Protein 3EW1 (pdb70)

Secondary structure (DSSP, 8-state):
--TTS--SGGGTBTSEEEEEETTS-EEEEEE-TTSEEEEEEE---TT-SS-SSEEEEEEEEETTEEEEEEEEE-SSEEEEEEEEEEEEEEEETTEEEEEEEEEEEEE-SSSEEEEEEEEEEEEEPPEE-S-SB-/-GGGGGS-HHHHHSEEEEEEETTS-EEEEEE-TTSEEEEEEE---TT-SS-SSEEEEEEEEETTEEEEEEEEE-SSEEEEEEEEEEEEEEEETTEEEEEEEEEEEEEETTEEEEEEEEEEEEEEPPEE-S-SS--/--TTS--SGGGGBTSEEEEEETTS-EEEEEE-TTSEEEEEEE---TTBSS-SSEEEEEEEEETTEEEEEEEEESSSEEEEEEEEEEEEEEEETTEEEEEEEEEEEEE-SSSEEEEEEEEEEEEE--EE-S-SS--/-GGGGGS-HHHHSSEEEEEEETTS-EEEEEE-TTSEEEEEEE---TT-SS-SSEEEEEEEEETTEEEEEEEEE-SSBEEEEEEEEEEEEEEETTEEEEEEEEEEEEE-SSSEEEEEEEEEEEEEPPEE-S-SS--/--SGGGGBTEEEEEEETTS-EEEEEE-TTSEEEEEEE---TT-SS-SSEEEEEEEEETTEEEEEEEEE-SSEEEEEEEEEEEEEEEETTEEEEEEEEEEEEEETTEEEEEEEEEEEEEEPPEE-S-S--/--GGG--SGGGGTTEEEEEE-TTS-EEEEEE-TTSEEEEEEE---TT-SS-SSEEEEEEEEETTEEEEEEEEE-SSEEEEEEEEEEEEEEEETTEEEEEEEEEEEEE-SSSEEEEEEEEEEEEEPPB-S--S--

Foldseek 3Di:
DQQLDDFACVVVAPDKWKKAKPQGKIKIWHQHPVFKIKTWIADDHPPDPRHDDTFIKIWGDDGFWIKMKTQRCPPVDHQAKIKMWIFGWDRDPRGIKTKIKMWIWHQDPVGIDIDIDIIMITIDDDDDDPDPDD/DVVLVVDDCVPSLKDWFKKAKPQGKIWTWIAHNVFKIKTWIADNRPPDPLHDDTFIKIWGDDDFWIKMKTQRDPPVDHQAKMKIWTFGWDDDPRWIKTKIKMWMWHQDPVGIDIDIDIIMITTDDDDDAPDPVGD/DQFQDDFACVVVAPDWWKKAKPQRKIWIWHQYPVFKIWTWIADRHPPDPLHDDTFIKIWGDDGFWIKMKTQSCDPVDHQAKMKIWIFGWDRDDRGIKTKTKMWMWHQDPPGIDIDIDIIMITTDDDDDFPDPVGD/DVVLVVDDPVDSLKDWFKKAKPQGKIKTWIAHNQFKIKTWIADDRPPDPLHDDTWIKIWGDDVFWIKMKTQSDPPPDHQAKMKIWTFGWDDDPNWIKTWTKMWMWHADDVGIDIDIDIIMITTDDDDDAPDPVGD/DFAVVVCAPHWFKKAKPQGKIKIWHAYPVFKIWTWIADDHPPDPLHDDTWIKIWGDDGQWIKMKTQRDDPVDHQQKIKIWIFGWDDDPPWIKTKTKMWMWHQDDVGIDIDIDIIMITTDDDDDDPDDPD/DWLVQDQAVVSCAPHKFKKAWPQGKIWIWHAHPVFKIKTWIADDHPPDPLHDDTWIKIWGGDGFKIKMKTQSDDPVDHQAKMKIWIFGWDRDPRKIKTKIKMKIWHQDPVGIDIDIDIIMMITDDDDDDDDPDD

Solvent-accessible surface area: 31108 Å² total; per-residue (Å²): 99,84,16,36,78,12,143,44,3,85,41,7,20,14,57,31,4,4,1,86,8,115,51,27,1,35,2,13,2,34,2,39,51,39,12,61,3,56,7,28,5,11,7,78,27,179,72,25,12,1,62,87,14,9,0,29,5,21,0,8,15,6,37,37,0,0,0,2,0,0,0,5,52,4,14,40,37,23,0,36,0,0,7,2,5,1,0,31,5,60,59,81,77,119,38,0,15,0,34,3,14,51,1,5,0,29,50,10,90,129,24,56,35,52,75,99,22,141,14,41,0,71,34,48,84,48,81,110,58,185,17,11,68,188,197,120,72,40,111,175,132,101,120,33,84,72,26,20,45,60,13,4,18,81,8,116,50,23,1,36,1,14,5,42,28,39,41,35,13,60,3,59,7,25,7,11,8,86,26,180,53,30,8,1,53,104,12,9,0,28,5,18,0,9,35,6,57,76,1,8,0,1,0,0,0,5,56,5,13,40,31,22,0,44,0,0,5,2,6,1,0,29,34,71,86,70,81,154,45,48,17,6,39,3,19,50,2,8,0,37,67,23,99,128,18,56,35,53,71,101,17,142,12,41,0,62,78,45,92,56,75,112,9,84,2,12,76,136,126,99,89,14,51,78,15,148,42,1,81,38,6,29,13,56,31,5,4,0,86,8,116,47,26,1,33,2,14,1,31,2,40,49,40,12,58,2,55,8,31,5,9,7,84,23,181,37,15,5,0,60,100,12,8,0,29,6,15,0,8,14,7,27,27,0,0,0,1,0,0,1,5,54,5,18,39,34,20,0,42,0,0,5,3,5,1,0,30,3,62,62,87,62,129,38,0,13,0,19,1,24,50,7,3,0,32,68,23,97,126,24,53,36,55,71,119,26,122,13,29,0,72,34,45,85,60,82,129,22,80,1,10,66,133,128,203,117,69,35,113,174,129,94,121,48,78,77,30,22,45,59,12,4,18,83,7,119,49,26,1,34,0,12,5,43,26,42,40,46,11,45,0,46,8,25,7,10,7,86,24,164,42,20,11,1,52,98,12,8,0,28,5,15,0,18,36,9,59,76,1,9,0,1,0,0,0,4,48,6,15,40,25,22,5,61,1,0,5,3,6,1,0,28,37,69,80,116,59,157,48,46,28,5,34,3,20,50,7,3,0,46,92,17,95,132,18,40,30,54,66,128,18,142,12,41,0,72,77,47,88,48,76,118,10,85,1,14,77,133,128,104,164,28,1,75,60,24,26,32,45,33,8,5,1,80,9,119,54,21,1,35,2,13,1,35,2,43,55,51,13,42,0,48,6,28,7,10,7,83,30,180,74,26,11,0,57,97,13,7,0,29,5,17,0,16,15,8,28,31,5,0,0,1,0,0,0,5,52,11,12,39,34,14,0,32,0,0,6,2,6,1,0,29,2,69,119,63,72,165,50,19,22,0,24,1,15,46,3,6,0,38,54,14,90,129,17,52,34,49,69,101,19,137,13,40,0,62,83,44,89,43,81,121,34,161,9,13,50,149,113,99,12,107,109,23,172,34,0,80,34,6,20,38,23,29,1,5,2,77,13,117,53,25,1,36,2,15,0,35,2,36,51,45,12,54,2,57,7,28,7,10,6,83,31,184,67,31,11,0,59,92,12,5,0,32,5,12,1,11,16,6,24,28,6,0,0,1,0,0,0,5,55,12,12,40,33,12,0,42,0,0,6,3,6,1,0,31,4,66,67,83,68,135,51,11,24,0,33,3,23,44,4,8,0,33,56,12,88,129,12,49,34,51,71,103,12,143,17,46,0,79,38,49,90,43,67,85,149,101,60,17,56,109

Structure (mmCIF, N/CA/C/O backbone):
data_3EW1
#
_entry.id   3EW1
#
_cell.length_a   115.834
_cell.length_b   116.851
_cell.length_c   48.874
_cell.angle_alpha   90.00
_cell.angle_beta   90.00
_cell.angle_gamma   90.00
#
_symmetry.space_group_name_H-M   'P 21 21 2'
#
loop_
_entity.id
_entity.type
_entity.pdbx_description
1 polymer rhizavidin
2 water water
#
loop_
_atom_site.group_PDB
_atom_site.id
_atom_site.type_symbol
_atom_site.label_atom_id
_atom_site.label_alt_id
_atom_site.label_comp_id
_atom_site.label_asym_id
_atom_site.label_entity_id
_atom_site.label_seq_id
_atom_site.pdbx_PDB_ins_code
_atom_site.Cartn_x
_atom_site.Cartn_y
_atom_site.Cartn_z
_atom_site.occupancy
_atom_site.B_iso_or_equiv
_atom_site.auth_seq_id
_atom_site.auth_comp_id
_atom_site.auth_asym_id
_atom_site.auth_atom_id
_atom_site.pdbx_PDB_model_num
ATOM 1 N N . PHE A 1 1 ? 11.906 19.061 7.126 1.00 35.81 1 PHE A N 1
ATOM 2 C CA . PHE A 1 1 ? 11.445 20.200 6.277 1.00 34.47 1 PHE A CA 1
ATOM 3 C C . PHE A 1 1 ? 10.045 20.675 6.713 1.00 33.66 1 PHE A C 1
ATOM 4 O O . PHE A 1 1 ? 9.039 19.969 6.545 1.00 33.63 1 PHE A O 1
ATOM 12 N N . ASP A 1 2 ? 9.995 21.874 7.299 1.00 32.40 2 ASP A N 1
ATOM 13 C CA . ASP A 1 2 ? 8.745 22.463 7.775 1.00 31.16 2 ASP A CA 1
ATOM 14 C C . ASP A 1 2 ? 8.129 23.171 6.562 1.00 30.13 2 ASP A C 1
ATOM 15 O O . ASP A 1 2 ? 8.545 24.276 6.219 1.00 29.23 2 ASP A O 1
ATOM 20 N N . ALA A 1 3 ? 7.168 22.517 5.913 1.00 29.57 3 ALA A N 1
ATOM 21 C CA . ALA A 1 3 ? 6.494 23.075 4.718 1.00 28.56 3 ALA A CA 1
ATOM 22 C C . ALA A 1 3 ? 5.671 24.346 5.003 1.00 29.17 3 ALA A C 1
ATOM 23 O O . ALA A 1 3 ? 5.275 25.090 4.110 1.00 27.15 3 ALA A O 1
ATOM 25 N N . SER A 1 4 ? 5.405 24.623 6.262 1.00 28.86 4 SER A N 1
ATOM 26 C CA . SER A 1 4 ? 4.720 25.868 6.612 1.00 29.75 4 SER A CA 1
ATOM 27 C C . SER A 1 4 ? 5.685 27.070 6.748 1.00 30.26 4 SER A C 1
ATOM 28 O O . SER A 1 4 ? 5.236 28.202 6.977 1.00 29.73 4 SER A O 1
ATOM 31 N N . ASN A 1 5 ? 6.986 26.814 6.641 1.00 30.94 5 ASN A N 1
ATOM 32 C CA . ASN A 1 5 ? 8.029 27.817 6.874 1.00 32.41 5 ASN A CA 1
ATOM 33 C C . ASN A 1 5 ? 9.185 27.731 5.861 1.00 32.52 5 ASN A C 1
ATOM 34 O O . ASN A 1 5 ? 10.312 28.162 6.123 1.00 32.23 5 ASN A O 1
ATOM 39 N N . PHE A 1 6 ? 8.883 27.169 4.694 1.00 32.47 6 PHE A N 1
ATOM 40 C CA . PHE A 1 6 ? 9.814 27.139 3.587 1.00 32.10 6 PHE A CA 1
ATOM 41 C C . PHE A 1 6 ? 10.392 28.546 3.347 1.00 32.42 6 PHE A C 1
ATOM 42 O O . PHE A 1 6 ? 9.649 29.546 3.255 1.00 31.97 6 PHE A O 1
ATOM 50 N N . LYS A 1 7 ? 11.718 28.622 3.292 1.00 31.88 7 LYS A N 1
ATOM 51 C CA . LYS A 1 7 ? 12.391 29.880 3.040 1.00 32.97 7 LYS A CA 1
ATOM 52 C C . LYS A 1 7 ? 12.808 29.967 1.569 1.00 33.84 7 LYS A C 1
ATOM 53 O O . LYS A 1 7 ? 12.470 30.915 0.849 1.00 34.13 7 LYS A O 1
ATOM 59 N N . ASP A 1 8 ? 13.555 28.962 1.145 1.00 34.62 8 ASP A N 1
ATOM 60 C CA . ASP A 1 8 ? 13.934 28.813 -0.255 1.00 35.58 8 ASP A CA 1
ATOM 61 C C . ASP A 1 8 ? 14.251 27.355 -0.486 1.00 35.10 8 ASP A C 1
ATOM 62 O O . ASP A 1 8 ? 14.109 26.523 0.405 1.00 34.53 8 ASP A O 1
ATOM 67 N N . PHE A 1 9 ? 14.688 27.024 -1.694 1.00 35.86 9 PHE A N 1
ATOM 68 C CA . PHE A 1 9 ? 14.960 25.642 -1.984 1.00 35.77 9 PHE A CA 1
ATOM 69 C C . PHE A 1 9 ? 15.992 24.961 -1.088 1.00 36.50 9 PHE A C 1
ATOM 70 O O . PHE A 1 9 ? 15.974 23.751 -0.966 1.00 37.74 9 PHE A O 1
ATOM 78 N N . SER A 1 10 ? 16.844 25.714 -0.382 1.00 37.14 10 SER A N 1
ATOM 79 C CA . SER A 1 10 ? 17.734 25.073 0.601 1.00 37.10 10 SER A CA 1
ATOM 80 C C . SER A 1 10 ? 17.012 24.574 1.869 1.00 37.34 10 SER A C 1
ATOM 81 O O . SER A 1 10 ? 17.567 23.787 2.667 1.00 37.26 10 SER A O 1
ATOM 84 N N . SER A 1 11 ? 15.772 25.026 2.069 1.00 37.19 11 SER A N 1
ATOM 85 C CA . SER A 1 11 ? 14.930 24.411 3.102 1.00 37.72 11 SER A CA 1
ATOM 86 C C . SER A 1 11 ? 14.687 22.928 2.771 1.00 38.04 11 SER A C 1
ATOM 87 O O . SER A 1 11 ? 14.519 22.123 3.685 1.00 38.64 11 SER A O 1
ATOM 90 N N . ILE A 1 12 ? 14.673 22.631 1.456 1.00 38.41 12 ILE A N 1
ATOM 91 C CA . ILE A 1 12 ? 14.383 21.298 0.851 1.00 38.12 12 ILE A CA 1
ATOM 92 C C . ILE A 1 12 ? 15.597 20.730 0.077 1.00 37.34 12 ILE A C 1
ATOM 93 O O . ILE A 1 12 ? 15.516 19.642 -0.514 1.00 37.68 12 ILE A O 1
ATOM 98 N N . ALA A 1 13 ? 16.725 21.446 0.084 1.00 35.88 13 ALA A N 1
ATOM 99 C CA . ALA A 1 13 ? 17.944 20.879 -0.463 1.00 33.49 13 ALA A CA 1
ATOM 100 C C . ALA A 1 13 ? 18.475 19.689 0.367 1.00 33.37 13 ALA A C 1
ATOM 101 O O . ALA A 1 13 ? 18.275 19.553 1.597 1.00 33.14 13 ALA A O 1
ATOM 103 N N . SER A 1 14 ? 19.131 18.788 -0.337 1.00 30.86 14 SER A N 1
ATOM 104 C CA . SER A 1 14 ? 19.813 17.680 0.299 1.00 27.61 14 SER A CA 1
ATOM 105 C C . SER A 1 14 ? 18.982 16.459 0.701 1.00 24.93 14 SER A C 1
ATOM 106 O O . SER A 1 14 ? 19.561 15.407 0.892 1.00 24.60 14 SER A O 1
ATOM 109 N N . ALA A 1 15 ? 17.649 16.532 0.690 1.00 23.70 15 ALA A N 1
ATOM 110 C CA . ALA A 1 15 ? 16.823 15.307 0.672 1.00 22.63 15 ALA A CA 1
ATOM 111 C C . ALA A 1 15 ? 15.743 15.362 -0.407 1.00 22.29 15 ALA A C 1
ATOM 112 O O . ALA A 1 15 ? 15.462 16.439 -0.903 1.00 22.99 15 ALA A O 1
ATOM 114 N N . SER A 1 16 ? 15.137 14.221 -0.746 1.00 21.26 16 SER A N 1
ATOM 115 C CA . SER A 1 16 ? 14.075 14.218 -1.728 1.00 19.24 16 SER A CA 1
ATOM 116 C C . SER A 1 16 ? 12.796 14.900 -1.267 1.00 18.36 16 SER A C 1
ATOM 117 O O . SER A 1 16 ? 12.483 14.886 -0.045 1.00 18.73 16 SER A O 1
ATOM 120 N N . SER A 1 17 ? 12.036 15.491 -2.205 1.00 16.80 17 SER A N 1
ATOM 121 C CA . SER A 1 17 ? 10.695 16.007 -1.823 1.00 17.05 17 SER A CA 1
ATOM 122 C C . SER A 1 17 ? 9.723 15.671 -2.940 1.00 17.45 17 SER A C 1
ATOM 123 O O . SER A 1 17 ? 10.113 15.633 -4.119 1.00 18.48 17 SER A O 1
ATOM 126 N N . SER A 1 18 ? 8.469 15.406 -2.556 1.00 16.38 18 SER A N 1
ATOM 127 C CA . SER A 1 18 ? 7.411 14.986 -3.491 1.00 16.39 18 SER A CA 1
ATOM 128 C C . SER A 1 18 ? 6.385 16.087 -3.686 1.00 16.05 18 SER A C 1
ATOM 129 O O . SER A 1 18 ? 6.093 16.847 -2.749 1.00 15.90 18 SER A O 1
ATOM 132 N N . TRP A 1 19 ? 5.778 16.161 -4.867 1.00 16.77 19 TRP A N 1
ATOM 133 C CA . TRP A 1 19 ? 4.936 17.273 -5.260 1.00 17.44 19 TRP A CA 1
ATOM 134 C C . TRP A 1 19 ? 3.812 16.719 -6.132 1.00 18.64 19 TRP A C 1
ATOM 135 O O . TRP A 1 19 ? 3.973 15.672 -6.794 1.00 19.53 19 TRP A O 1
ATOM 146 N N . GLN A 1 20 ? 2.674 17.389 -6.107 1.00 18.19 20 GLN A N 1
ATOM 147 C CA . GLN A 1 20 ? 1.525 16.977 -6.927 1.00 19.59 20 GLN A CA 1
ATOM 148 C C . GLN A 1 20 ? 0.833 18.204 -7.491 1.00 18.87 20 GLN A C 1
ATOM 149 O O . GLN A 1 20 ? 0.553 19.144 -6.778 1.00 18.94 20 GLN A O 1
ATOM 155 N N . ASN A 1 21 ? 0.620 18.238 -8.811 1.00 18.40 21 ASN A N 1
ATOM 156 C CA . ASN A 1 21 ? -0.072 19.389 -9.402 1.00 18.41 21 ASN A CA 1
ATOM 157 C C . ASN A 1 21 ? -1.587 19.231 -9.509 1.00 18.94 21 ASN A C 1
ATOM 158 O O . ASN A 1 21 ? -2.127 18.175 -9.122 1.00 19.09 21 ASN A O 1
ATOM 163 N N . GLN A 1 22 ? -2.247 20.271 -10.055 1.00 18.98 22 GLN A N 1
ATOM 164 C CA . GLN A 1 22 ? -3.705 20.380 -10.105 1.00 20.75 22 GLN A CA 1
ATOM 165 C C . GLN A 1 22 ? -4.334 19.344 -11.040 1.00 20.95 22 GLN A C 1
ATOM 166 O O . GLN A 1 22 ? -5.549 19.089 -10.969 1.00 22.79 22 GLN A O 1
ATOM 172 N N . SER A 1 23 ? -3.501 18.755 -11.894 1.00 20.91 23 SER A N 1
ATOM 173 C CA . SER A 1 23 ? -3.941 17.776 -12.883 1.00 21.18 23 SER A CA 1
ATOM 174 C C . SER A 1 23 ? -3.697 16.342 -12.478 1.00 20.31 23 SER A C 1
ATOM 175 O O . SER A 1 23 ? -4.034 15.442 -13.242 1.00 21.65 23 SER A O 1
ATOM 178 N N . GLY A 1 24 ? -3.081 16.110 -11.316 1.00 19.19 24 GLY A N 1
ATOM 179 C CA . GLY A 1 24 ? -2.843 14.761 -10.879 1.00 18.95 24 GLY A CA 1
ATOM 180 C C . GLY A 1 24 ? -1.425 14.271 -11.099 1.00 19.01 24 GLY A C 1
ATOM 181 O O . GLY A 1 24 ? -1.028 13.232 -10.561 1.00 20.79 24 GLY A O 1
ATOM 182 N N . SER A 1 25 ? -0.649 15.004 -11.897 1.00 18.99 25 SER A N 1
ATOM 183 C CA . SER A 1 25 ? 0.746 14.651 -12.104 1.00 17.92 25 SER A CA 1
ATOM 184 C C . SER A 1 25 ? 1.565 14.847 -10.842 1.00 18.16 25 SER A C 1
ATOM 185 O O . SER A 1 25 ? 1.271 15.722 -10.004 1.00 19.86 25 SER A O 1
ATOM 188 N N . THR A 1 26 ? 2.573 13.996 -10.692 1.00 17.81 26 THR A N 1
ATOM 189 C CA . THR A 1 26 ? 3.429 14.065 -9.519 1.00 18.33 26 THR A CA 1
ATOM 190 C C . THR A 1 26 ? 4.902 14.140 -9.944 1.00 17.13 26 THR A C 1
ATOM 191 O O . THR A 1 26 ? 5.277 13.736 -11.086 1.00 19.03 26 THR A O 1
ATOM 195 N N . MET A 1 27 ? 5.726 14.693 -9.039 1.00 16.59 27 MET A N 1
ATOM 196 C CA . MET A 1 27 ? 7.155 14.604 -9.239 1.00 16.74 27 MET A CA 1
ATOM 197 C C . MET A 1 27 ? 7.864 14.401 -7.966 1.00 16.24 27 MET A C 1
ATOM 198 O O . MET A 1 27 ? 7.354 14.833 -6.930 1.00 15.19 27 MET A O 1
ATOM 203 N N . ILE A 1 28 ? 9.006 13.727 -8.029 1.00 15.95 28 ILE A N 1
ATOM 204 C CA . ILE A 1 28 ? 9.875 13.597 -6.854 1.00 16.72 28 ILE A CA 1
ATOM 205 C C . ILE A 1 28 ? 11.201 14.221 -7.236 1.00 16.72 28 ILE A C 1
ATOM 206 O O . ILE A 1 28 ? 11.820 13.777 -8.206 1.00 18.15 28 ILE A O 1
ATOM 211 N N . ILE A 1 29 ? 11.691 15.175 -6.424 1.00 16.15 29 ILE A N 1
ATOM 212 C CA . ILE A 1 29 ? 12.893 15.894 -6.827 1.00 16.48 29 ILE A CA 1
ATOM 213 C C . ILE A 1 29 ? 13.966 15.922 -5.794 1.00 16.48 29 ILE A C 1
ATOM 214 O O . ILE A 1 29 ? 13.668 15.754 -4.614 1.00 17.43 29 ILE A O 1
ATOM 219 N N . GLN A 1 30 ? 15.201 16.111 -6.252 1.00 15.69 30 GLN A N 1
ATOM 220 C CA . GLN A 1 30 ? 16.370 16.278 -5.389 1.00 16.86 30 GLN A CA 1
ATOM 221 C C . GLN A 1 30 ? 16.986 17.617 -5.708 1.00 17.08 30 GLN A C 1
ATOM 222 O O . GLN A 1 30 ? 17.324 17.860 -6.851 1.00 17.44 30 GLN A O 1
ATOM 228 N N . VAL A 1 31 ? 17.133 18.497 -4.718 1.00 17.27 31 VAL A N 1
ATOM 229 C CA . VAL A 1 31 ? 17.872 19.742 -4.914 1.00 18.29 31 VAL A CA 1
ATOM 230 C C . VAL A 1 31 ? 19.171 19.655 -4.098 1.00 19.51 31 VAL A C 1
ATOM 231 O O . VAL A 1 31 ? 19.135 19.390 -2.901 1.00 22.26 31 VAL A O 1
ATOM 235 N N . ASP A 1 32 ? 20.319 19.782 -4.743 1.00 20.30 32 ASP A N 1
ATOM 236 C CA . ASP A 1 32 ? 21.584 19.650 -4.047 1.00 21.69 32 ASP A CA 1
ATOM 237 C C . ASP A 1 32 ? 22.061 21.016 -3.615 1.00 23.29 32 ASP A C 1
ATOM 238 O O . ASP A 1 32 ? 21.397 22.030 -3.876 1.00 23.33 32 ASP A O 1
ATOM 243 N N . SER A 1 33 ? 23.192 21.068 -2.935 1.00 24.67 33 SER A N 1
ATOM 244 C CA . SER A 1 33 ? 23.616 22.362 -2.396 1.00 25.97 33 SER A CA 1
ATOM 245 C C . SER A 1 33 ? 24.271 23.273 -3.451 1.00 25.15 33 SER A C 1
ATOM 246 O O . SER A 1 33 ? 24.595 24.426 -3.149 1.00 26.92 33 SER A O 1
ATOM 249 N N . PHE A 1 34 ? 24.435 22.764 -4.673 1.00 23.36 34 PHE A N 1
ATOM 250 C CA . PHE A 1 34 ? 25.007 23.539 -5.774 1.00 21.81 34 PHE A CA 1
ATOM 251 C C . PHE A 1 34 ? 23.960 24.098 -6.717 1.00 22.10 34 PHE A C 1
ATOM 252 O O . PHE A 1 34 ? 24.316 24.694 -7.726 1.00 24.17 34 PHE A O 1
ATOM 260 N N . GLY A 1 35 ? 22.689 23.886 -6.397 1.00 20.06 35 GLY A N 1
ATOM 261 C CA . GLY A 1 35 ? 21.560 24.440 -7.122 1.00 19.18 35 GLY A CA 1
ATOM 262 C C . GLY A 1 35 ? 21.078 23.495 -8.201 1.00 18.69 35 GLY A C 1
ATOM 263 O O . GLY A 1 35 ? 20.216 23.870 -8.995 1.00 19.43 35 GLY A O 1
ATOM 264 N N A ASN A 1 36 ? 21.622 22.286 -8.227 0.50 17.18 36 ASN A N 1
ATOM 265 N N B ASN A 1 36 ? 21.586 22.267 -8.199 0.50 18.14 36 ASN A N 1
ATOM 266 C CA A ASN A 1 36 ? 21.131 21.315 -9.218 0.50 16.02 36 ASN A CA 1
ATOM 267 C CA B ASN A 1 36 ? 21.164 21.299 -9.232 0.50 17.61 36 ASN A CA 1
ATOM 268 C C A ASN A 1 36 ? 19.770 20.759 -8.820 0.50 16.33 36 ASN A C 1
ATOM 269 C C B ASN A 1 36 ? 19.926 20.473 -8.869 0.50 17.32 36 ASN A C 1
ATOM 270 O O A ASN A 1 36 ? 19.432 20.674 -7.636 0.50 16.88 36 ASN A O 1
ATOM 271 O O B ASN A 1 36 ? 19.839 19.903 -7.748 0.50 16.87 36 ASN A O 1
ATOM 280 N N . VAL A 1 37 ? 18.980 20.377 -9.810 1.00 17.01 37 VAL A N 1
ATOM 281 C CA . VAL A 1 37 ? 17.760 19.632 -9.572 1.00 16.78 37 VAL A CA 1
ATOM 282 C C . VAL A 1 37 ? 17.764 18.379 -10.424 1.00 16.81 37 VAL A C 1
ATOM 283 O O . VAL A 1 37 ? 18.036 18.449 -11.636 1.00 17.63 37 VAL A O 1
ATOM 287 N N A SER A 1 38 ? 17.506 17.250 -9.793 0.50 17.10 38 SER A N 1
ATOM 288 N N B SER A 1 38 ? 17.484 17.252 -9.783 0.50 17.55 38 SER A N 1
ATOM 289 C CA A SER A 1 38 ? 17.230 16.028 -10.519 0.50 16.79 38 SER A CA 1
ATOM 290 C CA B SER A 1 38 ? 17.284 15.972 -10.455 0.50 17.71 38 SER A CA 1
ATOM 291 C C A SER A 1 38 ? 15.849 15.565 -10.079 0.50 17.26 38 SER A C 1
ATOM 292 C C B SER A 1 38 ? 15.976 15.392 -9.932 0.50 17.74 38 SER A C 1
ATOM 293 O O A SER A 1 38 ? 15.201 16.180 -9.217 0.50 17.48 38 SER A O 1
ATOM 294 O O B SER A 1 38 ? 15.510 15.751 -8.839 0.50 18.57 38 SER A O 1
ATOM 299 N N . GLY A 1 39 ? 15.360 14.514 -10.703 1.00 17.25 39 GLY A N 1
ATOM 300 C CA . GLY A 1 39 ? 14.108 13.964 -10.264 1.00 16.97 39 GLY A CA 1
ATOM 301 C C . GLY A 1 39 ? 13.436 13.113 -11.287 1.00 16.61 39 GLY A C 1
ATOM 302 O O . GLY A 1 39 ? 14.039 12.777 -12.348 1.00 17.31 39 GLY A O 1
ATOM 303 N N . GLN A 1 40 ? 12.204 12.733 -10.928 1.00 15.98 40 GLN A N 1
ATOM 304 C CA . GLN A 1 40 ? 11.364 11.944 -11.830 1.00 16.29 40 GLN A CA 1
ATOM 305 C C . GLN A 1 40 ? 9.960 12.528 -11.824 1.00 15.82 40 GLN A C 1
ATOM 306 O O . GLN A 1 40 ? 9.408 12.931 -10.772 1.00 15.78 40 GLN A O 1
ATOM 312 N N . TYR A 1 41 ? 9.346 12.544 -13.003 1.00 16.71 41 TYR A N 1
ATOM 313 C CA . TYR A 1 41 ? 8.043 13.154 -13.197 1.00 16.16 41 TYR A CA 1
ATOM 314 C C . TYR A 1 41 ? 7.078 12.086 -13.674 1.00 16.62 41 TYR A C 1
ATOM 315 O O . TYR A 1 41 ? 7.439 11.307 -14.591 1.00 17.55 41 TYR A O 1
ATOM 324 N N . VAL A 1 42 ? 5.870 12.020 -13.090 1.00 15.03 42 VAL A N 1
ATOM 325 C CA . VAL A 1 42 ? 4.872 11.079 -13.600 1.00 15.11 42 VAL A CA 1
ATOM 326 C C . VAL A 1 42 ? 3.686 11.914 -14.060 1.00 15.87 42 VAL A C 1
ATOM 327 O O . VAL A 1 42 ? 3.015 12.589 -13.285 1.00 17.38 42 VAL A O 1
ATOM 331 N N . ASN A 1 43 ? 3.437 11.860 -15.370 1.00 15.09 43 ASN A N 1
ATOM 332 C CA . ASN A 1 43 ? 2.390 12.645 -15.992 1.00 16.15 43 ASN A CA 1
ATOM 333 C C . ASN A 1 43 ? 1.047 11.897 -15.859 1.00 16.19 43 ASN A C 1
ATOM 334 O O . ASN A 1 43 ? 0.989 10.696 -16.140 1.00 16.79 43 ASN A O 1
ATOM 339 N N . ARG A 1 44 ? -0.006 12.605 -15.437 1.00 16.73 44 ARG A N 1
ATOM 340 C CA . ARG A 1 44 ? -1.373 12.068 -15.468 1.00 17.09 44 ARG A CA 1
ATOM 341 C C . ARG A 1 44 ? -2.351 13.085 -16.029 1.00 19.15 44 ARG A C 1
ATOM 342 O O . ARG A 1 44 ? -3.538 12.976 -15.798 1.00 21.54 44 ARG A O 1
ATOM 350 N N . ALA A 1 45 ? -1.877 14.067 -16.798 1.00 20.43 45 ALA A N 1
ATOM 351 C CA . ALA A 1 45 ? -2.767 15.120 -17.320 1.00 20.86 45 ALA A CA 1
ATOM 352 C C . ALA A 1 45 ? -3.724 14.565 -18.372 1.00 21.84 45 ALA A C 1
ATOM 353 O O . ALA A 1 45 ? -3.289 13.933 -19.360 1.00 21.11 45 ALA A O 1
ATOM 355 N N . GLN A 1 46 ? -5.012 14.812 -18.200 1.00 23.52 46 GLN A N 1
ATOM 356 C CA . GLN A 1 46 ? -6.020 14.223 -19.082 1.00 26.97 46 GLN A CA 1
ATOM 357 C C . GLN A 1 46 ? -5.767 14.583 -20.547 1.00 27.32 46 GLN A C 1
ATOM 358 O O . GLN A 1 46 ? -5.344 15.709 -20.863 1.00 27.68 46 GLN A O 1
ATOM 364 N N . GLY A 1 47 ? -5.958 13.602 -21.418 1.00 27.05 47 GLY A N 1
ATOM 365 C CA . GLY A 1 47 ? -5.769 13.825 -22.863 1.00 27.65 47 GLY A CA 1
ATOM 366 C C . GLY A 1 47 ? -4.361 13.614 -23.385 1.00 27.69 47 GLY A C 1
ATOM 367 O O . GLY A 1 47 ? -4.143 13.643 -24.603 1.00 29.56 47 GLY A O 1
ATOM 368 N N . THR A 1 48 ? -3.392 13.359 -22.511 1.00 25.67 48 THR A N 1
ATOM 369 C CA . THR A 1 48 ? -2.002 13.287 -22.974 1.00 24.44 48 THR A CA 1
ATOM 370 C C . THR A 1 48 ? -1.501 11.868 -23.033 1.00 23.68 48 THR A C 1
ATOM 371 O O . THR A 1 48 ? -2.011 10.986 -22.325 1.00 24.77 48 THR A O 1
ATOM 375 N N . GLY A 1 49 ? -0.490 11.648 -23.859 1.00 22.62 49 GLY A N 1
ATOM 376 C CA . GLY A 1 49 ? 0.261 10.398 -23.842 1.00 22.27 49 GLY A CA 1
ATOM 377 C C . GLY A 1 49 ? 1.234 10.353 -22.673 1.00 20.52 49 GLY A C 1
ATOM 378 O O . GLY A 1 49 ? 1.273 11.270 -21.821 1.00 21.17 49 GLY A O 1
ATOM 379 N N . CYS A 1 50 ? 2.011 9.273 -22.617 1.00 19.90 50 CYS A N 1
ATOM 380 C CA . CYS A 1 50 ? 3.113 9.171 -21.650 1.00 18.57 50 CYS A CA 1
ATOM 381 C C . CYS A 1 50 ? 2.642 9.403 -20.204 1.00 18.67 50 CYS A C 1
ATOM 382 O O . CYS A 1 50 ? 3.234 10.219 -19.495 1.00 18.94 50 CYS A O 1
ATOM 385 N N . GLN A 1 51 ? 1.572 8.720 -19.814 1.00 17.79 51 GLN A N 1
ATOM 386 C CA . GLN A 1 51 ? 1.076 8.761 -18.412 1.00 17.92 51 GLN A CA 1
ATOM 387 C C . GLN A 1 51 ? 1.514 7.553 -17.646 1.00 18.75 51 GLN A C 1
ATOM 388 O O . GLN A 1 51 ? 1.725 6.468 -18.166 1.00 18.26 51 GLN A O 1
ATOM 394 N N . ASN A 1 52 ? 1.612 7.761 -16.345 1.00 16.94 52 ASN A N 1
ATOM 395 C CA . ASN A 1 52 ? 1.777 6.673 -15.387 1.00 18.93 52 ASN A CA 1
ATOM 396 C C . ASN A 1 52 ? 3.059 5.870 -15.508 1.00 18.83 52 ASN A C 1
ATOM 397 O O . ASN A 1 52 ? 3.096 4.678 -15.158 1.00 19.62 52 ASN A O 1
ATOM 402 N N . SER A 1 53 ? 4.102 6.531 -16.026 1.00 18.64 53 SER A N 1
ATOM 403 C CA . SER A 1 53 ? 5.470 5.995 -15.903 1.00 18.02 53 SER A CA 1
ATOM 404 C C . SER A 1 53 ? 6.453 7.116 -15.667 1.00 17.87 53 SER A C 1
ATOM 405 O O . SER A 1 53 ? 6.173 8.249 -16.041 1.00 18.30 53 SER A O 1
ATOM 408 N N . PRO A 1 54 ? 7.554 6.841 -14.932 1.00 16.93 54 PRO A N 1
ATOM 409 C CA . PRO A 1 54 ? 8.428 7.963 -14.563 1.00 16.29 54 PRO A CA 1
ATOM 410 C C . PRO A 1 54 ? 9.365 8.429 -15.675 1.00 15.65 54 PRO A C 1
ATOM 411 O O . PRO A 1 54 ? 10.013 7.588 -16.360 1.00 14.98 54 PRO A O 1
ATOM 415 N N . TYR A 1 55 ? 9.454 9.749 -15.813 1.00 14.92 55 TYR A N 1
ATOM 416 C CA . TYR A 1 55 ? 10.338 10.390 -16.852 1.00 14.88 55 TYR A CA 1
ATOM 417 C C . TYR A 1 55 ? 11.399 11.201 -16.115 1.00 14.80 55 TYR A C 1
ATOM 418 O O . TYR A 1 55 ? 11.080 11.880 -15.126 1.00 15.25 55 TYR A O 1
ATOM 427 N N . PRO A 1 56 ? 12.648 11.115 -16.535 1.00 16.28 56 PRO A N 1
ATOM 428 C CA . PRO A 1 56 ? 13.666 11.935 -15.881 1.00 16.23 56 PRO A CA 1
ATOM 429 C C . PRO A 1 56 ? 13.408 13.417 -15.990 1.00 16.47 56 PRO A C 1
ATOM 430 O O . PRO A 1 56 ? 12.946 13.922 -17.043 1.00 16.58 56 PRO A O 1
ATOM 434 N N A LEU A 1 57 ? 13.708 14.136 -14.909 0.50 15.88 57 LEU A N 1
ATOM 435 N N B LEU A 1 57 ? 13.808 14.095 -14.915 0.50 15.72 57 LEU A N 1
ATOM 436 C CA A LEU A 1 57 ? 13.547 15.581 -14.868 0.50 15.85 57 LEU A CA 1
ATOM 437 C CA B LEU A 1 57 ? 13.685 15.523 -14.751 0.50 15.26 57 LEU A CA 1
ATOM 438 C C A LEU A 1 57 ? 14.847 16.204 -14.351 0.50 15.72 57 LEU A C 1
ATOM 439 C C B LEU A 1 57 ? 15.068 16.067 -14.365 0.50 15.10 57 LEU A C 1
ATOM 440 O O A LEU A 1 57 ? 15.440 15.707 -13.389 0.50 15.52 57 LEU A O 1
ATOM 441 O O B LEU A 1 57 ? 15.845 15.414 -13.614 0.50 13.62 57 LEU A O 1
ATOM 450 N N A THR A 1 58 ? 15.308 17.272 -14.988 0.50 15.99 58 THR A N 1
ATOM 451 N N B THR A 1 58 ? 15.374 17.252 -14.886 0.50 15.00 58 THR A N 1
ATOM 452 C CA A THR A 1 58 ? 16.496 17.974 -14.501 0.50 16.25 58 THR A CA 1
ATOM 453 C CA B THR A 1 58 ? 16.567 17.988 -14.484 0.50 15.62 58 THR A CA 1
ATOM 454 C C A THR A 1 58 ? 16.113 19.459 -14.345 0.50 15.95 58 THR A C 1
ATOM 455 C C B THR A 1 58 ? 16.331 19.507 -14.550 0.50 15.80 58 THR A C 1
ATOM 456 O O A THR A 1 58 ? 15.072 19.898 -14.866 0.50 14.92 58 THR A O 1
ATOM 457 O O B THR A 1 58 ? 15.645 20.034 -15.436 0.50 16.48 58 THR A O 1
ATOM 464 N N . GLY A 1 59 ? 16.922 20.222 -13.607 1.00 17.12 59 GLY A N 1
ATOM 465 C CA . GLY A 1 59 ? 16.726 21.658 -13.553 1.00 16.30 59 GLY A CA 1
ATOM 466 C C . GLY A 1 59 ? 17.735 22.371 -12.697 1.00 16.66 59 GLY A C 1
ATOM 467 O O . GLY A 1 59 ? 18.778 21.786 -12.324 1.00 16.64 59 GLY A O 1
ATOM 468 N N . ARG A 1 60 ? 17.407 23.620 -12.381 1.00 16.46 60 ARG A N 1
ATOM 469 C CA . ARG A 1 60 ? 18.302 24.503 -11.655 1.00 15.33 60 ARG A CA 1
ATOM 470 C C . ARG A 1 60 ? 17.464 25.365 -10.720 1.00 17.49 60 ARG A C 1
ATOM 471 O O . ARG A 1 60 ? 16.321 25.729 -11.041 1.00 15.69 60 ARG A O 1
ATOM 479 N N . VAL A 1 61 ? 18.023 25.677 -9.550 1.00 17.76 61 VAL A N 1
ATOM 480 C CA . VAL A 1 61 ? 17.326 26.602 -8.626 1.00 18.99 61 VAL A CA 1
ATOM 481 C C . VAL A 1 61 ? 18.212 27.811 -8.293 1.00 18.21 61 VAL A C 1
ATOM 482 O O . VAL A 1 61 ? 19.427 27.733 -8.317 1.00 19.13 61 VAL A O 1
ATOM 486 N N . ASN A 1 62 ? 17.570 28.944 -8.061 1.00 16.19 62 ASN A N 1
ATOM 487 C CA . ASN A 1 62 ? 18.269 30.092 -7.495 1.00 18.47 62 ASN A CA 1
ATOM 488 C C . ASN A 1 62 ? 17.315 30.756 -6.521 1.00 18.83 62 ASN A C 1
ATOM 489 O O . ASN A 1 62 ? 16.327 31.360 -6.903 1.00 19.05 62 ASN A O 1
ATOM 494 N N . GLY A 1 63 ? 17.659 30.627 -5.248 1.00 20.29 63 GLY A N 1
ATOM 495 C CA . GLY A 1 63 ? 16.808 31.088 -4.121 1.00 21.77 63 GLY A CA 1
ATOM 496 C C . GLY A 1 63 ? 15.436 30.421 -4.189 1.00 21.68 63 GLY A C 1
ATOM 497 O O . GLY A 1 63 ? 15.350 29.205 -4.142 1.00 23.73 63 GLY A O 1
ATOM 498 N N . THR A 1 64 ? 14.374 31.195 -4.385 1.00 21.85 64 THR A N 1
ATOM 499 C CA . THR A 1 64 ? 13.033 30.602 -4.465 1.00 21.46 64 THR A CA 1
ATOM 500 C C . THR A 1 64 ? 12.610 30.292 -5.893 1.00 20.55 64 THR A C 1
ATOM 501 O O . THR A 1 64 ? 11.503 29.781 -6.111 1.00 21.54 64 THR A O 1
ATOM 505 N N . PHE A 1 65 ? 13.507 30.563 -6.845 1.00 17.93 65 PHE A N 1
ATOM 506 C CA . PHE A 1 65 ? 13.189 30.419 -8.272 1.00 18.12 65 PHE A CA 1
ATOM 507 C C . PHE A 1 65 ? 13.695 29.107 -8.801 1.00 18.37 65 PHE A C 1
ATOM 508 O O . PHE A 1 65 ? 14.749 28.652 -8.416 1.00 18.31 65 PHE A O 1
ATOM 516 N N . ILE A 1 66 ? 12.942 28.532 -9.742 1.00 17.66 66 ILE A N 1
ATOM 517 C CA . ILE A 1 66 ? 13.286 27.225 -10.291 1.00 17.70 66 ILE A CA 1
ATOM 518 C C . ILE A 1 66 ? 12.926 27.135 -11.740 1.00 17.36 66 ILE A C 1
ATOM 519 O O . ILE A 1 66 ? 11.937 27.703 -12.183 1.00 19.11 66 ILE A O 1
ATOM 524 N N . ALA A 1 67 ? 13.737 26.367 -12.439 1.00 15.59 67 ALA A N 1
ATOM 525 C CA . ALA A 1 67 ? 13.368 25.944 -13.799 1.00 14.84 67 ALA A CA 1
ATOM 526 C C . ALA A 1 67 ? 13.718 24.465 -13.959 1.00 15.41 67 ALA A C 1
ATOM 527 O O . ALA A 1 67 ? 14.786 24.025 -13.575 1.00 15.35 67 ALA A O 1
ATOM 529 N N . PHE A 1 68 ? 12.825 23.704 -14.591 1.00 14.55 68 PHE A N 1
ATOM 530 C CA . PHE A 1 68 ? 13.103 22.281 -14.760 1.00 14.51 68 PHE A CA 1
ATOM 531 C C . PHE A 1 68 ? 12.568 21.749 -16.078 1.00 13.87 68 PHE A C 1
ATOM 532 O O . PHE A 1 68 ? 11.707 22.394 -16.675 1.00 16.14 68 PHE A O 1
ATOM 540 N N . SER A 1 69 ? 13.053 20.588 -16.486 1.00 14.50 69 SER A N 1
ATOM 541 C CA . SER A 1 69 ? 12.867 20.179 -17.907 1.00 15.42 69 SER A CA 1
ATOM 542 C C . SER A 1 69 ? 12.590 18.672 -17.893 1.00 16.55 69 SER A C 1
ATOM 543 O O . SER A 1 69 ? 13.194 17.924 -17.099 1.00 16.44 69 SER A O 1
ATOM 546 N N . VAL A 1 70 ? 11.709 18.228 -18.782 1.00 17.16 70 VAL A N 1
ATOM 547 C CA . VAL A 1 70 ? 11.399 16.802 -18.964 1.00 16.38 70 VAL A CA 1
ATOM 548 C C . VAL A 1 70 ? 11.343 16.570 -20.478 1.00 16.01 70 VAL A C 1
ATOM 549 O O . VAL A 1 70 ? 10.694 17.317 -21.240 1.00 17.17 70 VAL A O 1
ATOM 553 N N . GLY A 1 71 ? 12.036 15.538 -20.894 1.00 16.69 71 GLY A N 1
ATOM 554 C CA . GLY A 1 71 ? 11.859 14.996 -22.270 1.00 16.17 71 GLY A CA 1
ATOM 555 C C . GLY A 1 71 ? 10.956 13.774 -22.200 1.00 17.18 71 GLY A C 1
ATOM 556 O O . GLY A 1 71 ? 11.081 12.953 -21.305 1.00 18.32 71 GLY A O 1
ATOM 557 N N . TRP A 1 72 ? 10.067 13.615 -23.171 1.00 15.62 72 TRP A N 1
ATOM 558 C CA . TRP A 1 72 ? 9.004 12.637 -23.085 1.00 15.88 72 TRP A CA 1
ATOM 559 C C . TRP A 1 72 ? 9.350 11.291 -23.729 1.00 17.11 72 TRP A C 1
ATOM 560 O O . TRP A 1 72 ? 8.541 10.715 -24.449 1.00 18.14 72 TRP A O 1
ATOM 571 N N . ASN A 1 73 ? 10.548 10.788 -23.438 1.00 16.79 73 ASN A N 1
ATOM 572 C CA . ASN A 1 73 ? 10.904 9.425 -23.808 1.00 17.71 73 ASN A CA 1
ATOM 573 C C . ASN A 1 73 ? 11.692 8.842 -22.633 1.00 18.60 73 ASN A C 1
ATOM 574 O O . ASN A 1 73 ? 12.713 9.422 -22.217 1.00 20.14 73 ASN A O 1
ATOM 579 N N . ASN A 1 74 ? 11.177 7.748 -22.071 1.00 19.11 74 ASN A N 1
ATOM 580 C CA . ASN A 1 74 ? 11.834 7.057 -20.951 1.00 16.82 74 ASN A CA 1
ATOM 581 C C . ASN A 1 74 ? 12.168 5.591 -21.273 1.00 17.91 74 ASN A C 1
ATOM 582 O O . ASN A 1 74 ? 12.626 4.848 -20.417 1.00 18.34 74 ASN A O 1
ATOM 587 N N . SER A 1 75 ? 12.042 5.207 -22.547 1.00 18.15 75 SER A N 1
ATOM 588 C CA . SER A 1 75 ? 12.104 3.802 -23.047 1.00 18.81 75 SER A CA 1
ATOM 589 C C . SER A 1 75 ? 10.841 2.962 -22.810 1.00 1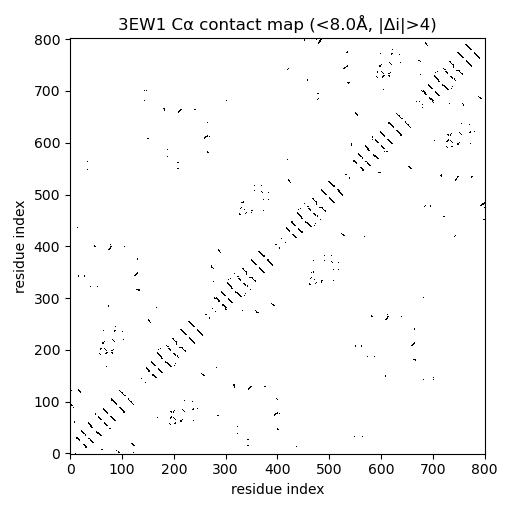8.41 75 SER A C 1
ATOM 590 O O . SER A 1 75 ? 10.741 1.848 -23.335 1.00 19.29 75 SER A O 1
ATOM 593 N N . THR A 1 76 ? 9.883 3.464 -22.018 1.00 18.00 76 THR A N 1
ATOM 594 C CA . THR A 1 76 ? 8.601 2.764 -21.880 1.00 18.19 76 THR A CA 1
ATOM 595 C C . THR A 1 76 ? 7.662 3.368 -22.923 1.00 17.26 76 THR A C 1
ATOM 596 O O . THR A 1 76 ? 7.011 2.644 -23.712 1.00 16.58 76 THR A O 1
ATOM 600 N N . GLU A 1 77 ? 7.550 4.688 -22.905 1.00 16.90 77 GLU A N 1
ATOM 601 C CA . GLU A 1 77 ? 6.730 5.339 -23.921 1.00 17.35 77 GLU A CA 1
ATOM 602 C C . GLU A 1 77 ? 7.404 6.617 -24.402 1.00 16.71 77 GLU A C 1
ATOM 603 O O . GLU A 1 77 ? 7.937 7.418 -23.607 1.00 17.55 77 GLU A O 1
ATOM 609 N N . ASN A 1 78 ? 7.414 6.784 -25.722 1.00 16.54 78 ASN A N 1
ATOM 610 C CA . ASN A 1 78 ? 8.014 7.931 -26.357 1.00 17.98 78 ASN A CA 1
ATOM 611 C C . ASN A 1 78 ? 6.958 8.808 -27.019 1.00 18.01 78 ASN A C 1
ATOM 612 O O . ASN A 1 78 ? 6.323 8.402 -28.013 1.00 20.39 78 ASN A O 1
ATOM 617 N N . CYS A 1 79 ? 6.809 10.031 -26.514 1.00 17.88 79 CYS A N 1
ATOM 618 C CA . CYS A 1 79 ? 5.872 10.998 -27.054 1.00 18.59 79 CYS A CA 1
ATOM 619 C C . CYS A 1 79 ? 6.543 12.096 -27.906 1.00 17.69 79 CYS A C 1
ATOM 620 O O . CYS A 1 79 ? 5.870 13.048 -28.333 1.00 19.11 79 CYS A O 1
ATOM 623 N N A ASN A 1 80 ? 7.849 11.949 -28.127 0.50 17.56 80 ASN A N 1
ATOM 624 N N B ASN A 1 80 ? 7.835 11.991 -28.176 0.50 17.29 80 ASN A N 1
ATOM 625 C CA A ASN A 1 80 ? 8.613 12.798 -29.080 0.50 17.32 80 ASN A CA 1
ATOM 626 C CA B ASN A 1 80 ? 8.465 12.945 -29.132 0.50 16.51 80 ASN A CA 1
ATOM 627 C C A ASN A 1 80 ? 8.421 14.298 -28.807 0.50 16.61 80 ASN A C 1
ATOM 628 C C B ASN A 1 80 ? 8.176 14.406 -28.816 0.50 16.61 80 ASN A C 1
ATOM 629 O O A ASN A 1 80 ? 8.309 15.110 -29.719 0.50 16.66 80 ASN A O 1
ATOM 630 O O B ASN A 1 80 ? 7.628 15.146 -29.625 0.50 16.91 80 ASN A O 1
ATOM 639 N N A SER A 1 81 ? 8.384 14.664 -27.518 0.50 15.86 81 SER A N 1
ATOM 640 N N B SER A 1 81 ? 8.543 14.839 -27.614 0.50 15.95 81 SER A N 1
ATOM 641 C CA A SER A 1 81 ? 8.169 16.057 -27.117 0.50 15.86 81 SER A CA 1
ATOM 642 C CA B SER A 1 81 ? 8.189 16.175 -27.212 0.50 16.30 81 SER A CA 1
ATOM 643 C C A SER A 1 81 ? 9.089 16.474 -25.945 0.50 15.04 81 SER A C 1
ATOM 644 C C B SER A 1 81 ? 8.940 16.471 -25.920 0.50 15.51 81 SER A C 1
ATOM 645 O O A SER A 1 81 ? 9.891 15.670 -25.394 0.50 14.70 81 SER A O 1
ATOM 646 O O B SER A 1 81 ? 9.503 15.566 -25.277 0.50 16.56 81 SER A O 1
ATOM 651 N N . ALA A 1 82 ? 8.999 17.752 -25.587 1.00 15.08 82 ALA A N 1
ATOM 652 C CA . ALA A 1 82 ? 9.673 18.181 -24.329 1.00 15.43 82 ALA A CA 1
ATOM 653 C C . ALA A 1 82 ? 8.913 19.299 -23.665 1.00 16.71 82 ALA A C 1
ATOM 654 O O . ALA A 1 82 ? 8.289 20.093 -24.375 1.00 15.83 82 ALA A O 1
ATOM 656 N N . THR A 1 83 ? 8.951 19.324 -22.313 1.00 16.96 83 THR A N 1
ATOM 657 C CA . THR A 1 83 ? 8.388 20.418 -21.527 1.00 16.41 83 THR A CA 1
ATOM 658 C C . THR A 1 83 ? 9.398 21.095 -20.597 1.00 17.09 83 THR A C 1
ATOM 659 O O . THR A 1 83 ? 10.214 20.408 -19.978 1.00 15.49 83 THR A O 1
ATOM 663 N N . GLY A 1 84 ? 9.320 22.421 -20.483 1.00 14.84 84 GLY A N 1
ATOM 664 C CA . GLY A 1 84 ? 10.135 23.158 -19.578 1.00 16.42 84 GLY A CA 1
ATOM 665 C C . GLY A 1 84 ? 9.198 23.938 -18.714 1.00 13.50 84 GLY A C 1
ATOM 666 O O . GLY A 1 84 ? 8.252 24.589 -19.147 1.00 17.68 84 GLY A O 1
ATOM 667 N N . TRP A 1 85 ? 9.432 23.840 -17.395 1.00 14.51 85 TRP A N 1
ATOM 668 C CA . TRP A 1 85 ? 8.661 24.667 -16.511 1.00 15.82 85 TRP A CA 1
ATOM 669 C C . TRP A 1 85 ? 9.583 25.698 -15.832 1.00 15.34 85 TRP A C 1
ATOM 670 O O . TRP A 1 85 ? 10.758 25.402 -15.559 1.00 16.89 85 TRP A O 1
ATOM 681 N N . THR A 1 86 ? 9.018 26.859 -15.501 1.00 15.69 86 THR A N 1
ATOM 682 C CA . THR A 1 86 ? 9.786 27.937 -14.871 1.00 16.88 86 THR A CA 1
ATOM 683 C C . THR A 1 86 ? 8.879 28.584 -13.847 1.00 16.42 86 THR A C 1
ATOM 684 O O . THR A 1 86 ? 7.706 28.872 -14.122 1.00 16.95 86 THR A O 1
ATOM 688 N N . GLY A 1 87 ? 9.392 28.821 -12.636 1.00 15.73 87 GLY A N 1
ATOM 689 C CA . GLY A 1 87 ? 8.547 29.513 -11.676 1.00 16.90 87 GLY A CA 1
ATOM 690 C C . GLY A 1 87 ? 9.227 29.660 -10.330 1.00 16.98 87 GLY A C 1
ATOM 691 O O . GLY A 1 87 ? 10.436 29.850 -10.243 1.00 17.93 87 GLY A O 1
ATOM 692 N N . TYR A 1 88 ? 8.438 29.525 -9.266 1.00 17.16 88 TYR A N 1
ATOM 693 C CA . TYR A 1 88 ? 8.951 29.870 -7.948 1.00 18.98 88 TYR A CA 1
ATOM 694 C C . TYR A 1 88 ? 8.176 29.153 -6.880 1.00 19.55 88 TYR A C 1
ATOM 695 O O . TYR A 1 88 ? 7.007 28.835 -7.064 1.00 19.60 88 TYR A O 1
ATOM 704 N N . ALA A 1 89 ? 8.818 28.938 -5.737 1.00 19.52 89 ALA A N 1
ATOM 705 C CA . ALA A 1 89 ? 8.158 28.321 -4.574 1.00 19.52 89 ALA A CA 1
ATOM 706 C C . ALA A 1 89 ? 7.711 29.385 -3.625 1.00 21.24 89 ALA A C 1
ATOM 707 O O . ALA A 1 89 ? 8.355 30.443 -3.505 1.00 22.31 89 ALA A O 1
ATOM 709 N N . GLN A 1 90 ? 6.604 29.092 -2.945 1.00 22.01 90 GLN A N 1
ATOM 710 C CA . GLN A 1 90 ? 6.139 29.947 -1.856 1.00 23.18 90 GLN A CA 1
ATOM 711 C C . GLN A 1 90 ? 5.313 29.191 -0.850 1.00 24.29 90 GLN A C 1
ATOM 712 O O . GLN A 1 90 ? 4.822 28.108 -1.136 1.00 23.63 90 GLN A O 1
ATOM 718 N N . VAL A 1 91 ? 5.156 29.770 0.343 1.00 25.69 91 VAL A N 1
ATOM 719 C CA . VAL A 1 91 ? 4.239 29.199 1.315 1.00 27.16 91 VAL A CA 1
ATOM 720 C C . VAL A 1 91 ? 2.853 29.758 1.069 1.00 29.40 91 VAL A C 1
ATOM 721 O O . VAL A 1 91 ? 2.663 30.991 1.035 1.00 31.13 91 VAL A O 1
ATOM 725 N N . ASN A 1 92 ? 1.889 28.852 0.903 1.00 31.50 92 ASN A N 1
ATOM 726 C CA . ASN A 1 92 ? 0.496 29.218 0.696 1.00 33.61 92 ASN A CA 1
ATOM 727 C C . ASN A 1 92 ? -0.420 28.306 1.546 1.00 34.06 92 ASN A C 1
ATOM 728 O O . ASN A 1 92 ? -0.410 27.077 1.411 1.00 33.30 92 ASN A O 1
ATOM 733 N N . GLY A 1 93 ? -1.188 28.920 2.442 1.00 34.59 93 GLY A N 1
ATOM 734 C CA . GLY A 1 93 ? -2.052 28.172 3.374 1.00 34.37 93 GLY A CA 1
ATOM 735 C C . GLY A 1 93 ? -1.353 27.073 4.166 1.00 34.02 93 GLY A C 1
ATOM 736 O O . GLY A 1 93 ? -1.824 25.929 4.220 1.00 34.85 93 GLY A O 1
ATOM 737 N N . ASN A 1 94 ? -0.245 27.432 4.804 1.00 33.92 94 ASN A N 1
ATOM 738 C CA . ASN A 1 94 ? 0.569 26.492 5.582 1.00 33.21 94 ASN A CA 1
ATOM 739 C C . ASN A 1 94 ? 1.061 25.229 4.872 1.00 31.30 94 ASN A C 1
ATOM 740 O O . ASN A 1 94 ? 1.336 24.207 5.494 1.00 31.87 94 ASN A O 1
ATOM 745 N N . ASN A 1 95 ? 1.175 25.314 3.553 1.00 27.97 95 ASN A N 1
ATOM 746 C CA . ASN A 1 95 ? 1.950 24.351 2.817 1.00 25.06 95 ASN A CA 1
ATOM 747 C C . ASN A 1 95 ? 2.795 25.108 1.822 1.00 24.82 95 ASN A C 1
ATOM 748 O O . ASN A 1 95 ? 2.573 26.303 1.597 1.00 25.99 95 ASN A O 1
ATOM 753 N N . THR A 1 96 ? 3.780 24.427 1.246 1.00 22.16 96 THR A N 1
ATOM 754 C CA . THR A 1 96 ? 4.521 25.051 0.162 1.00 21.96 96 THR A CA 1
ATOM 755 C C . THR A 1 96 ? 4.130 24.563 -1.218 1.00 21.02 96 THR A C 1
ATOM 756 O O . THR A 1 96 ? 3.712 23.423 -1.392 1.00 19.07 96 THR A O 1
ATOM 760 N N . GLU A 1 97 ? 4.172 25.483 -2.169 1.00 18.97 97 GLU A N 1
ATOM 761 C CA . GLU A 1 97 ? 3.800 25.145 -3.561 1.00 18.54 97 GLU A CA 1
ATOM 762 C C . GLU A 1 97 ? 4.780 25.749 -4.505 1.00 18.51 97 GLU A C 1
ATOM 763 O O . GLU A 1 97 ? 5.441 26.720 -4.186 1.00 19.16 97 GLU A O 1
ATOM 769 N N . ILE A 1 98 ? 4.900 25.133 -5.678 1.00 17.75 98 ILE A N 1
ATOM 770 C CA . ILE A 1 98 ? 5.722 25.685 -6.729 1.00 17.91 98 ILE A CA 1
ATOM 771 C C . ILE A 1 98 ? 4.791 26.154 -7.866 1.00 18.02 98 ILE A C 1
ATOM 772 O O . ILE A 1 98 ? 4.034 25.369 -8.443 1.00 18.08 98 ILE A O 1
ATOM 777 N N . VAL A 1 99 ? 4.789 27.452 -8.099 1.00 17.73 99 VAL A N 1
ATOM 778 C CA . VAL A 1 99 ? 3.954 28.071 -9.137 1.00 19.28 99 VAL A CA 1
ATOM 779 C C . VAL A 1 99 ? 4.784 28.167 -10.404 1.00 19.46 99 VAL A C 1
ATOM 780 O O . VAL A 1 99 ? 5.886 28.715 -10.387 1.00 19.52 99 VAL A O 1
ATOM 784 N N . THR A 1 100 ? 4.234 27.632 -11.501 1.00 18.57 100 THR A N 1
ATOM 785 C CA . THR A 1 100 ? 4.991 27.545 -12.756 1.00 18.98 100 THR A CA 1
ATOM 786 C C . THR A 1 100 ? 4.198 27.895 -13.982 1.00 19.45 100 THR A C 1
ATOM 787 O O . THR A 1 100 ? 3.000 27.703 -14.046 1.00 20.24 100 THR A O 1
ATOM 791 N N . SER A 1 101 ? 4.959 28.368 -14.959 1.00 17.17 101 SER A N 1
ATOM 792 C CA . SER A 1 101 ? 4.485 28.423 -16.345 1.00 17.36 101 SER A CA 1
ATOM 793 C C . SER A 1 101 ? 5.275 27.375 -17.098 1.00 18.42 101 SER A C 1
ATOM 794 O O . SER A 1 101 ? 6.437 27.130 -16.797 1.00 19.35 101 SER A O 1
ATOM 797 N N . TRP A 1 102 ? 4.628 26.726 -18.066 1.00 17.96 102 TRP A N 1
ATOM 798 C CA . TRP A 1 102 ? 5.344 25.742 -18.887 1.00 18.56 102 TRP A CA 1
ATOM 799 C C . TRP A 1 102 ? 5.122 25.961 -20.374 1.00 19.03 102 TRP A C 1
ATOM 800 O O . TRP A 1 102 ? 4.126 26.587 -20.794 1.00 19.56 102 TRP A O 1
ATOM 811 N N . ASN A 1 103 ? 6.082 25.447 -21.125 1.00 17.43 103 ASN A N 1
ATOM 812 C CA . ASN A 1 103 ? 6.016 25.374 -22.601 1.00 17.80 103 ASN A CA 1
ATOM 813 C C . ASN A 1 103 ? 6.200 23.917 -22.943 1.00 17.93 103 ASN A C 1
ATOM 814 O O . ASN A 1 103 ? 7.070 23.248 -22.374 1.00 16.58 103 ASN A O 1
ATOM 819 N N . LEU A 1 104 ? 5.373 23.432 -23.853 1.00 18.08 104 LEU A N 1
ATOM 820 C CA . LEU A 1 104 ? 5.492 22.085 -24.383 1.00 18.85 104 LEU A CA 1
ATOM 821 C C . LEU A 1 104 ? 5.826 22.215 -25.840 1.00 19.11 104 LEU A C 1
ATOM 822 O O . LEU A 1 104 ? 5.049 22.812 -26.595 1.00 20.04 104 LEU A O 1
ATOM 827 N N . ALA A 1 105 ? 6.965 21.660 -26.246 1.00 18.49 105 ALA A N 1
ATOM 828 C CA . ALA A 1 105 ? 7.344 21.649 -27.677 1.00 18.34 105 ALA A CA 1
ATOM 829 C C . ALA A 1 105 ? 7.069 20.242 -28.231 1.00 19.47 105 ALA A C 1
ATOM 830 O O . ALA A 1 105 ? 7.468 19.227 -27.625 1.00 17.82 105 ALA A O 1
ATOM 832 N N . TYR A 1 106 ? 6.435 20.170 -29.409 1.00 19.99 106 TYR A N 1
ATOM 833 C CA . TYR A 1 106 ? 5.960 18.896 -29.929 1.00 21.18 106 TYR A CA 1
ATOM 834 C C . TYR A 1 106 ? 5.726 19.054 -31.423 1.00 22.66 106 TYR A C 1
ATOM 835 O O . TYR A 1 106 ? 5.783 20.172 -31.927 1.00 21.73 106 TYR A O 1
ATOM 844 N N . GLU A 1 107 ? 5.463 17.926 -32.089 1.00 24.10 107 GLU A N 1
ATOM 845 C CA . GLU A 1 107 ? 5.093 17.902 -33.499 1.00 26.82 107 GLU A CA 1
ATOM 846 C C . GLU A 1 107 ? 3.593 18.103 -33.627 1.00 27.45 107 GLU A C 1
ATOM 847 O O . GLU A 1 107 ? 2.814 17.209 -33.275 1.00 25.70 107 GLU A O 1
ATOM 853 N N . GLY A 1 108 ? 3.185 19.262 -34.148 1.00 28.48 108 GLY A N 1
ATOM 854 C CA . GLY A 1 108 ? 1.761 19.568 -34.308 1.00 30.13 108 GLY A CA 1
ATOM 855 C C . GLY A 1 108 ? 1.282 19.114 -35.680 1.00 31.67 108 GLY A C 1
ATOM 856 O O . GLY A 1 108 ? 2.044 18.486 -36.433 1.00 31.93 108 GLY A O 1
ATOM 857 N N . GLY A 1 109 ? 0.041 19.469 -36.016 1.00 33.28 109 GLY A N 1
ATOM 858 C CA . GLY A 1 109 ? -0.552 19.111 -37.322 1.00 34.29 109 GLY A CA 1
ATOM 859 C C . GLY A 1 109 ? 0.262 19.559 -38.533 1.00 34.96 109 GLY A C 1
ATOM 860 O O . GLY A 1 109 ? 0.461 18.784 -39.493 1.00 35.76 109 GLY A O 1
ATOM 861 N N . SER A 1 110 ? 0.759 20.797 -38.482 1.00 34.84 110 SER A N 1
ATOM 862 C CA . SER A 1 110 ? 1.467 21.392 -39.626 1.00 34.19 110 SER A CA 1
ATOM 863 C C . SER A 1 110 ? 2.970 21.546 -39.425 1.00 33.33 110 SER A C 1
ATOM 864 O O . SER A 1 110 ? 3.659 22.011 -40.326 1.00 33.52 110 SER A O 1
ATOM 867 N N . GLY A 1 111 ? 3.486 21.145 -38.257 1.00 31.64 111 GLY A N 1
ATOM 868 C CA . GLY A 1 111 ? 4.920 21.154 -37.980 1.00 30.33 111 GLY A CA 1
ATOM 869 C C . GLY A 1 111 ? 5.124 21.355 -36.464 1.00 29.12 111 GLY A C 1
ATOM 870 O O . GLY A 1 111 ? 4.137 21.374 -35.727 1.00 28.91 111 GLY A O 1
ATOM 871 N N . PRO A 1 112 ? 6.392 21.503 -36.006 1.00 28.68 112 PRO A N 1
ATOM 872 C CA . PRO A 1 112 ? 6.719 21.793 -34.580 1.00 27.60 112 PRO A CA 1
ATOM 873 C C . PRO A 1 112 ? 5.957 23.019 -34.056 1.00 27.32 112 PRO A C 1
ATOM 874 O O . PRO A 1 112 ? 5.834 24.051 -34.752 1.00 26.05 112 PRO A O 1
ATOM 878 N N . ALA A 1 113 ? 5.407 22.880 -32.855 1.00 26.09 113 ALA A N 1
ATOM 879 C CA . ALA A 1 113 ? 4.635 23.912 -32.215 1.00 25.35 113 ALA A CA 1
ATOM 880 C C . ALA A 1 113 ? 5.012 23.962 -30.720 1.00 25.66 113 ALA A C 1
ATOM 881 O O . ALA A 1 113 ? 5.607 23.014 -30.183 1.00 24.42 113 ALA A O 1
ATOM 883 N N . ILE A 1 114 ? 4.688 25.073 -30.061 1.00 26.47 114 ILE A N 1
ATOM 884 C CA . ILE A 1 114 ? 4.928 25.217 -28.622 1.00 26.89 114 ILE A CA 1
ATOM 885 C C . ILE A 1 114 ? 3.609 25.641 -28.013 1.00 27.58 114 ILE A C 1
ATOM 886 O O . ILE A 1 114 ? 3.031 26.662 -28.432 1.00 28.41 114 ILE A O 1
ATOM 891 N N . GLU A 1 115 ? 3.125 24.829 -27.068 1.00 26.74 115 GLU A N 1
ATOM 892 C CA . GLU A 1 115 ? 1.884 25.021 -26.335 1.00 27.53 115 GLU A CA 1
ATOM 893 C C . GLU A 1 115 ? 2.322 25.573 -24.978 1.00 27.36 115 GLU A C 1
ATOM 894 O O . GLU A 1 115 ? 3.339 25.129 -24.456 1.00 27.12 115 GLU A O 1
ATOM 900 N N . GLN A 1 116 ? 1.543 26.491 -24.412 1.00 27.16 116 GLN A N 1
ATOM 901 C CA . GLN A 1 116 ? 1.858 27.109 -23.128 1.00 27.32 116 GLN A CA 1
ATOM 902 C C . GLN A 1 116 ? 0.796 26.768 -22.124 1.00 25.89 116 GLN A C 1
ATOM 903 O O . GLN A 1 116 ? -0.350 26.532 -22.488 1.00 26.55 116 GLN A O 1
ATOM 909 N N . GLY A 1 117 ? 1.169 26.742 -20.853 1.00 24.21 117 GLY A N 1
ATOM 910 C CA . GLY A 1 117 ? 0.173 26.559 -19.796 1.00 22.93 117 GLY A CA 1
ATOM 911 C C . GLY A 1 117 ? 0.797 26.871 -18.451 1.00 22.22 117 GLY A C 1
ATOM 912 O O . GLY A 1 117 ? 1.900 27.409 -18.401 1.00 22.11 117 GLY A O 1
ATOM 913 N N . GLN A 1 118 ? 0.064 26.583 -17.379 1.00 21.71 118 GLN A N 1
ATOM 914 C CA . GLN A 1 118 ? 0.548 26.864 -16.007 1.00 22.29 118 GLN A CA 1
ATOM 915 C C . GLN A 1 118 ? 0.244 25.656 -15.169 1.00 20.83 118 GLN A C 1
ATOM 916 O O . GLN A 1 118 ? -0.818 25.061 -15.310 1.00 21.82 118 GLN A O 1
ATOM 922 N N . ASP A 1 119 ? 1.197 25.264 -14.340 1.00 19.89 119 ASP A N 1
ATOM 923 C CA . ASP A 1 119 ? 0.944 24.241 -13.307 1.00 18.29 119 ASP A CA 1
ATOM 924 C C . ASP A 1 119 ? 1.331 24.760 -11.919 1.00 18.82 119 ASP A C 1
ATOM 925 O O . ASP A 1 119 ? 2.328 25.449 -11.728 1.00 18.70 119 ASP A O 1
ATOM 930 N N . THR A 1 120 ? 0.554 24.387 -10.944 1.00 19.04 120 THR A N 1
ATOM 931 C CA . THR A 1 120 ? 0.991 24.625 -9.568 1.00 18.29 120 THR A CA 1
ATOM 932 C C . THR A 1 120 ? 1.091 23.305 -8.844 1.00 17.68 120 THR A C 1
ATOM 933 O O . THR A 1 120 ? 0.139 22.539 -8.813 1.00 18.41 120 THR A O 1
ATOM 937 N N . PHE A 1 121 ? 2.271 23.068 -8.270 1.00 17.36 121 PHE A N 1
ATOM 938 C CA . PHE A 1 121 ? 2.581 21.827 -7.491 1.00 15.06 121 PHE A CA 1
ATOM 939 C C . PHE A 1 121 ? 2.484 22.016 -5.978 1.00 15.87 121 PHE A C 1
ATOM 940 O O . PHE A 1 121 ? 3.134 22.896 -5.426 1.00 17.91 121 PHE A O 1
ATOM 948 N N . GLN A 1 122 ? 1.714 21.170 -5.335 1.00 17.22 122 GLN A N 1
ATOM 949 C CA . GLN A 1 122 ? 1.664 21.230 -3.875 1.00 17.57 122 GLN A CA 1
ATOM 950 C C . GLN A 1 122 ? 2.635 20.209 -3.286 1.00 18.18 122 GLN A C 1
ATOM 951 O O . GLN A 1 122 ? 2.742 19.072 -3.824 1.00 16.97 122 GLN A O 1
ATOM 957 N N . TYR A 1 123 ? 3.350 20.598 -2.230 1.00 17.58 123 TYR A N 1
ATOM 958 C CA . TYR A 1 123 ? 4.233 19.638 -1.522 1.00 17.04 123 TYR A CA 1
ATOM 959 C C . TYR A 1 123 ? 3.377 18.512 -0.919 1.00 18.84 123 TYR A C 1
ATOM 960 O O . TYR A 1 123 ? 2.311 18.783 -0.317 1.00 18.23 123 TYR A O 1
ATOM 969 N N . VAL A 1 124 ? 3.875 17.284 -1.053 1.00 18.09 124 VAL A N 1
ATOM 970 C CA . VAL A 1 124 ? 3.260 16.081 -0.522 1.00 19.92 124 VAL A CA 1
ATOM 971 C C . VAL A 1 124 ? 4.168 15.487 0.561 1.00 20.28 124 VAL A C 1
ATOM 972 O O . VAL A 1 124 ? 5.239 14.960 0.259 1.00 22.14 124 VAL A O 1
ATOM 976 N N . PRO A 1 125 ? 3.773 15.583 1.836 1.00 20.59 125 PRO A N 1
ATOM 977 C CA . PRO A 1 125 ? 4.640 14.935 2.817 1.00 19.46 125 PRO A CA 1
ATOM 978 C C . PRO A 1 125 ? 4.717 13.414 2.676 1.00 19.70 125 PRO A C 1
ATOM 979 O O . PRO A 1 125 ? 3.745 12.803 2.238 1.00 19.69 125 PRO A O 1
ATOM 983 N N . THR A 1 126 ? 5.827 12.815 3.126 1.00 20.69 126 THR A N 1
ATOM 984 C CA . THR A 1 126 ? 6.000 11.362 3.036 1.00 20.79 126 THR A CA 1
ATOM 985 C C . THR A 1 126 ? 5.019 10.645 3.903 1.00 21.75 126 THR A C 1
ATOM 986 O O . THR A 1 126 ? 4.641 11.178 4.962 1.00 22.91 126 THR A O 1
ATOM 990 N N . THR A 1 127 ? 4.594 9.458 3.462 1.00 22.64 127 THR A N 1
ATOM 991 C CA . THR A 1 127 ? 3.896 8.535 4.366 1.00 23.46 127 THR A CA 1
ATOM 992 C C . THR A 1 127 ? 4.873 7.462 4.816 1.00 24.46 127 THR A C 1
ATOM 993 O O . THR A 1 127 ? 5.901 7.228 4.201 1.00 22.41 127 THR A O 1
ATOM 997 N N . GLU A 1 128 ? 4.585 6.821 5.939 1.00 28.28 128 GLU A N 1
ATOM 998 C CA . GLU A 1 128 ? 5.588 5.939 6.531 1.00 32.36 128 GLU A CA 1
ATOM 999 C C . GLU A 1 128 ? 4.934 4.629 6.862 1.00 34.14 128 GLU A C 1
ATOM 1000 O O . GLU A 1 128 ? 3.804 4.612 7.373 1.00 35.11 128 GLU A O 1
ATOM 1006 N N . ASN A 1 129 ? 5.653 3.540 6.588 1.00 35.68 129 ASN A N 1
ATOM 1007 C CA . ASN A 1 129 ? 5.317 2.192 7.053 1.00 37.14 129 ASN A CA 1
ATOM 1008 C C . ASN A 1 129 ? 6.463 1.598 7.881 1.00 38.02 129 ASN A C 1
ATOM 1009 O O . ASN A 1 129 ? 7.645 1.964 7.704 1.00 38.43 129 ASN A O 1
ATOM 1014 N N . LYS A 1 130 ? 6.100 0.691 8.794 1.00 38.68 130 LYS A N 1
ATOM 1015 C CA . LYS A 1 130 ? 7.074 -0.061 9.587 1.00 38.51 130 LYS A CA 1
ATOM 1016 C C . LYS A 1 130 ? 8.048 -0.866 8.722 1.00 37.53 130 LYS A C 1
ATOM 1017 O O . LYS A 1 130 ? 9.236 -0.967 9.042 1.00 37.49 130 LYS A O 1
ATOM 1023 N N . SER A 1 131 ? 7.527 -1.459 7.651 1.00 36.78 131 SER A N 1
ATOM 1024 C CA . SER A 1 131 ? 8.307 -2.328 6.771 1.00 36.27 131 SER A CA 1
ATOM 1025 C C . SER A 1 131 ? 7.567 -2.526 5.428 1.00 35.70 131 SER A C 1
ATOM 1026 O O . SER A 1 131 ? 6.433 -2.066 5.245 1.00 35.84 131 SER A O 1
ATOM 1029 N N . LEU A 1 132 ? 8.226 -3.204 4.496 1.00 35.01 132 LEU A N 1
ATOM 1030 C CA . LEU A 1 132 ? 7.686 -3.331 3.157 1.00 34.33 132 LEU A CA 1
ATOM 1031 C C . LEU A 1 132 ? 6.610 -4.434 3.073 1.00 34.24 132 LEU A C 1
ATOM 1032 O O . LEU A 1 132 ? 5.878 -4.492 2.093 1.00 32.95 132 LEU A O 1
ATOM 1037 N N . LEU A 1 133 ? 6.482 -5.266 4.116 1.00 34.25 133 LEU A N 1
ATOM 1038 C CA . LEU A 1 133 ? 5.552 -6.412 4.102 1.00 34.83 133 LEU A CA 1
ATOM 1039 C C . LEU A 1 133 ? 4.277 -6.140 4.891 1.00 35.93 133 LEU A C 1
ATOM 1040 O O . LEU A 1 133 ? 4.338 -5.616 6.003 1.00 37.10 133 LEU A O 1
AT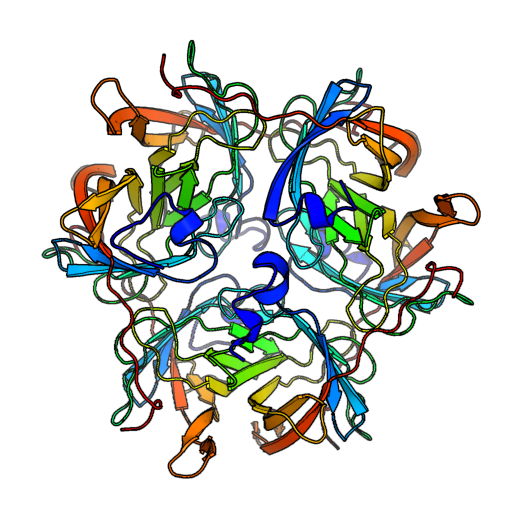OM 1045 N N . LYS A 1 134 ? 3.124 -6.469 4.310 1.00 36.60 134 LYS A N 1
ATOM 1046 C CA . LYS A 1 134 ? 1.827 -6.146 4.928 1.00 37.80 134 LYS A CA 1
ATOM 1047 C C . LYS A 1 134 ? 1.372 -7.301 5.812 1.00 37.55 134 LYS A C 1
ATOM 1048 O O . LYS A 1 134 ? 1.589 -8.466 5.461 1.00 37.71 134 LYS A O 1
ATOM 1054 N N . PHE B 1 1 ? 19.217 11.458 -38.833 1.00 31.37 1 PHE B N 1
ATOM 1055 C CA . PHE B 1 1 ? 20.099 11.535 -40.019 1.00 29.05 1 PHE B CA 1
ATOM 1056 C C . PHE B 1 1 ? 20.630 10.145 -40.226 1.00 27.99 1 PHE B C 1
ATOM 1057 O O . PHE B 1 1 ? 21.465 9.681 -39.449 1.00 28.51 1 PHE B O 1
ATOM 1065 N N . ASP B 1 2 ? 20.148 9.460 -41.266 1.00 25.88 2 ASP B N 1
ATOM 1066 C CA . ASP B 1 2 ? 20.489 8.045 -41.420 1.00 25.11 2 ASP B CA 1
ATOM 1067 C C . ASP B 1 2 ? 21.994 7.790 -41.488 1.00 25.15 2 ASP B C 1
ATOM 1068 O O . ASP B 1 2 ? 22.488 6.760 -41.034 1.00 24.01 2 ASP B O 1
ATOM 1073 N N . ALA B 1 3 ? 22.733 8.716 -42.094 1.00 25.51 3 ALA B N 1
ATOM 1074 C CA . ALA B 1 3 ? 24.170 8.512 -42.262 1.00 26.01 3 ALA B CA 1
ATOM 1075 C C . ALA B 1 3 ? 24.874 8.397 -40.901 1.00 26.12 3 ALA B C 1
ATOM 1076 O O . ALA B 1 3 ? 25.920 7.758 -40.788 1.00 27.47 3 ALA B O 1
ATOM 1078 N N . SER B 1 4 ? 24.275 8.975 -39.859 1.00 26.35 4 SER B N 1
ATOM 1079 C CA . SER B 1 4 ? 24.862 8.868 -38.518 1.00 27.21 4 SER B CA 1
ATOM 1080 C C . SER B 1 4 ? 24.902 7.429 -37.982 1.00 27.11 4 SER B C 1
ATOM 1081 O O . SER B 1 4 ? 25.611 7.163 -36.998 1.00 29.04 4 SER B O 1
ATOM 1084 N N . ASN B 1 5 ? 24.167 6.510 -38.620 1.00 25.44 5 ASN B N 1
ATOM 1085 C CA . ASN B 1 5 ? 24.195 5.117 -38.226 1.00 24.62 5 ASN B CA 1
ATOM 1086 C C . ASN B 1 5 ? 25.427 4.359 -38.693 1.00 24.44 5 ASN B C 1
ATOM 1087 O O . ASN B 1 5 ? 25.662 3.221 -38.253 1.00 24.51 5 ASN B O 1
ATOM 1092 N N . PHE B 1 6 ? 26.202 5.000 -39.578 1.00 24.17 6 PHE B N 1
ATOM 1093 C CA . PHE B 1 6 ? 27.302 4.346 -40.291 1.00 24.07 6 PHE B CA 1
ATOM 1094 C C . PHE B 1 6 ? 28.621 5.044 -40.003 1.00 25.32 6 PHE B C 1
ATOM 1095 O O . PHE B 1 6 ? 29.450 5.234 -40.890 1.00 25.04 6 PHE B O 1
ATOM 1103 N N . LYS B 1 7 ? 28.804 5.382 -38.721 1.00 26.84 7 LYS B N 1
ATOM 1104 C CA . LYS B 1 7 ? 29.966 6.107 -38.209 1.00 28.39 7 LYS B CA 1
ATOM 1105 C C . LYS B 1 7 ? 30.379 5.412 -36.908 1.00 29.86 7 LYS B C 1
ATOM 1106 O O . LYS B 1 7 ? 29.767 4.422 -36.511 1.00 29.64 7 LYS B O 1
ATOM 1112 N N . ASP B 1 8 ? 31.396 5.952 -36.243 1.00 32.16 8 ASP B N 1
ATOM 1113 C CA . ASP B 1 8 ? 31.808 5.464 -34.926 1.00 34.24 8 ASP B CA 1
ATOM 1114 C C . ASP B 1 8 ? 30.662 5.693 -33.934 1.00 35.16 8 ASP B C 1
ATOM 1115 O O . ASP B 1 8 ? 30.132 6.790 -33.868 1.00 36.22 8 ASP B O 1
ATOM 1120 N N . PHE B 1 9 ? 30.291 4.676 -33.160 1.00 36.19 9 PHE B N 1
ATOM 1121 C CA . PHE B 1 9 ? 29.186 4.809 -32.196 1.00 37.31 9 PHE B CA 1
ATOM 1122 C C . PHE B 1 9 ? 29.470 5.840 -31.092 1.00 37.99 9 PHE B C 1
ATOM 1123 O O . PHE B 1 9 ? 28.614 6.671 -30.771 1.00 37.05 9 PHE B O 1
ATOM 1131 N N . SER B 1 10 ? 30.669 5.773 -30.521 1.00 39.33 10 SER B N 1
ATOM 1132 C CA . SER B 1 10 ? 31.011 6.628 -29.391 1.00 40.70 10 SER B CA 1
ATOM 1133 C C . SER B 1 10 ? 30.883 8.092 -29.803 1.00 40.56 10 SER B C 1
ATOM 1134 O O . SER B 1 10 ? 30.323 8.920 -29.051 1.00 41.78 10 SER B O 1
ATOM 1137 N N A SER B 1 11 ? 31.377 8.408 -30.998 0.50 40.04 11 SER B N 1
ATOM 1138 N N B SER B 1 11 ? 31.393 8.396 -30.995 0.50 40.16 11 SER B N 1
ATOM 1139 C CA A SER B 1 11 ? 31.382 9.784 -31.484 0.50 39.21 11 SER B CA 1
ATOM 1140 C CA B SER B 1 11 ? 31.383 9.753 -31.529 0.50 39.45 11 SER B CA 1
ATOM 1141 C C A SER B 1 11 ? 29.982 10.331 -31.781 0.50 38.38 11 SER B C 1
ATOM 1142 C C B SER B 1 11 ? 29.960 10.300 -31.662 0.50 38.46 11 SER B C 1
ATOM 1143 O O A SER B 1 11 ? 29.771 11.542 -31.716 0.50 38.54 11 SER B O 1
ATOM 1144 O O B SER B 1 11 ? 29.708 11.462 -31.346 0.50 38.50 11 SER B O 1
ATOM 1149 N N . ILE B 1 12 ? 29.035 9.447 -32.102 1.00 37.50 12 ILE B N 1
ATOM 1150 C CA . ILE B 1 12 ? 27.659 9.872 -32.426 1.00 35.81 12 ILE B CA 1
ATOM 1151 C C . ILE B 1 12 ? 26.603 9.683 -31.319 1.00 34.04 12 ILE B C 1
ATOM 1152 O O . ILE B 1 12 ? 25.547 10.319 -31.358 1.00 34.12 12 ILE B O 1
ATOM 1157 N N . ALA B 1 13 ? 26.889 8.816 -30.348 1.00 31.80 13 ALA B N 1
ATOM 1158 C CA . ALA B 1 13 ? 25.993 8.556 -29.227 1.00 29.88 13 ALA B CA 1
ATOM 1159 C C . ALA B 1 13 ? 25.855 9.801 -28.346 1.00 28.31 13 ALA B C 1
ATOM 1160 O O . ALA B 1 13 ? 24.865 9.951 -27.608 1.00 26.70 13 ALA B O 1
ATOM 1162 N N . SER B 1 14 ? 26.854 10.680 -28.394 1.00 25.91 14 SER B N 1
ATOM 1163 C CA . SER B 1 14 ? 26.788 11.901 -27.592 1.00 24.48 14 SER B CA 1
ATOM 1164 C C . SER B 1 14 ? 27.166 13.099 -28.445 1.00 23.29 14 SER B C 1
ATOM 1165 O O . SER B 1 14 ? 27.630 12.944 -29.583 1.00 23.13 14 SER B O 1
ATOM 1168 N N . ALA B 1 15 ? 26.966 14.293 -27.901 1.00 21.67 15 ALA B N 1
ATOM 1169 C CA . ALA B 1 15 ? 27.242 15.538 -28.602 1.00 20.96 15 ALA B CA 1
ATOM 1170 C C . ALA B 1 15 ? 27.868 16.532 -27.642 1.00 20.60 15 ALA B C 1
ATOM 1171 O O . ALA B 1 15 ? 27.463 16.618 -26.487 1.00 20.92 15 ALA B O 1
ATOM 1173 N N A SER B 1 16 ? 28.841 17.269 -28.145 0.50 20.37 16 SER B N 1
ATOM 1174 N N B SER B 1 16 ? 28.840 17.297 -28.122 0.50 20.38 16 SER B N 1
ATOM 1175 C CA A SER B 1 16 ? 29.448 18.384 -27.473 0.50 20.51 16 SER B CA 1
ATOM 1176 C CA B SER B 1 16 ? 29.412 18.414 -27.383 0.50 20.63 16 SER B CA 1
ATOM 1177 C C A SER B 1 16 ? 29.365 19.513 -28.469 0.50 20.38 16 SER B C 1
ATOM 1178 C C B SER B 1 16 ? 29.552 19.613 -28.312 0.50 20.15 16 SER B C 1
ATOM 1179 O O A SER B 1 16 ? 29.891 19.388 -29.568 0.50 20.56 16 SER B O 1
ATOM 1180 O O B SER B 1 16 ? 30.429 19.635 -29.186 0.50 19.77 16 SER B O 1
ATOM 1185 N N . SER B 1 17 ? 28.660 20.584 -28.145 1.00 20.11 17 SER B N 1
ATOM 1186 C CA . SER B 1 17 ? 28.435 21.634 -29.152 1.00 20.11 17 SER B CA 1
ATOM 1187 C C . SER B 1 17 ? 28.200 22.994 -28.551 1.00 20.87 17 SER B C 1
ATOM 1188 O O . SER B 1 17 ? 27.634 23.119 -27.468 1.00 20.08 17 SER B O 1
ATOM 1191 N N . SER B 1 18 ? 28.596 24.011 -29.299 1.00 20.40 18 SER B N 1
ATOM 1192 C CA . SER B 1 18 ? 28.444 25.411 -28.916 1.00 20.18 18 SER B CA 1
ATOM 1193 C C . SER B 1 18 ? 27.406 26.100 -29.794 1.00 20.75 18 SER B C 1
ATOM 1194 O O . SER B 1 18 ? 27.204 25.717 -30.979 1.00 21.22 18 SER B O 1
ATOM 1197 N N . TRP B 1 19 ? 26.787 27.131 -29.231 1.00 20.96 19 TRP B N 1
ATOM 1198 C CA . TRP B 1 19 ? 25.609 27.783 -29.781 1.00 21.11 19 TRP B CA 1
ATOM 1199 C C . TRP B 1 19 ? 25.636 29.250 -29.397 1.00 20.81 19 TRP B C 1
ATOM 1200 O O . TRP B 1 19 ? 26.160 29.615 -28.309 1.00 20.76 19 TRP B O 1
ATOM 1211 N N . GLN B 1 20 ? 25.119 30.090 -30.295 1.00 20.50 20 GLN B N 1
ATOM 1212 C CA . GLN B 1 20 ? 24.982 31.531 -30.067 1.00 20.41 20 GLN B CA 1
ATOM 1213 C C . GLN B 1 20 ? 23.566 31.972 -30.403 1.00 20.76 20 GLN B C 1
ATOM 1214 O O . GLN B 1 20 ? 23.070 31.658 -31.497 1.00 20.01 20 GLN B O 1
ATOM 1220 N N . ASN B 1 21 ? 22.881 32.681 -29.504 1.00 20.71 21 ASN B N 1
ATOM 1221 C CA . ASN B 1 21 ? 21.557 33.220 -29.871 1.00 21.58 21 ASN B CA 1
ATOM 1222 C C . ASN B 1 21 ? 21.641 34.620 -30.491 1.00 22.36 21 ASN B C 1
ATOM 1223 O O . ASN B 1 21 ? 22.731 35.184 -30.627 1.00 20.80 21 ASN B O 1
ATOM 1228 N N . GLN B 1 22 ? 20.485 35.150 -30.881 1.00 23.40 22 GLN B N 1
ATOM 1229 C CA . GLN B 1 22 ? 20.393 36.444 -31.552 1.00 25.69 22 GLN B CA 1
ATOM 1230 C C . GLN B 1 22 ? 20.825 37.654 -30.713 1.00 26.62 22 GLN B C 1
ATOM 1231 O O . GLN B 1 22 ? 21.018 38.767 -31.257 1.00 26.65 22 GLN B O 1
ATOM 1237 N N . SER B 1 23 ? 20.955 37.448 -29.397 1.00 26.91 23 SER B N 1
ATOM 1238 C CA . SER B 1 23 ? 21.342 38.503 -28.464 1.00 27.54 23 SER B CA 1
ATOM 1239 C C . SER B 1 23 ? 22.817 38.435 -28.163 1.00 27.07 23 SER B C 1
ATOM 1240 O O . SER B 1 23 ? 23.372 39.286 -27.412 1.00 28.44 23 SER B O 1
ATOM 1243 N N . GLY B 1 24 ? 23.464 37.408 -28.709 1.00 26.22 24 GLY B N 1
ATOM 1244 C CA . GLY B 1 24 ? 24.892 37.240 -28.508 1.00 25.09 24 GLY B CA 1
ATOM 1245 C C . GLY B 1 24 ? 25.220 36.337 -27.335 1.00 23.66 24 GLY B C 1
ATOM 1246 O O . GLY B 1 24 ? 26.390 36.079 -27.045 1.00 23.81 24 GLY B O 1
ATOM 1247 N N . SER B 1 25 ? 24.183 35.824 -26.683 1.00 23.45 25 SER B N 1
ATOM 1248 C CA . SER B 1 25 ? 24.416 34.888 -25.600 1.00 22.71 25 SER B CA 1
ATOM 1249 C C . SER B 1 25 ? 24.906 33.573 -26.182 1.00 22.39 25 SER B C 1
ATOM 1250 O O . SER B 1 25 ? 24.565 33.229 -27.323 1.00 22.49 25 SER B O 1
ATOM 1253 N N . THR B 1 26 ? 25.764 32.883 -25.434 1.00 21.59 26 THR B N 1
ATOM 1254 C CA . THR B 1 26 ? 26.297 31.593 -25.879 1.00 21.48 26 THR B CA 1
ATOM 1255 C C . THR B 1 26 ? 26.040 30.484 -24.859 1.00 19.78 26 THR B C 1
ATOM 1256 O O . THR B 1 26 ? 25.870 30.730 -23.632 1.00 20.31 26 THR B O 1
ATOM 1260 N N . MET B 1 27 ? 25.946 29.263 -25.356 1.00 19.66 27 MET B N 1
ATOM 1261 C CA . MET B 1 27 ? 25.923 28.132 -24.480 1.00 20.03 27 MET B CA 1
ATOM 1262 C C . MET B 1 27 ? 26.769 27.013 -25.037 1.00 19.47 27 MET B C 1
ATOM 1263 O O . MET B 1 27 ? 26.920 26.889 -26.265 1.00 18.30 27 MET B O 1
ATOM 1268 N N . ILE B 1 28 ? 27.353 26.237 -24.150 1.00 19.44 28 ILE B N 1
ATOM 1269 C CA . ILE B 1 28 ? 28.138 25.112 -24.507 1.00 20.14 28 ILE B CA 1
ATOM 1270 C C . ILE B 1 28 ? 27.442 23.946 -23.897 1.00 21.33 28 ILE B C 1
ATOM 1271 O O . ILE B 1 28 ? 27.294 23.932 -22.677 1.00 21.15 28 ILE B O 1
ATOM 1276 N N . ILE B 1 29 ? 27.031 22.970 -24.696 1.00 19.67 29 ILE B N 1
ATOM 1277 C CA . ILE B 1 29 ? 26.238 21.850 -24.158 1.00 21.15 29 ILE B CA 1
ATOM 1278 C C . ILE B 1 29 ? 26.853 20.491 -24.441 1.00 20.38 29 ILE B C 1
ATOM 1279 O O . ILE B 1 29 ? 27.661 20.325 -25.353 1.00 22.27 29 ILE B O 1
ATOM 1284 N N . GLN B 1 30 ? 26.492 19.538 -23.592 1.00 20.08 30 GLN B N 1
ATOM 1285 C CA . GLN B 1 30 ? 26.854 18.153 -23.753 1.00 19.56 30 GLN B CA 1
ATOM 1286 C C . GLN B 1 30 ? 25.564 17.401 -23.657 1.00 18.03 30 GLN B C 1
ATOM 1287 O O . GLN B 1 30 ? 24.816 17.547 -22.685 1.00 18.88 30 GLN B O 1
ATOM 1293 N N . VAL B 1 31 ? 25.277 16.586 -24.642 1.00 16.66 31 VAL B N 1
ATOM 1294 C CA . VAL B 1 31 ? 24.092 15.755 -24.660 1.00 17.37 31 VAL B CA 1
ATOM 1295 C C . VAL B 1 31 ? 24.556 14.309 -24.612 1.00 17.29 31 VAL B C 1
ATOM 1296 O O . VAL B 1 31 ? 25.327 13.888 -25.471 1.00 18.92 31 VAL B O 1
ATOM 1300 N N . ASP B 1 32 ? 24.181 13.569 -23.564 1.00 17.56 32 ASP B N 1
ATOM 1301 C CA . ASP B 1 32 ? 24.616 12.195 -23.476 1.00 18.26 32 ASP B CA 1
ATOM 1302 C C . ASP B 1 32 ? 23.653 11.209 -24.152 1.00 18.60 32 ASP B C 1
ATOM 1303 O O . ASP B 1 32 ? 22.591 11.593 -24.622 1.00 19.13 32 ASP B O 1
ATOM 1308 N N . SER B 1 33 ? 24.053 9.947 -24.192 1.00 18.35 33 SER B N 1
ATOM 1309 C CA . SER B 1 33 ? 23.273 8.925 -24.896 1.00 20.18 33 SER B CA 1
ATOM 1310 C C . SER B 1 33 ? 21.92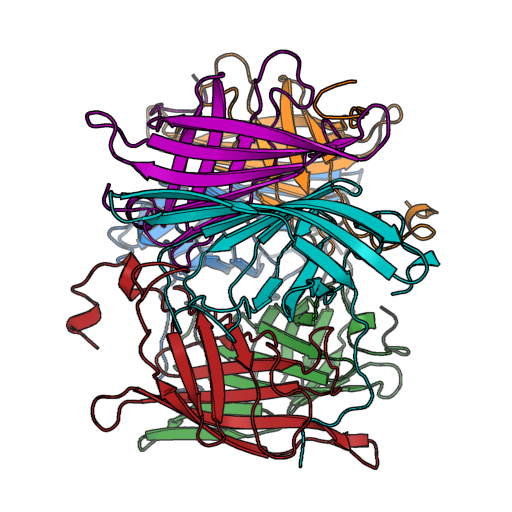5 8.580 -24.227 1.00 20.20 33 SER B C 1
ATOM 1311 O O . SER B 1 33 ? 21.085 7.910 -24.854 1.00 21.12 33 SER B O 1
ATOM 1314 N N . PHE B 1 34 ? 21.722 9.056 -22.983 1.00 19.79 34 PHE B N 1
ATOM 1315 C CA . PHE B 1 34 ? 20.522 8.817 -22.197 1.00 20.07 34 PHE B CA 1
ATOM 1316 C C . PHE B 1 34 ? 19.563 9.995 -22.238 1.00 20.22 34 PHE B C 1
ATOM 1317 O O . PHE B 1 34 ? 18.516 9.979 -21.592 1.00 22.12 34 PHE B O 1
ATOM 1325 N N . GLY B 1 35 ? 19.930 11.053 -22.958 1.00 20.00 35 GLY B N 1
ATOM 1326 C CA . GLY B 1 35 ? 19.030 12.178 -23.090 1.00 19.19 35 GLY B CA 1
ATOM 1327 C C . GLY B 1 35 ? 19.331 13.343 -22.166 1.00 17.88 35 GLY B C 1
ATOM 1328 O O . GLY B 1 35 ? 18.618 14.332 -22.193 1.00 19.51 35 GLY B O 1
ATOM 1329 N N A ASN B 1 36 ? 20.367 13.219 -21.337 0.50 17.89 36 ASN B N 1
ATOM 1330 N N B ASN B 1 36 ? 20.326 13.199 -21.295 0.50 18.48 36 ASN B N 1
ATOM 1331 C CA A ASN B 1 36 ? 20.687 14.274 -20.370 0.50 17.18 36 ASN B CA 1
ATOM 1332 C CA B ASN B 1 36 ? 20.643 14.286 -20.376 0.50 18.31 36 ASN B CA 1
ATOM 1333 C C A ASN B 1 36 ? 21.526 15.387 -20.975 0.50 17.26 36 ASN B C 1
ATOM 1334 C C B ASN B 1 36 ? 21.359 15.398 -21.129 0.50 17.95 36 ASN B C 1
ATOM 1335 O O A ASN B 1 36 ? 22.546 15.101 -21.632 0.50 16.90 36 ASN B O 1
ATOM 1336 O O B ASN B 1 36 ? 22.096 15.131 -22.068 0.50 18.06 36 ASN B O 1
ATOM 1345 N N . VAL B 1 37 ? 21.132 16.643 -20.726 1.00 17.16 37 VAL B N 1
ATOM 1346 C CA . VAL B 1 37 ? 21.881 17.799 -21.237 1.00 16.44 37 VAL B CA 1
ATOM 1347 C C . VAL B 1 37 ? 22.555 18.500 -20.055 1.00 17.38 37 VAL B C 1
ATOM 1348 O O . VAL B 1 37 ? 21.913 18.734 -19.007 1.00 16.67 37 VAL B O 1
ATOM 1352 N N A SER B 1 38 ? 23.835 18.799 -20.216 0.50 17.60 38 SER B N 1
ATOM 1353 N N B SER B 1 38 ? 23.822 18.858 -20.221 0.50 17.46 38 SER B N 1
ATOM 1354 C CA A SER B 1 38 ? 24.572 19.616 -19.262 0.50 18.47 38 SER B CA 1
ATOM 1355 C CA B SER B 1 38 ? 24.568 19.631 -19.219 0.50 18.09 38 SER B CA 1
ATOM 1356 C C A SER B 1 38 ? 25.133 20.773 -20.064 0.50 18.22 38 SER B C 1
ATOM 1357 C C B SER B 1 38 ? 25.403 20.617 -19.978 0.50 18.16 38 SER B C 1
ATOM 1358 O O A SER B 1 38 ? 25.085 20.771 -21.309 0.50 18.75 38 SER B O 1
ATOM 1359 O O B SER B 1 38 ? 25.838 20.327 -21.101 0.50 18.85 38 SER B O 1
ATOM 1364 N N . GLY B 1 39 ? 25.669 21.765 -19.370 1.00 17.93 39 GLY B N 1
ATOM 1365 C CA . GLY B 1 39 ? 26.439 22.769 -20.052 1.00 17.99 39 GLY B CA 1
ATOM 1366 C C . GLY B 1 39 ? 26.587 24.024 -19.274 1.00 17.97 39 GLY B C 1
ATOM 1367 O O . GLY B 1 39 ? 26.350 24.033 -18.074 1.00 17.64 39 GLY B O 1
ATOM 1368 N N . GLN B 1 40 ? 26.936 25.091 -19.963 1.00 17.33 40 GLN B N 1
ATOM 1369 C CA . GLN B 1 40 ? 27.242 26.372 -19.353 1.00 18.21 40 GLN B CA 1
ATOM 1370 C C . GLN B 1 40 ? 26.700 27.444 -20.241 1.00 18.68 40 GLN B C 1
ATOM 1371 O O . GLN B 1 40 ? 26.833 27.351 -21.449 1.00 18.45 40 GLN B O 1
ATOM 1377 N N . TYR B 1 41 ? 26.060 28.440 -19.672 1.00 18.11 41 TYR B N 1
ATOM 1378 C CA . TYR B 1 41 ? 25.457 29.492 -20.450 1.00 18.84 41 TYR B CA 1
ATOM 1379 C C . TYR B 1 41 ? 26.122 30.822 -20.084 1.00 18.86 41 TYR B C 1
ATOM 1380 O O . TYR B 1 41 ? 26.376 31.112 -18.893 1.00 18.52 41 TYR B O 1
ATOM 1389 N N . VAL B 1 42 ? 26.410 31.636 -21.097 1.00 18.14 42 VAL B N 1
ATOM 1390 C CA . VAL B 1 42 ? 26.991 32.972 -20.877 1.00 18.94 42 VAL B CA 1
ATOM 1391 C C . VAL B 1 42 ? 26.037 33.993 -21.483 1.00 19.38 42 VAL B C 1
ATOM 1392 O O . VAL B 1 42 ? 25.813 34.030 -22.707 1.00 20.54 42 VAL B O 1
ATOM 1396 N N . ASN B 1 43 ? 25.440 34.795 -20.620 1.00 20.56 43 ASN B N 1
ATOM 1397 C CA . ASN B 1 43 ? 24.490 35.800 -20.995 1.00 20.26 43 ASN B CA 1
ATOM 1398 C C . ASN B 1 43 ? 25.217 37.060 -21.459 1.00 22.38 43 ASN B C 1
ATOM 1399 O O . ASN B 1 43 ? 26.165 37.506 -20.814 1.00 20.59 43 ASN B O 1
ATOM 1404 N N . ARG B 1 44 ? 24.767 37.598 -22.593 1.00 22.58 44 ARG B N 1
ATOM 1405 C CA . ARG B 1 44 ? 25.260 38.855 -23.134 1.00 24.64 44 ARG B CA 1
ATOM 1406 C C . ARG B 1 44 ? 24.109 39.753 -23.599 1.00 25.55 44 ARG B C 1
ATOM 1407 O O . ARG B 1 44 ? 24.335 40.687 -24.371 1.00 25.27 44 ARG B O 1
ATOM 1415 N N . ALA B 1 45 ? 22.889 39.492 -23.126 1.00 26.33 45 ALA B N 1
ATOM 1416 C CA . ALA B 1 45 ? 21.716 40.282 -23.515 1.00 27.62 45 ALA B CA 1
ATOM 1417 C C . ALA B 1 45 ? 21.837 41.691 -23.003 1.00 29.66 45 ALA B C 1
ATOM 1418 O O . ALA B 1 45 ? 22.008 41.915 -21.814 1.00 29.62 45 ALA B O 1
ATOM 1420 N N . GLN B 1 46 ? 21.746 42.640 -23.930 1.00 31.09 46 GLN B N 1
ATOM 1421 C CA . GLN B 1 46 ? 22.022 44.053 -23.677 1.00 33.89 46 GLN B CA 1
ATOM 1422 C C . GLN B 1 46 ? 21.288 44.587 -22.460 1.00 32.31 46 GLN B C 1
ATOM 1423 O O . GLN B 1 46 ? 20.078 44.423 -22.352 1.00 32.70 46 GLN B O 1
ATOM 1429 N N . GLY B 1 47 ? 22.027 45.210 -21.541 1.00 32.83 47 GLY B N 1
ATOM 1430 C CA . GLY B 1 47 ? 21.425 45.899 -20.400 1.00 32.06 47 GLY B CA 1
ATOM 1431 C C . GLY B 1 47 ? 20.976 45.012 -19.243 1.00 32.05 47 GLY B C 1
ATOM 1432 O O . GLY B 1 47 ? 20.399 45.510 -18.258 1.00 33.27 47 GLY B O 1
ATOM 1433 N N . THR B 1 48 ? 21.247 43.706 -19.330 1.00 30.63 48 THR B N 1
ATOM 1434 C CA . THR B 1 48 ? 20.829 42.763 -18.283 1.00 29.05 48 THR B CA 1
ATOM 1435 C C . THR B 1 48 ? 21.930 42.534 -17.251 1.00 27.74 48 THR B C 1
ATOM 1436 O O . THR B 1 48 ? 23.099 42.792 -17.507 1.00 27.48 48 THR B O 1
ATOM 1440 N N . GLY B 1 49 ? 21.553 42.054 -16.073 1.00 26.12 49 GLY B N 1
ATOM 1441 C CA . GLY B 1 49 ? 22.552 41.627 -15.073 1.00 24.66 49 GLY B CA 1
ATOM 1442 C C . GLY B 1 49 ? 23.148 40.274 -15.438 1.00 23.97 49 GLY B C 1
ATOM 1443 O O . GLY B 1 49 ? 22.718 39.632 -16.406 1.00 23.00 49 GLY B O 1
ATOM 1444 N N . CYS B 1 50 ? 24.139 39.821 -14.674 1.00 22.32 50 CYS B N 1
ATOM 1445 C CA . CYS B 1 50 ? 24.646 38.476 -14.847 1.00 21.48 50 CYS B CA 1
ATOM 1446 C C . CYS B 1 50 ? 25.143 38.202 -16.264 1.00 21.90 50 CYS B C 1
ATOM 1447 O O . CYS B 1 50 ? 24.844 37.158 -16.844 1.00 21.00 50 CYS B O 1
ATOM 1450 N N . GLN B 1 51 ? 25.898 39.158 -16.782 1.00 23.70 51 GLN B N 1
ATOM 1451 C CA . GLN B 1 51 ? 26.560 38.983 -18.086 1.00 23.92 51 GLN B CA 1
ATOM 1452 C C . GLN B 1 51 ? 27.997 38.494 -17.939 1.00 24.04 51 GLN B C 1
ATOM 1453 O O . GLN B 1 51 ? 28.638 38.715 -16.919 1.00 23.99 51 GLN B O 1
ATOM 1459 N N . ASN B 1 52 ? 28.520 37.854 -18.992 1.00 24.16 52 ASN B N 1
ATOM 1460 C CA . ASN B 1 52 ? 29.947 37.556 -19.127 1.00 24.88 52 ASN B CA 1
ATOM 1461 C C . ASN B 1 52 ? 30.558 36.609 -18.097 1.00 24.44 52 ASN B C 1
ATOM 1462 O O . ASN B 1 52 ? 31.760 36.670 -17.844 1.00 26.84 52 ASN B O 1
ATOM 1467 N N . SER B 1 53 ? 29.748 35.768 -17.460 1.00 24.07 53 SER B N 1
ATOM 1468 C CA . SER B 1 53 ? 30.280 34.700 -16.599 1.00 22.05 53 SER B CA 1
ATOM 1469 C C . SER B 1 53 ? 29.426 33.452 -16.810 1.00 21.51 53 SER B C 1
ATOM 1470 O O . SER B 1 53 ? 28.250 33.573 -17.178 1.00 20.95 53 SER B O 1
ATOM 1473 N N . PRO B 1 54 ? 30.027 32.254 -16.654 1.00 21.53 54 PRO B N 1
ATOM 1474 C CA . PRO B 1 54 ? 29.246 31.061 -17.039 1.00 20.38 54 PRO B CA 1
ATOM 1475 C C . PRO B 1 54 ? 28.327 30.618 -15.936 1.00 20.55 54 PRO B C 1
ATOM 1476 O O . PRO B 1 54 ? 28.755 30.594 -14.766 1.00 20.77 54 PRO B O 1
ATOM 1480 N N . TYR B 1 55 ? 27.108 30.255 -16.333 1.00 18.91 55 TYR B N 1
ATOM 1481 C CA . TYR B 1 55 ? 26.067 29.735 -15.433 1.00 17.45 55 TYR B CA 1
ATOM 1482 C C . TYR B 1 55 ? 25.737 28.302 -15.828 1.00 17.82 55 TYR B C 1
ATOM 1483 O O . TYR B 1 55 ? 25.566 28.016 -17.006 1.00 17.90 55 TYR B O 1
ATOM 1492 N N . PRO B 1 56 ? 25.631 27.393 -14.852 1.00 17.77 56 PRO B N 1
ATOM 1493 C CA . PRO B 1 56 ? 25.293 25.998 -15.174 1.00 16.62 56 PRO B CA 1
ATOM 1494 C C . PRO B 1 56 ? 23.948 25.904 -15.873 1.00 16.89 56 PRO B C 1
ATOM 1495 O O . PRO B 1 56 ? 22.991 26.639 -15.586 1.00 16.79 56 PRO B O 1
ATOM 1499 N N . LEU B 1 57 ? 23.890 24.986 -16.825 1.00 16.76 57 LEU B N 1
ATOM 1500 C CA . LEU B 1 57 ? 22.656 24.666 -17.488 1.00 18.39 57 LEU B CA 1
ATOM 1501 C C . LEU B 1 57 ? 22.442 23.181 -17.467 1.00 17.74 57 LEU B C 1
ATOM 1502 O O . LEU B 1 57 ? 23.387 22.389 -17.496 1.00 17.67 57 LEU B O 1
ATOM 1507 N N . THR B 1 58 ? 21.182 22.798 -17.389 1.00 17.60 58 THR B N 1
ATOM 1508 C CA . THR B 1 58 ? 20.830 21.379 -17.394 1.00 19.14 58 THR B CA 1
ATOM 1509 C C . THR B 1 58 ? 19.544 21.211 -18.184 1.00 18.39 58 THR B C 1
ATOM 1510 O O . THR B 1 58 ? 18.754 22.122 -18.268 1.00 19.89 58 THR B O 1
ATOM 1514 N N . GLY B 1 59 ? 19.304 20.046 -18.758 1.00 16.69 59 GLY B N 1
ATOM 1515 C CA . GLY B 1 59 ? 18.178 19.906 -19.687 1.00 16.25 59 GLY B CA 1
ATOM 1516 C C . GLY B 1 59 ? 17.945 18.453 -20.068 1.00 15.25 59 GLY B C 1
ATOM 1517 O O . GLY B 1 59 ? 18.671 17.542 -19.589 1.00 14.58 59 GLY B O 1
ATOM 1518 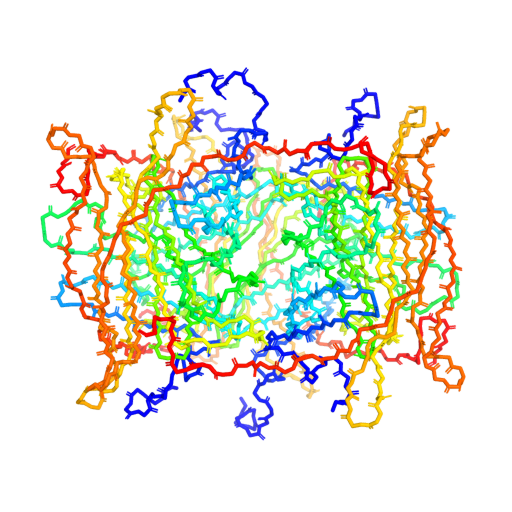N N . ARG B 1 60 ? 16.981 18.237 -20.973 1.00 16.19 60 ARG B N 1
ATOM 1519 C CA . ARG B 1 60 ? 16.647 16.904 -21.483 1.00 16.15 60 ARG B CA 1
ATOM 1520 C C . ARG B 1 60 ? 16.336 17.016 -22.953 1.00 17.01 60 ARG B C 1
ATOM 1521 O O . ARG B 1 60 ? 15.829 18.032 -23.385 1.00 18.45 60 ARG B O 1
ATOM 1529 N N . VAL B 1 61 ? 16.630 15.954 -23.693 1.00 17.99 61 VAL B N 1
ATOM 1530 C CA . VAL B 1 61 ? 16.302 15.895 -25.121 1.00 19.16 61 VAL B CA 1
ATOM 1531 C C . VAL B 1 61 ? 15.397 14.703 -25.367 1.00 19.75 61 VAL B C 1
ATOM 1532 O O . VAL B 1 61 ? 15.495 13.680 -24.670 1.00 20.33 61 VAL B O 1
ATOM 1536 N N . ASN B 1 62 ? 14.487 14.858 -26.311 1.00 19.35 62 ASN B N 1
ATOM 1537 C CA . ASN B 1 62 ? 13.700 13.739 -26.821 1.00 19.04 62 ASN B CA 1
ATOM 1538 C C . ASN B 1 62 ? 13.596 13.959 -28.312 1.00 19.09 62 ASN B C 1
ATOM 1539 O O . ASN B 1 62 ? 12.883 14.843 -28.736 1.00 20.25 62 ASN B O 1
ATOM 1544 N N . GLY B 1 63 ? 14.321 13.164 -29.071 1.00 19.61 63 GLY B N 1
ATOM 1545 C CA . GLY B 1 63 ? 14.268 13.340 -30.543 1.00 19.51 63 GLY B CA 1
ATOM 1546 C C . GLY B 1 63 ? 14.929 14.662 -30.918 1.00 20.22 63 GLY B C 1
ATOM 1547 O O . GLY B 1 63 ? 16.048 14.922 -30.498 1.00 22.38 63 GLY B O 1
ATOM 1548 N N . THR B 1 64 ? 14.223 15.522 -31.657 1.00 19.37 64 THR B N 1
ATOM 1549 C CA . THR B 1 64 ? 14.746 16.849 -31.957 1.00 21.21 64 THR B CA 1
ATOM 1550 C C . THR B 1 64 ? 14.330 17.892 -30.935 1.00 20.61 64 THR B C 1
ATOM 1551 O O . THR B 1 64 ? 14.672 19.067 -31.062 1.00 22.28 64 THR B O 1
ATOM 1555 N N . PHE B 1 65 ? 13.538 17.474 -29.951 1.00 19.45 65 PHE B N 1
ATOM 1556 C CA . PHE B 1 65 ? 13.007 18.389 -28.934 1.00 18.58 65 PHE B CA 1
ATOM 1557 C C . PHE B 1 65 ? 13.890 18.498 -27.716 1.00 18.55 65 PHE B C 1
ATOM 1558 O O . PHE B 1 65 ? 14.561 17.545 -27.337 1.00 18.39 65 PHE B O 1
ATOM 1566 N N . ILE B 1 66 ? 13.924 19.700 -27.145 1.00 17.02 66 ILE B N 1
ATOM 1567 C CA . ILE B 1 66 ? 14.847 19.949 -26.054 1.00 17.96 66 ILE B CA 1
ATOM 1568 C C . ILE B 1 66 ? 14.237 20.936 -25.106 1.00 16.86 66 ILE B C 1
ATOM 1569 O O . ILE B 1 66 ? 13.531 21.873 -25.478 1.00 16.49 66 ILE B O 1
ATOM 1574 N N . ALA B 1 67 ? 14.531 20.717 -23.834 1.00 17.36 67 ALA B N 1
ATOM 1575 C CA . ALA B 1 67 ? 14.172 21.703 -22.792 1.00 17.06 67 ALA B CA 1
ATOM 1576 C C . ALA B 1 67 ? 15.381 21.855 -21.889 1.00 17.02 67 ALA B C 1
ATOM 1577 O O . ALA B 1 67 ? 16.005 20.858 -21.495 1.00 16.51 67 ALA B O 1
ATOM 1579 N N . PHE B 1 68 ? 15.721 23.095 -21.523 1.00 15.88 68 PHE B N 1
ATOM 1580 C CA . PHE B 1 68 ? 16.871 23.290 -20.663 1.00 16.84 68 PHE B CA 1
ATOM 1581 C C . PHE B 1 68 ? 16.638 24.473 -19.736 1.00 15.26 68 PHE B C 1
ATOM 1582 O O . PHE B 1 68 ? 15.752 25.315 -19.962 1.00 16.87 68 PHE B O 1
ATOM 1590 N N . SER B 1 69 ? 17.467 24.555 -18.706 1.00 15.59 69 SER B N 1
ATOM 1591 C CA . SER B 1 69 ? 17.186 25.416 -17.517 1.00 15.77 69 SER B CA 1
ATOM 1592 C C . SER B 1 69 ? 18.462 26.049 -16.970 1.00 16.95 69 SER B C 1
ATOM 1593 O O . SER B 1 69 ? 19.511 25.379 -16.926 1.00 16.88 69 SER B O 1
ATOM 1596 N N . VAL B 1 70 ? 18.371 27.315 -16.531 1.00 17.15 70 VAL B N 1
ATOM 1597 C CA . VAL B 1 70 ? 19.514 28.028 -15.958 1.00 17.28 70 VAL B CA 1
ATOM 1598 C C . VAL B 1 70 ? 18.985 28.779 -14.743 1.00 17.72 70 VAL B C 1
ATOM 1599 O O . VAL B 1 70 ? 17.978 29.467 -14.838 1.00 17.27 70 VAL B O 1
ATOM 1603 N N . GLY B 1 71 ? 19.631 28.583 -13.584 1.00 18.67 71 GLY B N 1
ATOM 1604 C CA . GLY B 1 71 ? 19.420 29.450 -12.405 1.00 18.03 71 GLY B CA 1
ATOM 1605 C C . GLY B 1 71 ? 20.479 30.553 -12.438 1.00 19.38 71 GLY B C 1
ATOM 1606 O O . GLY B 1 71 ? 21.633 30.300 -12.828 1.00 19.26 71 GLY B O 1
ATOM 1607 N N . TRP B 1 72 ? 20.106 31.778 -12.054 1.00 18.51 72 TRP B N 1
ATOM 1608 C CA . TRP B 1 72 ? 21.002 32.923 -12.241 1.00 18.51 72 TRP B CA 1
ATOM 1609 C C . TRP B 1 72 ? 21.917 33.271 -11.035 1.00 18.97 72 TRP B C 1
ATOM 1610 O O . TRP B 1 72 ? 22.100 34.434 -10.695 1.00 18.72 72 TRP B O 1
ATOM 1621 N N . ASN B 1 73 ? 22.529 32.243 -10.457 1.00 19.50 73 ASN B N 1
ATOM 1622 C CA . ASN B 1 73 ? 23.573 32.394 -9.453 1.00 19.76 73 ASN B CA 1
ATOM 1623 C C . ASN B 1 73 ? 24.666 31.381 -9.707 1.00 20.68 73 ASN B C 1
ATOM 1624 O O . ASN B 1 73 ? 24.409 30.190 -9.671 1.00 22.84 73 ASN B O 1
ATOM 1629 N N . ASN B 1 74 ? 25.877 31.868 -9.970 1.00 19.79 74 ASN B N 1
ATOM 1630 C CA . ASN B 1 74 ? 27.066 31.034 -10.132 1.00 19.93 74 ASN B CA 1
ATOM 1631 C C . ASN B 1 74 ? 28.178 31.345 -9.074 1.00 20.15 74 ASN B C 1
ATOM 1632 O O . ASN B 1 74 ? 29.285 30.826 -9.189 1.00 20.06 74 ASN B O 1
ATOM 1637 N N . SER B 1 75 ? 27.863 32.186 -8.075 1.00 21.52 75 SER B N 1
ATOM 1638 C CA . SER B 1 75 ? 28.801 32.724 -7.028 1.00 21.44 75 SER B CA 1
ATOM 1639 C C . SER B 1 75 ? 29.680 33.883 -7.504 1.00 22.09 75 SER B C 1
ATOM 1640 O O . SER B 1 75 ? 30.444 34.472 -6.758 1.00 23.16 75 SER B O 1
ATOM 1643 N N . THR B 1 76 ? 29.599 34.205 -8.786 1.00 21.90 76 THR B N 1
ATOM 1644 C CA . THR B 1 76 ? 30.213 35.414 -9.294 1.00 21.54 76 THR B CA 1
ATOM 1645 C C . THR B 1 76 ? 29.164 36.531 -9.297 1.00 21.50 76 THR B C 1
ATOM 1646 O O . THR B 1 76 ? 29.418 37.646 -8.824 1.00 21.83 76 THR B O 1
ATOM 1650 N N . GLU B 1 77 ? 27.974 36.234 -9.803 1.00 20.06 77 GLU B N 1
ATOM 1651 C CA . GLU B 1 77 ? 26.897 37.210 -9.758 1.00 19.65 77 GLU B CA 1
ATOM 1652 C C . GLU B 1 77 ? 25.592 36.477 -9.611 1.00 19.30 77 GLU B C 1
ATOM 1653 O O . GLU B 1 77 ? 25.328 35.486 -10.314 1.00 19.46 77 GLU B O 1
ATOM 1659 N N . ASN B 1 78 ? 24.779 36.983 -8.699 1.00 19.48 78 ASN B N 1
ATOM 1660 C CA . ASN B 1 78 ? 23.454 36.453 -8.410 1.00 19.75 78 ASN B CA 1
ATOM 1661 C C . ASN B 1 78 ? 22.359 37.423 -8.855 1.00 20.91 78 ASN B C 1
ATOM 1662 O O . ASN B 1 78 ? 22.261 38.545 -8.347 1.00 22.83 78 ASN B O 1
ATOM 1667 N N . CYS B 1 79 ? 21.508 36.973 -9.766 1.00 19.56 79 CYS B N 1
ATOM 1668 C CA . CYS B 1 79 ? 20.403 37.793 -10.268 1.00 19.84 79 CYS B CA 1
ATOM 1669 C C . CYS B 1 79 ? 19.050 37.285 -9.773 1.00 19.68 79 CYS B C 1
ATOM 1670 O O . CYS B 1 79 ? 18.003 37.774 -10.202 1.00 20.23 79 CYS B O 1
ATOM 1673 N N . ASN B 1 80 ? 19.078 36.328 -8.841 1.00 19.36 80 ASN B N 1
ATOM 1674 C CA . ASN B 1 80 ? 17.851 35.887 -8.145 1.00 19.30 80 ASN B CA 1
ATOM 1675 C C . ASN B 1 80 ? 16.694 35.612 -9.108 1.00 18.67 80 ASN B C 1
ATOM 1676 O O . ASN B 1 80 ? 15.629 36.211 -9.005 1.00 20.52 80 ASN B O 1
ATOM 1681 N N A SER B 1 81 ? 16.916 34.705 -10.045 0.50 17.98 81 SER B N 1
ATOM 1682 N N B SER B 1 81 ? 16.953 34.722 -10.060 0.50 17.68 81 SER B N 1
ATOM 1683 C CA A SER B 1 81 ? 15.905 34.384 -11.037 0.50 17.82 81 SER B CA 1
ATOM 1684 C CA B SER B 1 81 ? 16.061 34.477 -11.183 0.50 17.42 81 SER B CA 1
ATOM 1685 C C A SER B 1 81 ? 16.284 33.076 -11.737 0.50 17.38 81 SER B C 1
ATOM 1686 C C B SER B 1 81 ? 16.298 33.066 -11.744 0.50 17.20 81 SER B C 1
ATOM 1687 O O A SER B 1 81 ? 17.363 32.542 -11.502 0.50 16.62 81 SER B O 1
ATOM 1688 O O B SER B 1 81 ? 17.293 32.432 -11.422 0.50 17.02 81 SER B O 1
ATOM 1693 N N . ALA B 1 82 ? 15.424 32.615 -12.653 1.00 17.81 82 ALA B N 1
ATOM 1694 C CA . ALA B 1 82 ? 15.655 31.333 -13.350 1.00 17.12 82 ALA B CA 1
ATOM 1695 C C . ALA B 1 82 ? 14.990 31.409 -14.683 1.00 15.97 82 ALA B C 1
ATOM 1696 O O . ALA B 1 82 ? 13.930 31.993 -14.776 1.00 16.53 82 ALA B O 1
ATOM 1698 N N . THR B 1 83 ? 15.577 30.768 -15.702 1.00 16.46 83 THR B N 1
ATOM 1699 C CA . THR B 1 83 ? 14.996 30.752 -17.040 1.00 16.45 83 THR B CA 1
ATOM 1700 C C . THR B 1 83 ? 14.894 29.322 -17.512 1.00 17.32 83 THR B C 1
ATOM 1701 O O . THR B 1 83 ? 15.791 28.482 -17.270 1.00 17.22 83 THR B O 1
ATOM 1705 N N . GLY B 1 84 ? 13.799 29.054 -18.216 1.00 16.97 84 GLY B N 1
ATOM 1706 C CA . GLY B 1 84 ? 13.560 27.748 -18.773 1.00 17.20 84 GLY B CA 1
ATOM 1707 C C . GLY B 1 84 ? 13.335 27.965 -20.251 1.00 17.03 84 GLY B C 1
ATOM 1708 O O . GLY B 1 84 ? 12.489 28.779 -20.608 1.00 18.70 84 GLY B O 1
ATOM 1709 N N . TRP B 1 85 ? 14.034 27.213 -21.097 1.00 17.50 85 TRP B N 1
ATOM 1710 C CA . TRP B 1 85 ? 13.808 27.237 -22.540 1.00 17.86 85 TRP B CA 1
ATOM 1711 C C . TRP B 1 85 ? 13.236 25.909 -22.982 1.00 17.55 85 TRP B C 1
ATOM 1712 O O . TRP B 1 85 ? 13.631 24.834 -22.495 1.00 18.62 85 TRP B O 1
ATOM 1723 N N . THR B 1 86 ? 12.339 25.972 -23.957 1.00 18.32 86 THR B N 1
ATOM 1724 C CA . THR B 1 86 ? 11.769 24.755 -24.549 1.00 18.05 86 THR B CA 1
ATOM 1725 C C . THR B 1 86 ? 11.719 24.993 -26.054 1.00 18.23 86 THR B C 1
ATOM 1726 O O . THR B 1 86 ? 11.356 26.082 -26.459 1.00 19.40 86 THR B O 1
ATOM 1730 N N . GLY B 1 87 ? 12.071 23.993 -26.871 1.00 17.41 87 GLY B N 1
ATOM 1731 C CA . GLY B 1 87 ? 12.001 24.159 -28.328 1.00 18.73 87 GLY B CA 1
ATOM 1732 C C . GLY B 1 87 ? 12.535 22.929 -29.019 1.00 20.23 87 GLY B C 1
ATOM 1733 O O . GLY B 1 87 ? 12.412 21.798 -28.530 1.00 18.73 87 GLY B O 1
ATOM 1734 N N . TYR B 1 88 ? 13.080 23.149 -30.210 1.00 20.33 88 TYR B N 1
ATOM 1735 C CA . TYR B 1 88 ? 13.495 22.035 -31.059 1.00 21.63 88 TYR B CA 1
ATOM 1736 C C . TYR B 1 88 ? 14.647 22.436 -31.966 1.00 20.87 88 TYR B C 1
ATOM 1737 O O . TYR B 1 88 ? 14.852 23.612 -32.215 1.00 19.99 88 TYR B O 1
ATOM 1746 N N . ALA B 1 89 ? 15.412 21.443 -32.397 1.00 21.96 89 ALA B N 1
ATOM 1747 C CA . ALA B 1 89 ? 16.498 21.611 -33.378 1.00 21.78 89 ALA B CA 1
ATOM 1748 C C . ALA B 1 89 ? 15.943 21.469 -34.788 1.00 22.64 89 ALA B C 1
ATOM 1749 O O . ALA B 1 89 ? 15.109 20.597 -35.029 1.00 22.42 89 ALA B O 1
ATOM 1751 N N . GLN B 1 90 ? 16.397 22.329 -35.709 1.00 24.11 90 GLN B N 1
ATOM 1752 C CA . GLN B 1 90 ? 16.097 22.127 -37.134 1.00 24.73 90 GLN B CA 1
ATOM 1753 C C . GLN B 1 90 ? 17.260 22.672 -37.947 1.00 25.53 90 GLN B C 1
ATOM 1754 O O . GLN B 1 90 ? 18.151 23.336 -37.413 1.00 24.07 90 GLN B O 1
ATOM 1760 N N . VAL B 1 91 ? 17.256 22.377 -39.243 1.00 27.21 91 VAL B N 1
ATOM 1761 C CA . VAL B 1 91 ? 18.342 22.775 -40.106 1.00 29.42 91 VAL B CA 1
ATOM 1762 C C . VAL B 1 91 ? 17.846 23.895 -41.015 1.00 30.35 91 VAL B C 1
ATOM 1763 O O . VAL B 1 91 ? 16.711 23.837 -41.497 1.00 31.02 91 VAL B O 1
ATOM 1767 N N A ASN B 1 92 ? 18.683 24.910 -41.205 0.50 31.62 92 ASN B N 1
ATOM 1768 N N B ASN B 1 92 ? 18.671 24.928 -41.211 0.50 31.08 92 ASN B N 1
ATOM 1769 C CA A ASN B 1 92 ? 18.467 25.912 -42.252 0.50 32.84 92 ASN B CA 1
ATOM 1770 C CA B ASN B 1 92 ? 18.420 25.995 -42.214 0.50 31.84 92 ASN B CA 1
ATOM 1771 C C A ASN B 1 92 ? 19.790 26.475 -42.750 0.50 33.27 92 ASN B C 1
ATOM 1772 C C B ASN B 1 92 ? 19.719 26.633 -42.716 0.50 32.65 92 ASN B C 1
ATOM 1773 O O A ASN B 1 92 ? 20.756 26.590 -41.985 0.50 33.19 92 ASN B O 1
ATOM 1774 O O B ASN B 1 92 ? 20.599 26.961 -41.915 0.50 32.61 92 ASN B O 1
ATOM 1783 N N . GLY B 1 93 ? 19.835 26.819 -44.034 1.00 33.67 93 GLY B N 1
ATOM 1784 C CA . GLY B 1 93 ? 21.039 27.404 -44.635 1.00 33.65 93 GLY B CA 1
ATOM 1785 C C . GLY B 1 93 ? 22.298 26.609 -44.297 1.00 33.76 93 GLY B C 1
ATOM 1786 O O . GLY B 1 93 ? 23.354 27.194 -44.025 1.00 35.07 93 GLY B O 1
ATOM 1787 N N . ASN B 1 94 ? 22.188 25.279 -44.298 1.00 33.60 94 ASN B N 1
ATOM 1788 C CA . ASN B 1 94 ? 23.318 24.399 -43.997 1.00 33.41 94 ASN B CA 1
ATOM 1789 C C . ASN B 1 94 ? 23.891 24.516 -42.547 1.00 32.48 94 ASN B C 1
ATOM 1790 O O . ASN B 1 94 ? 25.035 24.146 -42.284 1.00 33.03 94 ASN B O 1
ATOM 1795 N N . ASN B 1 95 ? 23.085 25.009 -41.616 1.00 31.30 95 ASN B N 1
ATOM 1796 C CA . ASN B 1 95 ? 23.502 25.063 -40.224 1.00 30.18 95 ASN B CA 1
ATOM 1797 C C . ASN B 1 95 ? 22.341 24.596 -39.356 1.00 28.56 95 ASN B C 1
ATOM 1798 O O . ASN B 1 95 ? 21.192 24.823 -39.681 1.00 28.05 95 ASN B O 1
ATOM 1803 N N . THR B 1 96 ? 22.659 23.941 -38.249 1.00 26.92 96 THR B N 1
ATOM 1804 C CA . THR B 1 96 ? 21.661 23.568 -37.259 1.00 24.66 96 THR B CA 1
ATOM 1805 C C . THR B 1 96 ? 21.319 24.780 -36.366 1.00 22.94 96 THR B C 1
ATOM 1806 O O . THR B 1 96 ? 22.189 25.588 -36.055 1.00 21.14 96 THR B O 1
ATOM 1810 N N . GLU B 1 97 ? 20.056 24.901 -35.974 1.00 21.51 97 GLU B N 1
ATOM 1811 C CA . GLU B 1 97 ? 19.632 25.972 -35.048 1.00 22.45 97 GLU B CA 1
ATOM 1812 C C . GLU B 1 97 ? 18.657 25.371 -34.049 1.00 20.95 97 GLU B C 1
ATOM 1813 O O . GLU B 1 97 ? 18.011 24.345 -34.328 1.00 20.87 97 GLU B O 1
ATOM 1819 N N . ILE B 1 98 ? 18.582 25.973 -32.863 1.00 20.18 98 ILE B N 1
ATOM 1820 C CA . ILE B 1 98 ? 17.571 25.540 -31.908 1.00 18.79 98 ILE B CA 1
ATOM 1821 C C . ILE B 1 98 ? 16.607 26.682 -31.711 1.00 18.60 98 ILE B C 1
ATOM 1822 O O . ILE B 1 98 ? 17.018 27.768 -31.327 1.00 20.44 98 ILE B O 1
ATOM 1827 N N . VAL B 1 99 ? 15.339 26.447 -32.010 1.00 19.35 99 VAL B N 1
ATOM 1828 C CA . VAL B 1 99 ? 14.295 27.453 -31.908 1.00 20.51 99 VAL B CA 1
ATOM 1829 C C . VAL B 1 99 ? 13.570 27.220 -30.593 1.00 20.12 99 VAL B C 1
ATOM 1830 O O . VAL B 1 99 ? 13.074 26.107 -30.326 1.00 21.01 99 VAL B O 1
ATOM 1834 N N . THR B 1 100 ? 13.531 28.261 -29.759 1.00 20.48 100 THR B N 1
ATOM 1835 C CA . THR B 1 100 ? 13.000 28.121 -28.391 1.00 19.32 100 THR B CA 1
ATOM 1836 C C . THR B 1 100 ? 12.044 29.238 -27.961 1.00 20.30 100 THR B C 1
ATOM 1837 O O . THR B 1 100 ? 12.112 30.359 -28.479 1.00 22.19 100 THR B O 1
ATOM 1841 N N . SER B 1 101 ? 11.169 28.919 -27.000 1.00 18.66 101 SER B N 1
ATOM 1842 C CA . SER B 1 101 ? 10.441 29.912 -26.147 1.00 19.30 101 SER B CA 1
ATOM 1843 C C . SER B 1 101 ? 11.019 29.787 -24.798 1.00 19.22 101 SER B C 1
ATOM 1844 O O . SER B 1 101 ? 11.396 28.682 -24.411 1.00 19.95 101 SER B O 1
ATOM 1847 N N . TRP B 1 102 ? 11.070 30.912 -24.077 1.00 18.59 102 TRP B N 1
ATOM 1848 C CA . TRP B 1 102 ? 11.577 30.907 -22.693 1.00 18.99 102 TRP B CA 1
ATOM 1849 C C . TRP B 1 102 ? 10.646 31.650 -21.780 1.00 18.04 102 TRP B C 1
ATOM 1850 O O . TRP B 1 102 ? 9.872 32.536 -22.187 1.00 18.98 102 TRP B O 1
ATOM 1861 N N . ASN B 1 103 ? 10.726 31.228 -20.512 1.00 18.31 103 ASN B N 1
ATOM 1862 C CA . ASN B 1 103 ? 10.145 31.922 -19.380 1.00 18.66 103 ASN B CA 1
ATOM 1863 C C . ASN B 1 103 ? 11.265 32.316 -18.430 1.00 18.23 103 ASN B C 1
ATOM 1864 O O . ASN B 1 103 ? 12.204 31.569 -18.245 1.00 19.84 103 ASN B O 1
ATOM 1869 N N . LEU B 1 104 ? 11.136 33.503 -17.847 1.00 19.70 104 LEU B N 1
ATOM 1870 C CA . 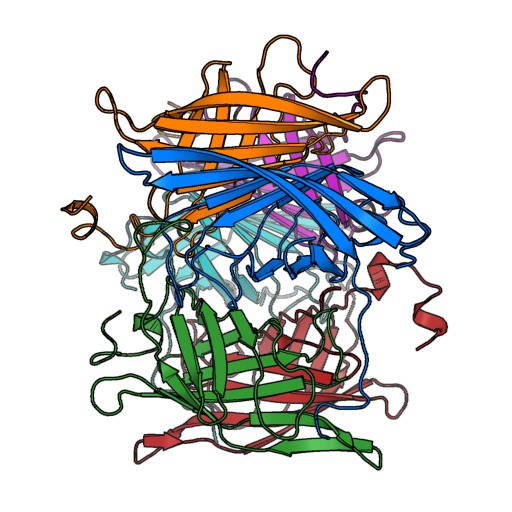LEU B 1 104 ? 12.074 33.999 -16.846 1.00 19.01 104 LEU B CA 1
ATOM 1871 C C . LEU B 1 104 ? 11.243 34.310 -15.607 1.00 19.00 104 LEU B C 1
ATOM 1872 O O . LEU B 1 104 ? 10.333 35.151 -15.660 1.00 19.29 104 LEU B O 1
ATOM 1877 N N . ALA B 1 105 ? 11.553 33.616 -14.516 1.00 18.84 105 ALA B N 1
ATOM 1878 C CA . ALA B 1 105 ? 10.920 33.878 -13.221 1.00 18.80 105 ALA B CA 1
ATOM 1879 C C . ALA B 1 105 ? 11.854 34.751 -12.389 1.00 20.11 105 ALA B C 1
ATOM 1880 O O . ALA B 1 105 ? 13.029 34.443 -12.225 1.00 19.30 105 ALA B O 1
ATOM 1882 N N . TYR B 1 106 ? 11.306 35.822 -11.846 1.00 22.15 106 TYR B N 1
ATOM 1883 C CA . TYR B 1 106 ? 12.137 36.808 -11.159 1.00 23.28 106 TYR B CA 1
ATOM 1884 C C . TYR B 1 106 ? 11.335 37.571 -10.106 1.00 23.68 106 TYR B C 1
ATOM 1885 O O . TYR B 1 106 ? 10.113 37.429 -10.016 1.00 22.42 106 TYR B O 1
ATOM 1894 N N . GLU B 1 107 ? 12.042 38.363 -9.317 1.00 25.25 107 GLU B N 1
ATOM 1895 C CA . GLU B 1 107 ? 11.401 39.191 -8.310 1.00 27.91 107 GLU B CA 1
ATOM 1896 C C . GLU B 1 107 ? 11.146 40.557 -8.940 1.00 29.73 107 GLU B C 1
ATOM 1897 O O . GLU B 1 107 ? 12.075 41.308 -9.190 1.00 30.33 107 GLU B O 1
ATOM 1903 N N . GLY B 1 108 ? 9.886 40.856 -9.240 1.00 32.27 108 GLY B N 1
ATOM 1904 C CA . GLY B 1 108 ? 9.510 42.166 -9.772 1.00 34.13 108 GLY B CA 1
ATOM 1905 C C . GLY B 1 108 ? 9.082 43.112 -8.656 1.00 36.12 108 GLY B C 1
ATOM 1906 O O . GLY B 1 108 ? 9.131 42.750 -7.473 1.00 36.30 108 GLY B O 1
ATOM 1907 N N . GLY B 1 109 ? 8.653 44.316 -9.038 1.00 37.89 109 GLY B N 1
ATOM 1908 C CA . GLY B 1 109 ? 8.138 45.321 -8.081 1.00 39.24 109 GLY B CA 1
ATOM 1909 C C . GLY B 1 109 ? 7.122 44.791 -7.079 1.00 40.04 109 GLY B C 1
ATOM 1910 O O . GLY B 1 109 ? 7.206 45.107 -5.885 1.00 41.06 109 GLY B O 1
ATOM 1911 N N . SER B 1 110 ? 6.181 43.965 -7.554 1.00 40.31 110 SER B N 1
ATOM 1912 C CA . SER B 1 110 ? 5.042 43.478 -6.752 1.00 39.92 110 SER B CA 1
ATOM 1913 C C . SER B 1 110 ? 5.213 42.099 -6.145 1.00 38.82 110 SER B C 1
ATOM 1914 O O . SER B 1 110 ? 4.295 41.597 -5.480 1.00 39.87 110 SER B O 1
ATOM 1917 N N . GLY B 1 111 ? 6.361 41.473 -6.378 1.00 36.65 111 GLY B N 1
ATOM 1918 C CA . GLY B 1 111 ? 6.561 40.094 -5.958 1.00 33.47 111 GLY B CA 1
ATOM 1919 C C . GLY B 1 111 ? 7.008 39.258 -7.143 1.00 31.02 111 GLY B C 1
ATOM 1920 O O . GLY B 1 111 ? 7.298 39.816 -8.184 1.00 30.08 111 GLY B O 1
ATOM 1921 N N . PRO B 1 112 ? 7.053 37.926 -6.989 1.00 30.10 112 PRO B N 1
ATOM 1922 C CA . PRO B 1 112 ? 7.540 37.091 -8.100 1.00 29.29 112 PRO B CA 1
ATOM 1923 C C . PRO B 1 112 ? 6.709 37.262 -9.349 1.00 28.97 112 PRO B C 1
ATOM 1924 O O . PRO B 1 112 ? 5.493 37.462 -9.260 1.00 29.64 112 PRO B O 1
ATOM 1928 N N . ALA B 1 113 ? 7.362 37.181 -10.511 1.00 28.29 113 ALA B N 1
ATOM 1929 C CA . ALA B 1 113 ? 6.670 37.330 -11.795 1.00 27.37 113 ALA B CA 1
ATOM 1930 C C . ALA B 1 113 ? 7.368 36.508 -12.856 1.00 27.40 113 ALA B C 1
ATOM 1931 O O . ALA B 1 113 ? 8.504 36.095 -12.673 1.00 25.92 113 ALA B O 1
ATOM 1933 N N . ILE B 1 114 ? 6.668 36.281 -13.958 1.00 27.74 114 ILE B N 1
ATOM 1934 C CA . ILE B 1 114 ? 7.233 35.539 -15.083 1.00 28.39 114 ILE B CA 1
ATOM 1935 C C . ILE B 1 114 ? 7.252 36.449 -16.329 1.00 28.79 114 ILE B C 1
ATOM 1936 O O . ILE B 1 114 ? 6.237 37.045 -16.678 1.00 30.20 114 ILE B O 1
ATOM 1941 N N . GLU B 1 115 ? 8.399 36.561 -16.993 1.00 28.22 115 GLU B N 1
ATOM 1942 C CA . GLU B 1 115 ? 8.514 37.248 -18.283 1.00 28.04 115 GLU B CA 1
ATOM 1943 C C . GLU B 1 115 ? 8.669 36.165 -19.395 1.00 27.01 115 GLU B C 1
ATOM 1944 O O . GLU B 1 115 ? 9.196 35.104 -19.142 1.00 25.63 115 GLU B O 1
ATOM 1950 N N . GLN B 1 116 ? 8.196 36.432 -20.607 1.00 26.65 116 GLN B N 1
ATOM 1951 C CA . GLN B 1 116 ? 8.266 35.448 -21.697 1.00 27.39 116 GLN B CA 1
ATOM 1952 C C . GLN B 1 116 ? 8.968 36.007 -22.894 1.00 26.36 116 GLN B C 1
ATOM 1953 O O . GLN B 1 116 ? 8.936 37.214 -23.125 1.00 27.38 116 GLN B O 1
ATOM 1959 N N . GLY B 1 117 ? 9.581 35.118 -23.671 1.00 25.68 117 GLY B N 1
ATOM 1960 C CA . GLY B 1 117 ? 10.285 35.528 -24.890 1.00 25.34 117 GLY B CA 1
ATOM 1961 C C . GLY B 1 117 ? 10.644 34.373 -25.801 1.00 24.73 117 GLY B C 1
ATOM 1962 O O . GLY B 1 117 ? 10.231 33.246 -25.589 1.00 23.85 117 GLY B O 1
ATOM 1963 N N . GLN B 1 118 ? 11.426 34.677 -26.824 1.00 25.25 118 GLN B N 1
ATOM 1964 C CA . GLN B 1 118 ? 11.895 33.676 -27.753 1.00 25.33 118 GLN B CA 1
ATOM 1965 C C . GLN B 1 118 ? 13.364 33.878 -28.032 1.00 24.62 118 GLN B C 1
ATOM 1966 O O . GLN B 1 118 ? 13.823 35.020 -28.178 1.00 25.49 118 GLN B O 1
ATOM 1972 N N . ASP B 1 119 ? 14.096 32.771 -28.156 1.00 23.03 119 ASP B N 1
ATOM 1973 C CA . ASP B 1 119 ? 15.508 32.802 -28.544 1.00 21.85 119 ASP B CA 1
ATOM 1974 C C . ASP B 1 119 ? 15.698 31.742 -29.609 1.00 22.05 119 ASP B C 1
ATOM 1975 O O . ASP B 1 119 ? 15.127 30.664 -29.504 1.00 20.67 119 ASP B O 1
ATOM 1980 N N . THR B 1 120 ? 16.536 32.042 -30.602 1.00 20.97 120 THR B N 1
ATOM 1981 C CA . THR B 1 120 ? 16.986 31.050 -31.568 1.00 22.14 120 THR B CA 1
ATOM 1982 C C . THR B 1 120 ? 18.502 31.002 -31.536 1.00 21.40 120 THR B C 1
ATOM 1983 O O . THR B 1 120 ? 19.158 32.031 -31.745 1.00 22.42 120 THR B O 1
ATOM 1987 N N . PHE B 1 121 ? 19.038 29.798 -31.317 1.00 18.94 121 PHE B N 1
ATOM 1988 C CA . PHE B 1 121 ? 20.462 29.548 -31.177 1.00 19.25 121 PHE B CA 1
ATOM 1989 C C . PHE B 1 121 ? 21.021 28.967 -32.468 1.00 20.25 121 PHE B C 1
ATOM 1990 O O . PHE B 1 121 ? 20.483 27.982 -32.935 1.00 21.67 121 PHE B O 1
ATOM 1998 N N . GLN B 1 122 ? 22.128 29.532 -32.969 1.00 20.48 122 GLN B N 1
ATOM 1999 C CA . GLN B 1 122 ? 22.834 28.965 -34.120 1.00 20.98 122 GLN B CA 1
ATOM 2000 C C . GLN B 1 122 ? 24.027 28.141 -33.666 1.00 20.14 122 GLN B C 1
ATOM 2001 O O . GLN B 1 122 ? 24.756 28.546 -32.733 1.00 19.19 122 GLN B O 1
ATOM 2007 N N . TYR B 1 123 ? 24.254 27.005 -34.323 1.00 20.98 123 TYR B N 1
ATOM 2008 C CA . TYR B 1 123 ? 25.404 26.180 -34.054 1.00 20.70 123 TYR B CA 1
ATOM 2009 C C . TYR B 1 123 ? 26.666 26.966 -34.381 1.00 21.75 123 TYR B C 1
ATOM 2010 O O . TYR B 1 123 ? 26.720 27.664 -35.415 1.00 21.86 123 TYR B O 1
ATOM 2019 N N . VAL B 1 124 ? 27.671 26.841 -33.511 1.00 21.41 124 VAL B N 1
ATOM 2020 C CA . VAL B 1 124 ? 28.976 27.482 -33.667 1.00 22.74 124 VAL B CA 1
ATOM 2021 C C . VAL B 1 124 ? 30.064 26.410 -33.811 1.00 23.53 124 VAL B C 1
ATOM 2022 O O . VAL B 1 124 ? 30.291 25.638 -32.894 1.00 23.31 124 VAL B O 1
ATOM 2026 N N . PRO B 1 125 ? 30.763 26.360 -34.973 1.00 24.43 125 PRO B N 1
ATOM 2027 C CA . PRO B 1 125 ? 31.817 25.365 -35.183 1.00 25.34 125 PRO B CA 1
ATOM 2028 C C . PRO B 1 125 ? 33.020 25.615 -34.271 1.00 25.07 125 PRO B C 1
ATOM 2029 O O . PRO B 1 125 ? 33.308 26.768 -33.947 1.00 25.76 125 PRO B O 1
ATOM 2033 N N . THR B 1 126 ? 33.696 24.543 -33.857 1.00 25.62 126 THR B N 1
ATOM 2034 C CA . THR B 1 126 ? 34.881 24.638 -33.001 1.00 26.85 126 THR B CA 1
ATOM 2035 C C . THR B 1 126 ? 36.056 25.240 -33.749 1.00 26.96 126 THR B C 1
ATOM 2036 O O . THR B 1 126 ? 36.300 24.877 -34.907 1.00 27.26 126 THR B O 1
ATOM 2040 N N A THR B 1 127 ? 36.774 26.151 -33.108 0.50 26.04 127 THR B N 1
ATOM 2041 N N B THR B 1 127 ? 36.793 26.147 -33.113 0.50 26.98 127 THR B N 1
ATOM 2042 C CA A THR B 1 127 ? 38.058 26.589 -33.626 0.50 26.15 127 THR B CA 1
ATOM 2043 C CA B THR B 1 127 ? 38.062 26.595 -33.691 0.50 27.90 127 THR B CA 1
ATOM 2044 C C A THR B 1 127 ? 39.116 25.589 -33.145 0.50 27.20 127 THR B C 1
ATOM 2045 C C B THR B 1 127 ? 39.236 25.791 -33.109 0.50 28.29 127 THR B C 1
ATOM 2046 O O A THR B 1 127 ? 39.049 25.096 -32.020 0.50 26.26 127 THR B O 1
ATOM 2047 O O B THR B 1 127 ? 39.363 25.638 -31.891 0.50 27.75 127 THR B O 1
ATOM 2054 N N . GLU B 1 128 ? 40.081 25.276 -34.000 1.00 28.10 128 GLU B N 1
ATOM 2055 C CA . GLU B 1 128 ? 41.099 24.284 -33.658 1.00 30.02 128 GLU B CA 1
ATOM 2056 C C . GLU B 1 128 ? 42.514 24.865 -33.749 1.00 30.85 128 GLU B C 1
ATOM 2057 O O . GLU B 1 128 ? 42.884 25.465 -34.763 1.00 31.63 128 GLU B O 1
ATOM 2063 N N . ASN B 1 129 ? 43.305 24.693 -32.693 1.00 30.75 129 ASN B N 1
ATOM 2064 C CA . ASN B 1 129 ? 44.647 25.257 -32.600 1.00 31.64 129 ASN B CA 1
ATOM 2065 C C . ASN B 1 129 ? 45.657 24.149 -32.325 1.00 31.25 129 ASN B C 1
ATOM 2066 O O . ASN B 1 129 ? 45.308 23.108 -31.765 1.00 30.18 129 ASN B O 1
ATOM 2071 N N . LYS B 1 130 ? 46.902 24.384 -32.742 1.00 31.54 130 LYS B N 1
ATOM 2072 C CA . LYS B 1 130 ? 47.995 23.449 -32.564 1.00 31.97 130 LYS B CA 1
ATOM 2073 C C . LYS B 1 130 ? 48.229 23.163 -31.088 1.00 31.25 130 LYS B C 1
ATOM 2074 O O . LYS B 1 130 ? 48.372 22.002 -30.702 1.00 31.26 130 LYS B O 1
ATOM 2080 N N . SER B 1 131 ? 48.277 24.234 -30.286 1.00 30.82 131 SER B N 1
ATOM 2081 C CA . SER B 1 131 ? 48.487 24.157 -28.837 1.00 30.34 131 SER B CA 1
ATOM 2082 C C . SER B 1 131 ? 47.951 25.400 -28.134 1.00 30.18 131 SER B C 1
ATOM 2083 O O . SER B 1 131 ? 47.471 26.330 -28.793 1.00 30.74 131 SER B O 1
ATOM 2086 N N . LEU B 1 132 ? 48.033 25.412 -26.803 1.00 29.66 132 LEU B N 1
ATOM 2087 C CA . LEU B 1 132 ? 47.595 26.571 -26.033 1.00 28.76 132 LEU B CA 1
ATOM 2088 C C . LEU B 1 132 ? 48.491 27.771 -26.312 1.00 29.76 132 LEU B C 1
ATOM 2089 O O . LEU B 1 132 ? 48.105 28.911 -26.072 1.00 28.97 132 LEU B O 1
ATOM 2094 N N . LEU B 1 133 ? 49.686 27.495 -26.825 1.00 31.26 133 LEU B N 1
ATOM 2095 C CA . LEU B 1 133 ? 50.722 28.520 -27.015 1.00 33.63 133 LEU B CA 1
ATOM 2096 C C . LEU B 1 133 ? 50.872 29.030 -28.440 1.00 35.56 133 LEU B C 1
ATOM 2097 O O . LEU B 1 133 ? 51.482 30.086 -28.642 1.00 35.80 133 LEU B O 1
ATOM 2102 N N . LYS B 1 134 ? 50.323 28.275 -29.399 1.00 37.92 134 LYS B N 1
ATOM 2103 C CA . LYS B 1 134 ? 50.499 28.516 -30.839 1.00 40.52 134 LYS B CA 1
ATOM 2104 C C . LYS B 1 134 ? 49.269 28.062 -31.635 1.00 41.31 134 LYS B C 1
ATOM 2105 O O . LYS B 1 134 ? 48.814 26.927 -31.479 1.00 41.33 134 LYS B O 1
ATOM 2111 N N . ASP B 1 135 ? 48.761 28.934 -32.508 1.00 42.62 135 ASP B N 1
ATOM 2112 C CA . ASP B 1 135 ? 47.457 28.716 -33.175 1.00 44.52 135 ASP B CA 1
ATOM 2113 C C . ASP B 1 135 ? 47.319 27.486 -34.092 1.00 44.73 135 ASP B C 1
ATOM 2114 O O . ASP B 1 135 ? 48.277 27.034 -34.705 1.00 46.13 135 ASP B O 1
ATOM 2119 N N . PHE C 1 1 ? 18.733 -1.806 -29.869 1.00 43.86 1 PHE C N 1
ATOM 2120 C CA . PHE C 1 1 ? 18.832 -3.080 -29.080 1.00 43.22 1 PHE C CA 1
ATOM 2121 C C . PHE C 1 1 ? 17.900 -4.190 -29.608 1.00 42.47 1 PHE C C 1
ATOM 2122 O O . PHE C 1 1 ? 16.675 -4.144 -29.440 1.00 41.95 1 PHE C O 1
ATOM 2130 N N . ASP C 1 2 ? 18.507 -5.191 -30.237 1.00 41.43 2 ASP C N 1
ATOM 2131 C CA . ASP C 1 2 ? 17.792 -6.374 -30.694 1.00 40.92 2 ASP C CA 1
ATOM 2132 C C . ASP C 1 2 ? 17.642 -7.398 -29.545 1.00 40.15 2 ASP C C 1
ATOM 2133 O O . ASP C 1 2 ? 18.587 -8.146 -29.229 1.00 38.90 2 ASP C O 1
ATOM 2138 N N . ALA C 1 3 ? 16.451 -7.453 -28.951 1.00 39.78 3 ALA C N 1
ATOM 2139 C CA . ALA C 1 3 ? 16.249 -8.253 -27.737 1.00 40.03 3 ALA C CA 1
ATOM 2140 C C . ALA C 1 3 ? 16.187 -9.761 -27.977 1.00 40.27 3 ALA C C 1
ATOM 2141 O O . ALA C 1 3 ? 16.178 -10.553 -27.020 1.00 40.06 3 ALA C O 1
ATOM 2143 N N . SER C 1 4 ? 16.169 -10.172 -29.240 1.00 40.18 4 SER C N 1
ATOM 2144 C CA . SER C 1 4 ? 16.285 -11.597 -29.566 1.00 40.83 4 SER C CA 1
ATOM 2145 C C . SER C 1 4 ? 17.750 -12.036 -29.645 1.00 41.37 4 SER C C 1
ATOM 2146 O O . SER C 1 4 ? 18.060 -13.233 -29.735 1.00 41.79 4 SER C O 1
ATOM 2149 N N . ASN C 1 5 ? 18.646 -11.057 -29.585 1.00 42.02 5 ASN C N 1
ATOM 2150 C CA . ASN C 1 5 ? 20.047 -11.245 -29.943 1.00 42.83 5 ASN C CA 1
ATOM 2151 C C . ASN C 1 5 ? 21.012 -10.677 -28.895 1.00 42.42 5 ASN C C 1
ATOM 2152 O O . ASN C 1 5 ? 22.223 -10.566 -29.127 1.00 42.95 5 ASN C O 1
ATOM 2157 N N . PHE C 1 6 ? 20.452 -10.293 -27.755 1.00 41.39 6 PHE C N 1
ATOM 2158 C CA . PHE C 1 6 ? 21.203 -9.805 -26.626 1.00 40.88 6 PHE C CA 1
ATOM 2159 C C . PHE C 1 6 ? 22.451 -10.670 -26.388 1.00 40.21 6 PHE C C 1
ATOM 2160 O O . PHE C 1 6 ? 22.351 -11.892 -26.268 1.00 40.17 6 PHE C O 1
ATOM 2168 N N . LYS C 1 7 ? 23.616 -10.027 -26.347 1.00 39.31 7 LYS C N 1
ATOM 2169 C CA . LYS C 1 7 ? 24.883 -10.707 -26.080 1.00 39.25 7 LYS C CA 1
ATOM 2170 C C . LYS C 1 7 ? 25.234 -10.639 -24.596 1.00 38.74 7 LYS C C 1
ATOM 2171 O O . LYS C 1 7 ? 25.384 -11.656 -23.914 1.00 38.82 7 LYS C O 1
ATOM 2177 N N . ASP C 1 8 ? 25.381 -9.423 -24.110 1.00 37.57 8 ASP C N 1
ATOM 2178 C CA . ASP C 1 8 ? 25.563 -9.214 -22.692 1.00 37.11 8 ASP C CA 1
ATOM 2179 C C . ASP C 1 8 ? 25.008 -7.831 -22.369 1.00 35.82 8 ASP C C 1
ATOM 2180 O O . ASP C 1 8 ? 24.440 -7.147 -23.239 1.00 34.22 8 ASP C O 1
ATOM 2185 N N . PHE C 1 9 ? 25.148 -7.400 -21.118 1.00 34.44 9 PHE C N 1
ATOM 2186 C CA . PHE C 1 9 ? 24.582 -6.110 -20.805 1.00 33.76 9 PHE C CA 1
ATOM 2187 C C . PHE C 1 9 ? 25.117 -5.004 -21.679 1.00 34.33 9 PHE C C 1
ATOM 2188 O O . PHE C 1 9 ? 24.461 -3.995 -21.846 1.00 34.99 9 PHE C O 1
ATOM 2196 N N . SER C 1 10 ? 26.291 -5.209 -22.279 1.00 35.05 10 SER C N 1
ATOM 2197 C CA . SER C 1 10 ? 26.767 -4.301 -23.344 1.00 35.26 10 SER C CA 1
ATOM 2198 C C . SER C 1 10 ? 25.760 -4.042 -24.497 1.00 35.03 10 SER C C 1
ATOM 2199 O O . SER C 1 10 ? 25.764 -2.962 -25.095 1.00 34.47 10 SER C O 1
ATOM 2202 N N . SER C 1 11 ? 24.928 -5.038 -24.829 1.00 34.87 11 SER C N 1
ATOM 2203 C CA . SER C 1 11 ? 23.925 -4.880 -25.894 1.00 34.45 11 SER C CA 1
ATOM 2204 C C . SER C 1 11 ? 22.864 -3.856 -25.514 1.00 34.73 11 SER C C 1
ATOM 2205 O O . SER C 1 11 ? 22.227 -3.305 -26.401 1.00 35.22 11 SER C O 1
ATOM 2208 N N . ILE C 1 12 ? 22.675 -3.618 -24.205 1.00 34.87 12 ILE C N 1
ATOM 2209 C CA . ILE C 1 12 ? 21.697 -2.608 -23.723 1.00 34.20 12 ILE C CA 1
ATOM 2210 C C . ILE C 1 12 ? 22.363 -1.370 -23.094 1.00 33.69 12 ILE C C 1
ATOM 2211 O O . ILE C 1 12 ? 21.673 -0.517 -22.515 1.00 34.10 12 ILE C O 1
ATOM 2216 N N . ALA C 1 13 ? 23.693 -1.276 -23.205 1.00 32.64 13 ALA C N 1
ATOM 2217 C CA . ALA C 1 13 ? 24.437 -0.113 -22.712 1.00 31.35 13 ALA C CA 1
ATOM 2218 C C . ALA C 1 13 ? 24.151 1.145 -23.573 1.00 31.43 13 ALA C C 1
ATOM 2219 O O . ALA C 1 13 ? 23.776 1.056 -24.750 1.00 31.42 13 ALA C O 1
ATOM 2221 N N . SER C 1 14 ? 24.279 2.308 -22.951 1.00 30.31 14 SER C N 1
ATOM 2222 C CA . SER C 1 14 ? 24.072 3.587 -23.600 1.00 28.60 14 SER C CA 1
ATOM 2223 C C . SER C 1 14 ? 22.641 4.057 -23.894 1.00 27.42 14 SER C C 1
ATOM 2224 O O . SER C 1 14 ? 22.450 5.239 -24.153 1.00 28.51 14 SER C O 1
ATOM 2227 N N . ALA C 1 15 ? 21.629 3.206 -23.742 1.00 25.39 15 ALA C N 1
ATOM 2228 C CA . ALA C 1 15 ? 20.263 3.694 -23.804 1.00 24.79 15 ALA C CA 1
ATOM 2229 C C . ALA C 1 15 ? 19.447 3.245 -22.607 1.00 23.80 15 ALA C C 1
ATOM 2230 O O . ALA C 1 15 ? 19.885 2.383 -21.889 1.00 26.23 15 ALA C O 1
ATOM 2232 N N . SER C 1 16 ? 18.296 3.849 -22.370 1.00 22.03 16 SER C N 1
ATOM 2233 C CA . SER C 1 16 ? 17.433 3.332 -21.313 1.00 19.97 16 SER C CA 1
ATOM 2234 C C . SER C 1 16 ? 16.674 2.114 -21.787 1.00 19.20 16 SER C C 1
ATOM 2235 O O . SER C 1 16 ? 16.368 1.981 -22.970 1.00 19.79 16 SER C O 1
ATOM 2238 N N . SER C 1 17 ? 16.349 1.220 -20.861 1.00 17.62 17 SER C N 1
ATOM 2239 C CA . SER C 1 17 ? 15.533 0.055 -21.190 1.00 16.45 17 SER C CA 1
ATOM 2240 C C . SER C 1 17 ? 14.568 -0.195 -20.043 1.00 14.62 17 SER C C 1
ATOM 2241 O O . SER C 1 17 ? 14.888 -0.010 -18.851 1.00 16.50 17 SER C O 1
ATOM 2244 N N . SER C 1 18 ? 13.403 -0.682 -20.413 1.00 16.00 18 SER C N 1
ATOM 2245 C CA . SER C 1 18 ? 12.286 -0.986 -19.512 1.00 15.74 18 SER C CA 1
ATOM 2246 C C . SER C 1 18 ? 12.026 -2.470 -19.336 1.00 17.03 18 SER C C 1
ATOM 2247 O O . SER C 1 18 ? 12.223 -3.264 -20.254 1.00 16.45 18 SER C O 1
ATOM 2250 N N . TRP C 1 19 ? 11.660 -2.859 -18.105 1.00 16.86 19 TRP C N 1
ATOM 2251 C CA . TRP C 1 19 ? 11.523 -4.249 -17.738 1.00 17.63 19 TRP C CA 1
ATOM 2252 C C . TRP C 1 19 ? 10.306 -4.420 -16.818 1.00 18.29 19 TRP C C 1
ATOM 2253 O O . TRP C 1 19 ? 9.896 -3.484 -16.130 1.00 19.64 19 TRP C O 1
ATOM 2264 N N . GLN C 1 20 ? 9.744 -5.618 -16.796 1.00 17.45 20 GLN C N 1
ATOM 2265 C CA . GLN C 1 20 ? 8.575 -5.885 -15.996 1.00 17.78 20 GLN C CA 1
ATOM 2266 C C . GLN C 1 20 ? 8.718 -7.296 -15.489 1.00 18.00 20 GLN C C 1
ATOM 2267 O O . GLN C 1 20 ? 8.974 -8.237 -16.246 1.00 17.75 20 GLN C O 1
ATOM 2273 N N . ASN C 1 21 ? 8.531 -7.474 -14.191 1.00 17.26 21 ASN C N 1
ATOM 2274 C CA . ASN C 1 21 ? 8.606 -8.817 -13.598 1.00 18.10 21 ASN C CA 1
ATOM 2275 C C . ASN C 1 21 ? 7.266 -9.522 -13.426 1.00 16.68 21 ASN C C 1
ATOM 2276 O O . ASN C 1 21 ? 6.226 -8.985 -13.819 1.00 18.57 21 ASN C O 1
ATOM 2281 N N . GLN C 1 22 ? 7.310 -10.760 -12.927 1.00 17.79 22 GLN C N 1
ATOM 2282 C CA . GLN C 1 22 ? 6.118 -11.619 -12.783 1.00 18.87 22 GLN C CA 1
ATOM 2283 C C . GLN C 1 22 ? 5.080 -11.159 -11.737 1.00 19.91 22 GLN C C 1
ATOM 2284 O O . GLN C 1 22 ? 4.019 -11.756 -11.611 1.00 19.34 22 GLN C O 1
ATOM 2290 N N . SER C 1 23 ? 5.453 -10.140 -10.969 1.00 20.47 23 SER C N 1
ATOM 2291 C CA . SER C 1 23 ? 4.559 -9.474 -10.021 1.00 20.32 23 SER C CA 1
ATOM 2292 C C . SER C 1 23 ? 3.952 -8.215 -10.587 1.00 20.73 23 SER C C 1
ATOM 2293 O O . SER C 1 23 ? 3.097 -7.598 -9.936 1.00 22.48 23 SER C O 1
ATOM 2296 N N . GLY C 1 24 ? 4.382 -7.792 -11.777 1.00 18.48 24 GLY C N 1
ATOM 2297 C CA . GLY C 1 24 ? 3.854 -6.549 -12.337 1.00 18.76 24 GLY C CA 1
ATOM 2298 C C . GLY C 1 24 ? 4.740 -5.337 -12.013 1.00 18.51 24 GLY C C 1
ATOM 2299 O O . GLY C 1 24 ? 4.538 -4.240 -12.558 1.00 19.29 24 GLY C O 1
ATOM 2300 N N . SER C 1 25 ? 5.732 -5.509 -11.143 1.00 17.38 25 SER C N 1
ATOM 2301 C CA . SER C 1 25 ? 6.676 -4.404 -10.889 1.00 16.22 25 SER C CA 1
ATOM 2302 C C . SER C 1 25 ? 7.486 -4.101 -12.129 1.00 16.64 25 SER C C 1
ATOM 2303 O O . SER C 1 25 ? 7.820 -5.017 -12.873 1.00 18.92 25 SER C O 1
ATOM 2306 N N . THR C 1 26 ? 7.842 -2.840 -12.304 1.00 17.29 26 THR C N 1
ATOM 2307 C CA . THR C 1 26 ? 8.671 -2.414 -13.411 1.00 17.94 26 THR C CA 1
ATOM 2308 C C . THR C 1 26 ? 9.917 -1.697 -13.013 1.00 17.90 26 THR C C 1
ATOM 2309 O O . THR C 1 26 ? 10.025 -1.175 -11.891 1.00 17.56 26 THR C O 1
ATOM 2313 N N . MET C 1 27 ? 10.902 -1.718 -13.900 1.00 17.04 27 MET C N 1
ATOM 2314 C CA . MET C 1 27 ? 12.053 -0.845 -13.725 1.00 17.03 27 MET C CA 1
ATOM 2315 C C . MET C 1 27 ? 12.502 -0.288 -15.054 1.00 17.64 27 MET C C 1
ATOM 2316 O O . MET C 1 27 ? 12.305 -0.928 -16.078 1.00 17.35 27 MET C O 1
ATOM 2321 N N . ILE C 1 28 ? 13.038 0.922 -14.984 1.00 16.45 28 ILE C N 1
ATOM 2322 C CA . ILE C 1 28 ? 13.629 1.595 -16.132 1.00 15.74 28 ILE C CA 1
ATOM 2323 C C . ILE C 1 28 ? 15.048 1.870 -15.777 1.00 16.40 28 ILE C C 1
ATOM 2324 O O . ILE C 1 28 ? 15.328 2.567 -14.757 1.00 16.67 28 ILE C O 1
ATOM 2329 N N . ILE C 1 29 ? 15.975 1.303 -16.568 1.00 16.41 29 ILE C N 1
ATOM 2330 C CA . ILE C 1 29 ? 17.377 1.347 -16.177 1.00 17.49 29 ILE C CA 1
ATOM 2331 C C . ILE C 1 29 ? 18.264 1.890 -17.307 1.00 16.20 29 ILE C C 1
ATOM 2332 O O . ILE C 1 29 ? 17.926 1.816 -18.506 1.00 18.46 29 ILE C O 1
ATOM 2337 N N . GLN C 1 30 ? 19.385 2.478 -16.901 1.00 15.91 30 GLN C N 1
ATOM 2338 C CA . GLN C 1 30 ? 20.433 2.961 -17.793 1.00 16.44 30 GLN C CA 1
ATOM 2339 C C . GLN C 1 30 ? 21.690 2.202 -17.455 1.00 17.62 30 GLN C C 1
ATOM 2340 O O . GLN C 1 30 ? 22.119 2.208 -16.331 1.00 18.55 30 GLN C O 1
ATOM 2346 N N . VAL C 1 31 ? 22.349 1.593 -18.408 1.00 18.81 31 VAL C N 1
ATOM 2347 C CA . VAL C 1 31 ? 23.584 0.860 -18.219 1.00 20.60 31 VAL C CA 1
ATOM 2348 C C . VAL C 1 31 ? 24.621 1.635 -19.028 1.00 21.40 31 VAL C C 1
ATOM 2349 O O . VAL C 1 31 ? 24.451 1.787 -20.238 1.00 22.32 31 VAL C O 1
ATOM 2353 N N . ASP C 1 32 ? 25.635 2.198 -18.388 1.00 22.41 32 ASP C N 1
ATOM 2354 C CA . ASP C 1 32 ? 26.628 2.990 -19.111 1.00 22.65 32 ASP C CA 1
ATOM 2355 C C . ASP C 1 32 ? 27.806 2.139 -19.572 1.00 23.50 32 ASP C C 1
ATOM 2356 O O . ASP C 1 32 ? 27.827 0.921 -19.352 1.00 24.13 32 ASP C O 1
ATOM 2361 N N . SER C 1 33 ? 28.765 2.782 -20.256 1.00 23.76 33 SER C N 1
ATOM 2362 C CA . SER C 1 33 ? 29.946 2.108 -20.799 1.00 25.95 33 SER C CA 1
ATOM 2363 C C . SER C 1 33 ? 30.875 1.518 -19.775 1.00 24.71 33 SER C C 1
ATOM 2364 O O . SER C 1 33 ? 31.789 0.749 -20.125 1.00 26.39 33 SER C O 1
ATOM 2367 N N . PHE C 1 34 ? 30.698 1.924 -18.524 1.00 23.95 34 PHE C N 1
ATOM 2368 C CA . PHE C 1 34 ? 31.641 1.583 -17.496 1.00 22.77 34 PHE C CA 1
ATOM 2369 C C . PHE C 1 34 ? 31.056 0.576 -16.505 1.00 22.68 34 PHE C C 1
ATOM 2370 O O . PHE C 1 34 ? 31.675 0.318 -15.453 1.00 23.87 34 PHE C O 1
ATOM 2378 N N . GLY C 1 35 ? 29.900 0.015 -16.832 1.00 21.84 35 GLY C N 1
ATOM 2379 C CA . GLY C 1 35 ? 29.270 -1.040 -15.986 1.00 20.65 35 GLY C CA 1
ATOM 2380 C C . GLY C 1 35 ? 28.382 -0.541 -14.860 1.00 19.57 35 GLY C C 1
ATOM 2381 O O . GLY C 1 35 ? 27.965 -1.319 -14.006 1.00 19.60 35 GLY C O 1
ATOM 2382 N N . ASN C 1 36 ? 28.129 0.754 -14.840 1.00 19.23 36 ASN C N 1
ATOM 2383 C CA . ASN C 1 36 ? 27.214 1.318 -13.878 1.00 19.19 36 ASN C CA 1
ATOM 2384 C C . ASN C 1 36 ? 25.785 1.170 -14.341 1.00 19.37 36 ASN C C 1
ATOM 2385 O O . ASN C 1 36 ? 25.471 1.342 -15.530 1.00 21.12 36 ASN C O 1
ATOM 2390 N N . VAL C 1 37 ? 24.908 0.851 -13.393 1.00 17.73 37 VAL C N 1
ATOM 2391 C CA . VAL C 1 37 ? 23.487 0.812 -13.635 1.00 17.50 37 VAL C CA 1
ATOM 2392 C C . VAL C 1 37 ? 22.832 1.892 -12.830 1.00 16.01 37 VAL C C 1
ATOM 2393 O O . VAL C 1 37 ? 23.156 2.028 -11.659 1.00 15.30 37 VAL C O 1
ATOM 2397 N N A SER C 1 38 ? 21.958 2.687 -13.419 0.50 14.85 38 SER C N 1
ATOM 2398 N N B SER C 1 38 ? 21.976 2.708 -13.423 0.50 15.87 38 SER C N 1
ATOM 2399 C CA A SER C 1 38 ? 21.113 3.635 -12.677 0.50 14.49 38 SER C CA 1
ATOM 2400 C CA B SER C 1 38 ? 21.064 3.571 -12.656 0.50 16.43 38 SER C CA 1
ATOM 2401 C C A SER C 1 38 ? 19.682 3.466 -13.172 0.50 15.48 38 SER C C 1
ATOM 2402 C C B SER C 1 38 ? 19.645 3.223 -13.032 0.50 16.32 38 SER C C 1
ATOM 2403 O O A SER C 1 38 ? 19.465 3.000 -14.284 0.50 14.90 38 SER C O 1
ATOM 2404 O O B SER C 1 38 ? 19.395 2.398 -13.923 0.50 16.37 38 SER C O 1
ATOM 2409 N N . GLY C 1 39 ? 18.696 3.902 -12.399 1.00 16.43 39 GLY C N 1
ATOM 2410 C CA . GLY C 1 39 ? 17.315 3.751 -12.820 1.00 17.29 39 GLY C CA 1
ATOM 2411 C C . GLY C 1 39 ? 16.326 4.025 -11.752 1.00 15.91 39 GLY C C 1
ATOM 2412 O O . GLY C 1 39 ? 16.673 4.594 -10.708 1.00 18.03 39 GLY C O 1
ATOM 2413 N N . GLN C 1 40 ? 15.110 3.597 -12.034 1.00 16.22 40 GLN C N 1
ATOM 2414 C CA . GLN C 1 40 ? 14.008 3.771 -11.131 1.00 14.76 40 GLN C CA 1
ATOM 2415 C C . GLN C 1 40 ? 13.181 2.507 -11.144 1.00 15.63 40 GLN C C 1
ATOM 2416 O O . GLN C 1 40 ? 12.973 1.881 -12.204 1.00 18.29 40 GLN C O 1
ATOM 2422 N N . TYR C 1 41 ? 12.738 2.126 -9.960 1.00 15.39 41 TYR C N 1
ATOM 2423 C CA . TYR C 1 41 ? 11.927 0.941 -9.776 1.00 16.11 41 TYR C CA 1
ATOM 2424 C C . TYR C 1 41 ? 10.530 1.319 -9.316 1.00 15.07 41 TYR C C 1
ATOM 2425 O O . TYR C 1 41 ? 10.404 2.164 -8.403 1.00 16.32 41 TYR C O 1
ATOM 2434 N N . VAL C 1 42 ? 9.486 0.670 -9.873 1.00 15.71 42 VAL C N 1
ATOM 2435 C CA . VAL C 1 42 ? 8.097 0.894 -9.444 1.00 15.41 42 VAL C CA 1
ATOM 2436 C C . VAL C 1 42 ? 7.551 -0.448 -8.988 1.00 17.15 42 VAL C C 1
ATOM 2437 O O . VAL C 1 42 ? 7.390 -1.380 -9.782 1.00 16.82 42 VAL C O 1
ATOM 2441 N N . ASN C 1 43 ? 7.362 -0.557 -7.677 1.00 17.77 43 ASN C N 1
ATOM 2442 C CA . ASN C 1 43 ? 6.901 -1.773 -7.031 1.00 17.94 43 ASN C CA 1
ATOM 2443 C C . ASN C 1 43 ? 5.408 -1.933 -7.169 1.00 18.24 43 ASN C C 1
ATOM 2444 O O . ASN C 1 43 ? 4.661 -0.983 -6.911 1.00 18.76 43 ASN C O 1
ATOM 2449 N N . ARG C 1 44 ? 4.983 -3.119 -7.609 1.00 19.64 44 ARG C N 1
ATOM 2450 C CA . ARG C 1 44 ? 3.566 -3.460 -7.651 1.00 20.83 44 ARG C CA 1
ATOM 2451 C C . ARG C 1 44 ? 3.280 -4.842 -7.027 1.00 21.49 44 ARG C C 1
ATOM 2452 O O . ARG C 1 44 ? 2.238 -5.443 -7.327 1.00 23.80 44 ARG C O 1
ATOM 2460 N N . ALA C 1 45 ? 4.200 -5.349 -6.210 1.00 21.77 45 ALA C N 1
ATOM 2461 C CA . ALA C 1 45 ? 4.073 -6.732 -5.725 1.00 22.40 45 ALA C CA 1
ATOM 2462 C C . ALA C 1 45 ? 3.001 -6.868 -4.667 1.00 24.86 45 ALA C C 1
ATOM 2463 O O . ALA C 1 45 ? 2.954 -6.098 -3.712 1.00 23.75 45 ALA C O 1
ATOM 2465 N N . GLN C 1 46 ? 2.146 -7.868 -4.846 1.00 25.75 46 GLN C N 1
ATOM 2466 C CA . GLN C 1 46 ? 1.087 -8.150 -3.886 1.00 26.79 46 GLN C CA 1
ATOM 2467 C C . GLN C 1 46 ? 1.676 -8.330 -2.513 1.00 27.00 46 GLN C C 1
ATOM 2468 O O . GLN C 1 46 ? 2.710 -8.997 -2.357 1.00 27.34 46 GLN C O 1
ATOM 2474 N N . GLY C 1 47 ? 1.017 -7.714 -1.534 1.00 26.23 47 GLY C N 1
ATOM 2475 C CA . GLY C 1 47 ? 1.365 -7.927 -0.135 1.00 26.68 47 GLY C CA 1
ATOM 2476 C C . GLY C 1 47 ? 2.443 -7.015 0.375 1.00 26.54 47 GLY C C 1
ATOM 2477 O O . GLY C 1 47 ? 2.899 -7.198 1.514 1.00 27.55 47 GLY C O 1
ATOM 2478 N N . THR C 1 48 ? 2.848 -6.034 -0.443 1.00 25.16 48 THR C N 1
ATOM 2479 C CA . THR C 1 48 ? 3.876 -5.081 -0.038 1.00 24.50 48 THR C CA 1
ATOM 2480 C C . THR C 1 48 ? 3.387 -3.626 0.043 1.00 24.76 48 THR C C 1
ATOM 2481 O O . THR C 1 48 ? 2.407 -3.265 -0.599 1.00 25.51 48 THR C O 1
ATOM 2485 N N . GLY C 1 49 ? 4.069 -2.784 0.822 1.00 23.86 49 GLY C N 1
ATOM 2486 C CA . GLY C 1 49 ? 3.846 -1.328 0.740 1.00 22.92 49 GLY C CA 1
ATOM 2487 C C . GLY C 1 49 ? 4.659 -0.662 -0.394 1.00 22.13 49 GLY C C 1
ATOM 2488 O O . GLY C 1 49 ? 5.247 -1.358 -1.215 1.00 22.66 49 GLY C O 1
ATOM 2489 N N . CYS C 1 50 ? 4.715 0.672 -0.425 1.00 20.49 50 CYS C N 1
ATOM 2490 C CA . CYS C 1 50 ? 5.620 1.386 -1.342 1.00 20.28 50 CYS C CA 1
ATOM 2491 C C . CYS C 1 50 ? 5.319 0.989 -2.792 1.00 20.03 50 CYS C C 1
ATOM 2492 O O . CYS C 1 50 ? 6.243 0.735 -3.608 1.00 20.20 50 CYS C O 1
ATOM 2495 N N . GLN C 1 51 ? 4.029 0.979 -3.117 1.00 20.80 51 GLN C N 1
ATOM 2496 C CA . GLN C 1 51 ? 3.603 0.642 -4.499 1.00 21.81 51 GLN C CA 1
ATOM 2497 C C . GLN C 1 51 ? 3.363 1.906 -5.287 1.00 21.73 51 GLN C C 1
ATOM 2498 O O . GLN C 1 51 ? 3.020 2.940 -4.716 1.00 22.13 51 GLN C O 1
ATOM 2504 N N . ASN C 1 52 ? 3.586 1.803 -6.611 1.00 19.66 52 ASN C N 1
ATOM 2505 C CA . ASN C 1 52 ? 3.095 2.812 -7.567 1.00 20.06 52 ASN C CA 1
ATOM 2506 C C . ASN C 1 52 ? 3.809 4.179 -7.468 1.00 19.18 52 ASN C C 1
ATOM 2507 O O . ASN C 1 52 ? 3.262 5.205 -7.849 1.00 21.48 52 ASN C O 1
ATOM 2512 N N . SER C 1 53 ? 5.042 4.189 -6.960 1.00 18.89 53 SER C N 1
ATOM 2513 C CA . SER C 1 53 ? 5.885 5.390 -7.086 1.00 19.08 53 SER C CA 1
ATOM 2514 C C . SER C 1 53 ? 7.320 5.004 -7.391 1.00 17.19 53 SER C C 1
ATOM 2515 O O . SER C 1 53 ? 7.742 3.898 -7.105 1.00 15.64 53 SER C O 1
ATOM 2518 N N . PRO C 1 54 ? 8.062 5.874 -8.095 1.00 16.90 54 PRO C N 1
ATOM 2519 C CA . PRO C 1 54 ? 9.414 5.439 -8.478 1.00 15.76 54 PRO C CA 1
ATOM 2520 C C . PRO C 1 54 ? 10.431 5.556 -7.326 1.00 16.11 54 PRO C C 1
ATOM 2521 O O . PRO C 1 54 ? 10.444 6.561 -6.579 1.00 16.69 54 PRO C O 1
ATOM 2525 N N . TYR C 1 55 ? 11.228 4.514 -7.176 1.00 14.65 55 TYR C N 1
ATOM 2526 C CA . TYR C 1 55 ? 12.336 4.459 -6.181 1.00 15.54 55 TYR C CA 1
ATOM 2527 C C . TYR C 1 55 ? 13.688 4.362 -6.898 1.00 14.80 55 TYR C C 1
ATOM 2528 O O . TYR C 1 55 ? 13.818 3.627 -7.902 1.00 15.15 55 TYR C O 1
ATOM 2537 N N . PRO C 1 56 ? 14.668 5.167 -6.487 1.00 16.13 56 PRO C N 1
ATOM 2538 C CA . PRO C 1 56 ? 15.983 5.110 -7.146 1.00 16.89 56 PRO C CA 1
ATOM 2539 C C . PRO C 1 56 ? 16.582 3.710 -7.074 1.00 16.97 56 PRO C C 1
ATOM 2540 O O . PRO C 1 56 ? 16.433 2.953 -6.057 1.00 16.77 56 PRO C O 1
ATOM 2544 N N . LEU C 1 57 ? 17.211 3.331 -8.175 1.00 17.35 57 LEU C N 1
ATOM 2545 C CA . LEU C 1 57 ? 17.872 2.038 -8.271 1.00 18.38 57 LEU C CA 1
ATOM 2546 C C . LEU C 1 57 ? 19.297 2.269 -8.711 1.00 17.99 57 LEU C C 1
ATOM 2547 O O . LEU C 1 57 ? 19.571 3.186 -9.466 1.00 15.19 57 LEU C O 1
ATOM 2552 N N . THR C 1 58 ? 20.228 1.510 -8.171 1.00 17.41 58 THR C N 1
ATOM 2553 C CA . THR C 1 58 ? 21.608 1.601 -8.620 1.00 17.98 58 THR C CA 1
ATOM 2554 C C . THR C 1 58 ? 22.284 0.239 -8.593 1.00 18.61 58 THR C C 1
ATOM 2555 O O . THR C 1 58 ? 21.905 -0.642 -7.854 1.00 17.52 58 THR C O 1
ATOM 2559 N N . GLY C 1 59 ? 23.252 0.029 -9.453 1.00 17.40 59 GLY C N 1
ATOM 2560 C CA . GLY C 1 59 ? 23.852 -1.295 -9.528 1.00 18.02 59 GLY C CA 1
ATOM 2561 C C . GLY C 1 59 ? 25.053 -1.343 -10.443 1.00 17.81 59 GLY C C 1
ATOM 2562 O O . GLY C 1 59 ? 25.604 -0.304 -10.826 1.00 17.61 59 GLY C O 1
ATOM 2563 N N . ARG C 1 60 ? 25.482 -2.568 -10.737 1.00 18.28 60 ARG C N 1
ATOM 2564 C CA . ARG C 1 60 ? 26.681 -2.812 -11.536 1.00 18.86 60 ARG C CA 1
ATOM 2565 C C . ARG C 1 60 ? 26.439 -4.032 -12.397 1.00 18.60 60 ARG C C 1
ATOM 2566 O O . ARG C 1 60 ? 25.729 -4.971 -11.978 1.00 19.04 60 ARG C O 1
ATOM 2574 N N . VAL C 1 61 ? 27.038 -4.022 -13.592 1.00 19.08 61 VAL C N 1
ATOM 2575 C CA . VAL C 1 61 ? 27.021 -5.203 -14.450 1.00 19.78 61 VAL C CA 1
ATOM 2576 C C . VAL C 1 61 ? 28.450 -5.712 -14.758 1.00 19.93 61 VAL C C 1
ATOM 2577 O O . VAL C 1 61 ? 29.432 -4.958 -14.670 1.00 20.74 61 VAL C O 1
ATOM 2581 N N . ASN C 1 62 ? 28.543 -6.995 -15.096 1.00 20.16 62 ASN C N 1
ATOM 2582 C CA . ASN C 1 62 ? 29.775 -7.598 -15.625 1.00 20.82 62 ASN C CA 1
ATOM 2583 C C . ASN C 1 62 ? 29.330 -8.677 -16.578 1.00 20.99 62 ASN C C 1
ATOM 2584 O O . ASN C 1 62 ? 28.765 -9.681 -16.153 1.00 21.47 62 ASN C O 1
ATOM 2589 N N . GLY C 1 63 ? 29.549 -8.469 -17.871 1.00 22.26 63 GLY C N 1
ATOM 2590 C CA . GLY C 1 63 ? 29.043 -9.434 -18.847 1.00 23.41 63 GLY C CA 1
ATOM 2591 C C . GLY C 1 63 ? 27.526 -9.574 -18.749 1.00 23.18 63 GLY C C 1
ATOM 2592 O O . GLY C 1 63 ? 26.800 -8.584 -18.876 1.00 24.10 63 GLY C O 1
ATOM 2593 N N . THR C 1 64 ? 27.060 -10.803 -18.539 1.00 23.50 64 THR C N 1
ATOM 2594 C CA . THR C 1 64 ? 25.646 -11.112 -18.514 1.00 23.49 64 THR C CA 1
ATOM 2595 C C . THR C 1 64 ? 25.105 -11.010 -17.082 1.00 22.67 64 THR C C 1
ATOM 2596 O O . THR C 1 64 ? 23.896 -11.182 -16.836 1.00 20.73 64 THR C O 1
ATOM 2600 N N . PHE C 1 65 ? 26.012 -10.715 -16.148 1.00 21.17 65 PHE C N 1
ATOM 2601 C CA . PHE C 1 65 ? 25.643 -10.670 -14.739 1.00 20.43 65 PHE C CA 1
ATOM 2602 C C . PHE C 1 65 ? 25.352 -9.248 -14.201 1.00 19.60 65 PHE C C 1
ATOM 2603 O O . PHE C 1 65 ? 26.009 -8.265 -14.597 1.00 19.80 65 PHE C O 1
ATOM 2611 N N . ILE C 1 66 ? 24.394 -9.156 -13.291 1.00 20.40 66 ILE C N 1
ATOM 2612 C CA . ILE C 1 66 ? 23.975 -7.870 -12.768 1.00 19.20 66 ILE C CA 1
ATOM 2613 C C . ILE C 1 66 ? 23.667 -7.972 -11.283 1.00 18.50 66 ILE C C 1
ATOM 2614 O O . ILE C 1 66 ? 23.254 -9.006 -10.778 1.00 19.49 66 ILE C O 1
ATOM 2619 N N . ALA C 1 67 ? 23.934 -6.884 -10.581 1.00 17.71 67 ALA C N 1
ATOM 2620 C CA . ALA C 1 67 ? 23.445 -6.764 -9.206 1.00 15.41 67 ALA C CA 1
ATOM 2621 C C . ALA C 1 67 ? 22.939 -5.341 -9.075 1.00 16.03 67 ALA C C 1
ATOM 2622 O O . ALA C 1 67 ? 23.599 -4.385 -9.541 1.00 16.34 67 ALA C O 1
ATOM 2624 N N . PHE C 1 68 ? 21.773 -5.181 -8.444 1.00 15.37 68 PHE C N 1
ATOM 2625 C CA . PHE C 1 68 ? 21.214 -3.845 -8.231 1.00 15.86 68 PHE C CA 1
ATOM 2626 C C . PHE C 1 68 ? 20.450 -3.768 -6.924 1.00 16.55 68 PHE C C 1
ATOM 2627 O O . PHE C 1 68 ? 20.090 -4.808 -6.326 1.00 16.63 68 PHE C O 1
ATOM 2635 N N . SER C 1 69 ? 20.246 -2.528 -6.488 1.00 17.19 69 SER C N 1
ATOM 2636 C CA . SER C 1 69 ? 19.850 -2.205 -5.109 1.00 16.92 69 SER C CA 1
ATOM 2637 C C . SER C 1 69 ? 18.780 -1.114 -5.106 1.00 17.37 69 SER C C 1
ATOM 2638 O O . SER C 1 69 ? 18.849 -0.152 -5.895 1.00 15.51 69 SER C O 1
ATOM 2641 N N . VAL C 1 70 ? 17.781 -1.251 -4.232 1.00 16.67 70 VAL C N 1
ATOM 2642 C CA . VAL C 1 70 ? 16.766 -0.220 -4.016 1.00 16.08 70 VAL C CA 1
ATOM 2643 C C . VAL C 1 70 ? 16.612 0.003 -2.503 1.00 16.74 70 VAL C C 1
ATOM 2644 O O . VAL C 1 70 ? 16.464 -0.980 -1.761 1.00 18.16 70 VAL C O 1
ATOM 2648 N N . GLY C 1 71 ? 16.602 1.276 -2.081 1.00 17.13 71 GLY C N 1
ATOM 2649 C CA . GLY C 1 71 ? 16.188 1.617 -0.709 1.00 16.81 71 GLY C CA 1
ATOM 2650 C C . GLY C 1 71 ? 14.730 2.083 -0.771 1.00 17.95 71 GLY C C 1
ATOM 2651 O O . GLY C 1 71 ? 14.316 2.807 -1.681 1.00 17.79 71 GLY C O 1
ATOM 2652 N N . TRP C 1 72 ? 13.905 1.627 0.174 1.00 17.23 72 TRP C N 1
ATOM 2653 C CA . TRP C 1 72 ? 12.470 1.911 0.083 1.00 16.93 72 TRP C CA 1
ATOM 2654 C C . TRP C 1 72 ? 12.011 3.235 0.722 1.00 17.04 72 TRP C C 1
ATOM 2655 O O . TRP C 1 72 ? 11.063 3.270 1.503 1.00 17.30 72 TRP C O 1
ATOM 2666 N N A ASN C 1 73 ? 12.721 4.305 0.427 0.50 16.49 73 ASN C N 1
ATOM 2667 N N B ASN C 1 73 ? 12.659 4.323 0.314 0.50 16.95 73 ASN C N 1
ATOM 2668 C CA A ASN C 1 73 ? 12.189 5.621 0.675 0.50 16.12 73 ASN C CA 1
ATOM 2669 C CA B ASN C 1 73 ? 12.325 5.667 0.769 0.50 16.94 73 ASN C CA 1
ATOM 2670 C C A ASN C 1 73 ? 12.536 6.459 -0.535 0.50 16.91 73 ASN C C 1
ATOM 2671 C C B ASN C 1 73 ? 12.618 6.736 -0.299 0.50 17.43 73 ASN C C 1
ATOM 2672 O O A ASN C 1 73 ? 13.616 6.364 -1.101 0.50 17.01 73 ASN C O 1
ATOM 2673 O O B ASN C 1 73 ? 13.779 7.074 -0.552 0.50 17.84 73 ASN C O 1
ATOM 2682 N N . ASN C 1 74 ? 11.551 7.227 -0.935 1.00 16.59 74 ASN C N 1
ATOM 2683 C CA . ASN C 1 74 ? 11.681 8.163 -2.053 1.00 16.76 74 ASN C CA 1
ATOM 2684 C C . ASN C 1 74 ? 11.061 9.496 -1.719 1.00 17.37 74 ASN C C 1
ATOM 2685 O O . ASN C 1 74 ? 10.972 10.314 -2.568 1.00 18.46 74 ASN C O 1
ATOM 2690 N N . SER C 1 75 ? 10.673 9.708 -0.440 1.00 16.29 75 SER C N 1
ATOM 2691 C CA . SER C 1 75 ? 9.943 10.908 0.028 1.00 17.26 75 SER C CA 1
ATOM 2692 C C . SER C 1 75 ? 8.451 10.943 -0.274 1.00 17.26 75 SER C C 1
ATOM 2693 O O . SER C 1 75 ? 7.742 11.874 0.185 1.00 18.12 75 SER C O 1
ATOM 2696 N N . THR C 1 76 ? 7.972 9.972 -1.059 1.00 17.07 76 THR C N 1
ATOM 2697 C CA . THR C 1 76 ? 6.529 9.751 -1.198 1.00 17.88 76 THR C CA 1
ATOM 2698 C C . THR C 1 76 ? 6.061 8.740 -0.138 1.00 16.92 76 THR C C 1
ATOM 2699 O O . THR C 1 76 ? 5.087 8.980 0.592 1.00 18.67 76 THR C O 1
ATOM 2703 N N . GLU C 1 77 ? 6.774 7.631 -0.059 1.00 16.55 77 GLU C N 1
ATOM 2704 C CA . GLU C 1 77 ? 6.445 6.567 0.889 1.00 17.98 77 GLU C CA 1
ATOM 2705 C C . GLU C 1 77 ? 7.714 5.915 1.398 1.00 18.41 77 GLU C C 1
ATOM 2706 O O . GLU C 1 77 ? 8.550 5.518 0.608 1.00 16.11 77 GLU C O 1
ATOM 2712 N N . ASN C 1 78 ? 7.825 5.769 2.733 1.00 19.20 78 ASN C N 1
ATOM 2713 C CA . ASN C 1 78 ? 8.978 5.138 3.347 1.00 19.60 78 ASN C CA 1
ATOM 2714 C C . ASN C 1 78 ? 8.572 3.818 3.996 1.00 20.19 78 ASN C C 1
ATOM 2715 O O . ASN C 1 78 ? 7.717 3.782 4.887 1.00 20.96 78 ASN C O 1
ATOM 2720 N N . CYS C 1 79 ? 9.202 2.737 3.566 1.00 19.25 79 CYS C N 1
ATOM 2721 C CA . CYS C 1 79 ? 8.913 1.401 4.083 1.00 19.86 79 CYS C CA 1
ATOM 2722 C C . CYS C 1 79 ? 10.076 0.872 4.883 1.00 19.15 79 CYS C C 1
ATOM 2723 O O . CYS C 1 79 ? 10.085 -0.296 5.206 1.00 20.21 79 CYS C O 1
ATOM 2726 N N . ASN C 1 80 ? 11.048 1.741 5.178 1.00 17.85 80 ASN C N 1
ATOM 2727 C CA . ASN C 1 80 ? 12.144 1.442 6.111 1.00 18.86 80 ASN C CA 1
ATOM 2728 C C . ASN C 1 80 ? 12.804 0.085 5.887 1.00 19.82 80 ASN C C 1
ATOM 2729 O O . ASN C 1 80 ? 12.895 -0.785 6.811 1.00 20.37 80 ASN C O 1
ATOM 2734 N N A SER C 1 81 ? 13.307 -0.098 4.668 0.50 18.07 81 SER C N 1
ATOM 2735 N N B SER C 1 81 ? 13.208 -0.123 4.631 0.50 18.64 81 SER C N 1
ATOM 2736 C CA A SER C 1 81 ? 13.856 -1.387 4.236 0.50 17.72 81 SER C CA 1
ATOM 2737 C CA B SER C 1 81 ? 13.723 -1.412 4.150 0.50 18.60 81 SER C CA 1
ATOM 2738 C C A SER C 1 81 ? 14.616 -1.210 2.943 0.50 17.88 81 SER C C 1
ATOM 2739 C C B SER C 1 81 ? 14.686 -1.185 2.975 0.50 18.25 81 SER C C 1
ATOM 2740 O O A SER C 1 81 ? 14.527 -0.154 2.319 0.50 17.73 81 SER C O 1
ATOM 2741 O O B SER C 1 81 ? 14.838 -0.064 2.470 0.50 17.26 81 SER C O 1
ATOM 2746 N N . ALA C 1 82 ? 15.334 -2.265 2.546 1.00 17.97 82 ALA C N 1
ATOM 2747 C CA . ALA C 1 82 ? 16.160 -2.230 1.343 1.00 17.73 82 ALA C CA 1
ATOM 2748 C C . ALA C 1 82 ? 16.142 -3.584 0.681 1.00 17.53 82 ALA C C 1
ATOM 2749 O O . ALA C 1 82 ? 16.130 -4.606 1.353 1.00 17.57 82 ALA C O 1
ATOM 2751 N N . THR C 1 83 ? 16.156 -3.600 -0.660 1.00 17.49 83 THR C N 1
ATOM 2752 C CA . THR C 1 83 ? 16.251 -4.837 -1.401 1.00 17.51 83 THR C CA 1
ATOM 2753 C C . THR C 1 83 ? 17.457 -4.851 -2.349 1.00 17.76 83 THR C C 1
ATOM 2754 O O . THR C 1 83 ? 17.758 -3.854 -3.043 1.00 18.53 83 THR C O 1
ATOM 2758 N N . GLY C 1 84 ? 18.105 -6.018 -2.397 1.00 17.42 84 GLY C N 1
ATOM 2759 C CA . GLY C 1 84 ? 19.219 -6.277 -3.301 1.00 15.80 84 GLY C CA 1
ATOM 2760 C C . GLY C 1 84 ? 18.835 -7.415 -4.223 1.00 16.74 84 GLY C C 1
ATOM 2761 O O . GLY C 1 84 ? 18.384 -8.461 -3.749 1.00 17.12 84 GLY C O 1
ATOM 2762 N N . TRP C 1 85 ? 18.939 -7.177 -5.544 1.00 16.88 85 TRP C N 1
ATOM 2763 C CA . TRP C 1 85 ? 18.777 -8.227 -6.562 1.00 16.06 85 TRP C CA 1
ATOM 2764 C C . TRP C 1 85 ? 20.115 -8.605 -7.184 1.00 16.59 85 TRP C C 1
ATOM 2765 O O . TRP C 1 85 ? 20.931 -7.721 -7.473 1.00 16.85 85 TRP C O 1
ATOM 2776 N N . THR C 1 86 ? 20.318 -9.898 -7.439 1.00 16.75 86 THR C N 1
ATOM 2777 C CA . THR C 1 86 ? 21.537 -10.375 -8.098 1.00 16.67 86 THR C CA 1
ATOM 2778 C C . THR C 1 86 ? 21.103 -11.419 -9.090 1.00 16.23 86 THR C C 1
ATOM 2779 O O . THR C 1 86 ? 20.257 -12.259 -8.758 1.00 17.28 86 THR C O 1
ATOM 2783 N N . GLY C 1 87 ? 21.622 -11.352 -10.323 1.00 15.56 87 GLY C N 1
ATOM 2784 C CA . GLY C 1 87 ? 21.173 -12.318 -11.295 1.00 18.15 87 GLY C CA 1
ATOM 2785 C C . GLY C 1 87 ? 21.866 -12.190 -12.631 1.00 18.30 87 GLY C C 1
ATOM 2786 O O . GLY C 1 87 ? 22.984 -11.721 -12.715 1.00 19.21 87 GLY C O 1
ATOM 2787 N N . TYR C 1 88 ? 21.161 -12.620 -13.677 1.00 19.32 88 TYR C N 1
ATOM 2788 C CA . TYR C 1 88 ? 21.760 -12.710 -14.983 1.00 20.39 88 TYR C CA 1
ATOM 2789 C C . TYR C 1 88 ? 20.734 -12.495 -16.077 1.00 21.12 88 TYR C C 1
ATOM 2790 O O . TYR C 1 88 ? 19.561 -12.837 -15.944 1.00 20.90 88 TYR C O 1
ATOM 2799 N N . ALA C 1 89 ? 21.220 -11.917 -17.165 1.00 21.36 89 ALA C N 1
ATOM 2800 C CA . ALA C 1 89 ? 20.403 -11.735 -18.360 1.00 22.77 89 ALA C CA 1
ATOM 2801 C C . ALA C 1 89 ? 20.541 -12.922 -19.291 1.00 24.17 89 ALA C C 1
ATOM 2802 O O . ALA C 1 89 ? 21.573 -13.582 -19.332 1.00 23.65 89 ALA C O 1
ATOM 2804 N N . GLN C 1 90 ? 19.461 -13.242 -19.992 1.00 24.60 90 GLN C N 1
ATOM 2805 C CA . GLN C 1 90 ? 19.530 -14.304 -21.018 1.00 27.14 90 GLN C CA 1
ATOM 2806 C C . GLN C 1 90 ? 18.402 -14.146 -22.016 1.00 28.57 90 GLN C C 1
ATOM 2807 O O . GLN C 1 90 ? 17.394 -13.469 -21.762 1.00 27.56 90 GLN C O 1
ATOM 2813 N N . VAL C 1 91 ? 18.605 -14.741 -23.189 1.00 30.03 91 VAL C N 1
ATOM 2814 C CA . VAL C 1 91 ? 17.560 -14.734 -24.212 1.00 32.26 91 VAL C CA 1
ATOM 2815 C C . VAL C 1 91 ? 16.612 -15.877 -23.881 1.00 33.83 91 VAL C C 1
ATOM 2816 O O . VAL C 1 91 ? 17.061 -17.002 -23.627 1.00 34.93 91 VAL C O 1
ATOM 2820 N N . ASN C 1 92 ? 15.316 -15.568 -23.836 1.00 34.89 92 ASN C N 1
ATOM 2821 C CA . ASN C 1 92 ? 14.279 -16.585 -23.663 1.00 37.07 92 ASN C CA 1
ATOM 2822 C C . ASN C 1 92 ? 13.222 -16.383 -24.747 1.00 37.42 92 ASN C C 1
ATOM 2823 O O . ASN C 1 92 ? 12.484 -15.380 -24.754 1.00 37.45 92 ASN C O 1
ATOM 2828 N N . GLY C 1 93 ? 13.175 -17.348 -25.653 1.00 37.62 93 GLY C N 1
ATOM 2829 C CA . GLY C 1 93 ? 12.406 -17.222 -26.881 1.00 38.26 93 GLY C CA 1
ATOM 2830 C C . GLY C 1 93 ? 12.989 -16.121 -27.752 1.00 38.36 93 GLY C C 1
ATOM 2831 O O . GLY C 1 93 ? 14.165 -16.165 -28.157 1.00 39.01 93 GLY C O 1
ATOM 2832 N N . ASN C 1 94 ? 12.169 -15.124 -28.038 1.00 37.89 94 ASN C N 1
ATOM 2833 C CA . ASN C 1 94 ? 12.618 -13.993 -28.853 1.00 37.67 94 ASN C CA 1
ATOM 2834 C C . ASN C 1 94 ? 12.779 -12.721 -28.025 1.00 35.92 94 ASN C C 1
ATOM 2835 O O . ASN C 1 94 ? 12.787 -11.612 -28.563 1.00 36.15 94 ASN C O 1
ATOM 2840 N N . ASN C 1 95 ? 12.897 -12.882 -26.708 1.00 33.98 95 ASN C N 1
ATOM 2841 C CA . ASN C 1 95 ? 13.055 -11.713 -25.832 1.00 31.08 95 ASN C CA 1
ATOM 2842 C C . ASN C 1 95 ? 14.233 -11.929 -24.855 1.00 29.79 95 ASN C C 1
ATOM 2843 O O . ASN C 1 95 ? 14.762 -13.042 -24.727 1.00 30.56 95 ASN C O 1
ATOM 2848 N N A THR C 1 96 ? 14.666 -10.860 -24.207 0.50 28.46 96 THR C N 1
ATOM 2849 N N B THR C 1 96 ? 14.663 -10.844 -24.214 0.50 27.70 96 THR C N 1
ATOM 2850 C CA A THR C 1 96 ? 15.629 -11.024 -23.145 0.50 26.84 96 THR C CA 1
ATOM 2851 C CA B THR C 1 96 ? 15.674 -10.908 -23.168 0.50 25.31 96 THR C CA 1
ATOM 2852 C C A THR C 1 96 ? 14.892 -10.914 -21.842 0.50 24.88 96 THR C C 1
ATOM 2853 C C B THR C 1 96 ? 14.925 -10.871 -21.840 0.50 23.96 96 THR C C 1
ATOM 2854 O O A THR C 1 96 ? 13.931 -10.154 -21.715 0.50 24.28 96 THR C O 1
ATOM 2855 O O B THR C 1 96 ? 13.959 -10.120 -21.704 0.50 23.29 96 THR C O 1
ATOM 2862 N N . GLU C 1 97 ? 15.353 -11.705 -20.887 1.00 23.71 97 GLU C N 1
ATOM 2863 C CA . GLU C 1 97 ? 14.889 -11.630 -19.494 1.00 22.39 97 GLU C CA 1
ATOM 2864 C C . GLU C 1 97 ? 16.084 -11.552 -18.546 1.00 20.79 97 GLU C C 1
ATOM 2865 O O . GLU C 1 97 ? 17.180 -12.012 -18.818 1.00 20.34 97 GLU C O 1
ATOM 2871 N N . ILE C 1 98 ? 15.827 -10.958 -17.398 1.00 17.20 98 ILE C N 1
ATOM 2872 C CA . ILE C 1 98 ? 16.761 -10.968 -16.277 1.00 20.00 98 ILE C CA 1
ATOM 2873 C C . ILE C 1 98 ? 16.234 -11.830 -15.113 1.00 19.60 98 ILE C C 1
ATOM 2874 O O . ILE C 1 98 ? 15.214 -11.536 -14.516 1.00 18.61 98 ILE C O 1
ATOM 2879 N N . VAL C 1 99 ? 16.957 -12.895 -14.777 1.00 19.37 99 VAL C N 1
ATOM 2880 C CA . VAL C 1 99 ? 16.552 -13.809 -13.692 1.00 19.08 99 VAL C CA 1
ATOM 2881 C C . VAL C 1 99 ? 17.349 -13.387 -12.469 1.00 19.51 99 VAL C C 1
ATOM 2882 O O . VAL C 1 99 ? 18.589 -13.273 -12.546 1.00 19.43 99 VAL C O 1
ATOM 2886 N N . THR C 1 100 ? 16.655 -13.172 -11.349 1.00 19.60 100 THR C N 1
ATOM 2887 C CA . THR C 1 100 ? 17.331 -12.628 -10.165 1.00 19.78 100 THR C CA 1
ATOM 2888 C C . THR C 1 100 ? 16.885 -13.350 -8.909 1.00 19.68 100 THR C C 1
ATOM 2889 O O . THR C 1 100 ? 15.756 -13.878 -8.853 1.00 20.81 100 THR C O 1
ATOM 2893 N N A SER C 1 101 ? 17.788 -13.379 -7.930 0.50 18.63 101 SER C N 1
ATOM 2894 N N B SER C 1 101 ? 17.756 -13.359 -7.905 0.50 18.70 101 SER C N 1
ATOM 2895 C CA A SER C 1 101 ? 17.470 -13.648 -6.533 0.50 18.54 101 SER C CA 1
ATOM 2896 C CA B SER C 1 101 ? 17.367 -13.691 -6.539 0.50 18.64 101 SER C CA 1
ATOM 2897 C C A SER C 1 101 ? 17.441 -12.290 -5.836 0.50 17.95 101 SER C C 1
ATOM 2898 C C B SER C 1 101 ? 17.526 -12.417 -5.716 0.50 18.07 101 SER C C 1
ATOM 2899 O O A SER C 1 101 ? 18.217 -11.390 -6.177 0.50 18.01 101 SER C O 1
ATOM 2900 O O B SER C 1 101 ? 18.532 -11.707 -5.844 0.50 18.56 101 SER C O 1
ATOM 2905 N N . TRP C 1 102 ? 16.524 -12.112 -4.895 1.00 17.54 102 TRP C N 1
ATOM 2906 C CA . TRP C 1 102 ? 16.558 -10.905 -4.071 1.00 18.11 102 TRP C CA 1
ATOM 2907 C C . TRP C 1 102 ? 16.532 -11.219 -2.604 1.00 18.57 102 TRP C C 1
ATOM 2908 O O . TRP C 1 102 ? 16.028 -12.272 -2.198 1.00 18.09 102 TRP C O 1
ATOM 2919 N N . ASN C 1 103 ? 17.093 -10.286 -1.837 1.00 17.69 103 ASN C N 1
ATOM 2920 C CA . ASN C 1 103 ? 17.054 -10.249 -0.363 1.00 18.00 103 ASN C CA 1
ATOM 2921 C C . ASN C 1 103 ? 16.427 -8.902 -0.026 1.00 18.79 103 ASN C C 1
ATOM 2922 O O . ASN C 1 103 ? 16.758 -7.878 -0.634 1.00 18.55 103 ASN C O 1
ATOM 2927 N N . LEU C 1 104 ? 15.532 -8.919 0.965 1.00 19.28 104 LEU C N 1
ATOM 2928 C CA . LEU C 1 104 ? 14.864 -7.744 1.471 1.00 17.98 104 LEU C CA 1
ATOM 2929 C C . LEU C 1 104 ? 15.262 -7.709 2.926 1.00 18.58 104 LEU C C 1
ATOM 2930 O O . LEU C 1 104 ? 14.958 -8.673 3.636 1.00 19.42 104 LEU C O 1
ATOM 2935 N N . ALA C 1 105 ? 15.908 -6.626 3.345 1.00 18.51 105 ALA C N 1
ATOM 2936 C CA . ALA C 1 105 ? 16.223 -6.407 4.775 1.00 17.96 105 ALA C CA 1
ATOM 2937 C C . ALA C 1 105 ? 15.211 -5.427 5.354 1.00 18.48 105 ALA C C 1
ATOM 2938 O O . ALA C 1 105 ? 14.998 -4.356 4.810 1.00 17.39 105 ALA C O 1
ATOM 2940 N N . TYR C 1 106 ? 14.608 -5.735 6.518 1.00 19.33 106 TYR C N 1
ATOM 2941 C CA . TYR C 1 106 ? 13.496 -4.937 6.939 1.00 21.39 106 TYR C CA 1
ATOM 2942 C C . TYR C 1 106 ? 13.403 -5.143 8.457 1.00 22.13 106 TYR C C 1
ATOM 2943 O O . TYR C 1 106 ? 14.144 -5.957 8.986 1.00 22.41 106 TYR C O 1
ATOM 2952 N N . GLU C 1 107 ? 12.523 -4.410 9.135 1.00 23.39 107 GLU C N 1
ATOM 2953 C CA . GLU C 1 107 ? 12.253 -4.623 10.585 1.00 25.99 107 GLU C CA 1
ATOM 2954 C C . GLU C 1 107 ? 11.138 -5.634 10.714 1.00 26.98 107 GLU C C 1
ATOM 2955 O O . GLU C 1 107 ? 10.008 -5.369 10.337 1.00 25.25 107 GLU C O 1
ATOM 2961 N N . GLY C 1 108 ? 11.464 -6.814 11.228 1.00 29.33 108 GLY C N 1
ATOM 2962 C CA . GLY C 1 108 ? 10.473 -7.846 11.385 1.00 32.15 108 GLY C CA 1
ATOM 2963 C C . GLY C 1 108 ? 9.813 -7.695 12.745 1.00 33.80 108 GLY C C 1
ATOM 2964 O O . GLY C 1 108 ? 10.065 -6.725 13.471 1.00 34.11 108 GLY C O 1
ATOM 2965 N N . GLY C 1 109 ? 8.992 -8.680 13.091 1.00 35.35 109 GLY C N 1
ATOM 2966 C CA . GLY C 1 109 ? 8.246 -8.674 14.345 1.00 37.65 109 GLY C CA 1
ATOM 2967 C C . GLY C 1 109 ? 9.160 -8.537 15.549 1.00 38.68 109 GLY C C 1
ATOM 2968 O O . GLY C 1 109 ? 8.812 -7.873 16.527 1.00 40.30 109 GLY C O 1
ATOM 2969 N N . SER C 1 110 ? 10.349 -9.124 15.466 1.00 39.04 110 SER C N 1
ATOM 2970 C CA . SER C 1 110 ? 11.233 -9.191 16.637 1.00 38.84 110 SER C CA 1
ATOM 2971 C C . SER C 1 110 ? 12.643 -8.650 16.442 1.00 37.56 110 SER C C 1
ATOM 2972 O O . SER C 1 110 ? 13.489 -8.805 17.324 1.00 37.53 110 SER C O 1
ATOM 2975 N N . GLY C 1 111 ? 12.899 -8.012 15.291 1.00 35.75 111 GLY C N 1
ATOM 2976 C CA . GLY C 1 111 ? 14.172 -7.335 15.038 1.00 33.28 111 GLY C CA 1
ATOM 2977 C C . GLY C 1 111 ? 14.380 -7.298 13.530 1.00 31.05 111 GLY C C 1
ATOM 2978 O O . GLY C 1 111 ? 13.485 -7.737 12.808 1.00 31.38 111 GLY C O 1
ATOM 2979 N N . PRO C 1 112 ? 15.548 -6.811 13.062 1.00 29.28 112 PRO C N 1
ATOM 2980 C CA . PRO C 1 112 ? 15.783 -6.792 11.603 1.00 27.64 112 PRO C CA 1
ATOM 2981 C C . PRO C 1 112 ? 15.851 -8.206 11.060 1.00 26.94 112 PRO C C 1
ATOM 2982 O O . PRO C 1 112 ? 16.269 -9.142 11.754 1.00 27.14 112 PRO C O 1
ATOM 2986 N N . ALA C 1 113 ? 15.420 -8.389 9.813 1.00 24.73 113 ALA C N 1
ATOM 2987 C CA . ALA C 1 113 ? 15.309 -9.719 9.267 1.00 24.50 113 ALA C CA 1
ATOM 2988 C C . ALA C 1 113 ? 15.524 -9.602 7.790 1.00 24.03 113 ALA C C 1
ATOM 2989 O O . ALA C 1 113 ? 15.501 -8.497 7.260 1.00 22.58 113 ALA C O 1
ATOM 2991 N N . ILE C 1 114 ? 15.715 -10.750 7.159 1.00 23.13 114 ILE C N 1
ATOM 2992 C CA . ILE C 1 114 ? 15.973 -10.840 5.711 1.00 24.41 114 ILE C CA 1
ATOM 2993 C C . ILE C 1 114 ? 15.048 -11.881 5.094 1.00 25.50 114 ILE C C 1
ATOM 2994 O O . ILE C 1 114 ? 14.968 -13.017 5.537 1.00 26.98 114 ILE C O 1
ATOM 2999 N N . GLU C 1 115 ? 14.286 -11.450 4.108 1.00 24.84 115 GLU C N 1
ATOM 3000 C CA . GLU C 1 115 ? 13.345 -12.265 3.393 1.00 26.32 115 GLU C CA 1
ATOM 3001 C C . GLU C 1 115 ? 13.965 -12.437 1.980 1.00 25.23 115 GLU C C 1
ATOM 3002 O O . GLU C 1 115 ? 14.688 -11.560 1.485 1.00 25.06 115 GLU C O 1
ATOM 3008 N N . GLN C 1 116 ? 13.716 -13.573 1.345 1.00 24.88 116 GLN C N 1
ATOM 3009 C CA . GLN C 1 116 ? 14.271 -13.799 0.029 1.00 24.77 116 GLN C CA 1
ATOM 3010 C C . GLN C 1 116 ? 13.248 -14.255 -0.965 1.00 24.38 116 GLN C C 1
ATOM 3011 O O . GLN C 1 116 ? 12.202 -14.758 -0.581 1.00 23.84 116 GLN C O 1
ATOM 3017 N N . GLY C 1 117 ? 13.558 -14.089 -2.255 1.00 23.61 117 GLY C N 1
ATOM 3018 C CA . GLY C 1 117 ? 12.651 -14.527 -3.290 1.00 24.01 117 GLY C CA 1
ATOM 3019 C C . GLY C 1 117 ? 13.329 -14.452 -4.638 1.00 23.74 117 GLY C C 1
ATOM 3020 O O . GLY C 1 117 ? 14.505 -14.103 -4.715 1.00 24.04 117 GLY C O 1
ATOM 3021 N N . GLN C 1 118 ? 12.618 -1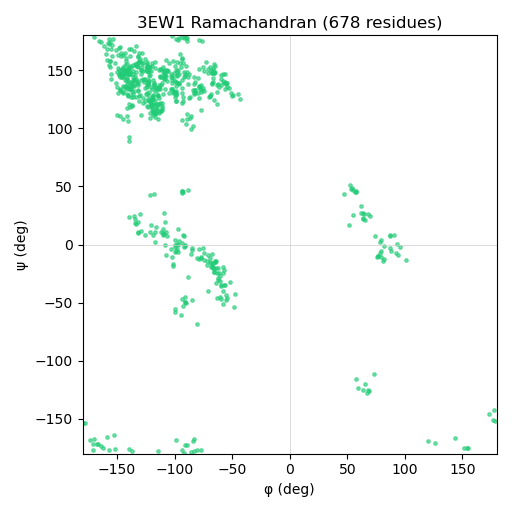4.858 -5.680 1.00 24.49 118 GLN C N 1
ATOM 3022 C CA . GLN C 1 118 ? 13.136 -14.735 -7.020 1.00 25.45 118 GLN C CA 1
ATOM 3023 C C . GLN C 1 118 ? 12.221 -13.805 -7.855 1.00 23.81 118 GLN C C 1
ATOM 3024 O O . GLN C 1 118 ? 11.005 -13.901 -7.777 1.00 24.01 118 GLN C O 1
ATOM 3030 N N . ASP C 1 119 ? 12.821 -12.922 -8.662 1.00 21.36 119 ASP C N 1
ATOM 3031 C CA . ASP C 1 119 ? 12.075 -12.144 -9.686 1.00 20.54 119 ASP C CA 1
ATOM 3032 C C . ASP C 1 119 ? 12.680 -12.363 -11.052 1.00 19.57 119 ASP C C 1
ATOM 3033 O O . ASP C 1 119 ? 13.905 -12.361 -11.199 1.00 18.92 119 ASP C O 1
ATOM 3038 N N . THR C 1 120 ? 11.825 -12.539 -12.048 1.00 19.16 120 THR C N 1
ATOM 3039 C CA . THR C 1 120 ? 12.309 -12.598 -13.413 1.00 18.62 120 THR C CA 1
ATOM 3040 C C . THR C 1 120 ? 11.729 -11.448 -14.205 1.00 17.20 120 THR C C 1
ATOM 3041 O O . THR C 1 120 ? 10.517 -11.298 -14.268 1.00 19.20 120 THR C O 1
ATOM 3045 N N . PHE C 1 121 ? 12.605 -10.609 -14.760 1.00 17.63 121 PHE C N 1
ATOM 3046 C CA . PHE C 1 121 ? 12.164 -9.413 -15.490 1.00 16.72 121 PHE C CA 1
ATOM 3047 C C . PHE C 1 121 ? 12.167 -9.642 -16.996 1.00 17.40 121 PHE C C 1
ATOM 3048 O O . PHE C 1 121 ? 13.182 -10.065 -17.507 1.00 19.19 121 PHE C O 1
ATOM 3056 N N . GLN C 1 122 ? 11.056 -9.311 -17.659 1.00 17.90 122 GLN C N 1
ATOM 3057 C CA . GLN C 1 122 ? 11.015 -9.393 -19.124 1.00 18.75 122 GLN C CA 1
ATOM 3058 C C . GLN C 1 122 ? 11.260 -8.009 -19.696 1.00 19.00 122 GLN C C 1
ATOM 3059 O O . GLN C 1 122 ? 10.755 -7.003 -19.202 1.00 18.39 122 GLN C O 1
ATOM 3065 N N . TYR C 1 123 ? 12.041 -7.962 -20.760 1.00 19.68 123 TYR C N 1
ATOM 3066 C CA . TYR C 1 123 ? 12.208 -6.703 -21.501 1.00 20.42 123 TYR C CA 1
ATOM 3067 C C . TYR C 1 123 ? 10.881 -6.206 -22.091 1.00 21.10 123 TYR C C 1
ATOM 3068 O O . TYR C 1 123 ? 10.115 -6.990 -22.667 1.00 21.29 123 TYR C O 1
ATOM 3077 N N . VAL C 1 124 ? 10.622 -4.907 -21.954 1.00 20.21 124 VAL C N 1
ATOM 3078 C CA . VAL C 1 124 ? 9.427 -4.262 -22.487 1.00 20.56 124 VAL C CA 1
ATOM 3079 C C . VAL C 1 124 ? 9.843 -3.236 -23.527 1.00 20.74 124 VAL C C 1
ATOM 3080 O O . VAL C 1 124 ? 10.459 -2.245 -23.200 1.00 20.47 124 VAL C O 1
ATOM 3084 N N . PRO C 1 125 ? 9.568 -3.498 -24.830 1.00 20.60 125 PRO C N 1
ATOM 3085 C CA . PRO C 1 125 ? 9.875 -2.526 -25.887 1.00 21.65 125 PRO C CA 1
ATOM 3086 C C . PRO C 1 125 ? 9.114 -1.241 -25.718 1.00 21.42 125 P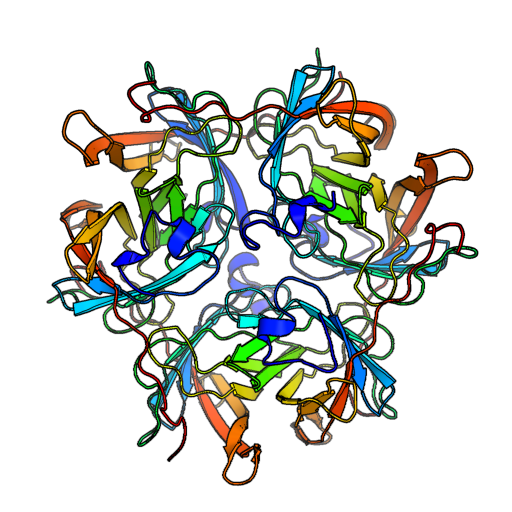RO C C 1
ATOM 3087 O O . PRO C 1 125 ? 8.016 -1.263 -25.194 1.00 21.37 125 PRO C O 1
ATOM 3091 N N A THR C 1 126 ? 9.683 -0.150 -26.214 0.50 22.52 126 THR C N 1
ATOM 3092 N N B THR C 1 126 ? 9.678 -0.121 -26.188 0.50 22.02 126 THR C N 1
ATOM 3093 C CA A THR C 1 126 ? 9.063 1.154 -26.153 0.50 22.94 126 THR C CA 1
ATOM 3094 C CA B THR C 1 126 ? 9.005 1.177 -26.085 0.50 21.96 126 THR C CA 1
ATOM 3095 C C A THR C 1 126 ? 7.795 1.139 -27.034 0.50 23.28 126 THR C C 1
ATOM 3096 C C B THR C 1 126 ? 7.874 1.279 -27.089 0.50 22.72 126 THR C C 1
ATOM 3097 O O A THR C 1 126 ? 7.685 0.328 -27.969 0.50 24.10 126 THR C O 1
ATOM 3098 O O B THR C 1 126 ? 7.972 0.758 -28.208 0.50 23.94 126 THR C O 1
ATOM 3105 N N . THR C 1 127 ? 6.814 1.969 -26.682 1.00 22.89 127 THR C N 1
ATOM 3106 C CA . THR C 1 127 ? 5.737 2.330 -27.609 1.00 24.22 127 THR C CA 1
ATOM 3107 C C . THR C 1 127 ? 5.964 3.796 -28.009 1.00 24.58 127 THR C C 1
ATOM 3108 O O . THR C 1 127 ? 6.548 4.581 -27.260 1.00 23.49 127 THR C O 1
ATOM 3112 N N A GLU C 1 128 ? 5.555 4.140 -29.218 0.50 24.85 128 GLU C N 1
ATOM 3113 N N B GLU C 1 128 ? 5.466 4.207 -29.166 0.50 24.78 128 GLU C N 1
ATOM 3114 C CA A GLU C 1 128 ? 5.773 5.477 -29.718 0.50 25.16 128 GLU C CA 1
ATOM 3115 C CA B GLU C 1 128 ? 5.904 5.473 -29.747 0.50 25.21 128 GLU C CA 1
ATOM 3116 C C A GLU C 1 128 ? 4.441 6.101 -30.048 0.50 25.40 128 GLU C C 1
ATOM 3117 C C B GLU C 1 128 ? 4.697 6.199 -30.332 0.50 25.24 128 GLU C C 1
ATOM 3118 O O A GLU C 1 128 ? 3.480 5.428 -30.486 0.50 25.33 128 GLU C O 1
ATOM 3119 O O B GLU C 1 128 ? 4.052 5.652 -31.241 0.50 25.12 128 GLU C O 1
ATOM 3130 N N . ASN C 1 129 ? 4.387 7.400 -29.811 1.00 25.21 129 ASN C N 1
ATOM 3131 C CA . ASN C 1 129 ? 3.263 8.234 -30.237 1.00 25.97 129 ASN C CA 1
ATOM 3132 C C . ASN C 1 129 ? 3.772 9.432 -31.037 1.00 26.19 129 ASN C C 1
ATOM 3133 O O . ASN C 1 129 ? 4.949 9.817 -30.911 1.00 26.84 129 ASN C O 1
ATOM 3138 N N . LYS C 1 130 ? 2.889 10.022 -31.861 1.00 25.44 130 LYS C N 1
ATOM 3139 C CA . LYS C 1 130 ? 3.259 11.202 -32.635 1.00 25.96 130 LYS C CA 1
ATOM 3140 C C . LYS C 1 130 ? 3.676 12.372 -31.719 1.00 24.47 130 LYS C C 1
ATOM 3141 O O . LYS C 1 130 ? 4.685 13.060 -31.971 1.00 22.85 130 LYS C O 1
ATOM 3147 N N . SER C 1 131 ? 2.898 12.614 -30.670 1.00 24.60 131 SER C N 1
ATOM 3148 C CA . SER C 1 131 ? 3.204 13.719 -29.783 1.00 24.20 131 SER C CA 1
ATOM 3149 C C . SER C 1 131 ? 2.655 13.429 -28.377 1.00 23.72 131 SER C C 1
ATOM 3150 O O . SER C 1 131 ? 1.946 12.439 -28.175 1.00 24.32 131 SER C O 1
ATOM 3153 N N . LEU C 1 132 ? 2.913 14.317 -27.420 1.00 24.69 132 LEU C N 1
ATOM 3154 C CA . LEU C 1 132 ? 2.277 14.161 -26.108 1.00 24.84 132 LEU C CA 1
ATOM 3155 C C . LEU C 1 132 ? 0.771 14.407 -26.185 1.00 26.80 132 LEU C C 1
ATOM 3156 O O . LEU C 1 132 ? 0.018 13.980 -25.316 1.00 25.58 132 LEU C O 1
ATOM 3161 N N . LEU C 1 133 ? 0.340 15.083 -27.253 1.00 28.20 133 LEU C N 1
ATOM 3162 C CA . LEU C 1 133 ? -1.053 15.509 -27.404 1.00 31.10 133 LEU C CA 1
ATOM 3163 C C . LEU C 1 133 ? -1.860 14.609 -28.338 1.00 33.39 133 LEU C C 1
ATOM 3164 O O . LEU C 1 133 ? -3.090 14.612 -28.281 1.00 34.79 133 LEU C O 1
ATOM 3169 N N . LYS C 1 134 ? -1.190 13.819 -29.175 1.00 35.22 134 LYS C N 1
ATOM 3170 C CA . LYS C 1 134 ? -1.917 12.806 -29.963 1.00 38.19 134 LYS C CA 1
ATOM 3171 C C . LYS C 1 134 ? -1.084 11.596 -30.413 1.00 37.75 134 LYS C C 1
ATOM 3172 O O . LYS C 1 134 ? 0.081 11.726 -30.772 1.00 37.62 134 LYS C O 1
ATOM 3178 N N . ASP C 1 135 ? -1.696 10.419 -30.393 1.00 38.45 135 ASP C N 1
ATOM 3179 C CA . ASP C 1 135 ? -0.987 9.179 -30.714 1.00 39.50 135 ASP C CA 1
ATOM 3180 C C . ASP C 1 135 ? -0.656 9.046 -32.199 1.00 39.52 135 ASP C C 1
ATOM 3181 O O . ASP C 1 135 ? 0.402 8.516 -32.557 1.00 39.35 135 ASP C O 1
ATOM 3186 N N . PHE D 1 1 ? 20.061 8.029 15.898 1.00 34.23 1 PHE D N 1
ATOM 3187 C CA . PHE D 1 1 ? 20.768 8.703 17.038 1.00 32.54 1 PHE D CA 1
ATOM 3188 C C . PHE D 1 1 ? 20.376 10.177 17.207 1.00 30.74 1 PHE D C 1
ATOM 3189 O O . PHE D 1 1 ? 20.756 11.021 16.397 1.00 30.52 1 PHE D O 1
ATOM 3197 N N . ASP D 1 2 ? 19.674 10.506 18.290 1.00 28.78 2 ASP D N 1
ATOM 3198 C CA . ASP D 1 2 ? 19.139 11.849 18.429 1.00 27.23 2 ASP D CA 1
ATOM 3199 C C . ASP D 1 2 ? 20.234 12.894 18.415 1.00 25.80 2 ASP D C 1
ATOM 3200 O O . ASP D 1 2 ? 20.039 13.986 17.920 1.00 24.83 2 ASP D O 1
ATOM 3205 N N . ALA D 1 3 ? 21.392 12.567 18.974 1.00 24.90 3 ALA D N 1
ATOM 3206 C CA . ALA D 1 3 ? 22.481 13.539 19.057 1.00 24.72 3 ALA D CA 1
ATOM 3207 C C . ALA D 1 3 ? 22.873 14.046 17.676 1.00 24.59 3 ALA D C 1
ATOM 3208 O O . ALA D 1 3 ? 23.392 15.153 17.560 1.00 25.49 3 ALA D O 1
ATOM 3210 N N . SER D 1 4 ? 22.609 13.251 16.627 1.00 25.92 4 SER D N 1
ATOM 3211 C CA . SER D 1 4 ? 23.028 13.631 15.291 1.00 26.56 4 SER D CA 1
ATOM 3212 C C . SER D 1 4 ? 22.243 14.834 14.771 1.00 26.09 4 SER D C 1
ATOM 3213 O O . SER D 1 4 ? 22.690 15.482 13.833 1.00 26.37 4 SER D O 1
ATOM 3216 N N . ASN D 1 5 ? 21.121 15.171 15.424 1.00 24.31 5 ASN D N 1
ATOM 3217 C CA . ASN D 1 5 ? 20.351 16.365 15.112 1.00 23.21 5 ASN D CA 1
ATOM 3218 C C . ASN D 1 5 ? 20.943 17.680 15.633 1.00 23.06 5 ASN D C 1
ATOM 3219 O O . ASN D 1 5 ? 20.469 18.747 15.256 1.00 24.10 5 ASN D O 1
ATOM 3224 N N . PHE D 1 6 ? 21.949 17.583 16.517 1.00 22.55 6 PHE D N 1
ATOM 3225 C CA . PHE D 1 6 ? 22.546 18.747 17.211 1.00 22.67 6 PHE D CA 1
ATOM 3226 C C . PHE D 1 6 ? 24.034 18.948 16.878 1.00 24.96 6 PHE D C 1
ATOM 3227 O O . PHE D 1 6 ? 24.837 19.293 17.731 1.00 25.60 6 PHE D O 1
ATOM 3235 N N . LYS D 1 7 ? 24.370 18.808 15.595 1.00 27.22 7 LYS D N 1
ATOM 3236 C CA . LYS D 1 7 ? 25.746 18.805 15.087 1.00 28.94 7 LYS D CA 1
ATOM 3237 C C . LYS D 1 7 ? 25.720 19.619 13.782 1.00 28.33 7 LYS D C 1
ATOM 3238 O O . LYS D 1 7 ? 24.685 20.166 13.426 1.00 29.38 7 LYS D O 1
ATOM 3244 N N . ASP D 1 8 ? 26.857 19.677 13.096 1.00 28.92 8 ASP D N 1
ATOM 3245 C CA . ASP D 1 8 ? 27.004 20.343 11.789 1.00 29.98 8 ASP D CA 1
ATOM 3246 C C . ASP D 1 8 ? 26.262 19.521 10.773 1.00 30.46 8 ASP D C 1
ATOM 3247 O O . ASP D 1 8 ? 26.528 18.329 10.644 1.00 30.75 8 ASP D O 1
ATOM 3252 N N . PHE D 1 9 ? 25.374 20.173 10.025 1.00 30.06 9 PHE D N 1
ATOM 3253 C CA . PHE D 1 9 ? 24.568 19.499 9.008 1.00 30.89 9 PHE D CA 1
ATOM 3254 C C . PHE D 1 9 ? 25.414 18.807 7.951 1.00 31.47 9 PHE D C 1
ATOM 3255 O O . PHE D 1 9 ? 25.200 17.625 7.672 1.00 29.96 9 PHE D O 1
ATOM 3263 N N . SER D 1 10 ? 26.365 19.544 7.375 1.00 33.28 10 SER D N 1
ATOM 3264 C CA . SER D 1 10 ? 27.173 19.012 6.269 1.00 35.61 10 SER D CA 1
ATOM 3265 C C . SER D 1 10 ? 27.961 17.763 6.642 1.00 35.72 10 SER D C 1
ATOM 3266 O O . SER D 1 10 ? 28.100 16.864 5.804 1.00 37.57 10 SER D O 1
ATOM 3269 N N . SER D 1 11 ? 28.449 17.708 7.887 1.00 35.08 11 SER D N 1
ATOM 3270 C CA . SER D 1 11 ? 29.243 16.580 8.417 1.00 34.27 11 SER D CA 1
ATOM 3271 C C . SER D 1 11 ? 28.408 15.336 8.632 1.00 32.86 11 SER D C 1
ATOM 3272 O O . SER D 1 11 ? 28.855 14.215 8.376 1.00 33.27 11 SER D O 1
ATOM 3275 N N . ILE D 1 12 ? 27.195 15.543 9.125 1.00 31.47 12 ILE D N 1
ATOM 3276 C CA . ILE D 1 12 ? 26.329 14.462 9.590 1.00 29.90 12 ILE D CA 1
ATOM 3277 C C . ILE D 1 12 ? 25.438 13.855 8.480 1.00 28.33 12 ILE D C 1
ATOM 3278 O O . ILE D 1 12 ? 25.066 12.689 8.561 1.00 27.67 12 ILE D O 1
ATOM 3283 N N . ALA D 1 13 ? 25.099 14.654 7.459 1.00 26.00 13 ALA D N 1
ATOM 3284 C CA . ALA D 1 13 ? 24.178 14.226 6.404 1.00 25.47 13 ALA D CA 1
ATOM 3285 C C . ALA D 1 13 ? 24.849 13.324 5.371 1.00 24.16 13 ALA D C 1
ATOM 3286 O O . ALA D 1 13 ? 24.161 12.722 4.531 1.00 24.93 13 ALA D O 1
ATOM 3288 N N . SER D 1 14 ? 26.176 13.252 5.394 1.00 23.09 14 SER D N 1
ATOM 3289 C CA . SER D 1 14 ? 26.901 12.330 4.509 1.00 23.68 14 SER D CA 1
ATOM 3290 C C . SER D 1 14 ? 27.920 11.553 5.308 1.00 23.27 14 SER D C 1
ATOM 3291 O O . SER D 1 14 ? 28.293 11.968 6.411 1.00 23.32 14 SER D O 1
ATOM 3294 N N . ALA D 1 15 ? 28.375 10.429 4.754 1.00 20.83 15 ALA D N 1
ATOM 3295 C CA . ALA D 1 15 ? 29.328 9.575 5.442 1.00 20.27 15 ALA D CA 1
ATOM 3296 C C . ALA D 1 15 ? 30.377 9.120 4.463 1.00 20.95 15 ALA D C 1
ATOM 3297 O O . ALA D 1 15 ? 30.100 8.866 3.293 1.00 20.16 15 ALA D O 1
ATOM 3299 N N A SER D 1 16 ? 31.619 9.109 4.914 0.50 20.37 16 SER D N 1
ATOM 3300 N N B SER D 1 16 ? 31.586 8.978 4.964 0.50 20.54 16 SER D N 1
ATOM 3301 C CA A SER D 1 16 ? 32.700 8.433 4.210 0.50 20.50 16 SER D CA 1
ATOM 3302 C CA B SER D 1 16 ? 32.663 8.407 4.194 0.50 20.93 16 SER D CA 1
ATOM 3303 C C A SER D 1 16 ? 33.292 7.498 5.231 0.50 20.16 16 SER D C 1
ATOM 3304 C C B SER D 1 16 ? 33.469 7.511 5.109 0.50 20.30 16 SER D C 1
ATOM 3305 O O A SER D 1 16 ? 33.719 7.931 6.291 0.50 20.10 16 SER D O 1
ATOM 3306 O O B SER D 1 16 ? 34.222 7.986 5.953 0.50 19.69 16 SER D O 1
ATOM 3311 N N . SER D 1 17 ? 33.298 6.212 4.934 1.00 20.12 17 SER D N 1
ATOM 3312 C CA . SER D 1 17 ? 33.754 5.255 5.925 1.00 19.30 17 SER D CA 1
ATOM 3313 C C . SER D 1 17 ? 34.300 3.986 5.307 1.00 18.20 17 SER D C 1
ATOM 3314 O O . SER D 1 17 ? 33.902 3.591 4.195 1.00 19.15 17 SER D O 1
ATOM 3317 N N . SER D 1 18 ? 35.252 3.390 6.007 1.00 17.48 18 SER D N 1
ATOM 3318 C CA . SER D 1 18 ? 35.882 2.127 5.679 1.00 18.09 18 SER D CA 1
ATOM 3319 C C . SER D 1 18 ? 35.424 0.978 6.589 1.00 18.22 18 SER D C 1
ATOM 3320 O O . SER D 1 18 ? 35.106 1.177 7.772 1.00 18.39 18 SER D O 1
ATOM 3323 N N . TRP D 1 19 ? 35.438 -0.226 6.029 1.00 18.07 19 TRP D N 1
ATOM 3324 C CA . TRP D 1 19 ? 34.835 -1.412 6.629 1.00 19.22 19 TRP D CA 1
ATOM 3325 C C . TRP D 1 19 ? 35.702 -2.604 6.269 1.00 19.24 19 TRP D C 1
ATOM 3326 O O . TRP D 1 19 ? 36.376 -2.609 5.216 1.00 21.41 19 TRP D O 1
ATOM 3337 N N . GLN D 1 20 ? 35.672 -3.624 7.125 1.00 19.06 20 GLN D N 1
ATOM 3338 C CA . GLN D 1 20 ? 36.394 -4.863 6.886 1.00 17.14 20 GLN D CA 1
ATOM 3339 C C . GLN D 1 20 ? 35.557 -6.047 7.310 1.00 17.05 20 GLN D C 1
ATOM 3340 O O . GLN D 1 20 ? 35.019 -6.064 8.435 1.00 18.57 20 GLN D O 1
ATOM 3346 N N . ASN D 1 21 ? 35.389 -7.038 6.444 1.00 18.95 21 ASN D N 1
ATOM 3347 C CA . ASN D 1 21 ? 34.568 -8.169 6.810 1.00 18.94 21 ASN D CA 1
ATOM 3348 C C . ASN D 1 21 ? 35.422 -9.300 7.440 1.00 19.71 21 ASN D C 1
ATOM 3349 O O . ASN D 1 21 ? 36.660 -9.226 7.517 1.00 20.06 21 ASN D O 1
ATOM 3354 N N . GLN D 1 22 ? 34.731 -10.358 7.848 1.00 19.70 22 GLN D N 1
ATOM 3355 C CA . GLN D 1 22 ? 35.354 -11.479 8.563 1.00 20.66 22 GLN D CA 1
ATOM 3356 C C . GLN D 1 22 ? 36.315 -12.292 7.701 1.00 21.44 22 GLN D C 1
ATOM 3357 O O . GLN D 1 22 ? 37.144 -13.038 8.219 1.00 22.75 22 GLN D O 1
ATOM 3363 N N . SER D 1 23 ? 36.210 -12.175 6.373 1.00 22.43 23 SER D N 1
ATOM 3364 C CA . SER D 1 23 ? 37.169 -12.844 5.483 1.00 23.99 23 SER D CA 1
ATOM 3365 C C . SER D 1 23 ? 38.309 -11.953 5.037 1.00 23.63 23 SER D C 1
ATOM 3366 O O . SER D 1 23 ? 39.164 -12.391 4.284 1.00 25.56 23 SER D O 1
ATOM 3369 N N . GLY D 1 24 ? 38.347 -10.717 5.541 1.00 22.77 24 GLY D N 1
ATOM 3370 C CA . GLY D 1 24 ? 39.475 -9.817 5.320 1.00 21.57 24 GLY D CA 1
ATOM 3371 C C . GLY D 1 24 ? 39.314 -8.835 4.157 1.00 21.82 24 GLY D C 1
ATOM 3372 O O . GLY D 1 24 ? 40.187 -8.013 3.932 1.00 22.77 24 GLY D O 1
ATOM 3373 N N . SER D 1 25 ? 38.197 -8.911 3.439 1.00 20.94 25 SER D N 1
ATOM 3374 C CA . SER D 1 25 ? 37.910 -7.918 2.372 1.00 18.60 25 SER D CA 1
ATOM 3375 C C . SER D 1 25 ? 37.573 -6.567 2.932 1.00 17.85 25 SER D C 1
ATOM 3376 O O . SER D 1 25 ? 37.165 -6.470 4.098 1.00 16.67 25 SER D O 1
ATOM 3379 N N . THR D 1 26 ? 37.844 -5.496 2.228 1.00 18.78 26 THR D N 1
ATOM 3380 C CA . THR D 1 26 ? 37.576 -4.160 2.763 1.00 20.51 26 THR D CA 1
ATOM 3381 C C . THR D 1 26 ? 36.746 -3.402 1.731 1.00 19.94 26 THR D C 1
ATOM 3382 O O . THR D 1 26 ? 36.848 -3.629 0.534 1.00 22.19 26 THR D O 1
ATOM 3386 N N . MET D 1 27 ? 35.906 -2.509 2.214 1.00 19.36 27 MET D N 1
ATOM 3387 C CA . MET D 1 27 ? 35.219 -1.592 1.306 1.00 19.34 27 MET D CA 1
ATOM 3388 C C . MET D 1 27 ? 35.280 -0.185 1.839 1.00 19.97 27 MET D C 1
ATOM 3389 O O . MET D 1 27 ? 35.314 0.024 3.034 1.00 19.24 27 MET D O 1
ATOM 3394 N N . ILE D 1 28 ? 35.317 0.779 0.940 1.00 19.67 28 ILE D N 1
ATOM 3395 C CA . ILE D 1 28 ? 35.331 2.166 1.322 1.00 20.26 28 ILE D CA 1
ATOM 3396 C C . ILE D 1 28 ? 34.111 2.742 0.697 1.00 20.63 28 ILE D C 1
ATOM 3397 O O . ILE D 1 28 ? 33.991 2.652 -0.536 1.00 21.83 28 ILE D O 1
ATOM 3402 N N . ILE D 1 29 ? 33.189 3.285 1.485 1.00 19.44 29 ILE D N 1
ATOM 3403 C CA . ILE D 1 29 ? 31.925 3.752 0.913 1.00 19.77 29 ILE D CA 1
ATOM 3404 C C . ILE D 1 29 ? 31.675 5.218 1.211 1.00 19.52 29 ILE D C 1
ATOM 3405 O O . ILE D 1 29 ? 32.186 5.775 2.207 1.00 20.68 29 ILE D O 1
ATOM 3410 N N . GLN D 1 30 ? 30.898 5.826 0.322 1.00 18.25 30 GLN D N 1
ATOM 3411 C CA . GLN D 1 30 ? 30.400 7.174 0.495 1.00 18.44 30 GLN D CA 1
ATOM 3412 C C . GLN D 1 30 ? 28.887 7.131 0.486 1.00 17.71 30 GLN D C 1
ATOM 3413 O O . GLN D 1 30 ? 28.281 6.618 -0.449 1.00 18.99 30 GLN D O 1
ATOM 3419 N N . VAL D 1 31 ? 28.242 7.641 1.527 1.00 17.86 31 VAL D N 1
ATOM 3420 C CA . VAL D 1 31 ? 26.799 7.683 1.587 1.00 17.55 31 VAL D CA 1
ATOM 3421 C C . VAL D 1 31 ? 26.375 9.155 1.558 1.00 18.78 31 VAL D C 1
ATOM 3422 O O . VAL D 1 31 ? 26.747 9.947 2.456 1.00 19.29 31 VAL D O 1
ATOM 3426 N N . ASP D 1 32 ? 25.578 9.534 0.573 1.00 19.07 32 ASP D N 1
ATOM 3427 C CA . ASP D 1 32 ? 25.149 10.926 0.483 1.00 19.41 32 ASP D CA 1
ATOM 3428 C C . ASP D 1 32 ? 23.783 11.149 1.092 1.00 19.24 32 ASP D C 1
ATOM 3429 O O . ASP D 1 32 ? 23.154 10.208 1.599 1.00 19.10 32 ASP D O 1
ATOM 3434 N N . SER D 1 33 ? 23.368 12.413 1.108 1.00 19.21 33 SER D N 1
ATOM 3435 C CA . SER D 1 33 ? 22.223 12.847 1.902 1.00 21.15 33 SER D CA 1
ATOM 3436 C C . SER D 1 33 ? 20.915 12.393 1.250 1.00 20.91 33 SER D C 1
ATOM 3437 O O . SER D 1 33 ? 19.863 12.407 1.854 1.00 22.38 33 SER D O 1
ATOM 3440 N N . PHE D 1 34 ? 21.003 11.958 -0.003 1.00 20.63 34 PHE D N 1
ATOM 3441 C CA . PHE D 1 34 ? 19.869 11.450 -0.738 1.00 21.04 34 PHE D CA 1
ATOM 3442 C C . PHE D 1 34 ? 19.783 9.916 -0.716 1.00 21.17 34 PHE D C 1
ATOM 3443 O O . PHE D 1 34 ? 18.892 9.347 -1.344 1.00 23.31 34 PHE D O 1
ATOM 3451 N N . GLY D 1 35 ? 20.729 9.257 -0.049 1.00 19.99 35 GLY D N 1
ATOM 3452 C CA . GLY D 1 35 ? 20.647 7.816 0.195 1.00 19.36 35 GLY D CA 1
ATOM 3453 C C . GLY D 1 35 ? 21.437 6.988 -0.794 1.00 17.85 35 GLY D C 1
ATOM 3454 O O . GLY D 1 35 ? 21.379 5.769 -0.774 1.00 18.63 35 GLY D O 1
ATOM 3455 N N A ASN D 1 36 ? 22.221 7.670 -1.629 0.50 17.83 36 ASN D N 1
ATOM 3456 N N B ASN D 1 36 ? 22.166 7.670 -1.678 0.50 18.07 36 ASN D N 1
ATOM 3457 C CA A ASN D 1 36 ? 23.064 6.976 -2.611 0.50 17.67 36 ASN D CA 1
ATOM 3458 C CA B ASN D 1 36 ? 23.028 6.983 -2.652 0.50 18.07 36 ASN D CA 1
ATOM 3459 C C A ASN D 1 36 ? 24.405 6.570 -2.054 0.50 17.48 36 ASN D C 1
ATOM 3460 C C B ASN D 1 36 ? 24.265 6.478 -1.953 0.50 17.64 36 ASN D C 1
ATOM 3461 O O A ASN D 1 36 ? 25.086 7.359 -1.356 0.50 15.63 36 ASN D O 1
ATOM 3462 O O B ASN D 1 36 ? 24.726 7.111 -1.019 0.50 16.64 36 ASN D O 1
ATOM 3471 N N . VAL D 1 37 ? 24.817 5.356 -2.415 1.00 16.31 37 VAL D N 1
ATOM 3472 C CA . VAL D 1 37 ? 26.068 4.798 -1.889 1.00 16.92 37 VAL D CA 1
ATOM 3473 C C . VAL D 1 37 ? 26.982 4.566 -3.083 1.00 17.05 37 VAL D C 1
ATOM 3474 O O . VAL D 1 37 ? 26.565 3.942 -4.076 1.00 17.94 37 VAL D O 1
ATOM 3478 N N A SER D 1 38 ? 28.208 5.066 -2.979 0.50 17.51 38 SER D N 1
ATOM 3479 N N B SER D 1 38 ? 28.190 5.110 -3.013 0.50 17.32 38 SER D N 1
ATOM 3480 C CA A SER D 1 38 ? 29.271 4.785 -3.934 0.50 17.83 38 SER D CA 1
ATOM 3481 C CA B SER D 1 38 ? 29.259 4.744 -3.929 0.50 17.41 38 SER D CA 1
ATOM 3482 C C A SER D 1 38 ? 30.520 4.374 -3.153 0.50 17.25 38 SER D C 1
ATOM 3483 C C B SER D 1 38 ? 30.364 4.088 -3.110 0.50 17.03 38 SER D C 1
ATOM 3484 O O A SER D 1 38 ? 30.704 4.756 -1.978 0.50 17.28 38 SER D O 1
ATOM 3485 O O B SER D 1 38 ? 30.295 4.013 -1.871 0.50 17.24 38 SER D O 1
ATOM 3490 N N . GLY D 1 39 ? 31.380 3.596 -3.785 1.00 17.47 39 GLY D N 1
ATOM 3491 C CA . GLY D 1 39 ? 32.570 3.110 -3.092 1.00 17.18 39 GLY D CA 1
ATOM 3492 C C . GLY D 1 39 ? 33.435 2.195 -3.917 1.00 16.97 39 GLY D C 1
ATOM 3493 O O . GLY D 1 39 ? 33.264 2.054 -5.165 1.00 17.37 39 GLY D O 1
ATOM 3494 N N . GLN D 1 40 ? 34.339 1.532 -3.210 1.00 17.02 40 GLN D N 1
ATOM 3495 C CA . GLN D 1 40 ? 35.265 0.585 -3.816 1.00 16.90 40 GLN D CA 1
ATOM 3496 C C . GLN D 1 40 ? 35.402 -0.565 -2.857 1.00 16.94 40 GLN D C 1
ATOM 3497 O O . GLN D 1 40 ? 35.421 -0.359 -1.632 1.00 17.76 40 GLN D O 1
ATOM 3503 N N . TYR D 1 41 ? 35.453 -1.755 -3.429 1.00 16.75 41 TYR D N 1
ATOM 3504 C CA . TYR D 1 41 ? 35.594 -2.989 -2.711 1.00 16.50 41 TYR D CA 1
ATOM 3505 C C . TYR D 1 41 ? 36.890 -3.668 -3.084 1.00 17.70 41 TYR D C 1
ATOM 3506 O O . TYR D 1 41 ? 37.204 -3.832 -4.279 1.00 17.94 41 TYR D O 1
ATOM 3515 N N . VAL D 1 42 ? 37.646 -4.104 -2.071 1.00 17.92 42 VAL D N 1
ATOM 3516 C CA . VAL D 1 42 ? 38.873 -4.908 -2.342 1.00 18.57 42 VAL D CA 1
ATOM 3517 C C . VAL D 1 42 ? 38.675 -6.283 -1.754 1.00 18.41 42 VAL D C 1
ATOM 3518 O O . VAL D 1 42 ? 38.545 -6.423 -0.582 1.00 17.16 42 VAL D O 1
ATOM 3522 N N . ASN D 1 43 ? 38.581 -7.288 -2.574 1.00 19.38 43 ASN D N 1
ATOM 3523 C CA . ASN D 1 43 ? 38.324 -8.640 -2.140 1.00 19.81 43 ASN D CA 1
ATOM 3524 C C . ASN D 1 43 ? 39.636 -9.299 -1.680 1.00 21.12 43 ASN D C 1
ATOM 3525 O O . ASN D 1 43 ? 40.644 -9.212 -2.374 1.00 21.88 43 ASN D O 1
ATOM 3530 N N . ARG D 1 44 ? 39.610 -9.957 -0.515 1.00 22.19 44 ARG D N 1
ATOM 3531 C CA . ARG D 1 44 ? 40.742 -10.723 0.002 1.00 22.42 44 ARG D CA 1
ATOM 3532 C C . ARG D 1 44 ? 40.295 -12.088 0.514 1.00 23.12 44 ARG D C 1
ATOM 3533 O O . ARG D 1 44 ? 41.048 -12.744 1.242 1.00 23.90 44 ARG D O 1
ATOM 3541 N N . ALA D 1 45 ? 39.109 -12.547 0.115 1.00 23.37 45 ALA D N 1
ATOM 3542 C CA . ALA D 1 45 ? 38.616 -13.880 0.519 1.00 24.70 45 ALA D CA 1
ATOM 3543 C C . ALA D 1 45 ? 39.516 -15.006 -0.018 1.00 26.34 45 ALA D C 1
ATOM 3544 O O . ALA D 1 45 ? 39.695 -15.158 -1.230 1.00 26.30 45 ALA D O 1
ATOM 3546 N N . GLN D 1 46 ? 40.052 -15.789 0.910 1.00 28.31 46 GLN D N 1
ATOM 3547 C CA . GLN D 1 46 ? 40.971 -16.894 0.608 1.00 30.32 46 GLN D CA 1
ATOM 3548 C C . GLN D 1 46 ? 40.478 -17.727 -0.556 1.00 30.45 46 GLN D C 1
ATOM 3549 O O . GLN D 1 46 ? 39.308 -18.128 -0.584 1.00 30.98 46 GLN D O 1
ATOM 3555 N N . GLY D 1 47 ? 41.349 -17.954 -1.535 1.00 31.36 47 GLY D N 1
ATOM 3556 C CA . GLY D 1 47 ? 41.038 -18.881 -2.611 1.00 31.72 47 GLY D CA 1
ATOM 3557 C C . GLY D 1 47 ? 40.195 -18.352 -3.750 1.00 31.38 47 GLY D C 1
ATOM 3558 O O . GLY D 1 47 ? 39.941 -19.079 -4.740 1.00 32.27 47 GLY D O 1
ATOM 3559 N N . THR D 1 48 ? 39.784 -17.087 -3.657 1.00 30.35 48 THR D N 1
ATOM 3560 C CA . THR D 1 48 ? 38.946 -16.492 -4.705 1.00 28.88 48 THR D CA 1
ATOM 3561 C C . THR D 1 48 ? 39.769 -15.749 -5.748 1.00 28.32 48 THR D C 1
ATOM 3562 O O . THR D 1 48 ? 40.925 -15.378 -5.513 1.00 28.50 48 THR D O 1
ATOM 3566 N N . GLY D 1 49 ? 39.160 -15.531 -6.905 1.00 27.60 49 GLY D N 1
ATOM 3567 C CA . GLY D 1 49 ? 39.728 -14.647 -7.910 1.00 26.91 49 GLY D CA 1
ATOM 3568 C C . GLY D 1 49 ? 39.474 -13.179 -7.569 1.00 26.27 49 GLY D C 1
ATOM 3569 O O . GLY D 1 49 ? 38.822 -12.863 -6.550 1.00 26.78 49 GLY D O 1
ATOM 3570 N N . CYS D 1 50 ? 40.037 -12.294 -8.385 1.00 24.37 50 CYS D N 1
ATOM 3571 C CA . CYS D 1 50 ? 39.753 -10.863 -8.319 1.00 23.35 50 CYS D CA 1
ATOM 3572 C C . CYS D 1 50 ? 40.052 -10.331 -6.923 1.00 23.25 50 CYS D C 1
ATOM 3573 O O . CYS D 1 50 ? 39.253 -9.587 -6.365 1.00 22.01 50 CYS D O 1
ATOM 3576 N N . GLN D 1 51 ? 41.200 -10.739 -6.376 1.00 22.29 51 GLN D N 1
ATOM 3577 C CA . GLN D 1 51 ? 41.693 -10.164 -5.116 1.00 22.79 51 GLN D CA 1
ATOM 3578 C C . GLN D 1 51 ? 42.635 -8.987 -5.317 1.00 23.18 51 GLN D C 1
ATOM 3579 O O . GLN D 1 51 ? 43.284 -8.860 -6.345 1.00 23.31 51 GLN D O 1
ATOM 3585 N N . ASN D 1 52 ? 42.730 -8.142 -4.304 1.00 22.76 52 ASN D N 1
ATOM 3586 C CA . ASN D 1 52 ? 43.787 -7.127 -4.230 1.00 24.47 52 ASN D CA 1
ATOM 3587 C C . ASN D 1 52 ? 43.754 -6.038 -5.288 1.00 24.09 52 ASN D C 1
ATOM 3588 O O . ASN D 1 52 ? 44.793 -5.432 -5.573 1.00 26.01 52 ASN D O 1
ATOM 3593 N N . SER D 1 53 ? 42.603 -5.812 -5.905 1.00 22.38 53 SER D N 1
ATOM 3594 C CA . SER D 1 53 ? 42.423 -4.639 -6.758 1.00 20.59 53 SER D CA 1
ATOM 3595 C C . SER D 1 53 ? 41.028 -4.081 -6.491 1.00 18.92 53 SER D C 1
ATOM 3596 O O . SER D 1 53 ? 40.096 -4.833 -6.198 1.00 18.46 53 SER D O 1
ATOM 3599 N N . PRO D 1 54 ? 40.861 -2.759 -6.573 1.00 18.70 54 PRO D N 1
ATOM 3600 C CA . PRO D 1 54 ? 39.571 -2.159 -6.226 1.00 17.68 54 PRO D CA 1
ATOM 3601 C C . PRO D 1 54 ? 38.510 -2.377 -7.309 1.00 17.75 54 PRO D C 1
ATOM 3602 O O . PRO D 1 54 ? 38.796 -2.164 -8.513 1.00 18.69 54 PRO D O 1
ATOM 3606 N N . TYR D 1 55 ? 37.310 -2.766 -6.889 1.00 16.46 55 TYR D N 1
ATOM 3607 C CA . TYR D 1 55 ? 36.127 -2.887 -7.772 1.00 15.53 55 TYR D CA 1
ATOM 3608 C C . TYR D 1 55 ? 35.064 -1.871 -7.379 1.00 16.09 55 TYR D C 1
ATOM 3609 O O . TYR D 1 55 ? 34.739 -1.717 -6.214 1.00 16.86 55 TYR D O 1
ATOM 3618 N N . PRO D 1 56 ? 34.469 -1.170 -8.344 1.00 16.03 56 PRO D N 1
ATOM 3619 C CA . PRO D 1 56 ? 33.451 -0.217 -8.027 1.00 16.69 56 PRO D CA 1
ATOM 3620 C C . PRO D 1 56 ? 32.285 -0.864 -7.266 1.00 15.78 56 PRO D C 1
ATOM 3621 O O . PRO D 1 56 ? 31.862 -2.020 -7.509 1.00 15.85 56 PRO D O 1
ATOM 3625 N N . LEU D 1 57 ? 31.709 -0.073 -6.384 1.00 15.78 57 LEU D N 1
ATOM 3626 C CA . LEU D 1 57 ? 30.577 -0.509 -5.578 1.00 15.29 57 LEU D CA 1
ATOM 3627 C C . LEU D 1 57 ? 29.511 0.572 -5.637 1.00 15.12 57 LEU D C 1
ATOM 3628 O O . LEU D 1 57 ? 29.841 1.742 -5.608 1.00 16.69 57 LEU D O 1
ATOM 3633 N N A THR D 1 58 ? 28.246 0.177 -5.728 0.50 16.26 58 THR D N 1
ATOM 3634 N N B THR D 1 58 ? 28.245 0.189 -5.792 0.50 15.42 58 THR D N 1
ATOM 3635 C CA A THR D 1 58 ? 27.153 1.148 -5.681 0.50 17.45 58 THR D CA 1
ATOM 3636 C CA B THR D 1 58 ? 27.123 1.139 -5.726 0.50 16.11 58 THR D CA 1
ATOM 3637 C C A THR D 1 58 ? 25.896 0.589 -4.983 0.50 17.10 58 THR D C 1
ATOM 3638 C C B THR D 1 58 ? 26.077 0.584 -4.772 0.50 15.94 58 THR D C 1
ATOM 3639 O O A THR D 1 58 ? 25.599 -0.608 -5.062 0.50 18.81 58 THR D O 1
ATOM 3640 O O B THR D 1 58 ? 26.096 -0.620 -4.494 0.50 16.12 58 THR D O 1
ATOM 3647 N N . GLY D 1 59 ? 25.195 1.441 -4.232 1.00 16.65 59 GLY D N 1
ATOM 3648 C CA . GLY D 1 59 ? 24.133 0.961 -3.356 1.00 16.66 59 GLY D CA 1
ATOM 3649 C C . GLY D 1 59 ? 23.137 2.047 -2.980 1.00 17.33 59 GLY D C 1
ATOM 3650 O O . GLY D 1 59 ? 23.209 3.195 -3.494 1.00 16.76 59 GLY D O 1
ATOM 3651 N N . ARG D 1 60 ? 22.253 1.696 -2.039 1.00 16.02 60 ARG D N 1
ATOM 3652 C CA . ARG D 1 60 ? 21.247 2.617 -1.559 1.00 16.51 60 ARG D CA 1
ATOM 3653 C C . ARG D 1 60 ? 21.093 2.331 -0.062 1.00 16.83 60 ARG D C 1
ATOM 3654 O O . ARG D 1 60 ? 21.245 1.181 0.391 1.00 17.11 60 ARG D O 1
ATOM 3662 N N A VAL D 1 61 ? 20.784 3.369 0.704 0.50 17.64 61 VAL D N 1
ATOM 3663 N N B VAL D 1 61 ? 20.823 3.382 0.701 0.50 17.54 61 VAL D N 1
ATOM 3664 C CA A VAL D 1 61 ? 20.522 3.224 2.134 0.50 17.93 61 VAL D CA 1
ATOM 3665 C CA B VAL D 1 61 ? 20.441 3.201 2.089 0.50 17.68 61 VAL D CA 1
ATOM 3666 C C A VAL D 1 61 ? 19.139 3.784 2.472 0.50 18.32 61 VAL D C 1
ATOM 3667 C C B VAL D 1 61 ? 19.001 3.644 2.344 0.50 18.49 61 VAL D C 1
ATOM 3668 O O A VAL D 1 61 ? 18.707 4.784 1.864 0.50 17.69 61 VAL D O 1
ATOM 3669 O O B VAL D 1 61 ? 18.396 4.426 1.608 0.50 18.92 61 VAL D O 1
ATOM 3676 N N . ASN D 1 62 ? 18.459 3.142 3.435 1.00 17.95 62 ASN D N 1
ATOM 3677 C CA . ASN D 1 62 ? 17.157 3.598 3.888 1.00 18.65 62 ASN D CA 1
ATOM 3678 C C . ASN D 1 62 ? 17.172 3.338 5.381 1.00 19.43 62 ASN D C 1
ATOM 3679 O O . ASN D 1 62 ? 17.092 2.179 5.802 1.00 20.79 62 ASN D O 1
ATOM 3684 N N . GLY D 1 63 ? 17.316 4.413 6.158 1.00 19.35 63 GLY D N 1
ATOM 3685 C CA . GLY D 1 63 ? 17.485 4.265 7.620 1.00 20.33 63 GLY D CA 1
ATOM 3686 C C . GLY D 1 63 ? 18.769 3.515 7.923 1.00 21.04 63 GLY D C 1
ATOM 3687 O O . GLY D 1 63 ? 19.842 3.893 7.440 1.00 21.96 63 GLY D O 1
ATOM 3688 N N . THR D 1 64 ? 18.654 2.428 8.682 1.00 20.92 64 THR D N 1
ATOM 3689 C CA . THR D 1 64 ? 19.799 1.590 8.997 1.00 21.09 64 THR D CA 1
ATOM 3690 C C . THR D 1 64 ? 19.965 0.464 7.978 1.00 19.48 64 THR D C 1
ATOM 3691 O O . THR D 1 64 ? 20.899 -0.325 8.079 1.00 18.50 64 THR D O 1
ATOM 3695 N N . PHE D 1 65 ? 19.076 0.391 6.978 1.00 18.72 65 PHE D N 1
ATOM 3696 C CA . PHE D 1 65 ? 19.136 -0.689 5.997 1.00 19.79 65 PHE D CA 1
ATOM 3697 C C . PHE D 1 65 ? 19.971 -0.269 4.832 1.00 18.73 65 PHE D C 1
ATOM 3698 O O . PHE D 1 65 ? 20.008 0.912 4.466 1.00 19.95 65 PHE D O 1
ATOM 3706 N N . ILE D 1 66 ? 20.637 -1.250 4.224 1.00 18.37 66 ILE D N 1
ATOM 3707 C CA . ILE D 1 66 ? 21.505 -0.964 3.073 1.00 17.39 66 ILE D CA 1
ATOM 3708 C C . ILE D 1 66 ? 21.480 -2.117 2.068 1.00 17.36 66 ILE D C 1
ATOM 3709 O O . ILE D 1 66 ? 21.395 -3.297 2.430 1.00 17.74 66 ILE D O 1
ATOM 3714 N N . ALA D 1 67 ? 21.549 -1.769 0.774 1.00 16.19 67 ALA D N 1
ATOM 3715 C CA . ALA D 1 67 ? 21.843 -2.809 -0.212 1.00 16.11 67 ALA D CA 1
ATOM 3716 C C . ALA D 1 67 ? 22.946 -2.249 -1.115 1.00 15.91 67 ALA D C 1
ATOM 3717 O O . ALA D 1 67 ? 22.910 -1.093 -1.442 1.00 17.60 67 ALA D O 1
ATOM 3719 N N . PHE D 1 68 ? 23.938 -3.059 -1.454 1.00 15.74 68 PHE D N 1
ATOM 3720 C CA . PHE D 1 68 ? 24.995 -2.603 -2.380 1.00 16.62 68 PHE D CA 1
ATOM 3721 C C . PHE D 1 68 ? 25.434 -3.745 -3.295 1.00 17.32 68 PHE D C 1
ATOM 3722 O O . PHE D 1 68 ? 25.113 -4.922 -3.065 1.00 16.33 68 PHE D O 1
ATOM 3730 N N . SER D 1 69 ? 26.127 -3.358 -4.355 1.00 16.92 69 SER D N 1
ATOM 3731 C CA . SER D 1 69 ? 26.371 -4.228 -5.517 1.00 17.49 69 SER D CA 1
ATOM 3732 C C . SER D 1 69 ? 27.771 -4.017 -6.031 1.00 16.71 69 SER D C 1
ATOM 3733 O O . SER D 1 69 ? 28.265 -2.896 -6.032 1.00 16.90 69 SER D O 1
ATOM 3736 N N . VAL D 1 70 ? 28.400 -5.121 -6.460 1.00 17.23 70 VAL D N 1
ATOM 3737 C CA . VAL D 1 70 ? 29.720 -5.117 -7.139 1.00 18.13 70 VAL D CA 1
ATOM 3738 C C . VAL D 1 70 ? 29.697 -6.049 -8.358 1.00 19.28 70 VAL D C 1
ATOM 3739 O O . VAL D 1 70 ? 29.209 -7.181 -8.283 1.00 18.66 70 VAL D O 1
ATOM 3743 N N . GLY D 1 71 ? 30.200 -5.512 -9.472 1.00 19.14 71 GLY D N 1
ATOM 3744 C CA . GLY D 1 71 ? 30.486 -6.301 -10.678 1.00 19.71 71 GLY D CA 1
ATOM 3745 C C . GLY D 1 71 ? 31.949 -6.673 -10.648 1.00 19.47 71 GLY D C 1
ATOM 3746 O O . GLY D 1 71 ? 32.795 -5.853 -10.258 1.00 20.12 71 GLY D O 1
ATOM 3747 N N . TRP D 1 72 ? 32.270 -7.911 -11.013 1.00 19.76 72 TRP D N 1
ATOM 3748 C CA . TRP D 1 72 ? 33.637 -8.379 -10.855 1.00 18.97 72 TRP D CA 1
ATOM 3749 C C . TRP D 1 72 ? 34.523 -8.204 -12.112 1.00 19.40 72 TRP D C 1
ATOM 3750 O O . TRP D 1 72 ? 35.295 -9.095 -12.476 1.00 20.51 72 TRP D O 1
ATOM 3761 N N . ASN D 1 73 ? 34.446 -7.022 -12.707 1.00 18.78 73 ASN D N 1
ATOM 3762 C CA . ASN D 1 73 ? 35.361 -6.611 -13.744 1.00 19.26 73 ASN D CA 1
ATOM 3763 C C . ASN D 1 73 ? 35.675 -5.147 -13.542 1.00 19.70 73 ASN D C 1
ATOM 3764 O O . ASN D 1 73 ? 34.766 -4.309 -13.651 1.00 20.47 73 ASN D O 1
ATOM 3769 N N . ASN D 1 74 ? 36.957 -4.866 -13.292 1.00 18.36 74 ASN D N 1
ATOM 3770 C CA . ASN D 1 74 ? 37.479 -3.503 -13.161 1.00 19.34 74 ASN D CA 1
ATOM 3771 C C . ASN D 1 74 ? 38.516 -3.113 -14.226 1.00 20.21 74 ASN D C 1
ATOM 3772 O O . ASN D 1 74 ? 39.144 -2.061 -14.127 1.00 20.87 74 ASN D O 1
ATOM 3777 N N . SER D 1 75 ? 38.648 -3.961 -15.256 1.00 19.08 75 SER D N 1
ATOM 3778 C CA . SER D 1 75 ? 39.694 -3.867 -16.288 1.00 18.89 75 SER D CA 1
ATOM 3779 C C . SER D 1 75 ? 41.067 -4.402 -15.885 1.00 18.47 75 SER D C 1
ATOM 3780 O O . SER D 1 75 ? 41.932 -4.584 -16.784 1.00 20.10 75 SER D O 1
ATOM 3783 N N . THR D 1 76 ? 41.275 -4.696 -14.595 1.00 20.12 76 THR D N 1
ATOM 3784 C CA . THR D 1 76 ? 42.491 -5.329 -14.144 1.00 19.59 76 THR D CA 1
ATOM 3785 C C . THR D 1 76 ? 42.296 -6.844 -14.191 1.00 20.78 76 THR D C 1
ATOM 3786 O O . THR D 1 76 ? 43.141 -7.582 -14.724 1.00 22.50 76 THR D O 1
ATOM 3790 N N . GLU D 1 77 ? 41.198 -7.312 -13.610 1.00 19.99 77 GLU D N 1
ATOM 3791 C CA . GLU D 1 77 ? 40.895 -8.729 -13.576 1.00 21.28 77 GLU D CA 1
ATOM 3792 C C . GLU D 1 77 ? 39.386 -8.901 -13.653 1.00 20.91 77 GLU D C 1
ATOM 3793 O O . GLU D 1 77 ? 38.634 -8.176 -12.987 1.00 20.36 77 GLU D O 1
ATOM 3799 N N . ASN D 1 78 ? 38.959 -9.803 -14.536 1.00 20.46 78 ASN D N 1
ATOM 3800 C CA . ASN D 1 78 ? 37.570 -10.079 -14.834 1.00 21.39 78 ASN D CA 1
ATOM 3801 C C . ASN D 1 78 ? 37.167 -11.470 -14.362 1.00 21.47 78 ASN D C 1
ATOM 3802 O O . ASN D 1 78 ? 37.640 -12.471 -14.914 1.00 22.98 78 ASN D O 1
ATOM 3807 N N . CYS D 1 79 ? 36.264 -11.539 -13.385 1.00 20.45 79 CYS D N 1
ATOM 3808 C CA . CYS D 1 79 ? 35.800 -12.834 -12.844 1.00 21.72 79 CYS D CA 1
ATOM 3809 C C . CYS D 1 79 ? 34.378 -13.133 -13.290 1.00 21.51 79 CYS D C 1
ATOM 3810 O O . CYS D 1 79 ? 33.725 -14.037 -12.715 1.00 22.43 79 CYS D O 1
ATOM 3813 N N . ASN D 1 80 ? 33.877 -12.334 -14.243 1.00 20.54 80 ASN D N 1
ATOM 3814 C CA . ASN D 1 80 ? 32.629 -12.632 -14.915 1.00 20.56 80 ASN D CA 1
ATOM 3815 C C . ASN D 1 80 ? 31.464 -12.999 -13.982 1.00 19.95 80 ASN D C 1
ATOM 3816 O O . ASN D 1 80 ? 30.884 -14.084 -14.094 1.00 19.85 80 ASN D O 1
ATOM 3821 N N A SER D 1 81 ? 31.095 -12.085 -13.089 0.50 19.08 81 SER D N 1
ATOM 3822 N N B SER D 1 81 ? 31.133 -12.073 -13.079 0.50 19.56 81 SER D N 1
ATOM 3823 C CA A SER D 1 81 ? 30.111 -12.396 -12.064 0.50 18.38 81 SER D CA 1
ATOM 3824 C CA B SER D 1 81 ? 30.239 -12.352 -11.964 0.50 19.42 81 SER D CA 1
ATOM 3825 C C A SER D 1 81 ? 29.771 -11.095 -11.337 0.50 18.15 81 SER D C 1
ATOM 3826 C C B SER D 1 81 ? 29.713 -11.041 -11.381 0.50 18.55 81 SER D C 1
ATOM 3827 O O A SER D 1 81 ? 30.415 -10.066 -11.584 0.50 17.11 81 SER D O 1
ATOM 3828 O O B SER D 1 81 ? 30.172 -9.951 -11.737 0.50 16.98 81 SER D O 1
ATOM 3833 N N . ALA D 1 82 ? 28.782 -11.165 -10.441 1.00 17.95 82 ALA D N 1
ATOM 3834 C CA . ALA D 1 82 ? 28.288 -9.988 -9.702 1.00 17.19 82 ALA D CA 1
ATOM 3835 C C . ALA D 1 82 ? 27.801 -10.428 -8.356 1.00 16.87 82 ALA D C 1
ATOM 3836 O O . ALA D 1 82 ? 27.203 -11.482 -8.254 1.00 16.89 82 ALA D O 1
ATOM 3838 N N . THR D 1 83 ? 28.031 -9.587 -7.347 1.00 15.89 83 THR D N 1
ATOM 3839 C CA . THR D 1 83 ? 27.555 -9.867 -5.984 1.00 16.00 83 THR D CA 1
ATOM 3840 C C . THR D 1 83 ? 26.687 -8.720 -5.506 1.00 17.74 83 THR D C 1
ATOM 3841 O O . THR D 1 83 ? 26.979 -7.538 -5.748 1.00 17.73 83 THR D O 1
ATOM 3845 N N . GLY D 1 84 ? 25.639 -9.110 -4.803 1.00 15.60 84 GLY D N 1
ATOM 3846 C CA . GLY D 1 84 ? 24.668 -8.165 -4.238 1.00 15.76 84 GLY D CA 1
ATOM 3847 C C . GLY D 1 84 ? 24.565 -8.468 -2.738 1.00 16.97 84 GLY D C 1
ATOM 3848 O O . GLY D 1 84 ? 24.272 -9.629 -2.362 1.00 17.06 84 GLY D O 1
ATOM 3849 N N . TRP D 1 85 ? 24.810 -7.454 -1.885 1.00 16.54 85 TRP D N 1
ATOM 3850 C CA . TRP D 1 85 ? 24.705 -7.592 -0.423 1.00 17.20 85 TRP D CA 1
ATOM 3851 C C . TRP D 1 85 ? 23.497 -6.817 0.075 1.00 17.14 85 TRP D C 1
ATOM 3852 O O . TRP D 1 85 ? 23.209 -5.715 -0.390 1.00 16.71 85 TRP D O 1
ATOM 3863 N N . THR D 1 86 ? 22.801 -7.353 1.079 1.00 17.16 86 THR D N 1
ATOM 3864 C CA . THR D 1 86 ? 21.655 -6.662 1.612 1.00 17.57 86 THR D CA 1
ATOM 3865 C C . THR D 1 86 ? 21.703 -6.870 3.130 1.00 18.35 86 THR D C 1
ATOM 3866 O O . THR D 1 86 ? 21.930 -7.996 3.586 1.00 20.08 86 THR D O 1
ATOM 3870 N N . GLY D 1 87 ? 21.476 -5.809 3.917 1.00 18.94 87 GLY D N 1
ATOM 3871 C CA . GLY D 1 87 ? 21.613 -5.947 5.364 1.00 18.98 87 GLY D CA 1
ATOM 3872 C C . GLY D 1 87 ? 21.355 -4.643 6.080 1.00 18.84 87 GLY D C 1
ATOM 3873 O O . GLY D 1 87 ? 20.559 -3.806 5.646 1.00 19.64 87 GLY D O 1
ATOM 3874 N N . TYR D 1 88 ? 21.986 -4.490 7.247 1.00 19.91 88 TYR D N 1
ATOM 3875 C CA . TYR D 1 88 ? 21.652 -3.380 8.100 1.00 21.32 88 TYR D CA 1
ATOM 3876 C C . TYR D 1 88 ? 22.835 -3.066 8.990 1.00 20.49 88 TYR D C 1
ATOM 3877 O O . TYR D 1 88 ? 23.610 -3.943 9.339 1.00 20.17 88 TYR D O 1
ATOM 3886 N N . ALA D 1 89 ? 22.988 -1.790 9.289 1.00 21.32 89 ALA D N 1
ATOM 3887 C CA . ALA D 1 89 ? 23.944 -1.341 10.322 1.00 22.15 89 ALA D CA 1
ATOM 3888 C C . ALA D 1 89 ? 23.406 -1.574 11.715 1.00 24.12 89 ALA D C 1
ATOM 3889 O O . ALA D 1 89 ? 22.227 -1.325 12.010 1.00 24.20 89 ALA D O 1
ATOM 3891 N N . GLN D 1 90 ? 24.278 -2.057 12.587 1.00 25.17 90 GLN D N 1
ATOM 3892 C CA . GLN D 1 90 ? 23.931 -2.147 13.986 1.00 27.48 90 GLN D CA 1
ATOM 3893 C C . GLN D 1 90 ? 25.173 -1.937 14.839 1.00 28.84 90 GLN D C 1
ATOM 3894 O O . GLN D 1 90 ? 26.292 -1.918 14.340 1.00 28.49 90 GLN D O 1
ATOM 3900 N N . VAL D 1 91 ? 24.964 -1.793 16.136 1.00 30.01 91 VAL D N 1
ATOM 3901 C CA . VAL D 1 91 ? 26.059 -1.497 17.037 1.00 31.35 91 VAL D CA 1
ATOM 3902 C C . VAL D 1 91 ? 26.248 -2.684 17.953 1.00 32.30 91 VAL D C 1
ATOM 3903 O O . VAL D 1 91 ? 25.290 -3.120 18.600 1.00 32.75 91 VAL D O 1
ATOM 3907 N N A ASN D 1 92 ? 27.457 -3.232 17.999 0.50 32.38 92 ASN D N 1
ATOM 3908 N N B ASN D 1 92 ? 27.479 -3.203 17.964 0.50 32.59 92 ASN D N 1
ATOM 3909 C CA A ASN D 1 92 ? 27.819 -4.063 19.148 0.50 31.83 92 ASN D CA 1
ATOM 3910 C CA B ASN D 1 92 ? 27.965 -4.187 18.942 0.50 32.20 92 ASN D CA 1
ATOM 3911 C C A ASN D 1 92 ? 29.245 -3.868 19.650 0.50 31.28 92 ASN D C 1
ATOM 3912 C C B ASN D 1 92 ? 29.230 -3.626 19.629 0.50 31.34 92 ASN D C 1
ATOM 3913 O O A ASN D 1 92 ? 30.228 -3.828 18.898 0.50 31.10 92 ASN D O 1
ATOM 3914 O O B ASN D 1 92 ? 30.122 -3.103 18.952 0.50 30.47 92 ASN D O 1
ATOM 3923 N N . GLY D 1 93 ? 29.314 -3.723 20.963 1.00 31.33 93 GLY D N 1
ATOM 3924 C CA . GLY D 1 93 ? 30.536 -3.346 21.667 1.00 31.22 93 GLY D CA 1
ATOM 3925 C C . GLY D 1 93 ? 31.130 -1.994 21.266 1.00 31.02 93 GLY D C 1
ATOM 3926 O O . GLY D 1 93 ? 32.338 -1.926 20.937 1.00 32.74 93 GLY D O 1
ATOM 3927 N N . ASN D 1 94 ? 30.318 -0.930 21.291 1.00 31.00 94 ASN D N 1
ATOM 3928 C CA . ASN D 1 94 ? 30.778 0.428 20.886 1.00 31.82 94 ASN D CA 1
ATOM 3929 C C . ASN D 1 94 ? 31.495 0.547 19.495 1.00 31.37 94 ASN D C 1
ATOM 3930 O O . ASN D 1 94 ? 32.169 1.551 19.192 1.00 31.74 94 ASN D O 1
ATOM 3935 N N . ASN D 1 95 ? 31.321 -0.478 18.658 1.00 30.26 95 ASN D N 1
ATOM 3936 C CA . ASN D 1 95 ? 31.663 -0.340 17.229 1.00 29.68 95 ASN D CA 1
ATOM 3937 C C . ASN D 1 95 ? 30.445 -0.610 16.353 1.00 28.55 95 ASN D C 1
ATOM 3938 O O . ASN D 1 95 ? 29.560 -1.383 16.748 1.00 29.79 95 ASN D O 1
ATOM 3943 N N . THR D 1 96 ? 30.402 -0.007 15.154 1.00 26.80 96 THR D N 1
ATOM 3944 C CA . THR D 1 96 ? 29.276 -0.211 14.255 1.00 24.13 96 THR D CA 1
ATOM 3945 C C . THR D 1 96 ? 29.655 -1.381 13.363 1.00 21.80 96 THR D C 1
ATOM 3946 O O . THR D 1 96 ? 30.825 -1.543 13.063 1.00 19.82 96 THR D O 1
ATOM 3950 N N . GLU D 1 97 ? 28.680 -2.219 13.012 1.00 20.80 97 GLU D N 1
ATOM 3951 C CA . GLU D 1 97 ? 28.917 -3.273 12.032 1.00 22.13 97 GLU D CA 1
ATOM 3952 C C . GLU D 1 97 ? 27.798 -3.275 10.989 1.00 20.88 97 GLU D C 1
ATOM 3953 O O . GLU D 1 97 ? 26.756 -2.695 11.192 1.00 21.61 97 GLU D O 1
ATOM 3959 N N . ILE D 1 98 ? 28.033 -3.899 9.849 1.00 19.14 98 ILE D N 1
ATOM 3960 C CA . ILE D 1 98 ? 26.958 -4.045 8.894 1.00 18.25 98 ILE D CA 1
ATOM 3961 C C . ILE D 1 98 ? 26.789 -5.536 8.682 1.00 17.83 98 ILE D C 1
ATOM 3962 O O . ILE D 1 98 ? 27.730 -6.234 8.256 1.00 17.58 98 ILE D O 1
ATOM 3967 N N . VAL D 1 99 ? 25.598 -6.031 8.974 1.00 19.04 99 VAL D N 1
ATOM 3968 C CA . VAL D 1 99 ? 25.307 -7.472 8.889 1.00 20.17 99 VAL D CA 1
ATOM 3969 C C . VAL D 1 99 ? 24.613 -7.697 7.564 1.00 20.29 99 VAL D C 1
ATOM 3970 O O . VAL D 1 99 ? 23.606 -7.074 7.306 1.00 21.59 99 VAL D O 1
ATOM 3974 N N . THR D 1 100 ? 25.158 -8.578 6.730 1.00 20.30 100 THR D N 1
ATOM 3975 C CA . THR D 1 100 ? 24.601 -8.763 5.374 1.00 19.79 100 THR D CA 1
ATOM 3976 C C . THR D 1 100 ? 24.423 -10.225 4.989 1.00 20.57 100 THR D C 1
ATOM 3977 O O . THR D 1 100 ? 25.135 -11.095 5.497 1.00 21.18 100 THR D O 1
ATOM 3981 N N . SER D 1 101 ? 23.470 -10.458 4.092 1.00 20.63 101 SER D N 1
ATOM 3982 C CA . SER D 1 101 ? 23.393 -11.665 3.267 1.00 21.12 101 SER D CA 1
ATOM 3983 C C . SER D 1 101 ? 23.780 -11.283 1.847 1.00 19.81 101 SER D C 1
ATOM 3984 O O . SER D 1 101 ? 23.485 -10.167 1.413 1.00 20.16 101 SER D O 1
ATOM 3987 N N . TRP D 1 102 ? 24.446 -12.178 1.129 1.00 19.47 102 TRP D N 1
ATOM 3988 C CA . TRP D 1 102 ? 24.825 -11.841 -0.220 1.00 19.13 102 TRP D CA 1
ATOM 3989 C C . TRP D 1 102 ? 24.508 -12.966 -1.188 1.00 18.15 102 TRP D C 1
ATOM 3990 O O . TRP D 1 102 ? 24.293 -14.116 -0.798 1.00 18.42 102 TRP D O 1
ATOM 4001 N N . ASN D 1 103 ? 24.341 -12.585 -2.456 1.00 18.18 103 ASN D N 1
ATOM 4002 C CA . ASN D 1 103 ? 24.160 -13.518 -3.567 1.00 18.14 103 ASN D CA 1
ATOM 4003 C C . ASN D 1 103 ? 25.244 -13.227 -4.585 1.00 18.86 103 ASN D C 1
ATOM 4004 O O . ASN D 1 103 ? 25.543 -12.065 -4.850 1.00 20.05 103 ASN D O 1
ATOM 4009 N N . LEU D 1 104 ? 25.829 -14.289 -5.142 1.00 19.56 104 LEU D N 1
ATOM 4010 C CA . LEU D 1 104 ? 26.849 -14.170 -6.165 1.00 20.27 104 LEU D CA 1
ATOM 4011 C C . LEU D 1 104 ? 26.308 -14.873 -7.402 1.00 20.22 104 LEU D C 1
ATOM 4012 O O . LEU D 1 104 ? 26.055 -16.062 -7.374 1.00 21.19 104 LEU D O 1
ATOM 4017 N N . ALA D 1 105 ? 26.144 -14.125 -8.485 1.00 20.66 105 ALA D N 1
ATOM 4018 C CA . ALA D 1 105 ? 25.714 -14.699 -9.765 1.00 19.54 105 ALA D CA 1
ATOM 4019 C C . ALA D 1 105 ? 26.947 -14.902 -10.639 1.00 20.39 105 ALA D C 1
ATOM 4020 O O . ALA D 1 105 ? 27.767 -14.000 -10.772 1.00 18.35 105 ALA D O 1
ATOM 4022 N N . TYR D 1 106 ? 27.081 -16.088 -11.238 1.00 21.32 106 TYR D N 1
ATOM 4023 C CA . TYR D 1 106 ? 28.302 -16.471 -11.900 1.00 23.64 106 TYR D CA 1
ATOM 4024 C C . TYR D 1 106 ? 27.928 -17.543 -12.910 1.00 24.32 106 TYR D C 1
ATOM 4025 O O . TYR D 1 106 ? 26.824 -18.048 -12.906 1.00 24.07 106 TYR D O 1
ATOM 4034 N N . GLU D 1 107 ? 28.877 -17.932 -13.742 1.00 26.17 107 GLU D N 1
ATOM 4035 C CA . GLU D 1 107 ? 28.611 -18.973 -14.726 1.00 28.24 107 GLU D CA 1
ATOM 4036 C C . GLU D 1 107 ? 28.934 -20.326 -14.075 1.00 29.12 107 GLU D C 1
ATOM 4037 O O . GLU D 1 107 ? 30.101 -20.651 -13.779 1.00 29.74 107 GLU D O 1
ATOM 4043 N N . GLY D 1 108 ? 27.880 -21.080 -13.782 1.00 30.35 108 GLY D N 1
ATOM 4044 C CA . GLY D 1 108 ? 28.018 -22.441 -13.265 1.00 31.44 108 GLY D CA 1
ATOM 4045 C C . GLY D 1 108 ? 28.159 -23.420 -14.432 1.00 32.48 108 GLY D C 1
ATOM 4046 O O . GLY D 1 108 ? 28.160 -23.021 -15.602 1.00 32.73 108 GLY D O 1
ATOM 4047 N N . GLY D 1 109 ? 28.255 -24.697 -14.095 1.00 33.64 109 GLY D N 1
ATOM 4048 C CA . GLY D 1 109 ? 28.475 -25.763 -15.087 1.00 34.85 109 GLY D CA 1
ATOM 4049 C C . GLY D 1 109 ? 27.508 -25.863 -16.250 1.00 35.89 109 GLY D C 1
ATOM 4050 O O . GLY D 1 109 ? 27.933 -25.990 -17.413 1.00 35.92 109 GLY D O 1
ATOM 4051 N N . SER D 1 110 ? 26.213 -25.789 -15.949 1.00 36.12 110 SER D N 1
ATOM 4052 C CA . SER D 1 110 ? 25.165 -25.957 -16.976 1.00 36.53 110 SER D CA 1
ATOM 4053 C C . SER D 1 110 ? 24.615 -24.613 -17.452 1.00 35.76 110 SER D C 1
ATOM 4054 O O . SER D 1 110 ? 23.826 -24.544 -18.418 1.00 36.67 110 SER D O 1
ATOM 4057 N N . GLY D 1 111 ? 25.060 -23.546 -16.788 1.00 33.90 111 GLY D N 1
ATOM 4058 C CA . GLY D 1 111 ? 24.568 -22.198 -17.059 1.00 31.33 111 GLY D CA 1
ATOM 4059 C C . GLY D 1 111 ? 24.706 -21.298 -15.828 1.00 28.88 111 GLY D C 1
ATOM 4060 O O . GLY D 1 111 ? 25.286 -21.692 -14.815 1.00 28.59 111 GLY D O 1
ATOM 4061 N N . PRO D 1 112 ? 24.204 -20.069 -15.926 1.00 28.09 112 PRO D N 1
ATOM 4062 C CA . PRO D 1 112 ? 24.306 -19.126 -14.808 1.00 26.59 112 PRO D CA 1
ATOM 4063 C C . PRO D 1 112 ? 23.701 -19.697 -13.536 1.00 25.80 112 PRO D C 1
ATOM 4064 O O . PRO D 1 112 ? 22.717 -20.429 -13.602 1.00 26.39 112 PRO D O 1
ATOM 4068 N N . ALA D 1 113 ? 24.273 -19.349 -12.382 1.00 24.88 113 ALA D N 1
ATOM 4069 C CA . ALA D 1 113 ? 23.851 -19.897 -11.112 1.00 24.47 113 ALA D CA 1
ATOM 4070 C C . ALA D 1 113 ? 23.993 -18.764 -10.136 1.00 23.75 113 ALA D C 1
ATOM 4071 O O . ALA D 1 113 ? 24.682 -17.801 -10.418 1.00 23.39 113 ALA D O 1
ATOM 4073 N N A ILE D 1 114 ? 23.269 -18.889 -9.028 0.50 24.75 114 ILE D N 1
ATOM 4074 N N B ILE D 1 114 ? 23.348 -18.868 -8.981 0.50 23.51 114 ILE D N 1
ATOM 4075 C CA A ILE D 1 114 ? 23.403 -18.016 -7.872 0.50 24.91 114 ILE D CA 1
ATOM 4076 C CA B ILE D 1 114 ? 23.446 -17.822 -7.953 0.50 22.39 114 ILE D CA 1
ATOM 4077 C C A ILE D 1 114 ? 23.967 -18.855 -6.744 0.50 25.08 114 ILE D C 1
ATOM 4078 C C B ILE D 1 114 ? 23.712 -18.513 -6.603 0.50 23.47 114 ILE D C 1
ATOM 4079 O O A ILE D 1 114 ? 23.563 -20.006 -6.532 0.50 25.72 114 ILE D O 1
ATOM 4080 O O B ILE D 1 114 ? 22.865 -19.295 -6.144 0.50 23.79 114 ILE D O 1
ATOM 4089 N N . GLU D 1 115 ? 24.906 -18.260 -6.022 1.00 24.47 115 GLU D N 1
ATOM 4090 C CA . GLU D 1 115 ? 25.367 -18.800 -4.744 1.00 25.88 115 GLU D CA 1
ATOM 4091 C C . GLU D 1 115 ? 25.042 -17.819 -3.609 1.00 24.71 115 GLU D C 1
ATOM 4092 O O . GLU D 1 115 ? 25.320 -16.643 -3.721 1.00 24.45 115 GLU D O 1
ATOM 4098 N N . GLN D 1 116 ? 24.529 -18.332 -2.491 1.00 24.77 116 GLN D N 1
ATOM 4099 C CA . GLN D 1 116 ? 24.268 -17.512 -1.280 1.00 24.24 116 GLN D CA 1
ATOM 4100 C C . GLN D 1 116 ? 25.451 -17.461 -0.324 1.00 24.12 116 GLN D C 1
ATOM 4101 O O . GLN D 1 116 ? 26.268 -18.383 -0.257 1.00 25.67 116 GLN D O 1
ATOM 4107 N N . GLY D 1 117 ? 25.535 -16.386 0.445 1.00 22.47 117 GLY D N 1
ATOM 4108 C CA . GLY D 1 117 ? 26.527 -16.297 1.509 1.00 22.93 117 GLY D CA 1
ATOM 4109 C C . GLY D 1 117 ? 26.160 -15.213 2.514 1.00 22.45 117 GLY D C 1
ATOM 4110 O O . GLY D 1 117 ? 25.095 -14.592 2.432 1.00 21.13 117 GLY D O 1
ATOM 4111 N N . GLN D 1 118 ? 27.058 -14.980 3.467 1.00 23.46 118 GLN D N 1
ATOM 4112 C CA . GLN D 1 118 ? 26.836 -13.998 4.551 1.00 24.29 118 GLN D CA 1
ATOM 4113 C C . GLN D 1 118 ? 28.161 -13.326 4.886 1.00 22.91 118 GLN D C 1
ATOM 4114 O O . GLN D 1 118 ? 29.190 -14.017 4.927 1.00 23.54 118 GLN D O 1
ATOM 4120 N N . ASP D 1 119 ? 28.157 -11.996 5.050 1.00 20.89 119 ASP D N 1
ATOM 4121 C CA . ASP D 1 119 ? 29.334 -11.232 5.498 1.00 21.29 119 ASP D CA 1
ATOM 4122 C C . ASP D 1 119 ? 28.878 -10.262 6.555 1.00 20.48 119 ASP D C 1
ATOM 4123 O O . ASP D 1 119 ? 27.776 -9.704 6.460 1.00 20.92 119 ASP D O 1
ATOM 4128 N N . THR D 1 120 ? 29.741 -10.029 7.546 1.00 19.48 120 THR D N 1
ATOM 4129 C CA . THR D 1 120 ? 29.560 -8.945 8.506 1.00 20.17 120 THR D CA 1
ATOM 4130 C C . THR D 1 120 ? 30.794 -8.054 8.446 1.00 18.94 120 THR D C 1
ATOM 4131 O O . THR D 1 120 ? 31.945 -8.539 8.573 1.00 19.56 120 THR D O 1
ATOM 4135 N N . PHE D 1 121 ? 30.549 -6.770 8.188 1.00 16.91 121 PHE D N 1
ATOM 4136 C CA . PHE D 1 121 ? 31.617 -5.790 8.052 1.00 17.77 121 PHE D CA 1
ATOM 4137 C C . PHE D 1 121 ? 31.776 -4.980 9.332 1.00 18.78 121 PHE D C 1
ATOM 4138 O O . PHE D 1 121 ? 30.794 -4.483 9.821 1.00 18.68 121 PHE D O 1
ATOM 4146 N N . GLN D 1 122 ? 32.996 -4.828 9.835 1.00 20.03 122 GLN D N 1
ATOM 4147 C CA . GLN D 1 122 ? 33.270 -3.944 10.970 1.00 20.93 122 GLN D CA 1
ATOM 4148 C C . GLN D 1 122 ? 33.780 -2.584 10.513 1.00 19.92 122 GLN D C 1
ATOM 4149 O O . GLN D 1 122 ? 34.603 -2.512 9.629 1.00 19.96 122 GLN D O 1
ATOM 4155 N N . TYR D 1 123 ? 33.321 -1.508 11.151 1.00 19.82 123 TYR D N 1
ATOM 4156 C CA . TYR D 1 123 ? 33.886 -0.186 10.907 1.00 19.57 123 TYR D CA 1
ATOM 4157 C C . TYR D 1 123 ? 35.385 -0.148 11.235 1.00 20.10 123 TYR D C 1
ATOM 4158 O O . TYR D 1 123 ? 35.835 -0.684 12.282 1.00 20.50 123 TYR D O 1
ATOM 4167 N N . VAL D 1 124 ? 36.147 0.502 10.363 1.00 20.74 124 VAL D N 1
ATOM 4168 C CA . VAL D 1 124 ? 37.614 0.700 10.503 1.00 22.16 124 VAL D CA 1
ATOM 4169 C C . VAL D 1 124 ? 37.910 2.203 10.567 1.00 22.07 124 VAL D C 1
ATOM 4170 O O . VAL D 1 124 ? 37.697 2.925 9.576 1.00 21.82 124 VAL D O 1
ATOM 4174 N N . PRO D 1 125 ? 38.355 2.709 11.720 1.00 21.96 125 PRO D N 1
ATOM 4175 C CA . PRO D 1 125 ? 38.621 4.141 11.785 1.00 21.34 125 PRO D CA 1
ATOM 4176 C C . PRO D 1 125 ? 39.786 4.529 10.905 1.00 22.18 125 PRO D C 1
ATOM 4177 O O . PRO D 1 125 ? 40.667 3.729 10.655 1.00 22.83 125 PRO D O 1
ATOM 4181 N N . THR D 1 126 ? 39.770 5.761 10.431 1.00 22.85 126 THR D N 1
ATOM 4182 C CA . THR D 1 126 ? 40.851 6.254 9.601 1.00 23.64 126 THR D CA 1
ATOM 4183 C C . THR D 1 126 ? 42.173 6.382 10.338 1.00 24.78 126 THR D C 1
ATOM 4184 O O . THR D 1 126 ? 42.187 6.726 11.513 1.00 25.33 126 THR D O 1
ATOM 4188 N N . THR D 1 127 ? 43.267 6.088 9.643 1.00 25.40 127 THR D N 1
ATOM 4189 C CA . THR D 1 127 ? 44.641 6.350 10.081 1.00 27.66 127 THR D CA 1
ATOM 4190 C C . THR D 1 127 ? 45.083 7.693 9.522 1.00 28.53 127 THR D C 1
ATOM 4191 O O . THR D 1 127 ? 44.905 7.962 8.339 1.00 28.14 127 THR D O 1
ATOM 4195 N N . GLU D 1 128 ? 45.632 8.540 10.382 1.00 30.15 128 GLU D N 1
ATOM 4196 C CA . GLU D 1 128 ? 45.964 9.909 10.014 1.00 31.84 128 GLU D CA 1
ATOM 4197 C C . GLU D 1 128 ? 47.457 10.108 10.053 1.00 31.83 128 GLU D C 1
ATOM 4198 O O . GLU D 1 128 ? 48.090 9.797 11.055 1.00 31.99 128 GLU D O 1
ATOM 4204 N N . ASN D 1 129 ? 48.023 10.629 8.972 1.00 31.92 129 ASN D N 1
ATOM 4205 C CA . ASN D 1 129 ? 49.446 10.938 8.887 1.00 31.70 129 ASN D CA 1
ATOM 4206 C C . ASN D 1 129 ? 49.659 12.421 8.640 1.00 31.85 129 ASN D C 1
ATOM 4207 O O . ASN D 1 129 ? 48.791 13.089 8.054 1.00 31.83 129 ASN D O 1
ATOM 4212 N N . LYS D 1 130 ? 50.816 12.930 9.076 1.00 31.73 130 LYS D N 1
ATOM 4213 C CA . LYS D 1 130 ? 51.209 14.318 8.817 1.00 32.50 130 LYS D CA 1
ATOM 4214 C C . LYS D 1 130 ? 51.199 14.669 7.318 1.00 31.82 130 LYS D C 1
ATOM 4215 O O . LYS D 1 130 ? 50.695 15.729 6.913 1.00 30.13 130 LYS D O 1
ATOM 4221 N N . SER D 1 131 ? 51.809 13.778 6.527 1.00 31.52 131 SER D N 1
ATOM 4222 C CA . SER D 1 131 ? 51.891 13.933 5.081 1.00 31.26 131 SER D CA 1
ATOM 4223 C C . SER D 1 131 ? 52.090 12.593 4.377 1.00 31.55 131 SER D C 1
ATOM 4224 O O . SER D 1 131 ? 52.295 11.538 5.014 1.00 31.35 131 SER D O 1
ATOM 4227 N N . LEU D 1 132 ? 52.057 12.655 3.050 1.00 31.30 132 LEU D N 1
ATOM 4228 C CA . LEU D 1 132 ? 52.311 11.493 2.223 1.00 32.15 132 LEU D CA 1
ATOM 4229 C C . LEU D 1 132 ? 53.731 10.992 2.466 1.00 33.23 132 LEU D C 1
ATOM 4230 O O . LEU D 1 132 ? 54.004 9.817 2.334 1.00 32.43 132 LEU D O 1
ATOM 4235 N N . LEU D 1 133 ? 54.645 11.884 2.837 1.00 35.14 133 LEU D N 1
ATOM 4236 C CA . LEU D 1 133 ? 56.027 11.446 2.989 1.00 37.18 133 LEU D CA 1
ATOM 4237 C C . LEU D 1 133 ? 56.485 11.256 4.436 1.00 38.43 133 LEU D C 1
ATOM 4238 O O . LEU D 1 133 ? 57.602 10.803 4.666 1.00 38.88 133 LEU D O 1
ATOM 4243 N N . LYS D 1 134 ? 55.620 11.576 5.401 1.00 40.02 134 LYS D N 1
ATOM 4244 C CA . LYS D 1 134 ? 55.962 11.411 6.827 1.00 41.30 134 LYS D CA 1
ATOM 4245 C C . LYS D 1 134 ? 54.737 11.141 7.711 1.00 41.67 134 LYS D C 1
ATOM 4246 O O . LYS D 1 134 ? 53.679 11.769 7.548 1.00 41.79 134 LYS D O 1
ATOM 4252 N N . ASP D 1 135 ? 54.894 10.220 8.656 1.00 42.37 135 ASP D N 1
ATOM 4253 C CA . ASP D 1 135 ? 53.825 9.907 9.585 1.00 43.27 135 ASP D CA 1
ATOM 4254 C C . ASP D 1 135 ? 53.703 10.966 10.678 1.00 43.46 135 ASP D C 1
ATOM 4255 O O . ASP D 1 135 ? 52.601 11.460 10.942 1.00 44.10 135 ASP D O 1
ATOM 4260 N N . PHE E 1 6 ? 38.169 30.830 7.120 1.00 46.56 6 PHE E N 1
ATOM 4261 C CA . PHE E 1 6 ? 38.707 29.688 6.321 1.00 46.08 6 PHE E CA 1
ATOM 4262 C C . PHE E 1 6 ? 39.621 28.806 7.154 1.00 45.59 6 PHE E C 1
ATOM 4263 O O . PHE E 1 6 ? 40.738 29.205 7.489 1.00 45.95 6 PHE E O 1
ATOM 4271 N N . LYS E 1 7 ? 39.130 27.612 7.484 1.00 44.53 7 LYS E N 1
ATOM 4272 C CA . LYS E 1 7 ? 39.933 26.591 8.128 1.00 43.29 7 LYS E CA 1
ATOM 4273 C C . LYS E 1 7 ? 40.744 25.924 7.032 1.00 41.86 7 LYS E C 1
ATOM 4274 O O . LYS E 1 7 ? 41.967 26.061 6.952 1.00 41.57 7 LYS E O 1
ATOM 4280 N N . ASP E 1 8 ? 40.020 25.198 6.184 1.00 39.57 8 ASP E N 1
ATOM 4281 C CA . ASP E 1 8 ? 40.588 24.464 5.078 1.00 36.79 8 ASP E CA 1
ATOM 4282 C C . ASP E 1 8 ? 39.490 24.364 4.003 1.00 34.93 8 ASP E C 1
ATOM 4283 O O . ASP E 1 8 ? 38.498 25.088 4.073 1.00 33.25 8 ASP E O 1
ATOM 4288 N N . PHE E 1 9 ? 39.644 23.469 3.029 1.00 32.65 9 PHE E N 1
ATOM 4289 C CA . PHE E 1 9 ? 38.672 23.387 1.931 1.00 31.60 9 PHE E CA 1
ATOM 4290 C C . PHE E 1 9 ? 37.250 22.974 2.314 1.00 31.88 9 PHE E C 1
ATOM 4291 O O . PHE E 1 9 ? 36.300 23.278 1.585 1.00 32.48 9 PHE E O 1
ATOM 4299 N N . SER E 1 10 ? 37.088 22.334 3.473 1.00 32.26 10 SER E N 1
ATOM 4300 C CA . SER E 1 10 ? 35.750 22.056 4.002 1.00 33.13 10 SER E CA 1
ATOM 4301 C C . SER E 1 10 ? 34.945 23.345 4.248 1.00 33.50 10 SER E C 1
ATOM 4302 O O . SER E 1 10 ? 33.717 23.326 4.195 1.00 34.23 10 SER E O 1
ATOM 4305 N N . SER E 1 11 ? 35.638 24.455 4.503 1.00 33.11 11 SER E N 1
ATOM 4306 C CA . SER E 1 11 ? 34.994 25.757 4.713 1.00 33.51 11 SER E CA 1
ATOM 4307 C C . SER E 1 11 ? 34.300 26.315 3.487 1.00 33.04 11 SER E C 1
ATOM 4308 O O . SER E 1 11 ? 33.476 27.224 3.594 1.00 33.57 11 SER E O 1
ATOM 4311 N N . ILE E 1 12 ? 34.659 25.811 2.311 1.00 31.91 12 ILE E N 1
ATOM 4312 C CA . ILE E 1 12 ? 33.994 26.249 1.092 1.00 30.77 12 ILE E CA 1
ATOM 4313 C C . ILE E 1 12 ? 33.244 25.093 0.451 1.00 30.11 12 ILE E C 1
ATOM 4314 O O . ILE E 1 12 ? 32.804 25.189 -0.684 1.00 30.19 12 ILE E O 1
ATOM 4319 N N . ALA E 1 13 ? 33.049 24.023 1.222 1.00 29.06 13 ALA E N 1
ATOM 4320 C CA . ALA E 1 13 ? 32.290 22.855 0.734 1.00 28.60 13 ALA E CA 1
ATOM 4321 C C . ALA E 1 13 ? 30.772 23.128 0.702 1.00 29.00 13 ALA E C 1
ATOM 4322 O O . ALA E 1 13 ? 30.257 23.979 1.461 1.00 28.36 13 ALA E O 1
ATOM 4324 N N . SER E 1 14 ? 30.060 22.434 -0.195 1.00 28.82 14 SER E N 1
ATOM 4325 C CA . SER E 1 14 ? 28.608 22.580 -0.327 1.00 28.60 14 SER E CA 1
ATOM 4326 C C . SER E 1 14 ? 28.204 23.938 -0.855 1.00 28.84 14 SER E C 1
ATOM 4327 O O . SER E 1 14 ? 27.082 24.401 -0.640 1.00 30.01 14 SER E O 1
ATOM 4330 N N . ALA E 1 15 ? 29.110 24.566 -1.601 1.00 29.18 15 ALA E N 1
ATOM 4331 C CA . ALA E 1 15 ? 28.850 25.882 -2.192 1.00 28.57 15 ALA E CA 1
ATOM 4332 C C . ALA E 1 15 ? 29.744 26.047 -3.399 1.00 27.76 15 ALA E C 1
ATOM 4333 O O . ALA E 1 15 ? 30.754 25.342 -3.511 1.00 28.30 15 ALA E O 1
ATOM 4335 N N . SER E 1 16 ? 29.348 26.932 -4.309 1.00 25.84 16 SER E N 1
ATOM 4336 C CA . SER E 1 16 ? 30.236 27.391 -5.370 1.00 24.71 16 SER E CA 1
ATOM 4337 C C . SER E 1 16 ? 31.038 28.582 -4.845 1.00 23.60 16 SER E C 1
ATOM 4338 O O . SER E 1 16 ? 30.515 29.379 -4.045 1.00 22.90 16 SER E O 1
ATOM 4341 N N . SER E 1 17 ? 32.286 28.712 -5.307 1.00 22.11 17 SER E N 1
ATOM 4342 C CA . SER E 1 17 ? 33.113 29.900 -5.043 1.00 21.54 17 SER E CA 1
ATOM 4343 C C . SER E 1 17 ? 33.916 30.305 -6.284 1.00 21.62 17 SER E C 1
ATOM 4344 O O . SER E 1 17 ? 34.301 29.448 -7.087 1.00 21.19 17 SER E O 1
ATOM 4347 N N . SER E 1 18 ? 34.128 31.619 -6.425 1.00 22.10 18 SER E N 1
ATOM 4348 C CA . SER E 1 18 ? 34.821 32.214 -7.558 1.00 21.80 18 SER E CA 1
ATOM 4349 C C . SER E 1 18 ? 36.190 32.724 -7.168 1.00 21.97 18 SER E C 1
ATOM 4350 O O . SER E 1 18 ? 36.412 33.151 -6.034 1.00 21.96 18 SER E O 1
ATOM 4353 N N . TRP E 1 19 ? 37.104 32.700 -8.120 1.00 22.71 19 TRP E N 1
ATOM 4354 C CA . TRP E 1 19 ? 38.532 32.889 -7.886 1.00 22.49 19 TRP E CA 1
ATOM 4355 C C . TRP E 1 19 ? 39.118 33.562 -9.117 1.00 22.67 19 TRP E C 1
ATOM 4356 O O . TRP E 1 19 ? 38.605 33.394 -10.252 1.00 23.18 19 TRP E O 1
ATOM 4367 N N . GLN E 1 20 ? 40.170 34.341 -8.916 1.00 22.38 20 GLN E N 1
ATOM 4368 C CA . GLN E 1 20 ? 40.835 35.013 -10.042 1.00 23.69 20 GLN E CA 1
ATOM 4369 C C . GLN E 1 20 ? 42.340 35.001 -9.823 1.00 23.20 20 GLN E C 1
ATOM 4370 O O . GLN E 1 20 ? 42.813 35.347 -8.732 1.00 23.04 20 GLN E O 1
ATOM 4376 N N . ASN E 1 21 ? 43.104 34.572 -10.819 1.00 22.83 21 ASN E N 1
ATOM 4377 C CA . ASN E 1 21 ? 44.557 34.541 -10.635 1.00 23.31 21 ASN E CA 1
ATOM 4378 C C . ASN E 1 21 ? 45.219 35.846 -11.030 1.00 25.01 21 ASN E C 1
ATOM 4379 O O . ASN E 1 21 ? 44.541 36.776 -11.473 1.00 25.30 21 ASN E O 1
ATOM 4384 N N . GLN E 1 22 ? 46.533 35.904 -10.845 1.00 27.20 22 GLN E N 1
ATOM 4385 C CA . GLN E 1 22 ? 47.322 37.105 -11.076 1.00 29.39 22 GLN E CA 1
ATOM 4386 C C . GLN E 1 22 ? 47.299 37.559 -12.541 1.00 30.66 22 GLN E C 1
ATOM 4387 O O . GLN E 1 22 ? 47.556 38.741 -12.828 1.00 32.48 22 GLN E O 1
ATOM 4393 N N . SER E 1 23 ? 47.040 36.652 -13.479 1.00 31.63 23 SER E N 1
ATOM 4394 C CA . SER E 1 23 ? 46.892 37.089 -14.867 1.00 32.87 23 SER E CA 1
ATOM 4395 C C . SER E 1 23 ? 45.439 37.302 -15.338 1.00 31.82 23 SER E C 1
ATOM 4396 O O . SER E 1 23 ? 45.194 37.435 -16.520 1.00 32.86 23 SER E O 1
ATOM 4399 N N . GLY E 1 24 ? 44.487 37.349 -14.410 1.00 30.15 24 GLY E N 1
ATOM 4400 C CA . GLY E 1 24 ? 43.096 37.630 -14.762 1.00 28.87 24 GLY E CA 1
ATOM 4401 C C . GLY E 1 24 ? 42.215 36.447 -15.162 1.00 27.28 24 GLY E C 1
ATOM 4402 O O . GLY E 1 24 ? 41.020 36.627 -15.417 1.00 27.93 24 GLY E O 1
ATOM 4403 N N . SER E 1 25 ? 42.790 35.245 -15.216 1.00 24.90 25 SER E N 1
ATOM 4404 C CA . SER E 1 25 ? 41.981 34.040 -15.434 1.00 23.18 25 SER E CA 1
ATOM 4405 C C . SER E 1 25 ? 41.072 33.805 -14.250 1.00 23.65 25 SER E C 1
ATOM 4406 O O . SER E 1 25 ? 41.390 34.178 -13.124 1.00 23.10 25 SER E O 1
ATOM 4409 N N . THR E 1 26 ? 39.907 33.229 -14.495 1.00 21.64 26 THR E N 1
ATOM 4410 C CA . THR E 1 26 ? 38.942 33.058 -13.408 1.00 21.57 26 THR E CA 1
ATOM 4411 C C . THR E 1 26 ? 38.488 31.617 -13.381 1.00 21.41 26 THR E C 1
ATOM 4412 O O . THR E 1 26 ? 38.489 30.934 -14.407 1.00 20.88 26 THR E O 1
ATOM 4416 N N . MET E 1 27 ? 38.143 31.129 -12.200 1.00 20.28 27 MET E N 1
ATOM 4417 C CA . MET E 1 27 ? 37.474 29.840 -12.081 1.00 21.11 27 MET E CA 1
ATOM 4418 C C . MET E 1 27 ? 36.330 29.912 -11.102 1.00 20.03 27 MET E C 1
ATOM 4419 O O . MET E 1 27 ? 36.395 30.655 -10.114 1.00 20.96 27 MET E O 1
ATOM 4424 N N . ILE E 1 28 ? 35.311 29.101 -11.349 1.00 19.28 28 ILE E N 1
ATOM 4425 C CA . ILE E 1 28 ? 34.174 28.946 -10.443 1.00 20.20 28 ILE E CA 1
ATOM 4426 C C . ILE E 1 28 ? 34.186 27.477 -10.095 1.00 20.05 28 ILE E C 1
ATOM 4427 O O . ILE E 1 28 ? 34.135 26.631 -10.981 1.00 20.45 28 ILE E O 1
ATOM 4432 N N . ILE E 1 29 ? 34.321 27.156 -8.818 1.00 20.49 29 ILE E N 1
ATOM 4433 C CA . ILE E 1 29 ? 34.426 25.774 -8.402 1.00 20.71 29 ILE E CA 1
ATOM 4434 C C . ILE E 1 29 ? 33.334 25.382 -7.399 1.00 20.57 29 ILE E C 1
ATOM 4435 O O . ILE E 1 29 ? 32.827 26.230 -6.642 1.00 20.81 29 ILE E O 1
ATOM 4440 N N . GLN E 1 30 ? 32.999 24.092 -7.403 1.00 21.12 30 GLN E N 1
ATOM 4441 C CA . GLN E 1 30 ? 32.079 23.453 -6.435 1.00 20.59 30 GLN E CA 1
ATOM 4442 C C . GLN E 1 30 ? 32.917 22.428 -5.699 1.00 20.65 30 GLN E C 1
ATOM 4443 O O . GLN E 1 30 ? 33.565 21.607 -6.302 1.00 20.25 30 GLN E O 1
ATOM 4449 N N . VAL E 1 31 ? 32.969 22.504 -4.371 1.00 20.13 31 VAL E N 1
ATOM 4450 C CA . VAL E 1 31 ? 33.603 21.460 -3.584 1.00 21.44 31 VAL E CA 1
ATOM 4451 C C . VAL E 1 31 ? 32.527 20.694 -2.800 1.00 21.64 31 VAL E C 1
ATOM 4452 O O . VAL E 1 31 ? 31.685 21.308 -2.156 1.00 22.15 31 VAL E O 1
ATOM 4456 N N . ASP E 1 32 ? 32.525 19.366 -2.883 1.00 22.35 32 ASP E N 1
ATOM 4457 C CA . ASP E 1 32 ? 31.464 18.601 -2.227 1.00 22.63 32 ASP E CA 1
ATOM 4458 C C . ASP E 1 32 ? 31.999 17.999 -0.922 1.00 23.95 32 ASP E C 1
ATOM 4459 O O . ASP E 1 32 ? 33.171 18.175 -0.584 1.00 24.48 32 ASP E O 1
ATOM 4464 N N . SER E 1 33 ? 31.129 17.286 -0.224 1.00 24.76 33 SER E N 1
ATOM 4465 C CA . SER E 1 33 ? 31.485 16.692 1.082 1.00 25.49 33 SER E CA 1
ATOM 4466 C C . SER E 1 33 ? 32.454 15.542 1.000 1.00 25.80 33 SER E C 1
ATOM 4467 O O . SER E 1 33 ? 32.922 15.041 2.025 1.00 26.64 33 SER E O 1
ATOM 4470 N N . PHE E 1 34 ? 32.723 15.074 -0.207 1.00 25.25 34 PHE E N 1
ATOM 4471 C CA . PHE E 1 34 ? 33.541 13.878 -0.384 1.00 25.26 34 PHE E CA 1
ATOM 4472 C C . PHE E 1 34 ? 34.904 14.249 -0.992 1.00 25.20 34 PHE E C 1
ATOM 4473 O O . PHE E 1 34 ? 35.644 13.369 -1.464 1.00 27.40 34 PHE E O 1
ATOM 4481 N N . GLY E 1 35 ? 35.217 15.542 -0.996 1.00 23.94 35 GLY E N 1
ATOM 4482 C CA . GLY E 1 35 ? 36.489 16.036 -1.464 1.00 22.74 35 GLY E CA 1
ATOM 4483 C C . GLY E 1 35 ? 36.573 16.233 -2.971 1.00 22.19 35 GLY E C 1
ATOM 4484 O O . GLY E 1 35 ? 37.669 16.478 -3.500 1.00 22.34 35 GLY E O 1
ATOM 4485 N N A ASN E 1 36 ? 35.452 16.106 -3.681 0.50 22.02 36 ASN E N 1
ATOM 4486 N N B ASN E 1 36 ? 35.436 16.134 -3.654 0.50 21.78 36 ASN E N 1
ATOM 4487 C CA A ASN E 1 36 ? 35.508 16.318 -5.135 0.50 21.37 36 ASN E CA 1
ATOM 4488 C CA B ASN E 1 36 ? 35.430 16.379 -5.096 0.50 21.01 36 ASN E CA 1
ATOM 4489 C C A ASN E 1 36 ? 35.307 17.770 -5.521 0.50 20.65 36 ASN E C 1
ATOM 4490 C C B ASN E 1 36 ? 35.449 17.865 -5.387 0.50 20.62 36 ASN E C 1
ATOM 4491 O O A ASN E 1 36 ? 34.415 18.451 -5.002 0.50 19.97 36 ASN E O 1
ATOM 4492 O O B ASN E 1 36 ? 34.889 18.677 -4.645 0.50 21.01 36 ASN E O 1
ATOM 4501 N N . VAL E 1 37 ? 36.138 18.216 -6.463 1.00 20.38 37 VAL E N 1
ATOM 4502 C CA . VAL E 1 37 ? 36.090 19.559 -7.012 1.00 19.90 37 VAL E CA 1
ATOM 4503 C C . VAL E 1 37 ? 35.573 19.471 -8.463 1.00 19.78 37 VAL E C 1
ATOM 4504 O O . VAL E 1 37 ? 36.041 18.655 -9.296 1.00 20.35 37 VAL E O 1
ATOM 4508 N N A SER E 1 38 ? 34.580 20.294 -8.743 0.50 19.65 38 SER E N 1
ATOM 4509 N N B SER E 1 38 ? 34.570 20.295 -8.749 0.50 19.74 38 SER E N 1
ATOM 4510 C CA A SER E 1 38 ? 34.152 20.509 -10.105 0.50 19.26 38 SER E CA 1
ATOM 4511 C CA B SER E 1 38 ? 34.035 20.462 -10.099 0.50 19.50 38 SER E CA 1
ATOM 4512 C C A SER E 1 38 ? 34.230 21.998 -10.379 0.50 19.44 38 SER E C 1
ATOM 4513 C C B SER E 1 38 ? 33.935 21.962 -10.383 0.50 19.63 38 SER E C 1
ATOM 4514 O O A SER E 1 38 ? 34.458 22.819 -9.479 0.50 18.44 38 SER E O 1
ATOM 4515 O O B SER E 1 38 ? 33.729 22.759 -9.470 0.50 19.63 38 SER E O 1
ATOM 4520 N N . GLY E 1 39 ? 34.088 22.364 -11.641 1.00 18.97 39 GLY E N 1
ATOM 4521 C CA . GLY E 1 39 ? 34.064 23.763 -11.933 1.00 20.59 39 GLY E CA 1
ATOM 4522 C C . GLY E 1 39 ? 34.233 24.078 -13.380 1.00 20.19 39 GLY E C 1
ATOM 4523 O O . GLY E 1 39 ? 34.184 23.180 -14.242 1.00 19.96 39 GLY E O 1
ATOM 4524 N N . GLN E 1 40 ? 34.438 25.365 -13.623 1.00 20.86 40 GLN E N 1
ATOM 4525 C CA . GLN E 1 40 ? 34.694 25.894 -14.964 1.00 20.62 40 GLN E CA 1
ATOM 4526 C C . GLN E 1 40 ? 35.800 26.918 -14.873 1.00 21.58 40 GLN E C 1
ATOM 4527 O O . GLN E 1 40 ? 35.795 27.752 -13.973 1.00 22.19 40 GLN E O 1
ATOM 4533 N N . TYR E 1 41 ? 36.755 26.846 -15.795 1.00 20.61 41 TYR E N 1
ATOM 4534 C CA . TYR E 1 41 ? 37.878 27.779 -15.819 1.00 20.30 41 TYR E CA 1
ATOM 4535 C C . TYR E 1 41 ? 37.781 28.681 -17.047 1.00 21.62 41 TYR E C 1
ATOM 4536 O O . TYR E 1 41 ? 37.454 28.169 -18.082 1.00 19.72 41 TYR E O 1
ATOM 4545 N N . VAL E 1 42 ? 38.036 29.981 -16.900 1.00 21.51 42 VAL E N 1
ATOM 4546 C CA . VAL E 1 42 ? 38.085 30.903 -18.018 1.00 21.88 42 VAL E CA 1
ATOM 4547 C C . VAL E 1 42 ? 39.494 31.486 -18.128 1.00 22.94 42 VAL E C 1
ATOM 4548 O O . VAL E 1 42 ? 39.953 32.226 -17.246 1.00 24.49 42 VAL E O 1
ATOM 4552 N N . ASN E 1 43 ? 40.167 31.112 -19.209 1.00 23.13 43 ASN E N 1
ATOM 4553 C CA . ASN E 1 43 ? 41.532 31.528 -19.444 1.00 23.54 43 ASN E CA 1
ATOM 4554 C C . ASN E 1 43 ? 41.618 32.933 -20.055 1.00 25.15 43 ASN E C 1
ATOM 4555 O O . ASN E 1 43 ? 40.931 33.252 -21.058 1.00 25.63 43 ASN E O 1
ATOM 4560 N N . ARG E 1 44 ? 42.463 33.777 -19.452 1.00 26.07 44 ARG E N 1
ATOM 4561 C CA . ARG E 1 44 ? 42.755 35.111 -20.018 1.00 26.63 44 ARG E CA 1
ATOM 4562 C C . ARG E 1 44 ? 44.243 35.439 -19.994 1.00 27.62 44 ARG E C 1
ATOM 4563 O O . ARG E 1 44 ? 44.609 36.619 -20.000 1.00 28.42 44 ARG E O 1
ATOM 4571 N N . ALA E 1 45 ? 45.089 34.417 -19.977 1.00 28.27 45 ALA E N 1
ATOM 4572 C CA . ALA E 1 45 ? 46.542 34.601 -20.023 1.00 30.23 45 ALA E CA 1
ATOM 4573 C C . ALA E 1 45 ? 47.001 35.121 -21.391 1.00 31.57 45 ALA E C 1
ATOM 4574 O O . ALA E 1 45 ? 46.685 34.527 -22.421 1.00 31.63 45 ALA E O 1
ATOM 4576 N N . GLN E 1 46 ? 47.763 36.213 -21.402 1.00 33.47 46 GLN E N 1
ATOM 4577 C CA . GLN E 1 46 ? 48.157 36.858 -22.683 1.00 35.57 46 GLN E CA 1
ATOM 4578 C C . GLN E 1 46 ? 48.860 35.945 -23.657 1.00 35.09 46 GLN E C 1
ATOM 4579 O O . GLN E 1 46 ? 49.718 35.146 -23.279 1.00 36.09 46 GLN E O 1
ATOM 4585 N N . GLY E 1 47 ? 48.496 36.080 -24.928 1.00 35.18 47 GLY E N 1
ATOM 4586 C CA . GLY E 1 47 ? 49.148 35.341 -25.980 1.00 34.33 47 GLY E CA 1
ATOM 4587 C C . GLY E 1 47 ? 48.731 33.893 -26.126 1.00 33.77 47 GLY E C 1
ATOM 4588 O O . GLY E 1 47 ? 49.270 33.186 -26.973 1.00 34.47 47 GLY E O 1
ATOM 4589 N N . THR E 1 48 ? 47.772 33.439 -25.312 1.00 32.74 48 THR E N 1
ATOM 4590 C CA . THR E 1 48 ? 47.317 32.051 -25.374 1.00 30.93 48 THR E CA 1
ATOM 4591 C C . THR E 1 48 ? 46.041 31.903 -26.194 1.00 29.79 48 THR E C 1
ATOM 4592 O O . THR E 1 48 ? 45.287 32.874 -26.363 1.00 29.55 48 THR E O 1
ATOM 4596 N N . GLY E 1 49 ? 45.820 30.686 -26.703 1.00 29.02 49 GLY E N 1
ATOM 4597 C CA . GLY E 1 49 ? 44.541 30.310 -27.320 1.00 27.61 49 GLY E CA 1
ATOM 4598 C C . GLY E 1 49 ? 43.552 29.970 -26.210 1.00 27.13 49 GLY E C 1
ATOM 4599 O O . GLY E 1 49 ? 43.888 30.109 -25.052 1.00 27.87 49 GLY E O 1
ATOM 4600 N N . CYS E 1 50 ? 42.342 29.540 -26.563 1.00 26.01 50 CYS E N 1
ATOM 4601 C CA . CYS E 1 50 ? 41.326 29.098 -25.564 1.00 25.62 50 CYS E CA 1
ATOM 4602 C C . CYS E 1 50 ? 41.073 30.146 -24.475 1.00 26.15 50 CYS E C 1
ATOM 4603 O O . CYS E 1 50 ? 41.055 29.828 -23.281 1.00 25.34 50 CYS E O 1
ATOM 4606 N N . GLN E 1 51 ? 40.882 31.392 -24.907 1.00 25.80 51 GLN E N 1
ATOM 4607 C CA . GLN E 1 51 ? 40.542 32.498 -24.029 1.00 25.75 51 GLN E CA 1
ATOM 4608 C C . GLN E 1 51 ? 39.062 32.811 -24.028 1.00 25.48 51 GLN E C 1
ATOM 4609 O O . GLN E 1 51 ? 38.380 32.566 -25.011 1.00 25.11 51 GLN E O 1
ATOM 4615 N N . ASN E 1 52 ? 38.567 33.315 -22.896 1.00 24.82 52 ASN E N 1
ATOM 4616 C CA . ASN E 1 52 ? 37.215 33.879 -22.755 1.00 25.80 52 ASN E CA 1
ATOM 4617 C C . ASN E 1 52 ? 36.049 32.925 -23.008 1.00 24.64 52 ASN E C 1
ATOM 4618 O O . ASN E 1 52 ? 34.965 33.359 -23.413 1.00 25.73 52 ASN E O 1
ATOM 4623 N N . SER E 1 53 ? 36.247 31.627 -22.794 1.00 24.08 53 SER E N 1
ATOM 4624 C CA . SER E 1 53 ? 35.131 30.678 -22.828 1.00 22.92 53 SER E CA 1
ATOM 4625 C C . SER E 1 53 ? 35.384 29.686 -21.714 1.00 21.27 53 SER E C 1
ATOM 4626 O O . SER E 1 53 ? 36.557 29.470 -21.349 1.00 20.59 53 SER E O 1
ATOM 4629 N N . PRO E 1 54 ? 34.307 29.110 -21.153 1.00 20.73 54 PRO E N 1
ATOM 4630 C CA . PRO E 1 54 ? 34.518 28.201 -20.027 1.00 20.25 54 PRO E CA 1
ATOM 4631 C C . PRO E 1 54 ? 35.001 26.799 -20.409 1.00 19.69 54 PRO E C 1
ATOM 4632 O O . PRO E 1 54 ? 34.424 26.160 -21.300 1.00 19.99 54 PRO E O 1
ATOM 4636 N N . TYR E 1 55 ? 36.025 26.319 -19.683 1.00 18.14 55 TYR E N 1
ATOM 4637 C CA . TYR E 1 55 ? 36.541 24.953 -19.800 1.00 18.83 55 TYR E CA 1
ATOM 4638 C C . TYR E 1 55 ? 36.253 24.162 -18.513 1.00 18.92 55 TYR E C 1
ATOM 4639 O O . TYR E 1 55 ? 36.455 24.692 -17.411 1.00 20.23 55 TYR E O 1
ATOM 4648 N N . PRO E 1 56 ? 35.751 22.924 -18.642 1.00 19.11 56 PRO E N 1
ATOM 4649 C CA . PRO E 1 56 ? 35.497 22.115 -17.446 1.00 19.78 56 PRO E CA 1
ATOM 4650 C C . PRO E 1 56 ? 36.737 21.936 -16.580 1.00 18.74 56 PRO E C 1
ATOM 4651 O O . PRO E 1 56 ? 37.838 21.732 -17.081 1.00 19.05 56 PRO E O 1
ATOM 4655 N N . LEU E 1 57 ? 36.579 21.990 -15.260 1.00 18.73 57 LEU E N 1
ATOM 4656 C CA . LEU 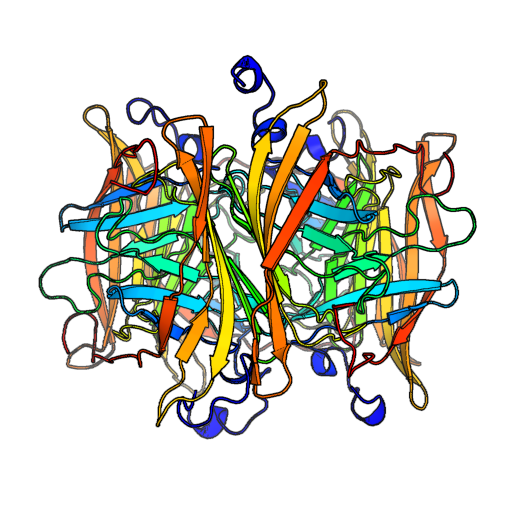E 1 57 ? 37.697 21.656 -14.459 1.00 19.43 57 LEU E CA 1
ATOM 4657 C C . LEU E 1 57 ? 37.242 20.625 -13.445 1.00 19.20 57 LEU E C 1
ATOM 4658 O O . LEU E 1 57 ? 36.052 20.572 -13.064 1.00 18.37 57 LEU E O 1
ATOM 4663 N N . THR E 1 58 ? 38.196 19.785 -13.058 1.00 18.87 58 THR E N 1
ATOM 4664 C CA . THR E 1 58 ? 37.888 18.739 -12.085 1.00 18.83 58 THR E CA 1
ATOM 4665 C C . THR E 1 58 ? 39.048 18.518 -11.112 1.00 19.24 58 THR E C 1
ATOM 4666 O O . THR E 1 58 ? 40.196 18.742 -11.472 1.00 20.59 58 THR E O 1
ATOM 4670 N N . GLY E 1 59 ? 38.784 18.115 -9.862 1.00 18.33 59 GLY E N 1
ATOM 4671 C CA . GLY E 1 59 ? 39.904 18.020 -8.917 1.00 18.91 59 GLY E CA 1
ATOM 4672 C C . GLY E 1 59 ? 39.510 17.343 -7.625 1.00 19.28 59 GLY E C 1
ATOM 4673 O O . GLY E 1 59 ? 38.382 16.813 -7.504 1.00 18.57 59 GLY E O 1
ATOM 4674 N N . ARG E 1 60 ? 40.430 17.382 -6.647 1.00 18.27 60 ARG E N 1
ATOM 4675 C CA . ARG E 1 60 ? 40.244 16.783 -5.312 1.00 19.03 60 ARG E CA 1
ATOM 4676 C C . ARG E 1 60 ? 40.865 17.725 -4.336 1.00 19.44 60 ARG E C 1
ATOM 4677 O O . ARG E 1 60 ? 41.856 18.404 -4.652 1.00 21.35 60 ARG E O 1
ATOM 4685 N N . VAL E 1 61 ? 40.272 17.759 -3.134 1.00 18.57 61 VAL E N 1
ATOM 4686 C CA . VAL E 1 61 ? 40.829 18.501 -1.997 1.00 19.50 61 VAL E CA 1
ATOM 4687 C C . VAL E 1 61 ? 41.074 17.514 -0.875 1.00 20.58 61 VAL E C 1
ATOM 4688 O O . VAL E 1 61 ? 40.391 16.484 -0.762 1.00 20.92 61 VAL E O 1
ATOM 4692 N N . ASN E 1 62 ? 42.090 17.823 -0.081 1.00 19.65 62 ASN E N 1
ATOM 4693 C CA . ASN E 1 62 ? 42.330 17.097 1.160 1.00 20.21 62 ASN E CA 1
ATOM 4694 C C . ASN E 1 62 ? 42.864 18.135 2.171 1.00 20.87 62 ASN E C 1
ATOM 4695 O O . ASN E 1 62 ? 43.985 18.616 2.022 1.00 20.34 62 ASN E O 1
ATOM 4700 N N . GLY E 1 63 ? 42.057 18.510 3.161 1.00 22.51 63 GLY E N 1
ATOM 4701 C CA . GLY E 1 63 ? 42.539 19.508 4.120 1.00 23.75 63 GLY E CA 1
ATOM 4702 C C . GLY E 1 63 ? 42.711 20.853 3.427 1.00 24.29 63 GLY E C 1
ATOM 4703 O O . GLY E 1 63 ? 41.762 21.324 2.810 1.00 24.99 63 GLY E O 1
ATOM 4704 N N . THR E 1 64 ? 43.883 21.492 3.547 1.00 24.51 64 THR E N 1
ATOM 4705 C CA . THR E 1 64 ? 44.109 22.746 2.815 1.00 25.58 64 THR E CA 1
ATOM 4706 C C . THR E 1 64 ? 44.737 22.520 1.485 1.00 23.03 64 THR E C 1
ATOM 4707 O O . THR E 1 64 ? 45.152 23.485 0.880 1.00 23.91 64 THR E O 1
ATOM 4711 N N . PHE E 1 65 ? 44.866 21.262 1.078 1.00 21.97 65 PHE E N 1
ATOM 4712 C CA . PHE E 1 65 ? 45.521 20.915 -0.200 1.00 19.43 65 PHE E CA 1
ATOM 4713 C C . PHE E 1 65 ? 44.549 20.614 -1.326 1.00 19.68 65 PHE E C 1
ATOM 4714 O O . PHE E 1 65 ? 43.451 20.113 -1.131 1.00 18.35 65 PHE E O 1
ATOM 4722 N N . ILE E 1 66 ? 44.989 20.965 -2.516 1.00 18.96 66 ILE E N 1
ATOM 4723 C CA . ILE E 1 66 ? 44.110 20.884 -3.691 1.00 19.55 66 ILE E CA 1
ATOM 4724 C C . ILE E 1 66 ? 44.906 20.495 -4.942 1.00 19.59 66 ILE E C 1
ATOM 4725 O O . ILE E 1 66 ? 46.050 20.915 -5.105 1.00 20.82 66 ILE E O 1
ATOM 4730 N N . ALA E 1 67 ? 44.286 19.710 -5.828 1.00 18.83 67 ALA E N 1
ATOM 4731 C CA . ALA E 1 67 ? 44.846 19.457 -7.169 1.00 17.74 67 ALA E CA 1
ATOM 4732 C C . ALA E 1 67 ? 43.660 19.493 -8.113 1.00 19.52 67 ALA E C 1
ATOM 4733 O O . ALA E 1 67 ? 42.627 18.886 -7.809 1.00 20.54 67 ALA E O 1
ATOM 4735 N N . PHE E 1 68 ? 43.805 20.206 -9.238 1.00 18.80 68 PHE E N 1
ATOM 4736 C CA . PHE E 1 68 ? 42.728 20.305 -10.216 1.00 18.72 68 PHE E CA 1
ATOM 4737 C C . PHE E 1 68 ? 43.280 20.284 -11.635 1.00 18.13 68 PHE E C 1
ATOM 4738 O O . PHE E 1 68 ? 44.443 20.597 -11.852 1.00 19.41 68 PHE E O 1
ATOM 4746 N N . SER E 1 69 ? 42.427 19.907 -12.571 1.00 18.61 69 SER E N 1
ATOM 4747 C CA . SER E 1 69 ? 42.856 19.622 -13.927 1.00 18.79 69 SER E CA 1
ATOM 4748 C C . SER E 1 69 ? 41.904 20.240 -14.950 1.00 19.52 69 SER E C 1
ATOM 4749 O O . SER E 1 69 ? 40.696 20.285 -14.710 1.00 19.04 69 SER E O 1
ATOM 4752 N N . VAL E 1 70 ? 42.483 20.758 -16.054 1.00 19.51 70 VAL E N 1
ATOM 4753 C CA . VAL E 1 70 ? 41.710 21.273 -17.208 1.00 19.53 70 VAL E CA 1
ATOM 4754 C C . VAL E 1 70 ? 42.240 20.717 -18.519 1.00 19.93 70 VAL E C 1
ATOM 4755 O O . VAL E 1 70 ? 43.443 20.708 -18.741 1.00 20.91 70 VAL E O 1
ATOM 4759 N N . GLY E 1 71 ? 41.338 20.235 -19.366 1.00 18.97 71 GLY E N 1
ATOM 4760 C CA . GLY E 1 71 ? 41.751 19.860 -20.724 1.00 19.19 71 GLY E CA 1
ATOM 4761 C C . GLY E 1 71 ? 41.248 21.010 -21.582 1.00 20.29 71 GLY E C 1
ATOM 4762 O O . GLY E 1 71 ? 40.193 21.567 -21.319 1.00 21.91 71 GLY E O 1
ATOM 4763 N N . TRP E 1 72 ? 42.012 21.376 -22.616 1.00 20.39 72 TRP E N 1
ATOM 4764 C CA . TRP E 1 72 ? 41.726 22.607 -23.378 1.00 20.24 72 TRP E CA 1
ATOM 4765 C C . TRP E 1 72 ? 40.869 22.419 -24.614 1.00 20.51 72 TRP E C 1
ATOM 4766 O O . TRP E 1 72 ? 41.158 22.979 -25.685 1.00 20.73 72 TRP E O 1
ATOM 4777 N N . ASN E 1 73 ? 39.808 21.636 -24.482 1.00 20.46 73 ASN E N 1
ATOM 4778 C CA . ASN E 1 73 ? 38.768 21.568 -25.517 1.00 21.68 73 ASN E CA 1
ATOM 4779 C C . ASN E 1 73 ? 37.387 21.663 -24.868 1.00 22.56 73 ASN E C 1
ATOM 4780 O O . ASN E 1 73 ? 37.080 20.884 -23.942 1.00 23.37 73 ASN E O 1
ATOM 4785 N N . ASN E 1 74 ? 36.574 22.605 -25.357 1.00 21.90 74 ASN E N 1
ATOM 4786 C CA . ASN E 1 74 ? 35.203 22.763 -24.877 1.00 22.74 74 ASN E CA 1
ATOM 4787 C C . ASN E 1 74 ? 34.168 22.820 -26.010 1.00 23.30 74 ASN E C 1
ATOM 4788 O O . ASN E 1 74 ? 33.021 23.170 -25.764 1.00 24.43 74 ASN E O 1
ATOM 4793 N N . SER E 1 75 ? 34.581 22.477 -27.244 1.00 22.70 75 SER E N 1
ATOM 4794 C CA . SER E 1 75 ? 33.719 22.554 -28.448 1.00 23.63 75 SER E CA 1
ATOM 4795 C C . SER E 1 75 ? 33.609 23.955 -29.073 1.00 22.96 75 SER E C 1
ATOM 4796 O O . SER E 1 75 ? 33.118 24.094 -30.185 1.00 23.06 75 SER E O 1
ATOM 4799 N N . THR E 1 76 ? 34.034 24.997 -28.341 1.00 22.85 76 THR E N 1
ATOM 4800 C CA . THR E 1 76 ? 34.151 26.353 -28.898 1.00 22.01 76 THR E CA 1
ATOM 4801 C C . THR E 1 76 ? 35.552 26.541 -29.462 1.00 22.90 76 THR E C 1
ATOM 4802 O O . THR E 1 76 ? 35.711 27.063 -30.575 1.00 21.58 76 THR E O 1
ATOM 4806 N N . GLU E 1 77 ? 36.553 26.117 -28.694 1.00 22.91 77 GLU E N 1
ATOM 4807 C CA . GLU E 1 77 ? 37.942 26.212 -29.123 1.00 23.72 77 GLU E CA 1
ATOM 4808 C C . GLU E 1 77 ? 38.749 25.085 -28.493 1.00 23.73 77 GLU E C 1
ATOM 4809 O O . GLU E 1 77 ? 38.610 24.776 -27.294 1.00 23.71 77 GLU E O 1
ATOM 4815 N N . ASN E 1 78 ? 39.579 24.463 -29.339 1.00 23.26 78 ASN E N 1
ATOM 4816 C CA . ASN E 1 78 ? 40.373 23.313 -28.982 1.00 23.75 78 ASN E CA 1
ATOM 4817 C C . ASN E 1 78 ? 41.845 23.625 -29.114 1.00 24.28 78 ASN E C 1
ATOM 4818 O O . ASN E 1 78 ? 42.330 23.841 -30.217 1.00 25.48 78 ASN E O 1
ATOM 4823 N N . CYS E 1 79 ? 42.552 23.650 -27.978 1.00 24.46 79 CYS E N 1
ATOM 4824 C CA . CYS E 1 79 ? 43.973 23.939 -27.992 1.00 24.53 79 CYS E CA 1
ATOM 4825 C C . CYS E 1 79 ? 44.838 22.693 -27.796 1.00 23.81 79 CYS E C 1
ATOM 4826 O O . CYS E 1 79 ? 46.032 22.815 -27.558 1.00 24.62 79 CYS E O 1
ATOM 4829 N N A ASN E 1 80 ? 44.221 21.514 -27.826 0.50 23.25 80 ASN E N 1
ATOM 4830 N N B ASN E 1 80 ? 44.263 21.499 -27.926 0.50 23.59 80 ASN E N 1
ATOM 4831 C CA A ASN E 1 80 ? 44.975 20.264 -27.845 0.50 22.78 80 ASN E CA 1
ATOM 4832 C CA B ASN E 1 80 ? 45.078 20.285 -27.874 0.50 23.35 80 ASN E CA 1
ATOM 4833 C C A ASN E 1 80 ? 46.042 20.155 -26.738 0.50 22.88 80 ASN E C 1
ATOM 4834 C C B ASN E 1 80 ? 46.129 20.353 -26.747 0.50 23.14 80 ASN E C 1
ATOM 4835 O O A ASN E 1 80 ? 47.172 19.725 -26.988 0.50 22.54 80 ASN E O 1
ATOM 4836 O O B ASN E 1 80 ? 47.341 20.278 -26.981 0.50 22.28 80 ASN E O 1
ATOM 4845 N N . SER E 1 81 ? 45.663 20.547 -25.512 1.00 22.77 81 SER E N 1
ATOM 4846 C CA . SER E 1 81 ? 46.606 20.698 -24.386 1.00 22.60 81 SER E CA 1
ATOM 4847 C C . SER E 1 81 ? 45.919 20.326 -23.093 1.00 21.77 81 SER E C 1
ATOM 4848 O O . SER E 1 81 ? 44.701 20.218 -23.076 1.00 21.51 81 SER E O 1
ATOM 4851 N N . ALA E 1 82 ? 46.695 20.197 -22.014 1.00 21.24 82 ALA E N 1
ATOM 4852 C CA . ALA E 1 82 ? 46.096 20.018 -20.679 1.00 21.92 82 ALA E CA 1
ATOM 4853 C C . ALA E 1 82 ? 46.944 20.676 -19.607 1.00 22.03 82 ALA E C 1
ATOM 4854 O O . ALA E 1 82 ? 48.169 20.679 -19.695 1.00 22.99 82 ALA E O 1
ATOM 4856 N N . THR E 1 83 ? 46.287 21.195 -18.576 1.00 21.04 83 THR E N 1
ATOM 4857 C CA . THR E 1 83 ? 47.011 21.793 -17.483 1.00 21.14 83 THR E CA 1
ATOM 4858 C C . THR E 1 83 ? 46.588 21.154 -16.145 1.00 20.78 83 THR E C 1
ATOM 4859 O O . THR E 1 83 ? 45.381 20.948 -15.893 1.00 21.31 83 THR E O 1
ATOM 4863 N N . GLY E 1 84 ? 47.584 20.826 -15.303 1.00 20.13 84 GLY E N 1
ATOM 4864 C CA . GLY E 1 84 ? 47.324 20.389 -13.910 1.00 20.39 84 GLY E CA 1
ATOM 4865 C C . GLY E 1 84 ? 47.872 21.411 -12.942 1.00 20.12 84 GLY E C 1
ATOM 4866 O O . GLY E 1 84 ? 48.996 21.845 -13.072 1.00 20.91 84 GLY E O 1
ATOM 4867 N N . TRP E 1 85 ? 47.041 21.843 -12.013 1.00 19.97 85 TRP E N 1
ATOM 4868 C CA . TRP E 1 85 ? 47.461 22.714 -10.909 1.00 19.44 85 TRP E CA 1
ATOM 4869 C C . TRP E 1 85 ? 47.463 21.899 -9.590 1.00 19.84 85 TRP E C 1
ATOM 4870 O O . TRP E 1 85 ? 46.564 21.074 -9.336 1.00 19.77 85 TRP E O 1
ATOM 4881 N N . THR E 1 86 ? 48.437 22.177 -8.732 1.00 20.71 86 THR E N 1
ATOM 4882 C CA . THR E 1 86 ? 48.520 21.508 -7.439 1.00 21.22 86 THR E CA 1
ATOM 4883 C C . THR E 1 86 ? 48.980 22.555 -6.413 1.00 20.37 86 THR E C 1
ATOM 4884 O O . THR E 1 86 ? 49.876 23.336 -6.699 1.00 20.78 86 THR E O 1
ATOM 4888 N N . GLY E 1 87 ? 48.391 22.580 -5.208 1.00 19.62 87 GLY E N 1
ATOM 4889 C CA . GLY E 1 87 ? 48.833 23.578 -4.236 1.00 20.14 87 GLY E CA 1
ATOM 4890 C C . GLY E 1 87 ? 47.968 23.583 -3.024 1.00 19.59 87 GLY E C 1
ATOM 4891 O O . GLY E 1 87 ? 47.462 22.539 -2.589 1.00 19.76 87 GLY E O 1
ATOM 4892 N N . TYR E 1 88 ? 47.790 24.764 -2.451 1.00 20.52 88 TYR E N 1
ATOM 4893 C CA . TYR E 1 88 ? 47.205 24.823 -1.119 1.00 21.75 88 TYR E CA 1
ATOM 4894 C C . TYR E 1 88 ? 46.574 26.169 -0.928 1.00 22.58 88 TYR E C 1
ATOM 4895 O O . TYR E 1 88 ? 46.996 27.144 -1.528 1.00 22.25 88 TYR E O 1
ATOM 4904 N N . ALA E 1 89 ? 45.565 26.207 -0.083 1.00 24.19 89 ALA E N 1
ATOM 4905 C CA . ALA E 1 89 ? 44.950 27.450 0.317 1.00 26.28 89 ALA E CA 1
ATOM 4906 C C . ALA E 1 89 ? 45.674 27.998 1.549 1.00 27.77 89 ALA E C 1
ATOM 4907 O O . ALA E 1 89 ? 46.179 27.233 2.380 1.00 28.49 89 ALA E O 1
ATOM 4909 N N . GLN E 1 90 ? 45.712 29.323 1.655 1.00 29.06 90 GLN E N 1
ATOM 4910 C CA . GLN E 1 90 ? 46.369 30.009 2.761 1.00 31.45 90 GLN E CA 1
ATOM 4911 C C . GLN E 1 90 ? 45.772 31.396 2.949 1.00 32.84 90 GLN E C 1
ATOM 4912 O O . GLN E 1 90 ? 45.162 31.955 2.030 1.00 32.03 90 GLN E O 1
ATOM 4918 N N . VAL E 1 91 ? 45.935 31.929 4.156 1.00 35.79 91 VAL E N 1
ATOM 4919 C CA . VAL E 1 91 ? 45.516 33.295 4.475 1.00 38.22 91 VAL E CA 1
ATOM 4920 C C . VAL E 1 91 ? 46.320 34.377 3.736 1.00 39.16 91 VAL E C 1
ATOM 4921 O O . VAL E 1 91 ? 47.546 34.290 3.562 1.00 39.69 91 VAL E O 1
ATOM 4925 N N . ASN E 1 92 ? 45.599 35.396 3.291 1.00 39.74 92 ASN E N 1
ATOM 4926 C CA . ASN E 1 92 ? 46.195 36.513 2.594 1.00 40.53 92 ASN E CA 1
ATOM 4927 C C . ASN E 1 92 ? 45.486 37.751 3.121 1.00 41.01 92 ASN E C 1
ATOM 4928 O O . ASN E 1 92 ? 44.456 38.165 2.577 1.00 40.80 92 ASN E O 1
ATOM 4933 N N . GLY E 1 93 ? 46.024 38.311 4.203 1.00 41.54 93 GLY E N 1
ATOM 4934 C CA . GLY E 1 93 ? 45.375 39.415 4.924 1.00 41.87 93 GLY E CA 1
ATOM 4935 C C . GLY E 1 93 ? 44.198 38.853 5.682 1.00 42.18 93 GLY E C 1
ATOM 4936 O O . GLY E 1 93 ? 44.365 38.080 6.634 1.00 42.41 93 GLY E O 1
ATOM 4937 N N . ASN E 1 94 ? 43.008 39.240 5.231 1.00 42.66 94 ASN E N 1
ATOM 4938 C CA . ASN E 1 94 ? 41.724 38.682 5.690 1.00 43.08 94 ASN E CA 1
ATOM 4939 C C . ASN E 1 94 ? 41.084 37.783 4.595 1.00 42.21 94 ASN E C 1
ATOM 4940 O O . ASN E 1 94 ? 40.072 37.131 4.851 1.00 43.37 94 ASN E O 1
ATOM 4945 N N . ASN E 1 95 ? 41.658 37.804 3.382 1.00 40.77 95 ASN E N 1
ATOM 4946 C CA . ASN E 1 95 ? 41.222 37.006 2.208 1.00 38.56 95 ASN E CA 1
ATOM 4947 C C . ASN E 1 95 ? 41.853 35.600 2.291 1.00 36.91 95 ASN E C 1
ATOM 4948 O O . ASN E 1 95 ? 42.768 35.347 3.090 1.00 37.57 95 ASN E O 1
ATOM 4953 N N A THR E 1 96 ? 41.312 34.674 1.509 0.50 35.63 96 THR E N 1
ATOM 4954 N N B THR E 1 96 ? 41.357 34.702 1.453 0.50 35.55 96 THR E N 1
ATOM 4955 C CA A THR E 1 96 ? 41.933 33.370 1.297 0.50 33.71 96 THR E CA 1
ATOM 4956 C CA B THR E 1 96 ? 41.911 33.371 1.306 0.50 33.57 96 THR E CA 1
ATOM 4957 C C A THR E 1 96 ? 42.485 33.341 -0.108 0.50 32.47 96 THR E C 1
ATOM 4958 C C B THR E 1 96 ? 42.452 33.278 -0.109 0.50 32.39 96 THR E C 1
ATOM 4959 O O A THR E 1 96 ? 41.853 33.840 -1.034 0.50 32.23 96 THR E O 1
ATOM 4960 O O B THR E 1 96 ? 41.777 33.687 -1.049 0.50 32.24 96 THR E O 1
ATOM 4967 N N . GLU E 1 97 ? 43.681 32.784 -0.253 1.00 30.75 97 GLU E N 1
ATOM 4968 C CA . GLU E 1 97 ? 44.272 32.580 -1.556 1.00 29.26 97 GLU E CA 1
ATOM 4969 C C . GLU E 1 97 ? 44.635 31.119 -1.750 1.00 27.87 97 GLU E C 1
ATOM 4970 O O . GLU E 1 97 ? 44.798 30.382 -0.776 1.00 26.89 97 GLU E O 1
ATOM 4976 N N . ILE E 1 98 ? 44.688 30.707 -3.016 1.00 25.57 98 ILE E N 1
ATOM 4977 C CA . ILE E 1 98 ? 45.154 29.378 -3.380 1.00 24.59 98 ILE E CA 1
ATOM 4978 C C . ILE E 1 98 ? 46.457 29.492 -4.149 1.00 24.31 98 ILE E C 1
ATOM 4979 O O . ILE E 1 98 ? 46.490 30.025 -5.267 1.00 24.48 98 ILE E O 1
ATOM 4984 N N . VAL E 1 99 ? 47.533 29.005 -3.551 1.00 23.15 99 VAL E N 1
ATOM 4985 C CA . VAL E 1 99 ? 48.867 29.064 -4.173 1.00 23.71 99 VAL E CA 1
ATOM 4986 C C . VAL E 1 99 ? 49.070 27.758 -4.932 1.00 23.68 99 VAL E C 1
ATOM 4987 O O . VAL E 1 99 ? 48.955 26.677 -4.345 1.00 24.45 99 VAL E O 1
ATOM 4991 N N . THR E 1 100 ? 49.350 27.830 -6.227 1.00 23.61 100 THR E N 1
ATOM 4992 C CA . THR E 1 100 ? 49.506 26.597 -6.975 1.00 22.60 100 THR E CA 1
ATOM 4993 C C . THR E 1 100 ? 50.768 26.603 -7.827 1.00 22.03 100 THR E C 1
ATOM 4994 O O . THR E 1 100 ? 51.296 27.655 -8.166 1.00 23.17 100 THR E O 1
ATOM 4998 N N . SER E 1 101 ? 51.232 25.400 -8.157 1.00 21.76 101 SER E N 1
ATOM 4999 C CA . SER E 1 101 ? 52.229 25.149 -9.173 1.00 22.03 101 SER E CA 1
ATOM 5000 C C . SER E 1 101 ? 51.474 24.438 -10.281 1.00 21.98 101 SER E C 1
ATOM 5001 O O . SER E 1 101 ? 50.626 23.606 -9.984 1.00 21.90 101 SER E O 1
ATOM 5004 N N . TRP E 1 102 ? 51.736 24.771 -11.541 1.00 23.17 102 TRP E N 1
ATOM 5005 C CA . TRP E 1 102 ? 51.045 24.119 -12.633 1.00 22.75 102 TRP E CA 1
ATOM 5006 C C . TRP E 1 102 ? 52.027 23.530 -13.625 1.00 23.16 102 TRP E C 1
ATOM 5007 O O . TRP E 1 102 ? 53.184 23.957 -13.671 1.00 24.53 102 TRP E O 1
ATOM 5018 N N . ASN E 1 103 ? 51.525 22.570 -14.414 1.00 23.17 103 ASN E N 1
ATOM 5019 C CA . ASN E 1 103 ? 52.212 21.999 -15.544 1.00 23.36 103 ASN E CA 1
ATOM 5020 C C . ASN E 1 103 ? 51.228 22.082 -16.694 1.00 23.94 103 ASN E C 1
ATOM 5021 O O . ASN E 1 103 ? 50.021 21.870 -16.489 1.00 23.16 103 ASN E O 1
ATOM 5026 N N . LEU E 1 104 ? 51.761 22.383 -17.893 1.00 23.62 104 LEU E N 1
ATOM 5027 C CA . LEU E 1 104 ? 51.010 22.463 -19.130 1.00 24.12 104 LEU E CA 1
ATOM 5028 C C . LEU E 1 104 ? 51.678 21.505 -20.101 1.00 24.37 104 LEU E C 1
ATOM 5029 O O . LEU E 1 104 ? 52.857 21.662 -20.397 1.00 25.68 104 LEU E O 1
ATOM 5034 N N . ALA E 1 105 ? 50.934 20.495 -20.570 1.00 23.63 105 ALA E N 1
ATOM 5035 C CA . ALA E 1 105 ? 51.437 19.542 -21.551 1.00 23.94 105 ALA E CA 1
ATOM 5036 C C . ALA E 1 105 ? 50.802 19.892 -22.882 1.00 24.49 105 ALA E C 1
ATOM 5037 O O . ALA E 1 105 ? 49.574 20.062 -22.987 1.00 25.10 105 ALA E O 1
ATOM 5039 N N . TYR E 1 106 ? 51.649 20.000 -23.907 1.00 25.61 106 TYR E N 1
ATOM 5040 C CA . TYR E 1 106 ? 51.210 20.486 -25.208 1.00 26.82 106 TYR E CA 1
ATOM 5041 C C . TYR E 1 106 ? 52.137 19.942 -26.299 1.00 28.20 106 TYR E C 1
ATOM 5042 O O . TYR E 1 106 ? 53.205 19.385 -26.013 1.00 26.87 106 TYR E O 1
ATOM 5051 N N . GLU E 1 107 ? 51.703 20.103 -27.550 1.00 29.57 107 GLU E N 1
ATOM 5052 C CA . GLU E 1 107 ? 52.509 19.760 -28.714 1.00 32.17 107 GLU E CA 1
ATOM 5053 C C . GLU E 1 107 ? 53.394 20.943 -29.089 1.00 33.06 107 GLU E C 1
ATOM 5054 O O . GLU E 1 107 ? 52.919 21.976 -29.555 1.00 32.86 107 GLU E O 1
ATOM 5060 N N . GLY E 1 108 ? 54.686 20.798 -28.856 1.00 35.09 108 GLY E N 1
ATOM 5061 C CA . GLY E 1 108 ? 55.640 21.828 -29.260 1.00 37.53 108 GLY E CA 1
ATOM 5062 C C . GLY E 1 108 ? 56.346 21.510 -30.569 1.00 38.98 108 GLY E C 1
ATOM 5063 O O . GLY E 1 108 ? 55.957 20.591 -31.298 1.00 39.05 108 GLY E O 1
ATOM 5064 N N . GLY E 1 109 ? 57.397 22.284 -30.848 1.00 40.71 109 GLY E N 1
ATOM 5065 C CA . GLY E 1 109 ? 58.192 22.173 -32.073 1.00 42.09 109 GLY E CA 1
ATOM 5066 C C . GLY E 1 109 ? 58.612 20.758 -32.407 1.00 42.88 109 GLY E C 1
ATOM 5067 O O . GLY E 1 109 ? 58.338 20.278 -33.506 1.00 43.65 109 GLY E O 1
ATOM 5068 N N . SER E 1 110 ? 59.256 20.081 -31.453 1.00 43.39 110 SER E N 1
ATOM 5069 C CA . SER E 1 110 ? 59.766 18.728 -31.695 1.00 43.56 110 SER E CA 1
ATOM 5070 C C . SER E 1 110 ? 58.992 17.631 -30.955 1.00 43.03 110 SER E C 1
ATOM 5071 O O . SER E 1 110 ? 59.537 16.559 -30.659 1.00 43.45 110 SER E O 1
ATOM 5074 N N . GLY E 1 111 ? 57.715 17.892 -30.677 1.00 41.61 111 GLY E N 1
ATOM 5075 C CA . GLY E 1 111 ? 56.815 16.868 -30.134 1.00 39.70 111 GLY E CA 1
ATOM 5076 C C . GLY E 1 111 ? 56.278 17.304 -28.781 1.00 38.28 111 GLY E C 1
ATOM 5077 O O . GLY E 1 111 ? 56.474 18.460 -28.385 1.00 37.39 111 GLY E O 1
ATOM 5078 N N . PRO E 1 112 ? 55.616 16.382 -28.054 1.00 37.24 112 PRO E N 1
ATOM 5079 C CA . PRO E 1 112 ? 55.011 16.723 -26.761 1.00 35.90 112 PRO E CA 1
ATOM 5080 C C . PRO E 1 112 ? 56.013 17.337 -25.803 1.00 34.78 112 PRO E C 1
ATOM 5081 O O . PRO E 1 112 ? 57.153 16.861 -25.713 1.00 34.54 112 PRO E O 1
ATOM 5085 N N . ALA E 1 113 ? 55.575 18.366 -25.079 1.00 33.08 113 ALA E N 1
ATOM 5086 C CA . ALA E 1 113 ? 56.394 19.046 -24.107 1.00 32.21 113 ALA E CA 1
ATOM 5087 C C . ALA E 1 113 ? 55.580 19.383 -22.859 1.00 31.90 113 ALA E C 1
ATOM 5088 O O . ALA E 1 113 ? 54.349 19.292 -22.863 1.00 30.46 113 ALA E O 1
ATOM 5090 N N . ILE E 1 114 ? 56.277 19.784 -21.802 1.00 32.18 114 ILE E N 1
ATOM 5091 C CA . ILE E 1 114 ? 55.627 20.144 -20.546 1.00 32.59 114 ILE E CA 1
ATOM 5092 C C . ILE E 1 114 ? 56.298 21.415 -20.045 1.00 33.08 114 ILE E C 1
ATOM 5093 O O . ILE E 1 114 ? 57.512 21.432 -19.829 1.00 34.35 114 ILE E O 1
ATOM 5098 N N . GLU E 1 115 ? 55.522 22.488 -19.911 1.00 33.27 115 GLU E N 1
ATOM 5099 C CA . GLU E 1 115 ? 55.983 23.742 -19.323 1.00 33.68 115 GLU E CA 1
ATOM 5100 C C . GLU E 1 115 ? 55.468 23.909 -17.895 1.00 33.38 115 GLU E C 1
ATOM 5101 O O . GLU E 1 115 ? 54.359 23.488 -17.588 1.00 32.70 115 GLU E O 1
ATOM 5107 N N . GLN E 1 116 ? 56.267 24.540 -17.041 1.00 32.71 116 GLN E N 1
ATOM 5108 C CA . GLN E 1 116 ? 55.910 24.696 -15.622 1.00 33.33 116 GLN E CA 1
ATOM 5109 C C . GLN E 1 116 ? 55.622 26.144 -15.258 1.00 32.17 116 GLN E C 1
ATOM 5110 O O . GLN E 1 116 ? 56.201 27.063 -15.841 1.00 32.41 116 GLN E O 1
ATOM 5116 N N . GLY E 1 117 ? 54.766 26.365 -14.266 1.00 30.98 117 GLY E N 1
ATOM 5117 C CA . GLY E 1 117 ? 54.562 27.714 -13.762 1.00 30.51 117 GLY E CA 1
ATOM 5118 C C . GLY E 1 117 ? 53.873 27.754 -12.414 1.00 30.62 117 GLY E C 1
ATOM 5119 O O . GLY E 1 117 ? 53.689 26.720 -11.759 1.00 30.66 117 GLY E O 1
ATOM 5120 N N . GLN E 1 118 ? 53.541 28.964 -11.982 1.00 30.01 118 GLN E N 1
ATOM 5121 C CA . GLN E 1 118 ? 52.896 29.192 -10.703 1.00 29.98 118 GLN E CA 1
ATOM 5122 C C . GLN E 1 118 ? 51.711 30.136 -10.902 1.00 29.14 118 GLN E C 1
ATOM 5123 O O . GLN E 1 118 ? 51.807 31.091 -11.665 1.00 28.95 118 GLN E O 1
ATOM 5129 N N . ASP E 1 119 ? 50.588 29.860 -10.232 1.00 27.47 119 ASP E N 1
ATOM 5130 C CA . ASP E 1 119 ? 49.418 30.721 -10.290 1.00 26.24 119 ASP E CA 1
ATOM 5131 C C . ASP E 1 119 ? 48.978 30.908 -8.869 1.00 25.90 119 ASP E C 1
ATOM 5132 O O . ASP E 1 119 ? 48.983 29.947 -8.095 1.00 26.40 119 ASP E O 1
ATOM 5137 N N . THR E 1 120 ? 48.555 32.115 -8.510 1.00 24.67 120 THR E N 1
ATOM 5138 C CA . THR E 1 120 ? 47.957 32.303 -7.192 1.00 24.71 120 THR E CA 1
ATOM 5139 C C . THR E 1 120 ? 46.563 32.867 -7.397 1.00 24.50 120 THR E C 1
ATOM 5140 O O . THR E 1 120 ? 46.403 33.869 -8.097 1.00 24.44 120 THR E O 1
ATOM 5144 N N . PHE E 1 121 ? 45.553 32.193 -6.842 1.00 24.22 121 PHE E N 1
ATOM 5145 C CA . PHE E 1 121 ? 44.157 32.637 -7.001 1.00 23.91 121 PHE E CA 1
ATOM 5146 C C . PHE E 1 121 ? 43.635 33.324 -5.762 1.00 24.37 121 PHE E C 1
ATOM 5147 O O . PHE E 1 121 ? 43.782 32.825 -4.642 1.00 25.72 121 PHE E O 1
ATOM 5155 N N . GLN E 1 122 ? 42.995 34.458 -5.983 1.00 25.21 122 GLN E N 1
ATOM 5156 C CA . GLN E 1 122 ? 42.343 35.221 -4.922 1.00 25.66 122 GLN E CA 1
ATOM 5157 C C . GLN E 1 122 ? 40.860 34.947 -5.010 1.00 25.53 122 GLN E C 1
ATOM 5158 O O . GLN E 1 122 ? 40.296 34.850 -6.118 1.00 24.84 122 GLN E O 1
ATOM 5164 N N . TYR E 1 123 ? 40.230 34.825 -3.848 1.00 25.27 123 TYR E N 1
ATOM 5165 C CA . TYR E 1 123 ? 38.774 34.689 -3.762 1.00 25.05 123 TYR E CA 1
ATOM 5166 C C . TYR E 1 123 ? 38.059 35.953 -4.256 1.00 24.96 123 TYR E C 1
ATOM 5167 O O . TYR E 1 123 ? 38.526 37.068 -4.031 1.00 25.18 123 TYR E O 1
ATOM 5176 N N A VAL E 1 124 ? 36.931 35.736 -4.940 0.50 24.07 124 VAL E N 1
ATOM 5177 N N B VAL E 1 124 ? 36.962 35.786 -4.986 0.50 24.54 124 VAL E N 1
ATOM 5178 C CA A VAL E 1 124 ? 36.067 36.801 -5.465 0.50 23.48 124 VAL E CA 1
ATOM 5179 C CA B VAL E 1 124 ? 36.146 36.941 -5.372 0.50 24.45 124 VAL E CA 1
ATOM 5180 C C A VAL E 1 124 ? 34.649 36.645 -4.886 0.50 23.97 124 VAL E C 1
ATOM 5181 C C B VAL E 1 124 ? 34.704 36.709 -4.913 0.50 24.42 124 VAL E C 1
ATOM 5182 O O A VAL E 1 124 ? 34.012 35.612 -5.093 0.50 23.88 124 VAL E O 1
ATOM 5183 O O B VAL E 1 124 ? 34.109 35.677 -5.219 0.50 24.43 124 VAL E O 1
ATOM 5190 N N . PRO E 1 125 ? 34.147 37.653 -4.132 1.00 24.13 125 PRO E N 1
ATOM 5191 C CA . PRO E 1 125 ? 32.798 37.503 -3.531 1.00 24.70 125 PRO E CA 1
ATOM 5192 C C . PRO E 1 125 ? 31.703 37.641 -4.583 1.00 25.58 125 PRO E C 1
ATOM 5193 O O . PRO E 1 125 ? 31.998 38.141 -5.644 1.00 25.80 125 PRO E O 1
ATOM 5197 N N . THR E 1 126 ? 30.488 37.176 -4.305 1.00 25.80 126 THR E N 1
ATOM 5198 C CA . THR E 1 126 ? 29.370 37.268 -5.273 1.00 26.65 126 THR E CA 1
ATOM 5199 C C . THR E 1 126 ? 28.811 38.672 -5.301 1.00 26.92 126 THR E C 1
ATOM 5200 O O . THR E 1 126 ? 28.550 39.233 -4.216 1.00 27.61 126 THR E O 1
ATOM 5204 N N . THR E 1 127 ? 28.630 39.240 -6.501 1.00 25.31 127 THR E N 1
ATOM 5205 C CA . THR E 1 127 ? 27.886 40.480 -6.675 1.00 25.23 127 THR E CA 1
ATOM 5206 C C . THR E 1 127 ? 26.388 40.171 -6.631 1.00 25.61 127 THR E C 1
ATOM 5207 O O . THR E 1 127 ? 25.920 39.287 -7.352 1.00 23.87 127 THR E O 1
ATOM 5211 N N . GLU E 1 128 ? 25.646 40.855 -5.759 1.00 24.14 128 GLU E N 1
ATOM 5212 C CA . GLU E 1 128 ? 24.203 40.590 -5.608 1.00 23.77 128 GLU E CA 1
ATOM 5213 C C . GLU E 1 128 ? 23.426 41.590 -6.417 1.00 24.03 128 GLU E C 1
ATOM 5214 O O . GLU E 1 128 ? 23.584 42.787 -6.212 1.00 24.07 128 GLU E O 1
ATOM 5220 N N A ASN E 1 129 ? 22.652 41.105 -7.393 0.50 23.74 129 ASN E N 1
ATOM 5221 N N B ASN E 1 129 ? 22.573 41.097 -7.314 0.50 23.18 129 ASN E N 1
ATOM 5222 C CA A ASN E 1 129 ? 21.727 41.933 -8.168 0.50 24.10 129 ASN E CA 1
ATOM 5223 C CA B ASN E 1 129 ? 21.798 41.916 -8.231 0.50 23.02 129 ASN E CA 1
ATOM 5224 C C A ASN E 1 129 ? 20.306 41.696 -7.746 0.50 24.43 129 ASN E C 1
ATOM 5225 C C B ASN E 1 129 ? 20.292 41.646 -8.032 0.50 23.60 129 ASN E C 1
ATOM 5226 O O A ASN E 1 129 ? 19.940 40.608 -7.277 0.50 24.52 129 ASN E O 1
ATOM 5227 O O B ASN E 1 129 ? 19.865 40.482 -7.933 0.50 23.14 129 ASN E O 1
ATOM 5236 N N . LYS E 1 130 ? 19.498 42.720 -7.970 1.00 24.28 130 LYS E N 1
ATOM 5237 C CA . LYS E 1 130 ? 18.056 42.649 -7.715 1.00 26.66 130 LYS E CA 1
ATOM 5238 C C . LYS E 1 130 ? 17.320 41.731 -8.703 1.00 26.86 130 LYS E C 1
ATOM 5239 O O . LYS E 1 130 ? 16.361 41.048 -8.357 1.00 27.63 130 LYS E O 1
ATOM 5245 N N . SER E 1 131 ? 17.785 41.740 -9.940 1.00 27.98 131 SER E N 1
ATOM 5246 C CA . SER E 1 131 ? 17.173 40.908 -10.975 1.00 29.39 131 SER E CA 1
ATOM 5247 C C . SER E 1 131 ? 18.076 40.830 -12.198 1.00 29.53 131 SER E C 1
ATOM 5248 O O . SER E 1 131 ? 19.121 41.476 -12.254 1.00 30.10 131 SER E O 1
ATOM 5251 N N . LEU E 1 132 ? 17.663 40.015 -13.171 1.00 29.11 132 LEU E N 1
ATOM 5252 C CA . LEU E 1 132 ? 18.405 39.841 -14.415 1.00 30.72 132 LEU E CA 1
ATOM 5253 C C . LEU E 1 132 ? 18.023 40.927 -15.406 1.00 32.96 132 LEU E C 1
ATOM 5254 O O . LEU E 1 132 ? 18.880 41.533 -16.017 1.00 32.37 132 LEU E O 1
ATOM 5259 N N . LEU E 1 133 ? 16.730 41.168 -15.581 1.00 36.37 133 LEU E N 1
ATOM 5260 C CA . LEU E 1 133 ? 16.321 42.235 -16.505 1.00 39.99 133 LEU E CA 1
ATOM 5261 C C . LEU E 1 133 ? 16.237 43.560 -15.767 1.00 41.60 133 LEU E C 1
ATOM 5262 O O . LEU E 1 133 ? 15.862 43.601 -14.589 1.00 42.23 133 LEU E O 1
ATOM 5267 N N . LYS E 1 134 ? 16.601 44.644 -16.447 1.00 43.62 134 LYS E N 1
ATOM 5268 C CA . LYS E 1 134 ? 16.820 45.927 -15.760 1.00 45.41 134 LYS E CA 1
ATOM 5269 C C . LYS E 1 134 ? 15.846 47.053 -16.090 1.00 45.90 134 LYS E C 1
ATOM 5270 O O . LYS E 1 134 ? 14.860 46.851 -16.803 1.00 47.13 134 LYS E O 1
ATOM 5276 N N . PHE F 1 1 ? 42.518 -3.757 -25.249 1.00 37.94 1 PHE F N 1
ATOM 5277 C CA . PHE F 1 1 ? 43.036 -2.749 -26.227 1.00 37.65 1 PHE F CA 1
ATOM 5278 C C . PHE F 1 1 ? 44.410 -3.156 -26.744 1.00 38.00 1 PHE F C 1
ATOM 5279 O O . PHE F 1 1 ? 45.211 -3.764 -26.020 1.00 37.82 1 PHE F O 1
ATOM 5287 N N . ASP F 1 2 ? 44.692 -2.790 -27.994 1.00 38.73 2 ASP F N 1
ATOM 5288 C CA . ASP F 1 2 ? 46.006 -3.013 -28.565 1.00 39.01 2 ASP F CA 1
ATOM 5289 C C . ASP F 1 2 ? 46.635 -1.678 -28.930 1.00 38.90 2 ASP F C 1
ATOM 5290 O O . ASP F 1 2 ? 45.944 -0.782 -29.425 1.00 38.32 2 ASP F O 1
ATOM 5295 N N . ALA F 1 3 ? 47.940 -1.556 -28.649 1.00 39.14 3 ALA F N 1
ATOM 5296 C CA . ALA F 1 3 ? 48.720 -0.328 -28.865 1.00 39.95 3 ALA F CA 1
ATOM 5297 C C . ALA F 1 3 ? 48.747 0.120 -30.325 1.00 40.92 3 ALA F C 1
ATOM 5298 O O . ALA F 1 3 ? 48.835 1.318 -30.598 1.00 41.46 3 ALA F O 1
ATOM 5300 N N . SER F 1 4 ? 48.683 -0.844 -31.248 1.00 41.63 4 SER F N 1
ATOM 5301 C CA . SER F 1 4 ? 48.637 -0.562 -32.682 1.00 41.68 4 SER F CA 1
ATOM 5302 C C . SER F 1 4 ? 47.330 0.138 -33.056 1.00 41.59 4 SER F C 1
ATOM 5303 O O . SER F 1 4 ? 47.212 0.713 -34.146 1.00 41.98 4 SER F O 1
ATOM 5306 N N . ASN F 1 5 ? 46.351 0.091 -32.157 1.00 40.64 5 ASN F N 1
ATOM 5307 C CA . ASN F 1 5 ? 45.096 0.812 -32.376 1.00 40.11 5 ASN F CA 1
ATOM 5308 C C . ASN F 1 5 ? 45.003 2.162 -31.657 1.00 38.77 5 ASN F C 1
ATOM 5309 O O . ASN F 1 5 ? 44.020 2.888 -31.854 1.00 39.01 5 ASN F O 1
ATOM 5314 N N . PHE F 1 6 ? 45.999 2.489 -30.821 1.00 37.01 6 PHE F N 1
ATOM 5315 C CA . PHE F 1 6 ? 45.967 3.742 -30.057 1.00 34.88 6 PHE F CA 1
ATOM 5316 C C . PHE F 1 6 ? 46.329 4.963 -30.889 1.00 34.45 6 PHE F C 1
ATOM 5317 O O . PHE F 1 6 ? 47.458 5.084 -31.357 1.00 34.80 6 PHE F O 1
ATOM 5325 N N . LYS F 1 7 ? 45.356 5.862 -31.037 1.00 33.72 7 LYS F N 1
ATOM 5326 C CA . LYS F 1 7 ? 45.516 7.141 -31.713 1.00 33.98 7 LYS F CA 1
ATOM 5327 C C . LYS F 1 7 ? 45.708 8.261 -30.684 1.00 33.13 7 LYS F C 1
ATOM 5328 O O . LYS F 1 7 ? 46.710 8.989 -30.699 1.00 33.52 7 LYS F O 1
ATOM 5334 N N . ASP F 1 8 ? 44.729 8.399 -29.798 1.00 31.63 8 ASP F N 1
ATOM 5335 C CA . ASP F 1 8 ? 44.790 9.373 -28.709 1.00 30.33 8 ASP F CA 1
ATOM 5336 C C . ASP F 1 8 ? 43.817 8.883 -27.671 1.00 28.80 8 ASP F C 1
ATOM 5337 O O . ASP F 1 8 ? 43.378 7.746 -27.751 1.00 27.57 8 ASP F O 1
ATOM 5342 N N . PHE F 1 9 ? 43.453 9.722 -26.707 1.00 28.41 9 PHE F N 1
ATOM 5343 C CA . PHE F 1 9 ? 42.653 9.189 -25.603 1.00 27.58 9 PHE F CA 1
ATOM 5344 C C . PHE F 1 9 ? 41.268 8.725 -26.043 1.00 27.93 9 PHE F C 1
ATOM 5345 O O . PHE F 1 9 ? 40.675 7.871 -25.390 1.00 27.67 9 PHE F O 1
ATOM 5353 N N . SER F 1 10 ? 40.781 9.214 -27.184 1.00 28.00 10 SER F N 1
ATOM 5354 C CA . SER F 1 10 ? 39.493 8.720 -27.683 1.00 28.48 10 SER F CA 1
ATOM 5355 C C . SER F 1 10 ? 39.517 7.214 -28.005 1.00 28.13 10 SER F C 1
ATOM 5356 O O . SER F 1 10 ? 38.466 6.581 -28.022 1.00 27.92 10 SER F O 1
ATOM 5359 N N . SER F 1 11 ? 40.715 6.641 -28.204 1.00 28.02 11 SER F N 1
ATOM 5360 C CA . SER F 1 11 ? 40.888 5.226 -28.541 1.00 28.63 11 SER F CA 1
ATOM 5361 C C . SER F 1 11 ? 40.603 4.328 -27.357 1.00 29.12 11 SER F C 1
ATOM 5362 O O . SER F 1 11 ? 40.395 3.121 -27.531 1.00 30.35 11 SER F O 1
ATOM 5365 N N . ILE F 1 12 ? 40.612 4.918 -26.160 1.00 28.98 12 ILE F N 1
ATOM 5366 C CA . ILE F 1 12 ? 40.275 4.192 -24.947 1.00 28.39 12 ILE F CA 1
ATOM 5367 C C . ILE F 1 12 ? 39.068 4.821 -24.210 1.00 27.25 12 ILE F C 1
ATOM 5368 O O . ILE F 1 12 ? 38.815 4.514 -23.047 1.00 26.85 12 ILE F O 1
ATOM 5373 N N . ALA F 1 13 ? 38.308 5.663 -24.900 1.00 26.06 13 ALA F N 1
ATOM 5374 C CA . ALA F 1 13 ? 37.114 6.268 -24.317 1.00 25.52 13 ALA F CA 1
ATOM 5375 C C . ALA F 1 13 ? 35.981 5.257 -24.191 1.00 25.62 13 ALA F C 1
ATOM 5376 O O . ALA F 1 13 ? 35.953 4.249 -24.902 1.00 26.56 13 ALA F O 1
ATOM 5378 N N . SER F 1 14 ? 35.040 5.514 -23.283 1.00 24.93 14 SER F N 1
ATOM 5379 C CA . SER F 1 14 ? 33.927 4.604 -23.056 1.00 24.47 14 SER F CA 1
ATOM 5380 C C . SER F 1 14 ? 34.361 3.232 -22.567 1.00 24.56 14 SER F C 1
ATOM 5381 O O . SER F 1 14 ? 33.697 2.232 -22.826 1.00 26.26 14 SER F O 1
ATOM 5384 N N . ALA F 1 15 ? 35.440 3.177 -21.798 1.00 24.38 15 ALA F N 1
ATOM 5385 C CA . ALA F 1 15 ? 35.908 1.935 -21.263 1.00 23.53 15 ALA F CA 1
ATOM 5386 C C . ALA F 1 15 ? 36.789 2.247 -20.074 1.00 23.76 15 ALA F C 1
ATOM 5387 O O . ALA F 1 15 ? 37.232 3.395 -19.909 1.00 24.26 15 ALA F O 1
ATOM 5389 N N . SER F 1 16 ? 37.020 1.221 -19.274 1.00 23.04 16 SER F N 1
ATOM 5390 C CA . SER F 1 16 ? 38.005 1.309 -18.191 1.00 21.85 16 SER F CA 1
ATOM 5391 C C . SER F 1 16 ? 39.328 0.722 -18.678 1.00 21.33 16 SER F C 1
ATOM 5392 O O . SER F 1 16 ? 39.362 -0.205 -19.520 1.00 21.48 16 SER F O 1
ATOM 5395 N N A SER F 1 17 ? 40.422 1.274 -18.160 0.50 18.32 17 SER F N 1
ATOM 5396 N N B SER F 1 17 ? 40.424 1.247 -18.160 0.50 21.53 17 SER F N 1
ATOM 5397 C CA A SER F 1 17 ? 41.769 0.784 -18.476 0.50 16.42 17 SER F CA 1
ATOM 5398 C CA B SER F 1 17 ? 41.736 0.703 -18.486 0.50 22.45 17 SER F CA 1
ATOM 5399 C C A SER F 1 17 ? 42.706 0.879 -17.285 0.50 15.91 17 SER F C 1
ATOM 5400 C C B SER F 1 17 ? 42.586 0.719 -17.242 0.50 22.16 17 SER F C 1
ATOM 5401 O O A SER F 1 17 ? 42.664 1.842 -16.499 0.50 14.45 17 SER F O 1
ATOM 5402 O O B SER F 1 17 ? 42.281 1.442 -16.296 0.50 22.20 17 SER F O 1
ATOM 5407 N N A SER F 1 18 ? 43.514 -0.162 -17.131 0.50 16.12 18 SER F N 1
ATOM 5408 N N B SER F 1 18 ? 43.622 -0.110 -17.235 0.50 22.08 18 SER F N 1
ATOM 5409 C CA A SER F 1 18 ? 44.452 -0.254 -16.043 0.50 16.24 18 SER F CA 1
ATOM 5410 C CA B SER F 1 18 ? 44.468 -0.291 -16.074 0.50 21.78 18 SER F CA 1
ATOM 5411 C C A SER F 1 18 ? 45.854 0.148 -16.481 0.50 18.36 18 SER F C 1
ATOM 5412 C C B SER F 1 18 ? 45.930 -0.042 -16.421 0.50 21.48 18 SER F C 1
ATOM 5413 O O A SER F 1 18 ? 46.227 0.017 -17.645 0.50 17.52 18 SER F O 1
ATOM 5414 O O B SER F 1 18 ? 46.418 -0.507 -17.455 0.50 20.55 18 SER F O 1
ATOM 5419 N N . TRP F 1 19 ? 46.623 0.684 -15.542 1.00 20.07 19 TRP F N 1
ATOM 5420 C CA . TRP F 1 19 ? 47.947 1.239 -15.836 1.00 20.58 19 TRP F CA 1
ATOM 5421 C C . TRP F 1 19 ? 48.869 0.976 -14.639 1.00 20.55 19 TRP F C 1
ATOM 5422 O O . TRP F 1 19 ? 48.418 0.832 -13.465 1.00 20.58 19 TRP F O 1
ATOM 5433 N N . GLN F 1 20 ? 50.169 0.966 -14.894 1.00 20.21 20 GLN F N 1
ATOM 5434 C CA . GLN F 1 20 ? 51.132 0.747 -13.809 1.00 22.54 20 GLN F CA 1
ATOM 5435 C C . GLN F 1 20 ? 52.332 1.626 -14.067 1.00 21.72 20 GLN F C 1
ATOM 5436 O O . GLN F 1 20 ? 52.780 1.709 -15.191 1.00 22.16 20 GLN F O 1
ATOM 5442 N N . ASN F 1 21 ? 52.862 2.287 -13.048 1.00 20.87 21 ASN F N 1
ATOM 5443 C CA . ASN F 1 21 ? 54.092 3.080 -13.233 1.00 21.29 21 ASN F CA 1
ATOM 5444 C C . ASN F 1 21 ? 55.324 2.231 -12.895 1.00 22.19 21 ASN F C 1
ATOM 5445 O O . ASN F 1 21 ? 55.186 1.022 -12.683 1.00 23.14 21 ASN F O 1
ATOM 5450 N N A GLN F 1 22 ? 56.492 2.886 -12.879 0.50 22.33 22 GLN F N 1
ATOM 5451 N N B GLN F 1 22 ? 56.513 2.830 -12.895 0.50 22.40 22 GLN F N 1
ATOM 5452 C CA A GLN F 1 22 ? 57.802 2.267 -12.699 0.50 22.79 22 GLN F CA 1
ATOM 5453 C CA B GLN F 1 22 ? 57.722 2.047 -12.710 0.50 22.79 22 GLN F CA 1
ATOM 5454 C C A GLN F 1 22 ? 58.023 1.852 -11.261 0.50 23.60 22 GLN F C 1
ATOM 5455 C C B GLN F 1 22 ? 58.197 2.104 -11.264 0.50 23.56 22 GLN F C 1
ATOM 5456 O O A GLN F 1 22 ? 58.838 0.979 -10.967 0.50 23.66 22 GLN F O 1
ATOM 5457 O O B GLN F 1 22 ? 59.351 1.784 -10.970 0.50 23.55 22 GLN F O 1
ATOM 5468 N N . SER F 1 23 ? 57.279 2.498 -10.375 1.00 24.10 23 SER F N 1
ATOM 5469 C CA . SER F 1 23 ? 57.459 2.343 -8.919 1.00 25.99 23 SER F CA 1
ATOM 5470 C C . SER F 1 23 ? 56.462 1.372 -8.312 1.00 26.85 23 SER F C 1
ATOM 5471 O O . SER F 1 23 ? 56.418 1.237 -7.099 1.00 30.03 23 SER F O 1
ATOM 5474 N N . GLY F 1 24 ? 55.650 0.705 -9.114 1.00 25.78 24 GLY F N 1
ATOM 5475 C CA . GLY F 1 24 ? 54.676 -0.249 -8.581 1.00 25.63 24 GLY F CA 1
ATOM 5476 C C . GLY F 1 24 ? 53.289 0.304 -8.288 1.00 23.60 24 GLY F C 1
ATOM 5477 O O . GLY F 1 24 ? 52.368 -0.450 -7.988 1.00 25.21 24 GLY F O 1
ATOM 5478 N N . SER F 1 25 ? 53.107 1.613 -8.399 1.00 21.71 25 SER F N 1
ATOM 5479 C CA . SER F 1 25 ? 51.751 2.158 -8.206 1.00 20.24 25 SER F CA 1
ATOM 5480 C C . SER F 1 25 ? 50.889 1.842 -9.446 1.00 21.30 25 SER F C 1
ATOM 5481 O O . SER F 1 25 ? 51.413 1.709 -10.526 1.00 21.63 25 SER F O 1
ATOM 5484 N N . THR F 1 26 ? 49.596 1.678 -9.234 1.00 20.95 26 THR F N 1
ATOM 5485 C CA . THR F 1 26 ? 48.660 1.357 -10.283 1.00 20.32 26 THR F CA 1
ATOM 5486 C C . THR F 1 26 ? 47.475 2.283 -10.263 1.00 20.80 26 THR F C 1
ATOM 5487 O O . THR F 1 26 ? 47.153 2.898 -9.272 1.00 20.66 26 THR F O 1
ATOM 5491 N N . MET F 1 27 ? 46.812 2.383 -11.400 1.00 19.48 27 MET F N 1
ATOM 5492 C CA . MET F 1 27 ? 45.583 3.139 -11.470 1.00 18.99 27 MET F CA 1
ATOM 5493 C C . MET F 1 27 ? 44.630 2.523 -12.472 1.00 18.44 27 MET F C 1
ATOM 5494 O O . MET F 1 27 ? 45.053 1.926 -13.483 1.00 20.07 27 MET F O 1
ATOM 5499 N N . ILE F 1 28 ? 43.356 2.686 -12.203 1.00 17.54 28 ILE F N 1
ATOM 5500 C CA . ILE F 1 28 ? 42.303 2.241 -13.126 1.00 18.08 28 ILE F CA 1
ATOM 5501 C C . ILE F 1 28 ? 41.536 3.494 -13.480 1.00 18.82 28 ILE F C 1
ATOM 5502 O O . ILE F 1 28 ? 41.087 4.243 -12.574 1.00 20.27 28 ILE F O 1
ATOM 5507 N N . ILE F 1 29 ? 41.427 3.770 -14.776 1.00 19.31 29 ILE F N 1
ATOM 5508 C CA . ILE F 1 29 ? 40.749 4.958 -15.198 1.00 20.50 29 ILE F CA 1
ATOM 5509 C C . ILE F 1 29 ? 39.589 4.680 -16.152 1.00 20.63 29 ILE F C 1
ATOM 5510 O O . ILE F 1 29 ? 39.589 3.704 -16.902 1.00 22.91 29 ILE F O 1
ATOM 5515 N N . GLN F 1 30 ? 38.605 5.560 -16.086 1.00 20.21 30 GLN F N 1
ATOM 5516 C CA . GLN F 1 30 ? 37.487 5.570 -17.026 1.00 20.58 30 GLN F CA 1
ATOM 5517 C C . GLN F 1 30 ? 37.592 6.876 -17.787 1.00 20.57 30 GLN F C 1
ATOM 5518 O O . GLN F 1 30 ? 37.666 7.949 -17.178 1.00 19.78 30 GLN F O 1
ATOM 5524 N N . VAL F 1 31 ? 37.567 6.818 -19.119 1.00 20.62 31 VAL F N 1
ATOM 5525 C CA . VAL F 1 31 ? 37.571 8.036 -19.934 1.00 21.21 31 VAL F CA 1
ATOM 5526 C C . VAL F 1 31 ? 36.222 8.076 -20.631 1.00 21.65 31 VAL F C 1
ATOM 5527 O O . VAL F 1 31 ? 35.839 7.091 -21.274 1.00 21.66 31 VAL F O 1
ATOM 5531 N N . ASP F 1 32 ? 35.478 9.176 -20.494 1.00 21.45 32 ASP F N 1
ATOM 5532 C CA . ASP F 1 32 ? 34.180 9.244 -21.174 1.00 21.98 32 ASP F CA 1
ATOM 5533 C C . ASP F 1 32 ? 34.265 10.033 -22.469 1.00 21.78 32 ASP F C 1
ATOM 5534 O O . ASP F 1 32 ? 35.320 10.570 -22.811 1.00 21.05 32 ASP F O 1
ATOM 5539 N N . SER F 1 33 ? 33.154 10.095 -23.202 1.00 23.02 33 SER F N 1
ATOM 5540 C CA . SER F 1 33 ? 33.179 10.747 -24.518 1.00 23.85 33 SER F CA 1
ATOM 5541 C C . SER F 1 33 ? 33.227 12.281 -24.465 1.00 24.13 33 SER F C 1
ATOM 5542 O O . SER F 1 33 ? 33.285 12.938 -25.523 1.00 26.07 33 SER F O 1
ATOM 5545 N N . PHE F 1 34 ? 33.174 12.859 -23.263 1.00 23.60 34 PHE F N 1
ATOM 5546 C CA . PHE F 1 34 ? 33.243 14.305 -23.056 1.00 22.90 34 PHE F CA 1
ATOM 5547 C C . PHE F 1 34 ? 34.596 14.722 -22.486 1.00 24.11 34 PHE F C 1
ATOM 5548 O O . PHE F 1 34 ? 34.777 15.881 -22.137 1.00 25.37 34 PHE F O 1
ATOM 5556 N N . GLY F 1 35 ? 35.525 13.781 -22.407 1.00 23.98 35 GLY F N 1
ATOM 5557 C CA . GLY F 1 35 ? 36.860 14.114 -22.018 1.00 22.97 35 GLY F CA 1
ATOM 5558 C C . GLY F 1 35 ? 37.062 14.017 -20.527 1.00 21.30 35 GLY F C 1
ATOM 5559 O O . GLY F 1 35 ? 38.124 14.399 -20.051 1.00 21.48 35 GLY F O 1
ATOM 5560 N N . ASN F 1 36 ? 36.075 13.496 -19.795 1.00 20.47 36 ASN F N 1
ATOM 5561 C CA . ASN F 1 36 ? 36.257 13.370 -18.345 1.00 21.86 36 ASN F CA 1
ATOM 5562 C C . ASN F 1 36 ? 37.024 12.100 -18.040 1.00 20.92 36 ASN F C 1
ATOM 5563 O O . ASN F 1 36 ? 36.805 11.076 -18.708 1.00 20.54 36 ASN F O 1
ATOM 5568 N N . VAL F 1 37 ? 37.879 12.163 -17.007 1.00 20.43 37 VAL F N 1
ATOM 5569 C CA . VAL F 1 37 ? 38.566 10.992 -16.484 1.00 18.77 37 VAL F CA 1
ATOM 5570 C C . VAL F 1 37 ? 38.157 10.808 -15.050 1.00 17.98 37 VAL F C 1
ATOM 5571 O O . VAL F 1 37 ? 38.127 11.788 -14.284 1.00 17.44 37 VAL F O 1
ATOM 5575 N N A SER F 1 38 ? 37.785 9.589 -14.694 0.50 18.14 38 SER F N 1
ATOM 5576 N N B SER F 1 38 ? 37.863 9.567 -14.690 0.50 17.95 38 SER F N 1
ATOM 5577 C CA A SER F 1 38 ? 37.594 9.243 -13.277 0.50 18.10 38 SER F CA 1
ATOM 5578 C CA B SER F 1 38 ? 37.561 9.201 -13.298 0.50 17.89 38 SER F CA 1
ATOM 5579 C C A SER F 1 38 ? 38.478 8.045 -13.029 0.50 17.95 38 SER F C 1
ATOM 5580 C C B SER F 1 38 ? 38.213 7.865 -13.039 0.50 17.60 38 SER F C 1
ATOM 5581 O O A SER F 1 38 ? 39.193 7.587 -13.947 0.50 16.87 38 SER F O 1
ATOM 5582 O O B SER F 1 38 ? 38.508 7.110 -13.952 0.50 16.79 38 SER F O 1
ATOM 5587 N N . GLY F 1 39 ? 38.490 7.562 -11.781 1.00 18.01 39 GLY F N 1
ATOM 5588 C CA . GLY F 1 39 ? 39.176 6.326 -11.475 1.00 18.07 39 GLY F CA 1
ATOM 5589 C C . GLY F 1 39 ? 39.679 6.206 -10.084 1.00 18.57 39 GLY F C 1
ATOM 5590 O O . GLY F 1 39 ? 39.257 6.941 -9.228 1.00 17.78 39 GLY F O 1
ATOM 5591 N N . GLN F 1 40 ? 40.548 5.245 -9.895 1.00 17.80 40 GLN F N 1
ATOM 5592 C CA . GLN F 1 40 ? 41.128 5.035 -8.579 1.00 18.14 40 GLN F CA 1
ATOM 5593 C C . GLN F 1 40 ? 42.592 4.816 -8.717 1.00 19.07 40 GLN F C 1
ATOM 5594 O O . GLN F 1 40 ? 43.031 4.135 -9.652 1.00 18.96 40 GLN F O 1
ATOM 5600 N N . TYR F 1 41 ? 43.351 5.371 -7.773 1.00 18.49 41 TYR F N 1
ATOM 5601 C CA . TYR F 1 41 ? 44.812 5.225 -7.763 1.00 19.20 41 TYR F CA 1
ATOM 5602 C C . TYR F 1 41 ? 45.230 4.400 -6.549 1.00 18.49 41 TYR F C 1
ATOM 5603 O O . TYR F 1 41 ? 44.737 4.646 -5.432 1.00 17.43 41 TYR F O 1
ATOM 5612 N N . VAL F 1 42 ? 46.150 3.452 -6.756 1.00 17.68 42 VAL F N 1
ATOM 5613 C CA . VAL F 1 42 ? 46.737 2.693 -5.641 1.00 18.41 42 VAL F CA 1
ATOM 5614 C C . VAL F 1 42 ? 48.233 2.991 -5.621 1.00 18.47 42 VAL F C 1
ATOM 5615 O O . VAL F 1 42 ? 49.002 2.610 -6.531 1.00 18.24 42 VAL F O 1
ATOM 5619 N N . ASN F 1 43 ? 48.653 3.668 -4.558 1.00 19.28 43 ASN F N 1
ATOM 5620 C CA . ASN F 1 43 ? 50.017 4.088 -4.346 1.00 19.07 43 ASN F CA 1
ATOM 5621 C C . ASN F 1 43 ? 50.822 2.952 -3.742 1.00 20.29 43 ASN F C 1
ATOM 5622 O O . ASN F 1 43 ? 50.393 2.318 -2.756 1.00 21.82 43 ASN F O 1
ATOM 5627 N N . ARG F 1 44 ? 51.991 2.666 -4.317 1.00 20.66 44 ARG F N 1
ATOM 5628 C CA . ARG F 1 44 ? 52.923 1.770 -3.643 1.00 21.59 44 ARG F CA 1
ATOM 5629 C C . ARG F 1 44 ? 54.337 2.369 -3.564 1.00 22.28 44 ARG F C 1
ATOM 5630 O O . ARG F 1 44 ? 55.308 1.623 -3.506 1.00 23.24 44 ARG F O 1
ATOM 5638 N N . ALA F 1 45 ? 54.450 3.706 -3.577 1.00 22.27 45 ALA F N 1
ATOM 5639 C CA . ALA F 1 45 ? 55.765 4.365 -3.679 1.00 22.92 45 ALA F CA 1
ATOM 5640 C C . ALA F 1 45 ? 56.543 4.135 -2.419 1.00 23.38 45 ALA F C 1
ATOM 5641 O O . ALA F 1 45 ? 56.014 4.319 -1.330 1.00 24.13 45 ALA F O 1
ATOM 5643 N N . GLN F 1 46 ? 57.785 3.683 -2.564 1.00 24.62 46 GLN F N 1
ATOM 5644 C CA . GLN F 1 46 ? 58.628 3.322 -1.408 1.00 25.55 46 GLN F CA 1
ATOM 5645 C C . GLN F 1 46 ? 58.671 4.432 -0.371 1.00 27.00 46 GLN F C 1
ATOM 5646 O O . GLN F 1 46 ? 58.925 5.593 -0.688 1.00 27.45 46 GLN F O 1
ATOM 5652 N N . GLY F 1 47 ? 58.428 4.045 0.877 1.00 27.18 47 GLY F N 1
ATOM 5653 C CA . GLY F 1 47 ? 58.512 4.963 1.999 1.00 27.40 47 GLY F CA 1
ATOM 5654 C C . GLY F 1 47 ? 57.404 5.979 2.162 1.00 27.39 47 GLY F C 1
ATOM 5655 O O . GLY F 1 47 ? 57.514 6.868 3.023 1.00 29.63 47 GLY F O 1
ATOM 5656 N N . THR F 1 48 ? 56.337 5.877 1.359 1.00 26.38 48 THR F N 1
ATOM 5657 C CA . THR F 1 48 ? 55.232 6.819 1.518 1.00 24.58 48 THR F CA 1
ATOM 5658 C C . THR F 1 48 ? 54.103 6.297 2.384 1.00 23.94 48 THR F C 1
ATOM 5659 O O . THR F 1 48 ? 53.977 5.094 2.627 1.00 24.58 48 THR F O 1
ATOM 5663 N N . GLY F 1 49 ? 53.248 7.209 2.835 1.00 24.09 49 GLY F N 1
ATOM 5664 C CA . GLY F 1 49 ? 52.016 6.787 3.489 1.00 23.97 49 GLY F CA 1
ATOM 5665 C C . GLY F 1 49 ? 50.973 6.471 2.418 1.00 23.71 49 GLY F C 1
ATOM 5666 O O . GLY F 1 49 ? 51.248 6.544 1.201 1.00 25.13 49 GLY F O 1
ATOM 5667 N N . CYS F 1 50 ? 49.779 6.117 2.862 1.00 23.85 50 CYS F N 1
ATOM 5668 C CA . CYS F 1 50 ? 48.649 5.929 1.969 1.00 22.44 50 CYS F CA 1
ATOM 5669 C C . CYS F 1 50 ? 48.963 4.925 0.855 1.00 22.50 50 CYS F C 1
ATOM 5670 O O . CYS F 1 50 ? 48.667 5.181 -0.322 1.00 22.23 50 CYS F O 1
ATOM 5673 N N . GLN F 1 51 ? 49.540 3.781 1.239 1.00 21.41 51 GLN F N 1
ATOM 5674 C CA . GLN F 1 51 ? 49.787 2.673 0.303 1.00 20.96 51 GLN F CA 1
ATOM 5675 C C . GLN F 1 51 ? 48.664 1.633 0.313 1.00 21.54 51 GLN F C 1
ATOM 5676 O O . GLN F 1 51 ? 47.973 1.454 1.311 1.00 20.75 51 GLN F O 1
ATOM 5682 N N . ASN F 1 52 ? 48.484 0.941 -0.817 1.00 20.42 52 ASN F N 1
ATOM 5683 C CA . ASN F 1 52 ? 47.645 -0.262 -0.868 1.00 21.73 52 ASN F CA 1
ATOM 5684 C C . ASN F 1 52 ? 46.164 -0.058 -0.581 1.00 22.51 52 ASN F C 1
ATOM 5685 O O . ASN F 1 52 ? 45.507 -0.974 -0.072 1.00 24.07 52 ASN F O 1
ATOM 5690 N N . SER F 1 53 ? 45.624 1.130 -0.832 1.00 21.15 53 SER F N 1
ATOM 5691 C CA . SER F 1 53 ? 44.170 1.316 -0.735 1.00 19.25 53 SER F CA 1
ATOM 5692 C C . SER F 1 53 ? 43.822 2.272 -1.847 1.00 18.51 53 SER F C 1
ATOM 5693 O O . SER F 1 53 ? 44.632 3.106 -2.211 1.00 17.80 53 SER F O 1
ATOM 5696 N N . PRO F 1 54 ? 42.628 2.142 -2.399 1.00 17.68 54 PRO F N 1
ATOM 5697 C CA . PRO F 1 54 ? 42.295 2.966 -3.572 1.00 17.56 54 PRO F CA 1
ATOM 5698 C C . PRO F 1 54 ? 41.975 4.418 -3.178 1.00 18.66 54 PRO F C 1
ATOM 5699 O O . PRO F 1 54 ? 41.175 4.624 -2.264 1.00 18.18 54 PRO F O 1
ATOM 5703 N N . TYR F 1 55 ? 42.559 5.398 -3.884 1.00 16.58 55 TYR F N 1
ATOM 5704 C CA . TYR F 1 55 ? 42.214 6.829 -3.723 1.00 17.94 55 TYR F CA 1
ATOM 5705 C C . TYR F 1 55 ? 41.549 7.335 -5.001 1.00 17.62 55 TYR F C 1
ATOM 5706 O O . TYR F 1 55 ? 42.048 7.053 -6.086 1.00 19.29 55 TYR F O 1
ATOM 5715 N N . PRO F 1 56 ? 40.436 8.077 -4.878 1.00 18.29 56 PRO F N 1
ATOM 5716 C CA . PRO F 1 56 ? 39.751 8.636 -6.062 1.00 17.87 56 PRO F CA 1
ATOM 5717 C C . PRO F 1 56 ? 40.667 9.479 -6.933 1.00 18.12 56 PRO F C 1
ATOM 5718 O O . PRO F 1 56 ? 41.475 10.257 -6.410 1.00 19.03 56 PRO F O 1
ATOM 5722 N N . LEU F 1 57 ? 40.554 9.323 -8.256 1.00 19.63 57 LEU F N 1
ATOM 5723 C CA . LEU F 1 57 ? 41.276 10.216 -9.121 1.00 19.85 57 LEU F CA 1
ATOM 5724 C C . LEU F 1 57 ? 40.282 10.849 -10.071 1.00 18.68 57 LEU F C 1
ATOM 5725 O O . LEU F 1 57 ? 39.260 10.244 -10.444 1.00 17.60 57 LEU F O 1
ATOM 5730 N N . THR F 1 58 ? 40.571 12.068 -10.488 1.00 19.56 58 THR F N 1
ATOM 5731 C CA . THR F 1 58 ? 39.691 12.707 -11.463 1.00 17.65 58 THR F CA 1
ATOM 5732 C C . THR F 1 58 ? 40.548 13.534 -12.422 1.00 18.24 58 THR F C 1
ATOM 5733 O O . THR F 1 58 ? 41.616 14.000 -12.060 1.00 19.34 58 THR F O 1
ATOM 5737 N N . GLY F 1 59 ? 40.130 13.704 -13.682 1.00 17.71 59 GLY F N 1
ATOM 5738 C CA . GLY F 1 59 ? 40.956 14.501 -14.545 1.00 18.31 59 GLY F CA 1
ATOM 5739 C C . GLY F 1 59 ? 40.232 14.791 -15.815 1.00 17.72 59 GLY F C 1
ATOM 5740 O O . GLY F 1 59 ? 39.031 14.570 -15.906 1.00 17.89 59 GLY F O 1
ATOM 5741 N N . ARG F 1 60 ? 40.999 15.294 -16.799 1.00 17.76 60 ARG F N 1
ATOM 5742 C CA . ARG F 1 60 ? 40.478 15.656 -18.118 1.00 17.45 60 ARG F CA 1
ATOM 5743 C C . ARG F 1 60 ? 41.486 15.239 -19.155 1.00 19.14 60 ARG F C 1
ATOM 5744 O O . ARG F 1 60 ? 42.688 15.245 -18.914 1.00 20.54 60 ARG F O 1
ATOM 5752 N N . VAL F 1 61 ? 40.966 14.951 -20.354 1.00 19.29 61 VAL F N 1
ATOM 5753 C CA . VAL F 1 61 ? 41.782 14.560 -21.497 1.00 20.33 61 VAL F CA 1
ATOM 5754 C C . VAL F 1 61 ? 41.475 15.513 -22.643 1.00 20.17 61 VAL F C 1
ATOM 5755 O O . VAL F 1 61 ? 40.370 16.040 -22.738 1.00 22.58 61 VAL F O 1
ATOM 5759 N N . ASN F 1 62 ? 42.470 15.753 -23.499 1.00 20.78 62 ASN F N 1
ATOM 5760 C CA . ASN F 1 62 ? 42.224 16.520 -24.726 1.00 20.40 62 ASN F CA 1
ATOM 5761 C C . ASN F 1 62 ? 43.224 15.999 -25.738 1.00 21.85 62 ASN F C 1
ATOM 5762 O O . ASN F 1 62 ? 44.435 16.196 -25.596 1.00 23.00 62 ASN F O 1
ATOM 5767 N N . GLY F 1 63 ? 42.703 15.310 -26.751 1.00 23.24 63 GLY F N 1
ATOM 5768 C CA . GLY F 1 63 ? 43.555 14.650 -27.744 1.00 23.32 63 GLY F CA 1
ATOM 5769 C C . GLY F 1 63 ? 44.442 13.621 -27.062 1.00 23.51 63 GLY F C 1
ATOM 5770 O O . GLY F 1 63 ? 43.931 12.650 -26.452 1.00 25.45 63 GLY F O 1
ATOM 5771 N N A THR F 1 64 ? 45.756 13.792 -27.142 0.50 23.73 64 THR F N 1
ATOM 5772 N N B THR F 1 64 ? 45.747 13.878 -27.133 0.50 24.00 64 THR F N 1
ATOM 5773 C CA A THR F 1 64 ? 46.660 12.838 -26.492 0.50 23.07 64 THR F CA 1
ATOM 5774 C CA B THR F 1 64 ? 46.796 13.002 -26.611 0.50 23.67 64 THR F CA 1
ATOM 5775 C C A THR F 1 64 ? 47.170 13.328 -25.119 0.50 23.03 64 THR F C 1
ATOM 5776 C C B THR F 1 64 ? 47.330 13.483 -25.248 0.50 23.59 64 THR F C 1
ATOM 5777 O O A THR F 1 64 ? 47.984 12.652 -24.489 0.50 22.61 64 THR F O 1
ATOM 5778 O O B THR F 1 64 ? 48.323 12.953 -24.739 0.50 23.85 64 THR F O 1
ATOM 5785 N N . PHE F 1 65 ? 46.668 14.483 -24.671 1.00 22.87 65 PHE F N 1
ATOM 5786 C CA . PHE F 1 65 ? 47.119 15.108 -23.418 1.00 22.21 65 PHE F CA 1
ATOM 5787 C C . PHE F 1 65 ? 46.140 14.858 -22.304 1.00 21.92 65 PHE F C 1
ATOM 5788 O O . PHE F 1 65 ? 44.946 14.713 -22.524 1.00 22.87 65 PHE F O 1
ATOM 5796 N N . ILE F 1 66 ? 46.705 14.792 -21.104 1.00 20.29 66 ILE F N 1
ATOM 5797 C CA . ILE F 1 66 ? 45.937 14.442 -19.898 1.00 19.36 66 ILE F CA 1
ATOM 5798 C C . ILE F 1 66 ? 46.417 15.215 -18.680 1.00 19.45 66 ILE F C 1
ATOM 5799 O O . ILE F 1 66 ? 47.574 15.565 -18.563 1.00 20.29 66 ILE F O 1
ATOM 5804 N N . ALA F 1 67 ? 45.469 15.510 -17.813 1.00 19.52 67 ALA F N 1
ATOM 5805 C CA . ALA F 1 67 ? 45.808 15.968 -16.473 1.00 19.43 67 ALA F CA 1
ATOM 5806 C C . ALA F 1 67 ? 44.857 15.288 -15.494 1.00 19.81 67 ALA F C 1
ATOM 5807 O O . ALA F 1 67 ? 43.645 15.230 -15.731 1.00 19.70 67 ALA F O 1
ATOM 5809 N N . PHE F 1 68 ? 45.405 14.754 -14.399 1.00 18.99 68 PHE F N 1
ATOM 5810 C CA . PHE F 1 68 ? 44.554 14.147 -13.364 1.00 18.42 68 PHE F CA 1
ATOM 5811 C C . PHE F 1 68 ? 45.092 14.437 -11.960 1.00 18.52 68 PHE F C 1
ATOM 5812 O O . PHE F 1 68 ? 46.244 14.861 -11.802 1.00 17.35 68 PHE F O 1
ATOM 5820 N N . SER F 1 69 ? 44.210 14.286 -10.980 1.00 18.05 69 SER F N 1
ATOM 5821 C CA . SER F 1 69 ? 44.416 14.762 -9.608 1.00 18.07 69 SER F CA 1
ATOM 5822 C C . SER F 1 69 ? 43.959 13.679 -8.630 1.00 17.66 69 SER F C 1
ATOM 5823 O O . SER F 1 69 ? 42.965 13.009 -8.919 1.00 17.58 69 SER F O 1
ATOM 5826 N N . VAL F 1 70 ? 44.675 13.561 -7.498 1.00 18.38 70 VAL F N 1
ATOM 5827 C CA . VAL F 1 70 ? 44.336 12.688 -6.357 1.00 16.77 70 VAL F CA 1
ATOM 5828 C C . VAL F 1 70 ? 44.550 13.451 -5.064 1.00 17.03 70 VAL F C 1
ATOM 5829 O O . VAL F 1 70 ? 45.561 14.108 -4.868 1.00 17.91 70 VAL F O 1
ATOM 5833 N N . GLY F 1 71 ? 43.523 13.404 -4.233 1.00 15.76 71 GLY F N 1
ATOM 5834 C CA . GLY F 1 71 ? 43.618 13.837 -2.825 1.00 15.84 71 GLY F CA 1
ATOM 5835 C C . GLY F 1 71 ? 43.926 12.612 -1.982 1.00 18.32 71 GLY F C 1
ATOM 5836 O O . GLY F 1 71 ? 43.302 11.575 -2.129 1.00 19.99 71 GLY F O 1
ATOM 5837 N N . TRP F 1 72 ? 44.879 12.748 -1.072 1.00 18.78 72 TRP F N 1
ATOM 5838 C CA . TRP F 1 72 ? 45.322 11.582 -0.305 1.00 19.44 72 TRP F CA 1
ATOM 5839 C C . TRP F 1 72 ? 44.513 11.323 0.975 1.00 20.18 72 TRP F C 1
ATOM 5840 O O . TRP F 1 72 ? 45.090 11.060 2.032 1.00 21.33 72 TRP F O 1
ATOM 5851 N N . ASN F 1 73 ? 43.185 11.359 0.864 1.00 20.57 73 ASN F N 1
ATOM 5852 C CA . ASN F 1 73 ? 42.298 10.912 1.952 1.00 21.78 73 ASN F CA 1
ATOM 5853 C C . ASN F 1 73 ? 41.192 10.067 1.345 1.00 21.56 73 ASN F C 1
ATOM 5854 O O . ASN F 1 73 ? 40.534 10.490 0.368 1.00 21.64 73 ASN F O 1
ATOM 5859 N N . ASN F 1 74 ? 41.007 8.858 1.881 1.00 19.88 74 ASN F N 1
ATOM 5860 C CA . ASN F 1 74 ? 39.962 7.955 1.408 1.00 19.98 74 ASN F CA 1
ATOM 5861 C C . ASN F 1 74 ? 39.126 7.358 2.527 1.00 19.75 74 ASN F C 1
ATOM 5862 O O . ASN F 1 74 ? 38.374 6.423 2.306 1.00 21.38 74 ASN F O 1
ATOM 5867 N N . SER F 1 75 ? 39.298 7.884 3.740 1.00 18.52 75 SER F N 1
ATOM 5868 C CA . SER F 1 75 ? 38.705 7.327 5.016 1.00 19.78 75 SER F CA 1
ATOM 5869 C C . SER F 1 75 ? 39.360 6.083 5.618 1.00 20.08 75 SER F C 1
ATOM 5870 O O . SER F 1 75 ? 39.049 5.707 6.751 1.00 20.38 75 SER F O 1
ATOM 5873 N N . THR F 1 76 ? 40.270 5.461 4.896 1.00 20.86 76 THR F N 1
ATOM 5874 C CA . THR F 1 76 ? 41.112 4.410 5.402 1.00 21.32 76 THR F CA 1
ATOM 5875 C C . THR F 1 76 ? 42.402 5.045 5.944 1.00 20.49 76 THR F C 1
ATOM 5876 O O . THR F 1 76 ? 42.881 4.713 7.049 1.00 20.85 76 THR F O 1
ATOM 5880 N N . GLU F 1 77 ? 43.017 5.906 5.136 1.00 20.12 77 GLU F N 1
ATOM 5881 C CA . GLU F 1 77 ? 44.236 6.563 5.568 1.00 21.08 77 GLU F CA 1
ATOM 5882 C C . GLU F 1 77 ? 44.260 7.946 4.939 1.00 21.08 77 GLU F C 1
ATOM 5883 O O . GLU F 1 77 ? 43.938 8.104 3.758 1.00 21.18 77 GLU F O 1
ATOM 5889 N N . ASN F 1 78 ? 44.564 8.942 5.777 1.00 21.13 78 ASN F N 1
ATOM 5890 C CA . ASN F 1 78 ? 44.590 10.328 5.403 1.00 22.19 78 ASN F CA 1
ATOM 5891 C C . ASN F 1 78 ? 46.018 10.829 5.517 1.00 23.06 78 ASN F C 1
ATOM 5892 O O . ASN F 1 78 ? 46.560 10.883 6.613 1.00 24.33 78 ASN F O 1
ATOM 5897 N N . CYS F 1 79 ? 46.626 11.202 4.388 1.00 21.63 79 CYS F N 1
ATOM 5898 C CA . CYS F 1 79 ? 47.976 11.770 4.362 1.00 22.46 79 CYS F CA 1
ATOM 5899 C C . CYS F 1 79 ? 48.041 13.293 4.158 1.00 21.48 79 CYS F C 1
ATOM 5900 O O . CYS F 1 79 ? 49.112 13.833 3.883 1.00 22.49 79 CYS F O 1
ATOM 5903 N N A ASN F 1 80 ? 46.899 13.978 4.257 0.50 21.26 80 ASN F N 1
ATOM 5904 N N B ASN F 1 80 ? 46.882 13.943 4.233 0.50 20.97 80 ASN F N 1
ATOM 5905 C CA A ASN F 1 80 ? 46.850 15.438 4.234 0.50 21.62 80 ASN F CA 1
ATOM 5906 C CA B ASN F 1 80 ? 46.808 15.375 4.212 0.50 20.99 80 ASN F CA 1
ATOM 5907 C C A ASN F 1 80 ? 47.616 16.102 3.092 0.50 21.38 80 ASN F C 1
ATOM 5908 C C B ASN F 1 80 ? 47.699 15.983 3.124 0.50 21.08 80 ASN F C 1
ATOM 5909 O O A ASN F 1 80 ? 48.361 17.067 3.300 0.50 20.92 80 ASN F O 1
ATOM 5910 O O B ASN F 1 80 ? 48.622 16.764 3.397 0.50 20.52 80 ASN F O 1
ATOM 5919 N N . SER F 1 81 ? 47.437 15.572 1.880 1.00 21.10 81 SER F N 1
ATOM 5920 C CA . SER F 1 81 ? 48.246 15.998 0.708 1.00 20.50 81 SER F CA 1
ATOM 5921 C C . SER F 1 81 ? 47.414 15.870 -0.560 1.00 19.28 81 SER F C 1
ATOM 5922 O O . SER F 1 81 ? 46.349 15.274 -0.556 1.00 18.65 81 SER F O 1
ATOM 5925 N N . ALA F 1 82 ? 47.940 16.396 -1.661 1.00 19.63 82 ALA F N 1
ATOM 5926 C CA . ALA F 1 82 ? 47.310 16.215 -2.981 1.00 19.82 82 ALA F CA 1
ATOM 5927 C C . ALA F 1 82 ? 48.380 16.151 -4.061 1.00 19.61 82 ALA F C 1
ATOM 5928 O O . ALA F 1 82 ? 49.379 16.838 -3.959 1.00 21.53 82 ALA F O 1
ATOM 5930 N N . THR F 1 83 ? 48.148 15.356 -5.117 1.00 18.84 83 THR F N 1
ATOM 5931 C CA . THR F 1 83 ? 49.085 15.271 -6.201 1.00 18.49 83 THR F CA 1
ATOM 5932 C C . THR F 1 83 ? 48.353 15.545 -7.500 1.00 17.41 83 THR F C 1
ATOM 5933 O O . THR F 1 83 ? 47.202 15.096 -7.713 1.00 18.41 83 THR F O 1
ATOM 5937 N N . GLY F 1 84 ? 49.026 16.292 -8.369 1.00 18.40 84 GLY F N 1
ATOM 5938 C CA . GLY F 1 84 ? 48.524 16.530 -9.734 1.00 18.30 84 GLY F CA 1
ATOM 5939 C C . GLY F 1 84 ? 49.555 16.067 -10.755 1.00 19.60 84 GLY F C 1
ATOM 5940 O O . GLY F 1 84 ? 50.777 16.351 -10.605 1.00 19.40 84 GLY F O 1
ATOM 5941 N N . TRP F 1 85 ? 49.068 15.302 -11.727 1.00 19.82 85 TRP F N 1
ATOM 5942 C CA . TRP F 1 85 ? 49.880 14.784 -12.851 1.00 20.24 85 TRP F CA 1
ATOM 5943 C C . TRP F 1 85 ? 49.412 15.433 -14.147 1.00 20.62 85 TRP F C 1
ATOM 5944 O O . TRP F 1 85 ? 48.231 15.683 -14.318 1.00 20.22 85 TRP F O 1
ATOM 5955 N N . THR F 1 86 ? 50.336 15.693 -15.071 1.00 20.31 86 THR F N 1
ATOM 5956 C CA . THR F 1 86 ? 50.025 16.319 -16.366 1.00 20.70 86 THR F CA 1
ATOM 5957 C C . THR F 1 86 ? 50.975 15.671 -17.329 1.00 20.53 86 THR F C 1
ATOM 5958 O O . THR F 1 86 ? 52.175 15.522 -17.023 1.00 20.79 86 THR F O 1
ATOM 5962 N N . GLY F 1 87 ? 50.476 15.296 -18.493 1.00 20.97 87 GLY F N 1
ATOM 5963 C CA . GLY F 1 87 ? 51.373 14.631 -19.422 1.00 20.32 87 GLY F CA 1
ATOM 5964 C C . GLY F 1 87 ? 50.652 14.287 -20.682 1.00 20.48 87 GLY F C 1
ATOM 5965 O O . GLY F 1 87 ? 49.668 14.944 -21.047 1.00 20.30 87 GLY F O 1
ATOM 5966 N N . TYR F 1 88 ? 51.160 13.250 -21.327 1.00 21.14 88 TYR F N 1
ATOM 5967 C CA . TYR F 1 88 ? 50.717 12.862 -22.656 1.00 23.87 88 TYR F CA 1
ATOM 5968 C C . TYR F 1 88 ? 50.848 11.357 -22.842 1.00 24.27 88 TYR F C 1
ATOM 5969 O O . TYR F 1 88 ? 51.692 10.715 -22.236 1.00 21.82 88 TYR F O 1
ATOM 5978 N N . ALA F 1 89 ? 49.996 10.812 -23.704 1.00 25.67 89 ALA F N 1
ATOM 5979 C CA . ALA F 1 89 ? 50.033 9.414 -24.038 1.00 27.28 89 ALA F CA 1
ATOM 5980 C C . ALA F 1 89 ? 50.818 9.277 -25.304 1.00 29.14 89 ALA F C 1
ATOM 5981 O O . ALA F 1 89 ? 50.780 10.166 -26.165 1.00 30.09 89 ALA F O 1
ATOM 5983 N N . GLN F 1 90 ? 51.533 8.160 -25.407 1.00 31.03 90 GLN F N 1
ATOM 5984 C CA . GLN F 1 90 ? 52.235 7.788 -26.635 1.00 33.40 90 GLN F CA 1
ATOM 5985 C C . GLN F 1 90 ? 52.292 6.269 -26.789 1.00 33.93 90 GLN F C 1
ATOM 5986 O O . GLN F 1 90 ? 52.362 5.525 -25.798 1.00 33.64 90 GLN F O 1
ATOM 5992 N N . VAL F 1 91 ? 52.221 5.816 -28.040 1.00 34.89 91 VAL F N 1
ATOM 5993 C CA . VAL F 1 91 ? 52.496 4.429 -28.374 1.00 35.26 91 VAL F CA 1
ATOM 5994 C C . VAL F 1 91 ? 54.006 4.241 -28.376 1.00 35.16 91 VAL F C 1
ATOM 5995 O O . VAL F 1 91 ? 54.736 5.078 -28.892 1.00 35.10 91 VAL F O 1
ATOM 5999 N N . ASN F 1 92 ? 54.456 3.151 -27.762 1.00 35.69 92 ASN F N 1
ATOM 6000 C CA . ASN F 1 92 ? 55.867 2.811 -27.685 1.00 36.25 92 ASN F CA 1
ATOM 6001 C C . ASN F 1 92 ? 56.012 1.312 -27.891 1.00 36.63 92 ASN F C 1
ATOM 6002 O O . ASN F 1 92 ? 55.893 0.518 -26.945 1.00 36.26 92 ASN F O 1
ATOM 6007 N N . GLY F 1 93 ? 56.221 0.926 -29.152 1.00 36.52 93 GLY F N 1
ATOM 6008 C CA . GLY F 1 93 ? 56.248 -0.479 -29.509 1.00 36.89 93 GLY F CA 1
ATOM 6009 C C . GLY F 1 93 ? 54.882 -1.086 -29.351 1.00 36.76 93 GLY F C 1
ATOM 6010 O O . GLY F 1 93 ? 53.908 -0.597 -29.943 1.00 37.12 93 GLY F O 1
ATOM 6011 N N . ASN F 1 94 ? 54.815 -2.159 -28.562 1.00 37.07 94 ASN F N 1
ATOM 6012 C CA . ASN F 1 94 ? 53.533 -2.824 -28.265 1.00 37.71 94 ASN F CA 1
ATOM 6013 C C . ASN F 1 94 ? 52.906 -2.283 -26.978 1.00 36.78 94 ASN F C 1
ATOM 6014 O O . ASN F 1 94 ? 51.918 -2.829 -26.488 1.00 37.08 94 ASN F O 1
ATOM 6019 N N . ASN F 1 95 ? 53.502 -1.221 -26.439 1.00 35.50 95 ASN F N 1
ATOM 6020 C CA . ASN F 1 95 ? 52.992 -0.569 -25.216 1.00 34.70 95 ASN F CA 1
ATOM 6021 C C . ASN F 1 95 ? 52.326 0.782 -25.507 1.00 33.33 95 ASN F C 1
ATOM 6022 O O . ASN F 1 95 ? 52.676 1.474 -26.458 1.00 32.72 95 ASN F O 1
ATOM 6027 N N . THR F 1 96 ? 51.333 1.143 -24.704 1.00 30.50 96 THR F N 1
ATOM 6028 C CA . THR F 1 96 ? 50.871 2.513 -24.683 1.00 28.50 96 THR F CA 1
ATOM 6029 C C . THR F 1 96 ? 51.358 3.041 -23.356 1.00 27.79 96 THR F C 1
ATOM 6030 O O . THR F 1 96 ? 51.223 2.347 -22.345 1.00 27.95 96 THR F O 1
ATOM 6034 N N . GLU F 1 97 ? 51.938 4.238 -23.383 1.00 27.38 97 GLU F N 1
ATOM 6035 C CA . GLU F 1 97 ? 52.544 4.867 -22.186 1.00 28.22 97 GLU F CA 1
ATOM 6036 C C . GLU F 1 97 ? 51.900 6.224 -21.921 1.00 26.17 97 GLU F C 1
ATOM 6037 O O . GLU F 1 97 ? 51.502 6.918 -22.846 1.00 26.64 97 GLU F O 1
ATOM 6043 N N . ILE F 1 98 ? 51.831 6.624 -20.655 1.00 25.43 98 ILE F N 1
ATOM 6044 C CA . ILE F 1 98 ? 51.442 7.983 -20.312 1.00 24.03 98 ILE F CA 1
ATOM 6045 C C . ILE F 1 98 ? 52.636 8.579 -19.573 1.00 24.45 98 ILE F C 1
ATOM 6046 O O . ILE F 1 98 ? 53.034 8.113 -18.495 1.00 25.72 98 ILE F O 1
ATOM 6051 N N . VAL F 1 99 ? 53.243 9.574 -20.195 1.00 23.70 99 VAL F N 1
ATOM 6052 C CA . VAL F 1 99 ? 54.405 10.256 -19.646 1.00 23.40 99 VAL F CA 1
ATOM 6053 C C . VAL F 1 99 ? 53.935 11.478 -18.880 1.00 23.22 99 VAL F C 1
ATOM 6054 O O . VAL F 1 99 ? 53.257 12.319 -19.440 1.00 23.30 99 VAL F O 1
ATOM 6058 N N . THR F 1 100 ? 54.272 11.557 -17.600 1.00 22.88 100 THR F N 1
ATOM 6059 C CA . THR F 1 100 ? 53.745 12.647 -16.755 1.00 22.31 100 THR F CA 1
ATOM 6060 C C . THR F 1 100 ? 54.836 13.349 -15.939 1.00 23.01 100 THR F C 1
ATOM 6061 O O . THR F 1 100 ? 55.878 12.747 -15.625 1.00 22.26 100 THR F O 1
ATOM 6065 N N . SER F 1 101 ? 54.569 14.615 -15.626 1.00 22.65 101 SER F N 1
ATOM 6066 C CA . SER F 1 101 ? 55.228 15.315 -14.540 1.00 23.40 101 SER F CA 1
ATOM 6067 C C . SER F 1 101 ? 54.210 15.476 -13.438 1.00 22.44 101 SER F C 1
ATOM 6068 O O . SER F 1 101 ? 53.021 15.652 -13.681 1.00 22.47 101 SER F O 1
ATOM 6071 N N . TRP F 1 102 ? 54.658 15.410 -12.202 1.00 21.55 102 TRP F N 1
ATOM 6072 C CA . TRP F 1 102 ? 53.715 15.594 -11.099 1.00 22.07 102 TRP F CA 1
ATOM 6073 C C . TRP F 1 102 ? 54.211 16.593 -10.063 1.00 22.02 102 TRP F C 1
ATOM 6074 O O . TRP F 1 102 ? 55.407 16.852 -9.977 1.00 21.83 102 TRP F O 1
ATOM 6085 N N . ASN F 1 103 ? 53.249 17.164 -9.326 1.00 20.89 103 ASN F N 1
ATOM 6086 C CA . ASN F 1 103 ? 53.502 17.998 -8.160 1.00 20.33 103 ASN F CA 1
ATOM 6087 C C . ASN F 1 103 ? 52.768 17.394 -7.009 1.00 20.14 103 ASN F C 1
ATOM 6088 O O . ASN F 1 103 ? 51.635 16.975 -7.133 1.00 18.22 103 ASN F O 1
ATOM 6093 N N . LEU F 1 104 ? 53.429 17.394 -5.859 1.00 19.41 104 LEU F N 1
ATOM 6094 C CA . LEU F 1 104 ? 52.817 16.945 -4.625 1.00 21.03 104 LEU F CA 1
ATOM 6095 C C . LEU F 1 104 ? 52.791 18.145 -3.673 1.00 21.75 104 LEU F C 1
ATOM 6096 O O . LEU F 1 104 ? 53.850 18.703 -3.361 1.00 23.31 104 LEU F O 1
ATOM 6101 N N . ALA F 1 105 ? 51.592 18.551 -3.239 1.00 21.93 105 ALA F N 1
ATOM 6102 C CA . ALA F 1 105 ? 51.428 19.597 -2.223 1.00 21.43 105 ALA F CA 1
ATOM 6103 C C . ALA F 1 105 ? 51.167 18.908 -0.882 1.00 21.32 105 ALA F C 1
ATOM 6104 O O . ALA F 1 105 ? 50.318 18.027 -0.794 1.00 21.70 105 ALA F O 1
ATOM 6106 N N . TYR F 1 106 ? 51.900 19.312 0.157 1.00 21.50 106 TYR F N 1
ATOM 6107 C CA . TYR F 1 106 ? 51.912 18.559 1.413 1.00 21.76 106 TYR F CA 1
ATOM 6108 C C . TYR F 1 106 ? 52.362 19.505 2.527 1.00 22.71 106 TYR F C 1
ATOM 6109 O O . TYR F 1 106 ? 52.821 20.616 2.246 1.00 21.46 106 TYR F O 1
ATOM 6118 N N . GLU F 1 107 ? 52.189 19.049 3.766 1.00 24.06 107 GLU F N 1
ATOM 6119 C CA . GLU F 1 107 ? 52.599 19.814 4.941 1.00 25.07 107 GLU F CA 1
ATOM 6120 C C . GLU F 1 107 ? 54.036 19.435 5.292 1.00 26.25 107 GLU F C 1
ATOM 6121 O O . GLU F 1 107 ? 54.277 18.347 5.830 1.00 26.27 107 GLU F O 1
ATOM 6127 N N . GLY F 1 108 ? 54.976 20.327 4.957 1.00 27.00 108 GLY F N 1
ATOM 6128 C CA . GLY F 1 108 ? 56.379 20.161 5.294 1.00 28.25 108 GLY F CA 1
ATOM 6129 C C . GLY F 1 108 ? 56.663 20.638 6.716 1.00 28.86 108 GLY F C 1
ATOM 6130 O O . GLY F 1 108 ? 55.757 20.899 7.517 1.00 28.62 108 GLY F O 1
ATOM 6131 N N . GLY F 1 109 ? 57.936 20.781 7.035 1.00 30.28 109 GLY F N 1
ATOM 6132 C CA . GLY F 1 109 ? 58.303 21.151 8.390 1.00 30.72 109 GLY F CA 1
ATOM 6133 C C . GLY F 1 109 ? 57.810 22.531 8.774 1.00 31.23 109 GLY F C 1
ATOM 6134 O O . GLY F 1 109 ? 57.471 22.744 9.926 1.00 32.49 109 GLY F O 1
ATOM 6135 N N . SER F 1 110 ? 57.757 23.464 7.814 1.00 30.72 110 SER F N 1
ATOM 6136 C CA . SER F 1 110 ? 57.395 24.870 8.094 1.00 30.80 110 SER F CA 1
ATOM 6137 C C . SER F 1 110 ? 55.962 25.249 7.718 1.00 29.91 110 SER F C 1
ATOM 6138 O O . SER F 1 110 ? 55.469 26.313 8.082 1.00 31.52 110 SER F O 1
ATOM 6141 N N . GLY F 1 111 ? 55.288 24.375 6.994 1.00 27.98 111 GLY F N 1
ATOM 6142 C CA . GLY F 1 111 ? 53.953 24.658 6.517 1.00 25.45 111 GLY F CA 1
ATOM 6143 C C . GLY F 1 111 ? 53.884 24.024 5.145 1.00 24.84 111 GLY F C 1
ATOM 6144 O O . GLY F 1 111 ? 54.777 23.254 4.779 1.00 24.49 111 GLY F O 1
ATOM 6145 N N . PRO F 1 112 ? 52.843 24.377 4.376 1.00 25.22 112 PRO F N 1
ATOM 6146 C CA . PRO F 1 112 ? 52.619 23.816 3.047 1.00 24.67 112 PRO F CA 1
ATOM 6147 C C . PRO F 1 112 ? 53.806 23.998 2.104 1.00 24.62 112 PRO F C 1
ATOM 6148 O O . PRO F 1 112 ? 54.404 25.081 2.056 1.00 25.40 112 PRO F O 1
ATOM 6152 N N . ALA F 1 113 ? 54.155 22.921 1.407 1.00 24.43 113 ALA F N 1
ATOM 6153 C CA . ALA F 1 113 ? 55.249 22.906 0.438 1.00 24.44 113 ALA F CA 1
ATOM 6154 C C . ALA F 1 113 ? 54.820 22.122 -0.809 1.00 24.58 113 ALA F C 1
ATOM 6155 O O . ALA F 1 113 ? 53.835 21.427 -0.764 1.00 24.36 113 ALA F O 1
ATOM 6157 N N . ILE F 1 114 ? 55.606 22.208 -1.879 1.00 25.10 114 ILE F N 1
ATOM 6158 C CA . ILE F 1 114 ? 55.327 21.473 -3.122 1.00 25.43 114 ILE F CA 1
ATOM 6159 C C . ILE F 1 114 ? 56.602 20.744 -3.579 1.00 26.44 114 ILE F C 1
ATOM 6160 O O . ILE F 1 114 ? 57.683 21.351 -3.609 1.00 27.54 114 ILE F O 1
ATOM 6165 N N . GLU F 1 115 ? 56.494 19.441 -3.840 1.00 25.99 115 GLU F N 1
ATOM 6166 C CA . GLU F 1 115 ? 57.573 18.614 -4.400 1.00 26.86 115 GLU F CA 1
ATOM 6167 C C . GLU F 1 115 ? 57.244 18.241 -5.854 1.00 26.15 115 GLU F C 1
ATOM 6168 O O . GLU F 1 115 ? 56.094 18.013 -6.185 1.00 25.26 115 GLU F O 1
ATOM 6174 N N . GLN F 1 116 ? 58.263 18.131 -6.706 1.00 26.55 116 GLN F N 1
ATOM 6175 C CA . GLN F 1 116 ? 58.065 17.766 -8.107 1.00 27.38 116 GLN F CA 1
ATOM 6176 C C . GLN F 1 116 ? 58.659 16.388 -8.383 1.00 26.23 116 GLN F C 1
ATOM 6177 O O . GLN F 1 116 ? 59.644 15.993 -7.770 1.00 25.78 116 GLN F O 1
ATOM 6183 N N . GLY F 1 117 ? 58.101 15.668 -9.351 1.00 25.37 117 GLY F N 1
ATOM 6184 C CA . GLY F 1 117 ? 58.750 14.452 -9.792 1.00 24.66 117 GLY F CA 1
ATOM 6185 C C . GLY F 1 117 ? 58.144 14.069 -11.122 1.00 25.00 117 GLY F C 1
ATOM 6186 O O . GLY F 1 117 ? 57.424 14.865 -11.730 1.00 25.55 117 GLY F O 1
ATOM 6187 N N A GLN F 1 118 ? 58.430 12.856 -11.572 0.50 25.21 118 GLN F N 1
ATOM 6188 N N B GLN F 1 118 ? 58.474 12.873 -11.587 0.50 25.04 118 GLN F N 1
ATOM 6189 C CA A GLN F 1 118 ? 57.930 12.384 -12.873 0.50 25.35 118 GLN F CA 1
ATOM 6190 C CA B GLN F 1 118 ? 57.951 12.360 -12.860 0.50 25.13 118 GLN F CA 1
ATOM 6191 C C A GLN F 1 118 ? 57.674 10.885 -12.875 0.50 25.07 118 GLN F C 1
ATOM 6192 C C B GLN F 1 118 ? 57.491 10.928 -12.660 0.50 25.03 118 GLN F C 1
ATOM 6193 O O A GLN F 1 118 ? 58.484 10.118 -12.363 0.50 24.72 118 GLN F O 1
ATOM 6194 O O B GLN F 1 118 ? 57.954 10.241 -11.755 0.50 25.97 118 GLN F O 1
ATOM 6205 N N . ASP F 1 119 ? 56.570 10.470 -13.500 1.00 25.15 119 ASP F N 1
ATOM 6206 C CA . ASP F 1 119 ? 56.087 9.092 -13.440 1.00 25.42 119 ASP F CA 1
ATOM 6207 C C . ASP F 1 119 ? 55.743 8.737 -14.879 1.00 24.10 119 ASP F C 1
ATOM 6208 O O . ASP F 1 119 ? 55.192 9.579 -15.598 1.00 25.30 119 ASP F O 1
ATOM 6213 N N . THR F 1 120 ? 56.015 7.505 -15.303 1.00 22.83 120 THR F N 1
ATOM 6214 C CA . THR F 1 120 ? 55.491 7.017 -16.596 1.00 22.33 120 THR F CA 1
ATOM 6215 C C . THR F 1 120 ? 54.696 5.761 -16.337 1.00 22.20 120 THR F C 1
ATOM 6216 O O . THR F 1 120 ? 55.195 4.826 -15.705 1.00 22.19 120 THR F O 1
ATOM 6220 N N . PHE F 1 121 ? 53.472 5.751 -16.860 1.00 21.82 121 PHE F N 1
ATOM 6221 C CA . PHE F 1 121 ? 52.553 4.647 -16.742 1.00 22.05 121 PHE F CA 1
ATOM 6222 C C . PHE F 1 121 ? 52.499 3.842 -18.031 1.00 22.86 121 PHE F C 1
ATOM 6223 O O . PHE F 1 121 ? 52.486 4.426 -19.114 1.00 24.30 121 PHE F O 1
ATOM 6231 N N . GLN F 1 122 ? 52.465 2.521 -17.896 1.00 23.12 122 GLN F N 1
ATOM 6232 C CA . GLN F 1 122 ? 52.225 1.624 -19.027 1.00 23.78 122 GLN F CA 1
ATOM 6233 C C . GLN F 1 122 ? 50.882 0.946 -18.883 1.00 23.41 122 GLN F C 1
ATOM 6234 O O . GLN F 1 122 ? 50.452 0.652 -17.767 1.00 21.71 122 GLN F O 1
ATOM 6240 N N . TYR F 1 123 ? 50.192 0.727 -20.000 1.00 22.24 123 TYR F N 1
ATOM 6241 C CA . TYR F 1 123 ? 48.923 0.006 -20.006 1.00 22.18 123 TYR F CA 1
ATOM 6242 C C . TYR F 1 123 ? 49.096 -1.452 -19.648 1.00 23.19 123 TYR F C 1
ATOM 6243 O O . TYR F 1 123 ? 50.033 -2.104 -20.104 1.00 23.91 123 TYR F O 1
ATOM 6252 N N . VAL F 1 124 ? 48.181 -1.968 -18.838 1.00 23.22 124 VAL F N 1
ATOM 6253 C CA . VAL F 1 124 ? 48.208 -3.346 -18.354 1.00 24.28 124 VAL F CA 1
ATOM 6254 C C . VAL F 1 124 ? 46.919 -4.039 -18.836 1.00 24.74 124 VAL F C 1
ATOM 6255 O O . VAL F 1 124 ? 45.828 -3.637 -18.459 1.00 23.11 124 VAL F O 1
ATOM 6259 N N . PRO F 1 125 ? 47.039 -5.077 -19.698 1.00 25.01 125 PRO F N 1
ATOM 6260 C CA . PRO F 1 125 ? 45.805 -5.756 -20.146 1.00 25.35 125 PRO F CA 1
ATOM 6261 C C . PRO F 1 125 ? 45.065 -6.484 -19.021 1.00 25.13 125 PRO F C 1
ATOM 6262 O O . PRO F 1 125 ? 45.668 -6.895 -18.033 1.00 23.78 125 PRO F O 1
ATOM 6266 N N . THR F 1 126 ? 43.770 -6.662 -19.207 1.00 25.32 126 THR F N 1
ATOM 6267 C CA . THR F 1 126 ? 42.944 -7.370 -18.242 1.00 25.72 126 THR F CA 1
ATOM 6268 C C . THR F 1 126 ? 43.294 -8.837 -18.159 1.00 27.03 126 THR F C 1
ATOM 6269 O O . THR F 1 126 ? 43.526 -9.479 -19.186 1.00 28.39 126 THR F O 1
ATOM 6273 N N . THR F 1 127 ? 43.339 -9.368 -16.937 1.00 27.85 127 THR F N 1
ATOM 6274 C CA . THR F 1 127 ? 43.470 -10.809 -16.704 1.00 29.65 127 THR F CA 1
ATOM 6275 C C . THR F 1 127 ? 42.060 -11.413 -16.716 1.00 30.66 127 THR F C 1
ATOM 6276 O O . THR F 1 127 ? 41.172 -10.944 -15.996 1.00 28.20 127 THR F O 1
ATOM 6280 N N . GLU F 1 128 ? 41.862 -12.438 -17.539 1.00 32.96 128 GLU F N 1
ATOM 6281 C CA . GLU F 1 128 ? 40.530 -12.978 -17.809 1.00 35.95 128 GLU F CA 1
ATOM 6282 C C . GLU F 1 128 ? 40.400 -14.395 -17.289 1.00 37.40 128 GLU F C 1
ATOM 6283 O O . GLU F 1 128 ? 41.338 -14.937 -16.680 1.00 38.22 128 GLU F O 1
ATOM 6289 N N . ASN F 1 129 ? 39.231 -14.984 -17.536 1.00 39.28 129 ASN F N 1
ATOM 6290 C CA . ASN F 1 129 ? 38.917 -16.381 -17.190 1.00 41.11 129 ASN F CA 1
ATOM 6291 C C . ASN F 1 129 ? 39.295 -16.804 -15.777 1.00 42.49 129 ASN F C 1
ATOM 6292 O O . ASN F 1 129 ? 39.834 -17.907 -15.537 1.00 42.54 129 ASN F O 1
ATOM 6297 N N . LYS F 1 130 ? 38.971 -15.897 -14.852 1.00 43.96 130 LYS F N 1
ATOM 6298 C CA . LYS F 1 130 ? 39.139 -16.114 -13.425 1.00 45.19 130 LYS F CA 1
ATOM 6299 C C . LYS F 1 130 ? 37.799 -16.329 -12.725 1.00 46.23 130 LYS F C 1
ATOM 6300 O O . LYS F 1 130 ? 36.732 -15.977 -13.245 1.00 46.13 130 LYS F O 1
ATOM 6306 N N . SER F 1 131 ? 37.862 -16.952 -11.557 1.00 47.92 131 SER F N 1
ATOM 6307 C CA . SER F 1 131 ? 36.662 -17.320 -10.824 1.00 49.57 131 SER F CA 1
ATOM 6308 C C . SER F 1 131 ? 36.724 -16.628 -9.480 1.00 50.49 131 SER F C 1
ATOM 6309 O O . SER F 1 131 ? 37.772 -16.620 -8.829 1.00 50.86 131 SER F O 1
ATOM 6312 N N . LEU F 1 132 ? 35.600 -16.055 -9.067 1.00 51.46 132 LEU F N 1
ATOM 6313 C CA . LEU F 1 132 ? 35.519 -15.282 -7.827 1.00 52.50 132 LEU F CA 1
ATOM 6314 C C . LEU F 1 132 ? 35.277 -16.185 -6.602 1.00 53.52 132 LEU F C 1
ATOM 6315 O O . LEU F 1 132 ? 35.220 -15.707 -5.458 1.00 54.13 132 LEU F O 1
ATOM 6320 N N . LEU F 1 133 ? 35.115 -17.484 -6.840 1.00 54.38 133 LEU F N 1
ATOM 6321 C CA . LEU F 1 133 ? 34.796 -18.407 -5.755 1.00 55.41 133 LEU F CA 1
ATOM 6322 C C . LEU F 1 133 ? 35.802 -19.547 -5.577 1.00 55.88 133 LEU F C 1
ATOM 6323 O O . LEU F 1 133 ? 36.422 -20.021 -6.541 1.00 55.98 133 LEU F O 1
ATOM 6328 N N . LYS F 1 134 ? 35.987 -19.900 -4.305 1.00 56.46 134 LYS F N 1
ATOM 6329 C CA . LYS F 1 134 ? 36.638 -21.118 -3.818 1.00 56.88 134 LYS F CA 1
ATOM 6330 C C . LYS F 1 134 ? 36.769 -20.957 -2.305 1.00 57.12 134 LYS F C 1
ATOM 6331 O O . LYS F 1 134 ? 35.941 -20.279 -1.666 1.00 57.30 134 LYS F O 1
#

InterPro domains:
  IPR005468 Avidin/streptavidin [PF01382] (34-142)
  IPR005468 Avidin/streptavidin [PS51326] (31-146)
  IPR036896 Avidin-like superfamily [G3DSA:2.40.128.30] (21-155)
  IPR036896 Avidin-like superfamily [SSF50876] (35-145)

CATH classification: 2.40.128.30

Sequence (802 aa):
FDASNFKDFSSIASASSSWQNQSGSTMIIQVDSFGNNVSSGQYVNRAQGTGCQNSPYPLLTTGRVNGTFIAFSVGWNNSTENCNNSSATGWTGYAQVNGNNTEIVTSWNLAYEGGSGPAIEQGQDTFQYVPTTENKSLLKFDASNFKDFSSSIASASSSSWQNQSGSTMIIQVDSFGNNVSSGQYVNRAQGTGCQNSPYPLTGRVNGTFIAFSVGWNNSTENCNSSATGWTGYAQVNNGNNTEIVTSWNLAYEGGSGPAIEQGQDTFQYVPTTTENKSLLKDFDASNFKDFSSIASASSSWQNQSGSTMIIQVDSFGNVSSGQYVNRAQGTGCQNSPYPLTGRVNGTFIAFSVGWNNNSTENCNSSATGWTGYAQVNGNNTTEIVTSSWNLAYEGGSGPAIEQGQDTFQYVPTTTEENKSLLKDFDASNFKDFSSIASASSSSWQNQSGSTMIIQVDSFGNNVSSGQYVNRAQGTGCQNSPYPLTTGRVVNGTFIAFSVGWNNSTENCNSSATGWTGYAQVNNGNNTEIVTSWNLAYEGGSGPAIIEQGQDTFQYVPTTENKSLLKDFKDFSSIASASSSWQNQSGSTMIIQVDSFGNNVSSGQYVNRAQGTGCQNSPYPLTGRVNGTFIAFSVGWNNSTENCNNSATGWTGYAQVNGNNTTEIVTSWNLAYEGGSGPAIEQGQDTFQYVVPTTENNKSLLKFDASNFKDFSSIASASSSSSWQNQQSGSTMIIQVDSFGNVSSGQYVNRAQGTGCQNSPYPLTGRVNGTTFIAFSVGWNNSTENCNNSATGWTGYAQVNGNNTEIVTSWNLAYEGGSGPAIEQGQQDTFQYVPTTENKSLLK

Organism: Rhizobium etli (strain ATCC 51251 / DSM 11541 / JCM 21823 / NBRC 15573 / CFN 42) (NCBI:txid347834)

Radius of gyration: 25.6 Å; Cα contacts (8 Å, |Δi|>4): 2726; chains: 6; bounding box: 66×72×66 Å

Nearest PDB structures (foldseek):
  3ew2-assembly3_E-2  TM=9.830E-01  e=9.056E-19  Rhizobium etli CFN 42
  3ew1-assembly10_F  TM=8.989E-01  e=6.155E-20  Rhizobium etli CFN 42
  3ew2-assembly4_G  TM=9.898E-01  e=6.134E-18  Rhizobium etli CFN 42
  6hdv-assembly1_A  TM=9.554E-01  e=5.218E-14  Afifella pfennigii
  6hdt-assembly2_B  TM=9.650E-01  e=1.022E-13  Afifella pfennigii

B-factor: mean 25.96, std 8.6, range [11.09, 64.66]